Protein AF-0000000080839333 (afdb_homodimer)

pLDDT: mean 91.0, std 10.71, range [46.81, 98.88]

Structure (mmCIF, N/CA/C/O backbone):
data_AF-0000000080839333-model_v1
#
loop_
_entity.id
_entity.type
_entity.pdbx_description
1 polymer 'HD domain-containing protein'
#
loop_
_atom_site.group_PDB
_atom_site.id
_atom_site.type_symbol
_atom_site.label_atom_id
_atom_site.label_alt_id
_atom_site.label_comp_id
_atom_site.label_asym_id
_atom_site.label_entity_id
_atom_site.label_seq_id
_atom_site.pdbx_PDB_ins_code
_atom_site.Cartn_x
_atom_site.Cartn_y
_atom_site.Cartn_z
_atom_site.occupancy
_atom_site.B_iso_or_equiv
_atom_site.auth_seq_id
_atom_site.auth_comp_id
_atom_site.auth_asym_id
_atom_site.auth_atom_id
_atom_site.pdbx_PDB_model_num
ATOM 1 N N . MET A 1 1 ? -28.672 3.51 8.766 1 57.41 1 MET A N 1
ATOM 2 C CA . MET A 1 1 ? -27.578 2.547 8.672 1 57.41 1 MET A CA 1
ATOM 3 C C . MET A 1 1 ? -26.969 2.283 10.039 1 57.41 1 MET A C 1
ATOM 5 O O . MET A 1 1 ? -26.922 3.18 10.883 1 57.41 1 MET A O 1
ATOM 9 N N . GLY A 1 2 ? -26.891 1.139 10.523 1 73.38 2 GLY A N 1
ATOM 10 C CA . GLY A 1 2 ? -26.359 0.818 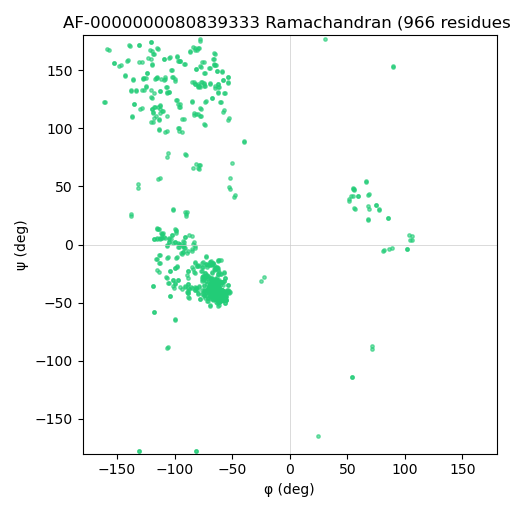11.836 1 73.38 2 GLY A CA 1
ATOM 11 C C . GLY A 1 2 ? -24.875 1.106 11.961 1 73.38 2 GLY A C 1
ATOM 12 O O . GLY A 1 2 ? -24.234 1.58 11.016 1 73.38 2 GLY A O 1
ATOM 13 N N . VAL A 1 3 ? -24.297 1.169 13.102 1 82.62 3 VAL A N 1
ATOM 14 C CA . VAL A 1 3 ? -22.875 1.386 13.406 1 82.62 3 VAL A CA 1
ATOM 15 C C . VAL A 1 3 ? -22.047 0.259 12.797 1 82.62 3 VAL A C 1
ATOM 17 O O . VAL A 1 3 ? -22.391 -0.917 12.922 1 82.62 3 VAL A O 1
ATOM 20 N N . LYS A 1 4 ? -21.125 0.732 11.977 1 87.25 4 LYS A N 1
ATOM 21 C CA . LYS A 1 4 ? -20.188 -0.228 11.422 1 87.25 4 LYS A CA 1
ATOM 22 C C . LYS A 1 4 ? -18.891 -0.257 12.227 1 87.25 4 LYS A C 1
ATOM 24 O O . LYS A 1 4 ? -18.641 0.627 13.055 1 87.25 4 LYS A O 1
ATOM 29 N N . VAL A 1 5 ? -18.188 -1.396 12.078 1 89 5 VAL A N 1
ATOM 30 C CA . VAL A 1 5 ? -16.922 -1.554 12.789 1 89 5 VAL A CA 1
ATOM 31 C C . VAL A 1 5 ? -15.805 -1.883 11.797 1 89 5 VAL A C 1
ATOM 33 O O . VAL A 1 5 ? -16.016 -2.643 10.852 1 89 5 VAL A O 1
ATOM 36 N N . VAL A 1 6 ? -14.711 -1.241 11.992 1 88.25 6 VAL A N 1
ATOM 37 C CA . VAL A 1 6 ? -13.531 -1.504 11.172 1 88.25 6 VAL A CA 1
ATOM 38 C C . VAL A 1 6 ? -12.438 -2.15 12.016 1 88.25 6 VAL A C 1
ATOM 40 O O . VAL A 1 6 ? -12.188 -1.719 13.141 1 88.25 6 VAL A O 1
ATOM 43 N N . LYS A 1 7 ? -11.898 -3.184 11.477 1 88.62 7 LYS A N 1
ATOM 44 C CA . LYS A 1 7 ? -10.75 -3.789 12.141 1 88.62 7 LYS A CA 1
ATOM 45 C C . LYS A 1 7 ? -9.461 -3.07 11.773 1 88.62 7 LYS A C 1
ATOM 47 O O . LYS A 1 7 ? -9 -3.156 10.633 1 88.62 7 LYS A O 1
ATOM 52 N N . ASP A 1 8 ? -8.898 -2.416 12.711 1 91.31 8 ASP A N 1
ATOM 53 C CA . ASP A 1 8 ? -7.672 -1.643 12.539 1 91.31 8 ASP A CA 1
ATOM 54 C C . ASP A 1 8 ? -6.461 -2.396 13.078 1 91.31 8 ASP A C 1
ATOM 56 O O . ASP A 1 8 ? -6.555 -3.062 14.117 1 91.31 8 ASP A O 1
ATOM 60 N N . LEU A 1 9 ? -5.344 -2.281 12.477 1 91.12 9 LEU A N 1
ATOM 61 C CA . LEU A 1 9 ? -4.156 -3.051 12.836 1 91.12 9 LEU A CA 1
ATOM 62 C C . LEU A 1 9 ? -3.592 -2.588 14.172 1 91.12 9 LEU A C 1
ATOM 64 O O . LEU A 1 9 ? -2.959 -3.367 14.891 1 91.12 9 LEU A O 1
ATOM 68 N N . VAL A 1 10 ? -3.838 -1.316 14.445 1 92.56 10 VAL A N 1
ATOM 69 C CA . VAL A 1 10 ? -3.15 -0.762 15.609 1 92.56 10 VAL A CA 1
ATOM 70 C C . VAL A 1 10 ? -4.133 -0.62 16.766 1 92.56 10 VAL A C 1
ATOM 72 O O . VAL A 1 10 ? -3.76 -0.799 17.938 1 92.56 10 VAL A O 1
ATOM 75 N N . TYR A 1 11 ? -5.422 -0.323 16.469 1 93.38 11 TYR A N 1
ATOM 76 C CA . TYR A 1 11 ? -6.375 -0.033 17.547 1 93.38 11 TYR A CA 1
ATOM 77 C C . TYR A 1 11 ? -7.426 -1.131 17.641 1 93.38 11 TYR A C 1
ATOM 79 O O . TYR A 1 11 ? -8.398 -1 18.391 1 93.38 11 TYR A O 1
ATOM 87 N N . SER A 1 12 ? -7.305 -2.225 16.859 1 90 12 SER A N 1
ATOM 88 C CA . SER A 1 12 ? -8.211 -3.367 16.844 1 90 12 SER A CA 1
ATOM 89 C C . SER A 1 12 ? -9.547 -3.004 16.203 1 90 12 SER A C 1
ATOM 91 O O . SER A 1 12 ? -9.664 -2.959 14.984 1 90 12 SER A O 1
ATOM 93 N N . TYR A 1 13 ? -10.531 -2.518 17.047 1 91.06 13 TYR A N 1
ATOM 94 C CA . TYR A 1 13 ? -11.82 -2.176 16.453 1 91.06 13 TYR A CA 1
ATOM 95 C C . TYR A 1 13 ? -12.125 -0.692 16.625 1 91.06 13 TYR A C 1
ATOM 97 O O . TYR A 1 13 ? -11.969 -0.144 17.719 1 91.06 13 TYR A O 1
ATOM 105 N N . ILE A 1 14 ? -12.5 -0.097 15.516 1 94.56 14 ILE A N 1
ATOM 106 C CA . ILE A 1 14 ? -12.93 1.299 15.516 1 94.56 14 ILE A CA 1
ATOM 107 C C . ILE A 1 14 ? -14.375 1.399 15.023 1 94.56 14 ILE A C 1
ATOM 109 O O . ILE A 1 14 ? -14.711 0.885 13.953 1 94.56 14 ILE A O 1
ATOM 113 N N . GLU A 1 15 ? -15.172 2.012 15.781 1 92.94 15 GLU A N 1
ATOM 114 C CA . GLU A 1 15 ? -16.578 2.18 15.414 1 92.94 15 GLU A CA 1
ATOM 115 C C . GLU A 1 15 ? -16.75 3.324 14.414 1 92.94 15 GLU A C 1
ATOM 117 O O . GLU A 1 15 ? -16.141 4.383 14.57 1 92.94 15 GLU A O 1
ATOM 122 N N . ILE A 1 16 ? -17.547 3.084 13.438 1 93.75 16 ILE A N 1
ATOM 123 C CA . ILE A 1 16 ? -17.859 4.062 12.406 1 93.75 16 ILE A CA 1
ATOM 124 C C . ILE A 1 16 ? -19.359 4.332 12.398 1 93.75 16 ILE A C 1
ATOM 126 O O . ILE A 1 16 ? -20.141 3.545 11.844 1 93.75 16 ILE A O 1
ATOM 130 N N . ASP A 1 17 ? -19.797 5.477 12.914 1 94.81 17 ASP A N 1
ATOM 131 C CA . ASP A 1 17 ? -21.234 5.785 12.961 1 94.81 17 ASP A CA 1
ATOM 132 C C . ASP A 1 17 ? -21.719 6.316 11.617 1 94.81 17 ASP A C 1
ATOM 134 O O . ASP A 1 17 ? -20.969 6.371 10.648 1 94.81 17 ASP A O 1
ATOM 138 N N . GLU A 1 18 ? -22.875 6.656 11.523 1 93.56 18 GLU A N 1
ATOM 139 C CA . GLU A 1 18 ? -23.516 6.996 10.258 1 93.56 18 GLU A CA 1
ATOM 140 C C . GLU A 1 18 ? -22.922 8.273 9.664 1 93.56 18 GLU A C 1
ATOM 142 O O . GLU A 1 18 ? -22.75 8.375 8.445 1 93.56 18 GLU A O 1
ATOM 147 N N . ALA A 1 19 ? -22.688 9.242 10.508 1 94.62 19 ALA A N 1
ATOM 148 C CA . ALA A 1 19 ? -22.094 10.492 10.039 1 94.62 19 ALA A CA 1
ATOM 149 C C . ALA A 1 19 ? -20.734 10.242 9.383 1 94.62 19 ALA A C 1
ATOM 151 O O . ALA A 1 19 ? -20.469 10.766 8.297 1 94.62 19 ALA A O 1
ATOM 152 N N . VAL A 1 20 ? -20 9.43 10.039 1 95.88 20 VAL A N 1
ATOM 153 C CA . VAL A 1 20 ? -18.672 9.109 9.539 1 95.88 20 VAL A CA 1
ATOM 154 C C . VAL A 1 20 ? -18.781 8.305 8.25 1 95.88 20 VAL A C 1
ATOM 156 O O . VAL A 1 20 ? -17.984 8.5 7.32 1 95.88 20 VAL A O 1
ATOM 159 N N . GLN A 1 21 ? -19.719 7.43 8.156 1 95.25 21 GLN A N 1
ATOM 160 C CA . GLN A 1 21 ? -19.922 6.633 6.953 1 95.25 21 GLN A CA 1
ATOM 161 C C . GLN A 1 21 ? -20.188 7.52 5.742 1 95.25 21 GLN A C 1
ATOM 163 O O . GLN A 1 21 ? -19.641 7.277 4.66 1 95.25 21 GLN A O 1
ATOM 168 N N . LYS A 1 22 ? -20.953 8.547 5.91 1 96.5 22 LYS A N 1
ATOM 169 C CA . LYS A 1 22 ? -21.297 9.461 4.824 1 96.5 22 LYS A CA 1
ATOM 170 C C . LYS A 1 22 ? -20.047 10.156 4.289 1 96.5 22 LYS A C 1
ATOM 172 O O . LYS A 1 22 ? -19.953 10.438 3.092 1 96.5 22 LYS A O 1
ATOM 177 N N . LEU A 1 23 ? -19.156 10.383 5.188 1 98.12 23 LEU A N 1
ATOM 178 C CA . LEU A 1 23 ? -17.938 11.102 4.809 1 98.12 23 LEU A CA 1
ATOM 179 C C . LEU A 1 23 ? -16.922 10.156 4.172 1 98.12 23 LEU A C 1
ATOM 181 O O . LEU A 1 23 ? -16.297 10.508 3.17 1 98.12 23 LEU A O 1
ATOM 185 N N . ILE A 1 24 ? -16.812 8.938 4.707 1 96.5 24 ILE A N 1
ATOM 186 C CA . ILE A 1 24 ? -15.797 8.008 4.219 1 96.5 24 ILE A CA 1
ATOM 187 C C . ILE A 1 24 ? -16.234 7.43 2.875 1 96.5 24 ILE A C 1
ATOM 189 O O . ILE A 1 24 ? -15.398 6.977 2.088 1 96.5 24 ILE A O 1
ATOM 193 N N . ASP A 1 25 ? -17.547 7.496 2.549 1 95.19 25 ASP A N 1
ATOM 194 C CA . ASP A 1 25 ? -18.062 6.945 1.303 1 95.19 25 ASP A CA 1
ATOM 195 C C . ASP A 1 25 ? -18.031 7.984 0.186 1 95.19 25 ASP A C 1
ATOM 197 O O . ASP A 1 25 ? -18.875 7.957 -0.718 1 95.19 25 ASP A O 1
ATOM 201 N N . THR A 1 26 ? -17.188 8.953 0.257 1 97.56 26 THR A N 1
ATOM 202 C CA . THR A 1 26 ? -16.938 9.922 -0.809 1 97.56 26 THR A CA 1
ATOM 203 C C . THR A 1 26 ? -15.641 9.578 -1.54 1 97.56 26 THR A C 1
ATOM 205 O O . THR A 1 26 ? -14.727 8.984 -0.958 1 97.56 26 THR A O 1
ATOM 208 N N . ALA A 1 27 ? -15.602 9.945 -2.846 1 97.88 27 ALA A N 1
ATOM 209 C CA . ALA A 1 27 ? -14.391 9.703 -3.627 1 97.88 27 ALA A CA 1
ATOM 210 C C . ALA A 1 27 ? -13.195 10.445 -3.037 1 97.88 27 ALA A C 1
ATOM 212 O O . ALA A 1 27 ? -12.07 9.953 -3.07 1 97.88 27 ALA A O 1
ATOM 213 N N . SER A 1 28 ? -13.484 11.641 -2.438 1 98.25 28 SER A N 1
ATOM 214 C CA . SER A 1 28 ? -12.43 12.469 -1.864 1 98.25 28 SER A CA 1
ATOM 215 C C . SER A 1 28 ? -11.773 11.781 -0.668 1 98.25 28 SER A C 1
ATOM 217 O O . SER A 1 28 ? -10.555 11.812 -0.521 1 98.25 28 SER A O 1
ATOM 219 N N . PHE A 1 29 ? -12.602 11.156 0.196 1 98.25 29 PHE A N 1
ATOM 220 C CA . PHE A 1 29 ? -12.016 10.469 1.341 1 98.25 29 PHE A CA 1
ATOM 221 C C . PHE A 1 29 ? -11.383 9.148 0.912 1 98.25 29 PHE A C 1
ATOM 223 O O . PHE A 1 29 ? -10.305 8.789 1.391 1 98.25 29 PHE A O 1
ATOM 230 N N . GLN A 1 30 ? -12.039 8.414 -0.037 1 97.12 30 GLN A N 1
ATOM 231 C CA . GLN A 1 30 ? -11.531 7.133 -0.52 1 97.12 30 GLN A CA 1
ATOM 232 C C . GLN A 1 30 ? -10.18 7.301 -1.209 1 97.12 30 GLN A C 1
ATOM 234 O O . GLN A 1 30 ? -9.352 6.387 -1.195 1 97.12 30 GLN A O 1
ATOM 239 N N . ARG A 1 31 ? -9.906 8.469 -1.736 1 97.62 31 ARG A N 1
ATOM 240 C CA . ARG A 1 31 ? -8.633 8.797 -2.377 1 97.62 31 ARG A CA 1
ATOM 241 C C . ARG A 1 31 ? -7.465 8.555 -1.432 1 97.62 31 ARG A C 1
ATOM 243 O O . ARG A 1 31 ? -6.375 8.18 -1.868 1 97.62 31 ARG A O 1
ATOM 250 N N . LEU A 1 32 ? -7.699 8.68 -0.136 1 97.5 32 LEU A N 1
ATOM 251 C CA . LEU A 1 32 ? -6.645 8.57 0.868 1 97.5 32 LEU A CA 1
ATOM 252 C C . LEU A 1 32 ? -6.086 7.156 0.92 1 97.5 32 LEU A C 1
ATOM 254 O O . LEU A 1 32 ? -4.977 6.938 1.419 1 97.5 32 LEU A O 1
ATOM 258 N N . LYS A 1 33 ? -6.801 6.172 0.338 1 96.12 33 LYS A N 1
ATOM 259 C CA . LYS A 1 33 ? -6.32 4.793 0.283 1 96.12 33 LYS A CA 1
ATOM 260 C C . LYS A 1 33 ? -5.129 4.664 -0.664 1 96.12 33 LYS A C 1
ATOM 262 O O . LYS A 1 33 ? -4.402 3.67 -0.621 1 96.12 33 LYS A O 1
ATOM 267 N N . ARG A 1 34 ? -4.988 5.73 -1.475 1 96.38 34 ARG A N 1
ATOM 268 C CA . ARG A 1 34 ? -3.945 5.684 -2.494 1 96.38 34 ARG A CA 1
ATOM 269 C C . ARG A 1 34 ? -2.861 6.723 -2.219 1 96.38 34 ARG A C 1
ATOM 271 O O . ARG A 1 34 ? -2.064 7.043 -3.102 1 96.38 34 ARG A O 1
ATOM 278 N N . ILE A 1 35 ? -2.891 7.27 -1.001 1 96.94 35 ILE A N 1
ATOM 279 C CA . ILE A 1 35 ? -1.841 8.164 -0.526 1 96.94 35 ILE A CA 1
ATOM 280 C C . ILE A 1 35 ? -1.09 7.508 0.63 1 96.94 35 ILE A C 1
ATOM 282 O O . ILE A 1 35 ? -1.614 7.406 1.742 1 96.94 35 ILE A O 1
ATOM 286 N N . LYS A 1 36 ? 0.11 7.09 0.355 1 95.38 36 LYS A N 1
ATOM 287 C CA . LYS A 1 36 ? 0.902 6.426 1.387 1 95.38 36 LYS A CA 1
ATOM 288 C C . LYS A 1 36 ? 1.317 7.41 2.477 1 95.38 36 LYS A C 1
ATOM 290 O O . LYS A 1 36 ? 1.539 8.594 2.203 1 95.38 36 LYS A O 1
ATOM 295 N N . GLN A 1 37 ? 1.496 6.828 3.664 1 93.94 37 GLN A N 1
ATOM 296 C CA . GLN A 1 37 ? 1.908 7.656 4.793 1 93.94 37 GLN A CA 1
ATOM 297 C C . GLN A 1 37 ? 3.414 7.898 4.777 1 93.94 37 GLN A C 1
ATOM 299 O O . GLN A 1 37 ? 3.877 8.992 5.109 1 93.94 37 GLN A O 1
ATOM 304 N N . LEU A 1 38 ? 4.113 6.848 4.379 1 88.88 38 LEU A N 1
ATOM 305 C CA . LEU A 1 38 ? 5.566 6.922 4.363 1 88.88 38 LEU A CA 1
ATOM 306 C C . LEU A 1 38 ? 6.109 6.598 2.975 1 88.88 38 LEU A C 1
ATOM 308 O O . LEU A 1 38 ? 5.52 5.797 2.244 1 88.88 38 LEU A O 1
ATOM 312 N N . SER A 1 39 ? 7.199 7.215 2.646 1 78.12 39 SER A N 1
ATOM 313 C CA . SER A 1 39 ? 7.883 6.922 1.393 1 78.12 39 SER A CA 1
ATOM 314 C C . SER A 1 39 ? 9.047 5.961 1.611 1 78.12 39 SER A C 1
ATOM 316 O O . SER A 1 39 ? 9.789 5.652 0.675 1 78.12 39 SER A O 1
ATOM 318 N N . SER A 1 40 ? 9.25 5.348 2.725 1 72.5 40 SER A N 1
ATOM 319 C CA . SER A 1 40 ? 10.445 4.609 3.125 1 72.5 40 SER A CA 1
ATOM 320 C C . SER A 1 40 ? 10.352 3.146 2.695 1 72.5 40 SER A C 1
ATOM 322 O O . SER A 1 40 ? 10.961 2.273 3.316 1 72.5 40 SER A O 1
ATOM 324 N N . SER A 1 41 ? 9.68 2.857 1.694 1 79 41 SER A N 1
ATOM 325 C CA . SER A 1 41 ? 9.445 1.466 1.324 1 79 41 SER A CA 1
ATOM 326 C C . SER A 1 41 ? 10.711 0.823 0.759 1 79 41 SER A C 1
ATOM 328 O O . SER A 1 41 ? 10.781 -0.4 0.629 1 79 41 SER A O 1
ATOM 330 N N . TYR A 1 42 ? 11.719 1.595 0.492 1 82.69 42 TYR A N 1
ATOM 331 C CA . TYR A 1 42 ? 12.961 1.039 -0.027 1 82.69 42 TYR A CA 1
ATOM 332 C C . TYR A 1 42 ? 13.766 0.377 1.083 1 82.69 42 TYR A C 1
ATOM 334 O O . TYR A 1 42 ? 14.602 -0.49 0.819 1 82.69 42 TYR A O 1
ATOM 342 N N . ILE A 1 43 ? 13.516 0.785 2.279 1 85.75 43 ILE A N 1
ATOM 343 C CA . ILE A 1 43 ? 14.227 0.204 3.412 1 85.75 43 ILE A CA 1
ATOM 344 C C . ILE A 1 43 ? 13.312 -0.765 4.156 1 85.75 43 ILE A C 1
ATOM 346 O O . ILE A 1 43 ? 13.742 -1.844 4.57 1 85.75 43 ILE A O 1
ATOM 350 N N . PHE A 1 44 ? 12.102 -0.338 4.348 1 88.94 44 PHE A N 1
ATOM 351 C CA . PHE A 1 44 ? 11.094 -1.144 5.031 1 88.94 44 PHE A CA 1
ATOM 352 C C . PHE A 1 44 ? 9.977 -1.542 4.074 1 88.94 44 PHE A C 1
ATOM 354 O O . PHE A 1 44 ? 8.984 -0.826 3.939 1 88.94 44 PHE A O 1
ATOM 361 N N . PRO A 1 45 ? 10.016 -2.701 3.564 1 89.62 45 PRO A N 1
ATOM 362 C CA . PRO A 1 45 ? 9.102 -3.082 2.486 1 89.62 45 PRO A CA 1
ATOM 363 C C . PRO A 1 45 ? 7.637 -3.072 2.924 1 89.62 45 PRO A C 1
ATOM 365 O O . PRO A 1 45 ? 6.742 -2.914 2.09 1 89.62 45 PRO A O 1
ATOM 368 N N . SER A 1 46 ? 7.387 -3.127 4.203 1 91.81 46 SER A N 1
ATOM 369 C CA . SER A 1 46 ? 6.016 -3.285 4.68 1 91.81 46 SER A CA 1
ATOM 370 C C . SER A 1 46 ? 5.367 -1.934 4.953 1 91.81 46 SER A C 1
ATOM 372 O O . SER A 1 46 ? 4.195 -1.866 5.332 1 91.81 46 SER A O 1
ATOM 374 N N . THR A 1 47 ? 6.082 -0.85 4.77 1 93.06 47 THR A N 1
ATOM 375 C CA . THR A 1 47 ? 5.531 0.47 5.055 1 93.06 47 THR A CA 1
ATOM 376 C C . THR A 1 47 ? 4.605 0.926 3.932 1 93.06 47 THR A C 1
ATOM 378 O O . THR A 1 47 ? 4.879 1.92 3.258 1 93.06 47 THR A O 1
ATOM 381 N N . ASN A 1 48 ? 3.461 0.23 3.816 1 93.88 48 ASN A N 1
ATOM 382 C CA . ASN A 1 48 ? 2.496 0.483 2.75 1 93.88 48 ASN A CA 1
ATOM 383 C C . ASN A 1 48 ? 1.209 1.096 3.293 1 93.88 48 ASN A C 1
ATOM 385 O O . ASN A 1 48 ? 0.253 1.305 2.545 1 93.88 48 ASN A O 1
ATOM 389 N N . HIS A 1 49 ? 1.172 1.421 4.574 1 95.5 49 HIS A N 1
ATOM 390 C CA . HIS A 1 49 ? -0.034 1.998 5.156 1 95.5 49 HIS A CA 1
ATOM 391 C C . HIS A 1 49 ? -0.325 3.375 4.574 1 95.5 49 HIS A C 1
ATOM 393 O O . HIS A 1 49 ? 0.584 4.055 4.086 1 95.5 49 HIS A O 1
ATOM 399 N N . THR A 1 50 ? -1.573 3.758 4.617 1 96.5 50 THR A N 1
ATOM 400 C CA . THR A 1 50 ? -2.021 4.934 3.877 1 96.5 50 THR A CA 1
ATOM 401 C C . THR A 1 50 ? -2.619 5.973 4.82 1 96.5 50 THR A C 1
ATOM 403 O O . THR A 1 50 ? -2.812 5.699 6.008 1 96.5 50 THR A O 1
ATOM 406 N N . ARG A 1 51 ? -2.924 7.086 4.23 1 97.31 51 ARG A N 1
ATOM 407 C CA . ARG A 1 51 ? -3.508 8.172 5.016 1 97.31 51 ARG A CA 1
ATOM 408 C C . ARG A 1 51 ? -4.973 7.887 5.332 1 97.31 51 ARG A C 1
ATOM 410 O O . ARG A 1 51 ? -5.555 8.523 6.215 1 97.31 51 ARG A O 1
ATOM 417 N N . TYR A 1 52 ? -5.621 6.941 4.676 1 97.5 52 TYR A N 1
ATOM 418 C CA . TYR A 1 52 ? -6.961 6.496 5.043 1 97.5 52 TYR A CA 1
ATOM 419 C C . TYR A 1 52 ? -6.969 5.887 6.441 1 97.5 52 TYR A C 1
ATOM 421 O O . TYR A 1 52 ? -7.75 6.301 7.301 1 97.5 52 TYR A O 1
ATOM 429 N N . GLU A 1 53 ? -6.047 4.902 6.656 1 96.75 53 GLU A N 1
ATOM 430 C CA . GLU A 1 53 ? -5.918 4.277 7.969 1 96.75 53 GLU A CA 1
ATOM 431 C C . GLU A 1 53 ? -5.559 5.301 9.039 1 96.75 53 GLU A C 1
ATOM 433 O O . GLU A 1 53 ? -6.105 5.277 10.141 1 96.75 53 GLU A O 1
ATOM 438 N N . HIS A 1 54 ? -4.676 6.156 8.648 1 97.88 54 HIS A N 1
ATOM 439 C CA . HIS A 1 54 ? -4.215 7.191 9.562 1 97.88 54 HIS A CA 1
ATOM 440 C C . HIS A 1 54 ? -5.359 8.102 9.992 1 97.88 54 HIS A C 1
ATOM 442 O O . HIS A 1 54 ? -5.523 8.383 11.18 1 97.88 54 HIS A O 1
ATOM 448 N N . SER A 1 55 ? -6.141 8.531 9.047 1 98.38 55 SER A N 1
ATOM 449 C CA . SER A 1 55 ? -7.246 9.445 9.336 1 98.38 55 SER A CA 1
ATOM 450 C C . SER A 1 55 ? -8.281 8.789 10.242 1 98.38 55 SER A C 1
ATOM 452 O O . SER A 1 55 ? -8.789 9.422 11.172 1 98.38 55 SER A O 1
ATOM 454 N N . ILE A 1 56 ? -8.578 7.535 10.016 1 97.81 56 ILE A N 1
ATOM 455 C CA . ILE A 1 56 ? -9.508 6.797 10.859 1 97.81 56 ILE A CA 1
ATOM 456 C C . ILE A 1 56 ? -8.945 6.672 12.273 1 97.81 56 ILE A C 1
ATOM 458 O O . ILE A 1 56 ? -9.672 6.84 13.258 1 97.81 56 ILE A O 1
ATOM 462 N N . GLY A 1 57 ? -7.664 6.387 12.32 1 97.94 57 GLY A N 1
ATOM 463 C CA . GLY A 1 57 ? -7.008 6.285 13.617 1 97.94 57 GLY A CA 1
ATOM 464 C C . GLY A 1 57 ? -6.992 7.594 14.383 1 97.94 57 GLY A C 1
ATOM 465 O O . GLY A 1 57 ? -7.219 7.613 15.594 1 97.94 57 GLY A O 1
ATOM 466 N N . VAL A 1 58 ? -6.746 8.68 13.672 1 98.5 58 VAL A N 1
ATOM 467 C CA . VAL A 1 58 ? -6.711 9.992 14.305 1 98.5 58 VAL A CA 1
ATOM 468 C C . VAL A 1 58 ? -8.094 10.344 14.844 1 98.5 58 VAL A C 1
ATOM 470 O O . VAL A 1 58 ? -8.227 10.859 15.953 1 98.5 58 VAL A O 1
ATOM 473 N N . MET A 1 59 ? -9.102 10.086 14.031 1 98.5 59 MET A N 1
ATOM 474 C CA . MET A 1 59 ? -10.469 10.297 14.5 1 98.5 59 MET A CA 1
ATOM 475 C C . MET A 1 59 ? -10.742 9.508 15.766 1 98.5 59 MET A C 1
ATOM 477 O O . MET A 1 59 ? -11.289 10.039 16.734 1 98.5 59 MET A O 1
ATOM 481 N N . HIS A 1 60 ? -10.32 8.258 15.797 1 98.06 60 HIS A N 1
ATOM 482 C CA . HIS A 1 60 ? -10.523 7.375 16.938 1 98.06 60 HIS A CA 1
ATOM 483 C C . HIS A 1 60 ? -9.836 7.926 18.188 1 98.06 60 HIS A C 1
ATOM 485 O O . HIS A 1 60 ? -10.453 8.008 19.25 1 98.06 60 HIS A O 1
ATOM 491 N N . LEU A 1 61 ? -8.609 8.344 18.047 1 97.88 61 LEU A N 1
ATOM 492 C CA . LEU A 1 61 ? -7.852 8.875 19.172 1 97.88 61 LEU A CA 1
ATOM 493 C C . LEU A 1 61 ? -8.438 10.203 19.656 1 97.88 61 LEU A C 1
ATOM 495 O O . LEU A 1 61 ? -8.492 10.469 20.859 1 97.88 61 LEU A O 1
ATOM 499 N N . ALA A 1 62 ? -8.828 11.031 18.688 1 98.19 62 ALA A N 1
ATOM 500 C CA . ALA A 1 62 ? -9.438 12.305 19.031 1 98.19 62 ALA A CA 1
ATOM 501 C C . ALA A 1 62 ? -10.664 12.109 19.922 1 98.19 62 ALA A C 1
ATOM 503 O O . ALA A 1 62 ? -10.844 12.805 20.922 1 98.19 62 ALA A O 1
ATOM 504 N N . CYS A 1 63 ? -11.477 11.148 19.562 1 97.75 63 CYS A N 1
ATOM 505 C CA . CYS A 1 63 ? -12.672 10.836 20.344 1 97.75 63 CYS A CA 1
ATOM 506 C C . CYS A 1 63 ? -12.297 10.32 21.719 1 97.75 63 CYS A C 1
ATOM 508 O O . CYS A 1 63 ? -12.914 10.703 22.719 1 97.75 63 CYS A O 1
ATOM 510 N N . ASN A 1 64 ? -11.312 9.492 21.812 1 97.12 64 ASN A N 1
ATOM 511 C CA . ASN A 1 64 ? -10.875 8.961 23.094 1 97.12 64 ASN A CA 1
ATOM 512 C C . ASN A 1 64 ? -10.344 10.062 24 1 97.12 64 ASN A C 1
ATOM 514 O O . ASN A 1 64 ? -10.664 10.102 25.203 1 97.12 64 ASN A O 1
ATOM 518 N N . PHE A 1 65 ? -9.531 10.93 23.438 1 96.31 65 PHE A N 1
ATOM 519 C CA . PHE A 1 65 ? -8.984 12.047 24.203 1 96.31 65 PHE A CA 1
ATOM 520 C C . PHE A 1 65 ? -10.094 12.945 24.719 1 96.31 65 PHE A C 1
ATOM 522 O O . PHE A 1 65 ? -10.078 13.352 25.891 1 96.31 65 PHE A O 1
ATOM 529 N N . PHE A 1 66 ? -11.031 13.203 23.875 1 97.69 66 PHE A N 1
ATOM 530 C CA . PHE A 1 66 ? -12.141 14.07 24.266 1 97.69 66 PHE A CA 1
ATOM 531 C C . PHE A 1 66 ? -12.961 13.43 25.375 1 97.69 66 PHE A C 1
ATOM 533 O O . PHE A 1 66 ? -13.359 14.109 26.328 1 97.69 66 PHE A O 1
ATOM 540 N N . GLU A 1 67 ? -13.195 12.148 25.234 1 96.88 67 GLU A N 1
ATOM 541 C CA . GLU A 1 67 ? -14.016 11.422 26.203 1 96.88 67 GLU A CA 1
ATOM 542 C C . GLU A 1 67 ? -13.422 11.523 27.609 1 96.88 67 GLU A C 1
ATOM 544 O O . GLU A 1 67 ? -14.148 11.719 28.578 1 96.88 67 GLU A O 1
ATOM 549 N N . VAL A 1 68 ? -12.18 11.438 27.688 1 95.94 68 VAL A N 1
ATOM 550 C CA . VAL A 1 68 ? -11.492 11.492 28.984 1 95.94 68 VAL A CA 1
ATOM 551 C C . VAL A 1 68 ? -11.625 12.898 29.578 1 95.94 68 VAL A C 1
ATOM 553 O O . VAL A 1 68 ? -11.719 13.055 30.797 1 95.94 68 VAL A O 1
ATOM 556 N N . LEU A 1 69 ? -11.742 13.945 28.75 1 97.19 69 LEU A N 1
ATOM 557 C CA . LEU A 1 69 ? -11.727 15.328 29.203 1 97.19 69 LEU A CA 1
ATOM 558 C C . LEU A 1 69 ? -13.141 15.828 29.469 1 97.19 69 LEU A C 1
ATOM 560 O O . LEU A 1 69 ? -13.328 16.938 29.969 1 97.19 69 LEU A O 1
ATOM 564 N N . GLU A 1 70 ? -14.125 15.031 29.141 1 96.94 70 GLU A N 1
ATOM 565 C CA . GLU A 1 70 ? -15.508 15.469 29.312 1 96.94 70 GLU A CA 1
ATOM 566 C C . GLU A 1 70 ? -15.812 15.852 30.75 1 96.94 70 GLU A C 1
ATOM 568 O O . GLU A 1 70 ? -16.531 16.812 31.016 1 96.94 70 GLU A O 1
ATOM 573 N N . LYS A 1 71 ? -15.297 15.07 31.719 1 95.19 71 LYS A N 1
ATOM 574 C CA . LYS A 1 71 ? -15.5 15.367 33.125 1 95.19 71 LYS A CA 1
ATOM 575 C C . LYS A 1 71 ? -14.961 16.75 33.5 1 95.19 71 LYS A C 1
ATOM 577 O O . LYS A 1 71 ? -15.562 17.469 34.281 1 95.19 71 LYS A O 1
ATOM 582 N N . ASP A 1 72 ? -13.82 17.078 32.906 1 96.5 72 ASP A N 1
ATOM 583 C CA . ASP A 1 72 ? -13.227 18.375 33.156 1 96.5 72 ASP A CA 1
ATOM 584 C C . ASP A 1 72 ? -14.047 19.5 32.531 1 96.5 72 ASP A C 1
ATOM 586 O O . ASP A 1 72 ? -14.227 20.562 33.125 1 96.5 72 ASP A O 1
ATOM 590 N N . PHE A 1 73 ? -14.562 19.297 31.328 1 97.12 73 PHE A N 1
ATOM 591 C CA . PHE A 1 73 ? -15.422 20.281 30.672 1 97.12 73 PHE A CA 1
ATOM 592 C C . PHE A 1 73 ? -16.641 20.578 31.531 1 97.12 73 PHE A C 1
ATOM 594 O O . PHE A 1 73 ? -17.016 21.75 31.703 1 97.12 73 PHE A O 1
ATOM 601 N N . LYS A 1 74 ? -17.188 19.531 32.094 1 96.75 74 LYS A N 1
ATOM 602 C CA . LYS A 1 74 ? -18.344 19.703 32.969 1 96.75 74 LYS A CA 1
ATOM 603 C C . LYS A 1 74 ? -17.969 20.438 34.25 1 96.75 74 LYS A C 1
ATOM 605 O O . LYS A 1 74 ? -18.703 21.328 34.688 1 96.75 74 LYS A O 1
ATOM 610 N N . LYS A 1 75 ? -16.891 20.016 34.75 1 96.25 75 LYS A N 1
ATOM 611 C CA . LYS A 1 75 ? -16.375 20.641 35.969 1 96.25 75 LYS A CA 1
ATOM 612 C C . LYS A 1 75 ? -16.25 22.156 35.781 1 96.25 75 LYS A C 1
ATOM 614 O O . LYS A 1 75 ? -16.5 22.922 36.719 1 96.25 75 LYS A O 1
ATOM 619 N N . TYR A 1 76 ? -15.906 22.578 34.594 1 96 76 TYR A N 1
ATOM 620 C CA . TYR A 1 76 ? -15.664 24 34.375 1 96 76 TYR A CA 1
ATOM 621 C C . TYR A 1 76 ? -16.891 24.672 33.75 1 96 76 TYR A C 1
ATOM 623 O O . TYR A 1 76 ? -16.766 25.75 33.156 1 96 76 TYR A O 1
ATOM 631 N N . GLY A 1 77 ? -18.031 23.984 33.719 1 95 77 GLY A N 1
ATOM 632 C CA . GLY A 1 77 ? -19.312 24.672 33.531 1 95 77 GLY A CA 1
ATOM 633 C C . GLY A 1 77 ? -19.891 24.469 32.156 1 95 77 GLY A C 1
ATOM 634 O O . GLY A 1 77 ? -20.891 25.094 31.797 1 95 77 GLY A O 1
ATOM 635 N N . LEU A 1 78 ? -19.328 23.641 31.344 1 96.69 78 LEU A N 1
ATOM 636 C CA . LEU A 1 78 ? -19.906 23.438 30.016 1 96.69 78 LEU A CA 1
ATOM 637 C C . LEU A 1 78 ? -21.172 22.594 30.109 1 96.69 78 LEU A C 1
ATOM 639 O O . LEU A 1 78 ? -21.234 21.609 30.859 1 96.69 78 LEU A O 1
ATOM 643 N N . ILE A 1 79 ? -22.188 22.969 29.344 1 96.94 79 ILE A N 1
ATOM 644 C CA . ILE A 1 79 ? -23.453 22.234 29.312 1 96.94 79 ILE A CA 1
ATOM 645 C C . ILE A 1 79 ? -23.375 21.109 28.297 1 96.94 79 ILE A C 1
ATOM 647 O O . ILE A 1 79 ? -22.484 21.094 27.438 1 96.94 79 ILE A O 1
ATOM 651 N N . GLU A 1 80 ? -24.281 20.219 28.344 1 96.62 80 GLU A N 1
ATOM 652 C CA . GLU A 1 80 ? -24.25 19.016 27.531 1 96.62 80 GLU A CA 1
ATOM 653 C C . GLU A 1 80 ? -24.312 19.344 26.047 1 96.62 80 GLU A C 1
ATOM 655 O O . GLU A 1 80 ? -23.672 18.672 25.219 1 96.62 80 GLU A O 1
ATOM 660 N N . GLU A 1 81 ? -25.078 20.359 25.734 1 96.81 81 GLU A N 1
ATOM 661 C CA . GLU A 1 81 ? -25.219 20.75 24.328 1 96.81 81 GLU A CA 1
ATOM 662 C C . GLU A 1 81 ? -23.875 21.203 23.75 1 96.81 81 GLU A C 1
ATOM 664 O O . GLU A 1 81 ? -23.531 20.859 22.625 1 96.81 81 GLU A O 1
ATOM 669 N N . ARG A 1 82 ? -23.125 21.969 24.531 1 97.38 82 ARG A N 1
ATOM 670 C CA . ARG A 1 82 ? -21.812 22.453 24.109 1 97.38 82 ARG A CA 1
ATOM 671 C C . ARG A 1 82 ? -20.812 21.312 24.016 1 97.38 82 ARG A C 1
ATOM 673 O O . ARG A 1 82 ? -20 21.266 23.094 1 97.38 82 ARG A O 1
ATOM 680 N N . ILE A 1 83 ? -20.938 20.406 24.938 1 97.94 83 ILE A N 1
ATOM 681 C CA . ILE A 1 83 ? -20.047 19.25 24.969 1 97.94 83 ILE A CA 1
ATOM 682 C C . ILE A 1 83 ? -20.312 18.375 23.734 1 97.94 83 ILE A C 1
ATOM 684 O O . ILE A 1 83 ? -19.359 17.922 23.078 1 97.94 83 ILE A O 1
ATOM 688 N N . SER A 1 84 ? -21.562 18.172 23.438 1 97.5 84 SER A N 1
ATOM 689 C CA . SER A 1 84 ? -21.938 17.391 22.266 1 97.5 84 SER A CA 1
ATOM 690 C C . SER A 1 84 ? -21.453 18.062 20.984 1 97.5 84 SER A C 1
ATOM 692 O O . SER A 1 84 ? -21.016 17.375 20.047 1 97.5 84 SER A O 1
ATOM 694 N N . PHE A 1 85 ? -21.547 19.359 20.969 1 97.88 85 PHE A N 1
ATOM 695 C CA . PHE A 1 85 ? -21.062 20.141 19.844 1 97.88 85 PHE A CA 1
ATOM 696 C C . PHE A 1 85 ? -19.562 19.922 19.641 1 97.88 85 PHE A C 1
ATOM 698 O O . PHE A 1 85 ? -19.109 19.625 18.531 1 97.88 85 PHE A O 1
ATOM 705 N N . LEU A 1 86 ? -18.812 20 20.719 1 98.62 86 LEU A N 1
ATOM 706 C CA . LEU A 1 86 ? -17.359 19.828 20.672 1 98.62 86 LEU A CA 1
ATOM 707 C C . LEU A 1 86 ? -17 18.391 20.266 1 98.62 86 LEU A C 1
ATOM 709 O O . LEU A 1 86 ? -16.094 18.188 19.469 1 98.62 86 LEU A O 1
ATOM 713 N N . ARG A 1 87 ? -17.703 17.453 20.828 1 98.06 87 ARG A N 1
ATOM 714 C CA . ARG A 1 87 ? -17.469 16.047 20.562 1 98.06 87 ARG A CA 1
ATOM 715 C C . ARG A 1 87 ? -17.594 15.734 19.078 1 98.06 87 ARG A C 1
ATOM 717 O O . ARG A 1 87 ? -16.734 15.078 18.484 1 98.06 87 ARG A O 1
ATOM 724 N N . LEU A 1 88 ? -18.625 16.25 18.469 1 98.25 88 LEU A N 1
ATOM 725 C CA . LEU A 1 88 ? -18.859 16.031 17.047 1 98.25 88 LEU A CA 1
ATOM 726 C C . LEU A 1 88 ? -17.781 16.688 16.203 1 98.25 88 LEU A C 1
ATOM 728 O O . LEU A 1 88 ? -17.25 16.078 15.266 1 98.25 88 LEU A O 1
ATOM 732 N N . HIS A 1 89 ? -17.406 17.875 16.531 1 98.69 89 HIS A N 1
ATOM 733 C CA . HIS A 1 89 ? -16.484 18.641 15.719 1 98.69 89 HIS A CA 1
ATOM 734 C C . HIS A 1 89 ? -15.07 18.078 15.789 1 98.69 89 HIS A C 1
ATOM 736 O O . HIS A 1 89 ? -14.352 18.062 14.797 1 98.69 89 HIS A O 1
ATOM 742 N N . ILE A 1 90 ? -14.641 17.594 16.969 1 98.25 90 ILE A N 1
ATOM 743 C CA . ILE A 1 90 ? -13.312 17.016 17.109 1 98.25 90 ILE A CA 1
ATOM 744 C C . ILE A 1 90 ? -13.234 15.711 16.328 1 98.25 90 ILE A C 1
ATOM 746 O O . ILE A 1 90 ? -12.195 15.383 15.742 1 98.25 90 ILE A O 1
ATOM 750 N N . LYS A 1 91 ? -14.336 14.961 16.359 1 98.44 91 LYS A N 1
ATOM 751 C CA . LYS A 1 91 ? -14.445 13.727 15.578 1 98.44 91 LYS A CA 1
ATOM 752 C C . LYS A 1 91 ? -14.289 14.008 14.086 1 98.44 91 LYS A C 1
ATOM 754 O O . LYS A 1 91 ? -13.5 13.344 13.406 1 98.44 91 LYS A O 1
ATOM 759 N N . LEU A 1 92 ? -14.953 15.023 13.625 1 98.81 92 LEU A N 1
ATOM 760 C CA . LEU A 1 92 ? -14.945 15.375 12.211 1 98.81 92 LEU A CA 1
ATOM 761 C C . LEU A 1 92 ? -13.594 15.945 11.805 1 98.81 92 LEU A C 1
ATOM 763 O O . LEU A 1 92 ? -13.07 15.625 10.734 1 98.81 92 LEU A O 1
ATOM 767 N N . ALA A 1 93 ? -12.992 16.766 12.656 1 98.81 93 ALA A N 1
ATOM 768 C CA . ALA A 1 93 ? -11.68 17.344 12.383 1 98.81 93 ALA A CA 1
ATOM 769 C C . ALA A 1 93 ? -10.617 16.25 12.297 1 98.81 93 ALA A C 1
ATOM 771 O O . ALA A 1 93 ? -9.766 16.266 11.406 1 98.81 93 ALA A O 1
ATOM 772 N N . GLY A 1 94 ? -10.672 15.328 13.266 1 98.69 94 GLY A N 1
ATOM 773 C CA . GLY A 1 94 ? -9.742 14.211 13.234 1 98.69 94 GLY A CA 1
ATOM 774 C C . GLY A 1 94 ? -9.859 13.367 11.977 1 98.69 94 GLY A C 1
ATOM 775 O O . GLY A 1 94 ? -8.844 13.008 11.375 1 98.69 94 GLY A O 1
ATOM 776 N N . LEU A 1 95 ? -11.047 13.125 11.523 1 98.81 95 LEU A N 1
ATOM 777 C CA . LEU A 1 95 ? -11.312 12.281 10.359 1 98.81 95 LEU A CA 1
ATOM 778 C C . LEU A 1 95 ? -10.836 12.953 9.078 1 98.81 95 LEU A C 1
ATOM 780 O O . LEU A 1 95 ? -10.258 12.305 8.211 1 98.81 95 LEU A O 1
ATOM 784 N N . LEU A 1 96 ? -11.016 14.281 8.961 1 98.81 96 LEU A N 1
ATOM 785 C CA . LEU A 1 96 ? -10.883 14.953 7.676 1 98.81 96 LEU A CA 1
ATOM 786 C C . LEU A 1 96 ? -9.57 15.719 7.594 1 98.81 96 LEU A C 1
ATOM 788 O O . LEU A 1 96 ? -9.273 16.344 6.574 1 98.81 96 LEU A O 1
ATOM 792 N N . HIS A 1 97 ? -8.734 15.641 8.633 1 98.69 97 HIS A N 1
ATOM 793 C CA . HIS A 1 97 ? -7.582 16.531 8.742 1 98.69 97 HIS A CA 1
ATOM 794 C C . HIS A 1 97 ? -6.613 16.312 7.582 1 98.69 97 HIS A C 1
ATOM 796 O O . HIS A 1 97 ? -5.895 17.25 7.195 1 98.69 97 HIS A O 1
ATOM 802 N N . ASP A 1 98 ? -6.66 15.133 6.941 1 97.75 98 ASP A N 1
ATOM 803 C CA . ASP A 1 98 ? -5.656 14.789 5.941 1 97.75 98 ASP A CA 1
ATOM 804 C C . ASP A 1 98 ? -6.281 14.656 4.555 1 97.75 98 ASP A C 1
ATOM 806 O O . ASP A 1 98 ? -5.633 14.188 3.615 1 97.75 98 ASP A O 1
ATOM 810 N N . VAL A 1 99 ? -7.488 15.078 4.273 1 98.44 99 VAL A N 1
ATOM 811 C CA . VAL A 1 99 ? -8.227 14.766 3.057 1 98.44 99 VAL A CA 1
ATOM 812 C C . VAL A 1 99 ? -7.629 15.523 1.874 1 98.44 99 VAL A C 1
ATOM 814 O O . VAL A 1 99 ? -7.875 15.172 0.717 1 98.44 99 VAL A O 1
ATOM 817 N N . GLY A 1 100 ? -6.852 16.531 2.127 1 97.62 100 GLY A N 1
ATOM 818 C CA . GLY A 1 100 ? -6.27 17.328 1.055 1 97.62 100 GLY A CA 1
ATOM 819 C C . GLY A 1 100 ? -4.812 17 0.799 1 97.62 100 GLY A C 1
ATOM 820 O O . GLY A 1 100 ? -4.148 17.688 0.009 1 97.62 100 GLY A O 1
ATOM 821 N N . HIS A 1 101 ? -4.277 15.992 1.402 1 97.12 101 HIS A N 1
ATOM 822 C CA . HIS A 1 101 ? -2.867 15.656 1.255 1 97.12 101 HIS A CA 1
ATOM 823 C C . HIS A 1 101 ? -2.527 15.328 -0.194 1 97.12 101 HIS A C 1
ATOM 825 O O . HIS A 1 101 ? -3.27 14.602 -0.858 1 97.12 101 HIS A O 1
ATOM 831 N N . PRO A 1 102 ? -1.446 15.836 -0.696 1 96.31 102 PRO A N 1
ATOM 832 C CA . PRO A 1 102 ? -1.052 15.562 -2.08 1 96.31 102 PRO A CA 1
ATOM 833 C C . PRO A 1 102 ? -0.394 14.195 -2.248 1 96.31 102 PRO A C 1
ATOM 835 O O . PRO A 1 102 ? -0.079 13.531 -1.256 1 96.31 102 PRO A O 1
ATOM 838 N N . PRO A 1 103 ? -0.221 13.781 -3.52 1 95.44 103 PRO A N 1
ATOM 839 C CA . PRO A 1 103 ? 0.528 12.547 -3.766 1 95.44 103 PRO A CA 1
ATOM 840 C C . PRO A 1 103 ? 1.948 12.594 -3.207 1 95.44 103 PRO A C 1
ATOM 842 O O . PRO A 1 103 ? 2.604 13.641 -3.27 1 95.44 103 PRO A O 1
ATOM 845 N N . PHE A 1 104 ? 2.43 11.492 -2.664 1 91.12 104 PHE A N 1
ATOM 846 C CA . PHE A 1 104 ? 3.764 11.297 -2.109 1 91.12 104 PHE A CA 1
ATOM 847 C C . PHE A 1 104 ? 3.951 12.125 -0.844 1 91.12 104 PHE A C 1
ATOM 849 O O . PHE A 1 104 ? 5.074 12.5 -0.501 1 91.12 104 PHE A O 1
ATOM 856 N N . SER A 1 105 ? 2.863 12.477 -0.247 1 86.88 105 SER A N 1
ATOM 857 C CA . SER A 1 105 ? 2.785 13.055 1.092 1 86.88 105 SER A CA 1
ATOM 858 C C . SER A 1 105 ? 3.684 14.273 1.221 1 86.88 105 SER A C 1
ATOM 860 O O . SER A 1 105 ? 3.543 15.242 0.464 1 86.88 105 SER A O 1
ATOM 862 N N . HIS A 1 106 ? 4.684 14.195 2.008 1 81.88 106 HIS A N 1
ATOM 863 C CA . HIS A 1 106 ? 5.488 15.375 2.307 1 81.88 106 HIS A CA 1
ATOM 864 C C . HIS A 1 106 ? 6.363 15.758 1.117 1 81.88 106 HIS A C 1
ATOM 866 O O . HIS A 1 106 ? 6.633 16.938 0.893 1 81.88 106 HIS A O 1
ATOM 872 N N . LEU A 1 107 ? 6.684 14.836 0.37 1 85.62 107 LEU A N 1
ATOM 873 C CA . LEU A 1 107 ? 7.426 15.125 -0.852 1 85.62 107 LEU A CA 1
ATOM 874 C C . LEU A 1 107 ? 6.586 15.961 -1.812 1 85.62 107 LEU A C 1
ATOM 876 O O . LEU A 1 107 ? 7.066 16.953 -2.365 1 85.62 107 LEU A O 1
ATOM 880 N N . GLY A 1 108 ? 5.316 15.609 -1.963 1 90.06 108 GLY A N 1
ATOM 881 C CA . GLY A 1 108 ? 4.422 16.328 -2.852 1 90.06 108 GLY A CA 1
ATOM 882 C C . GLY A 1 108 ? 4.047 17.703 -2.332 1 90.06 108 GLY A C 1
ATOM 883 O O . GLY A 1 108 ? 3.75 18.609 -3.113 1 90.06 108 GLY A O 1
ATOM 884 N N . GLU A 1 109 ? 4.078 17.844 -1.042 1 91.19 109 GLU A N 1
ATOM 885 C CA . GLU A 1 109 ? 3.713 19.094 -0.402 1 91.19 109 GLU A CA 1
ATOM 886 C C . GLU A 1 109 ? 4.613 20.234 -0.869 1 91.19 109 GLU A C 1
ATOM 888 O O . GLU A 1 109 ? 4.172 21.391 -0.958 1 91.19 109 GLU A O 1
ATOM 893 N N . LYS A 1 110 ? 5.785 19.953 -1.296 1 89.69 110 LYS A N 1
ATOM 894 C CA . LYS A 1 110 ? 6.758 20.953 -1.729 1 89.69 110 LYS A CA 1
ATOM 895 C C . LYS A 1 110 ? 6.352 21.562 -3.064 1 89.69 110 LYS A C 1
ATOM 897 O O . LYS A 1 110 ? 6.836 22.641 -3.43 1 89.69 110 LYS A O 1
ATOM 902 N N . PHE A 1 111 ? 5.508 20.859 -3.721 1 94.5 111 PHE A N 1
ATOM 903 C CA . PHE A 1 111 ? 5.086 21.344 -5.031 1 94.5 111 PHE A CA 1
ATOM 904 C C . PHE A 1 111 ? 3.775 22.125 -4.926 1 94.5 111 PHE A C 1
ATOM 906 O O . PHE A 1 111 ? 3.25 22.594 -5.934 1 94.5 111 PHE A O 1
ATOM 913 N N . LEU A 1 112 ? 3.295 22.219 -3.682 1 95.31 112 LEU A N 1
ATOM 914 C CA . LEU A 1 112 ? 2.102 23.016 -3.434 1 95.31 112 LEU A CA 1
ATOM 915 C C . LEU A 1 112 ? 2.475 24.453 -3.092 1 95.31 112 LEU A C 1
ATOM 917 O O . LEU A 1 112 ? 3.611 24.734 -2.703 1 95.31 112 LEU A O 1
ATOM 921 N N . ASP A 1 113 ? 1.535 25.328 -3.344 1 94.81 113 ASP A N 1
ATOM 922 C CA . ASP A 1 113 ? 1.71 26.734 -3.023 1 94.81 113 ASP A CA 1
ATOM 923 C C . ASP A 1 113 ? 0.653 27.203 -2.027 1 94.81 113 ASP A C 1
ATOM 925 O O . ASP A 1 113 ? -0.535 27.266 -2.352 1 94.81 113 ASP A O 1
ATOM 929 N N . LYS A 1 114 ? 1.145 27.578 -0.919 1 94.81 114 LYS A N 1
ATOM 930 C CA . LYS A 1 114 ? 0.278 28.016 0.174 1 94.81 114 LYS A CA 1
ATOM 931 C C . LYS A 1 114 ? -0.599 29.188 -0.25 1 94.81 114 LYS A C 1
ATOM 933 O O . LYS A 1 114 ? -1.784 29.234 0.086 1 94.81 114 LYS A O 1
ATOM 938 N N . ASN A 1 115 ? -0.036 30.109 -0.925 1 95.94 115 ASN A N 1
ATOM 939 C CA . ASN A 1 115 ? -0.758 31.297 -1.373 1 95.94 115 ASN A CA 1
ATOM 940 C C . ASN A 1 115 ? -1.808 30.938 -2.426 1 95.94 115 ASN A C 1
ATOM 942 O O . ASN A 1 115 ? -2.883 31.547 -2.457 1 95.94 115 ASN A O 1
ATOM 946 N N . GLU A 1 116 ? -1.428 30 -3.223 1 97.62 116 GLU A N 1
ATOM 947 C CA . GLU A 1 116 ? -2.395 29.531 -4.215 1 97.62 116 GLU A CA 1
ATOM 948 C C . GLU A 1 116 ? -3.621 28.922 -3.543 1 97.62 116 GLU A C 1
ATOM 950 O O . GLU A 1 116 ? -4.754 29.188 -3.943 1 97.62 116 GLU A O 1
ATOM 955 N N . ILE A 1 117 ? -3.439 28.156 -2.521 1 98.31 117 ILE A N 1
ATOM 956 C CA . ILE A 1 117 ? -4.516 27.453 -1.84 1 98.31 117 ILE A CA 1
ATOM 957 C C . ILE A 1 117 ? -5.43 28.453 -1.132 1 98.31 117 ILE A C 1
ATOM 959 O O . ILE A 1 117 ? -6.652 28.391 -1.284 1 98.31 117 ILE A O 1
ATOM 963 N N . ILE A 1 118 ? -4.812 29.422 -0.395 1 98.19 118 ILE A N 1
ATOM 964 C CA . ILE A 1 118 ? -5.613 30.375 0.365 1 98.19 118 ILE A CA 1
ATOM 965 C C . ILE A 1 118 ? -6.363 31.297 -0.594 1 98.19 118 ILE A C 1
ATOM 967 O O . ILE A 1 118 ? -7.488 31.719 -0.308 1 98.19 118 ILE A O 1
ATOM 971 N N . ALA A 1 119 ? -5.734 31.625 -1.717 1 98 119 ALA A N 1
ATOM 972 C CA . ALA A 1 119 ? -6.402 32.438 -2.729 1 98 119 ALA A CA 1
ATOM 973 C C . ALA A 1 119 ? -7.641 31.734 -3.27 1 98 119 ALA A C 1
ATOM 975 O O . ALA A 1 119 ? -8.672 32.375 -3.51 1 98 119 ALA A O 1
ATOM 976 N N . CYS A 1 120 ? -7.527 30.438 -3.451 1 97.81 120 CYS A N 1
ATOM 977 C CA . CYS A 1 120 ? -8.672 29.641 -3.904 1 97.81 120 CYS A CA 1
ATOM 978 C C . CYS A 1 120 ? -9.789 29.672 -2.875 1 97.81 120 CYS A C 1
ATOM 980 O O . CYS A 1 120 ? -10.961 29.859 -3.227 1 97.81 120 CYS A O 1
ATOM 982 N N . ILE A 1 121 ? -9.461 29.5 -1.632 1 98.38 121 ILE A N 1
ATOM 983 C CA . ILE A 1 121 ? -10.453 29.5 -0.565 1 98.38 121 ILE A CA 1
ATOM 984 C C . ILE A 1 121 ? -11.156 30.859 -0.514 1 98.38 121 ILE A C 1
ATOM 986 O O . ILE A 1 121 ? -12.383 30.922 -0.438 1 98.38 121 ILE A O 1
ATOM 990 N N . LYS A 1 122 ? -10.391 31.922 -0.581 1 97.81 122 LYS A N 1
ATOM 991 C CA . LYS A 1 122 ? -10.93 33.281 -0.511 1 97.81 122 LYS A CA 1
ATOM 992 C C . LYS A 1 122 ? -11.859 33.562 -1.686 1 97.81 122 LYS A C 1
ATOM 994 O O . LYS A 1 122 ? -12.945 34.125 -1.505 1 97.81 122 LYS A O 1
ATOM 999 N N . SER A 1 123 ? -11.438 33.188 -2.816 1 97.94 123 SER A N 1
ATOM 1000 C CA . SER A 1 123 ? -12.188 33.469 -4.027 1 97.94 123 SER A CA 1
ATOM 1001 C C . SER A 1 123 ? -13.469 32.656 -4.113 1 97.94 123 SER A C 1
ATOM 1003 O O . SER A 1 123 ? -14.5 33.125 -4.578 1 97.94 123 SER A O 1
ATOM 1005 N N . GLU A 1 124 ? -13.406 31.438 -3.619 1 97.75 124 GLU A N 1
ATOM 1006 C CA . GLU A 1 124 ? -14.508 30.531 -3.906 1 97.75 124 GLU A CA 1
ATOM 1007 C C . GLU A 1 124 ? -15.414 30.359 -2.691 1 97.75 124 GLU A C 1
ATOM 1009 O O . GLU A 1 124 ? -16.594 30.031 -2.834 1 97.75 124 GLU A O 1
ATOM 1014 N N . TYR A 1 125 ? -14.883 30.625 -1.506 1 97.5 125 TYR A N 1
ATOM 1015 C CA . TYR A 1 125 ? -15.672 30.156 -0.371 1 97.5 125 TYR A CA 1
ATOM 1016 C C . TYR A 1 125 ? -15.711 31.203 0.734 1 97.5 125 TYR A C 1
ATOM 1018 O O . TYR A 1 125 ? -15.906 30.875 1.906 1 97.5 125 TYR A O 1
ATOM 1026 N N . SER A 1 126 ? -15.562 32.406 0.444 1 96.75 126 SER A N 1
ATOM 1027 C CA . SER A 1 126 ? -15.648 33.5 1.414 1 96.75 126 SER A CA 1
ATOM 1028 C C . SER A 1 126 ? -17.062 33.625 1.982 1 96.75 126 SER A C 1
ATOM 1030 O O . SER A 1 126 ? -17.25 34.25 3.037 1 96.75 126 SER A O 1
ATOM 1032 N N . ASP A 1 127 ? -18.047 33.094 1.27 1 96.81 127 ASP A N 1
ATOM 1033 C CA . ASP A 1 127 ? -19.438 33.156 1.734 1 96.81 127 ASP A CA 1
ATOM 1034 C C . ASP A 1 127 ? -19.703 32.062 2.785 1 96.81 127 ASP A C 1
ATOM 1036 O O . ASP A 1 127 ? -20.656 32.188 3.557 1 96.81 127 ASP A O 1
ATOM 1040 N N . LEU A 1 128 ? -18.844 31.062 2.812 1 96.38 128 LEU A N 1
ATOM 1041 C CA . LEU A 1 128 ? -19.078 29.938 3.705 1 96.38 128 LEU A CA 1
ATOM 1042 C C . LEU A 1 128 ? -18.281 30.094 5 1 96.38 128 LEU A C 1
ATOM 1044 O O . LEU A 1 128 ? -18.688 29.578 6.043 1 96.38 128 LEU A O 1
ATOM 1048 N N . VAL A 1 129 ? -17.141 30.734 4.914 1 96.88 129 VAL A N 1
ATOM 1049 C CA . VAL A 1 129 ? -16.281 30.906 6.094 1 96.88 129 VAL A CA 1
ATOM 1050 C C . VAL A 1 129 ? -15.617 32.281 6.066 1 96.88 129 VAL A C 1
ATOM 1052 O O . VAL A 1 129 ? -15.289 32.781 4.992 1 96.88 129 VAL A O 1
ATOM 1055 N N . ASP A 1 130 ? -15.438 32.875 7.234 1 97.56 130 ASP A N 1
ATOM 1056 C CA . ASP A 1 130 ? -14.609 34.062 7.34 1 97.56 130 ASP A CA 1
ATOM 1057 C C . ASP A 1 130 ? -13.125 33.719 7.211 1 97.56 130 ASP A C 1
ATOM 1059 O O . ASP A 1 130 ? -12.492 33.312 8.188 1 97.56 130 ASP A O 1
ATOM 1063 N N . VAL A 1 131 ? -12.578 34 6.055 1 97.38 131 VAL A N 1
ATOM 1064 C CA . VAL A 1 131 ? -11.242 33.531 5.699 1 97.38 131 VAL A CA 1
ATOM 1065 C C . VAL A 1 131 ? -10.211 34.156 6.625 1 97.38 131 VAL A C 1
ATOM 1067 O O . VAL A 1 131 ? -9.32 33.5 7.141 1 97.38 131 VAL A O 1
ATOM 1070 N N . ASP A 1 132 ? -10.289 35.438 6.914 1 96.12 132 ASP A N 1
ATOM 1071 C CA . ASP A 1 132 ? -9.305 36.125 7.742 1 96.12 132 ASP A CA 1
ATOM 1072 C C . ASP A 1 132 ? -9.352 35.625 9.18 1 96.12 132 ASP A C 1
ATOM 1074 O O . ASP A 1 132 ? -8.305 35.375 9.789 1 96.12 132 ASP A O 1
ATOM 1078 N N . LYS A 1 133 ? -10.539 35.406 9.664 1 96.31 133 LYS A N 1
ATOM 1079 C CA . LYS A 1 133 ? -10.695 34.969 11.047 1 96.31 133 LYS A CA 1
ATOM 1080 C C . LYS A 1 133 ? -10.312 33.5 11.203 1 96.31 133 LYS A C 1
ATOM 1082 O O . LYS A 1 133 ? -9.812 33.094 12.258 1 96.31 133 LYS A O 1
ATOM 1087 N N . THR A 1 134 ? -10.523 32.781 10.172 1 98.06 134 THR A N 1
ATOM 1088 C CA . THR A 1 134 ? -10.352 31.328 10.281 1 98.06 134 THR A CA 1
ATOM 1089 C C . THR A 1 134 ? -8.906 30.922 10.008 1 98.06 134 THR A C 1
ATOM 1091 O O . THR A 1 134 ? -8.352 30.062 10.703 1 98.06 134 THR A O 1
ATOM 1094 N N . PHE A 1 135 ? -8.25 31.578 9.055 1 98.38 135 PHE A N 1
ATOM 1095 C CA . PHE A 1 135 ? -7 31.016 8.555 1 98.38 135 PHE A CA 1
ATOM 1096 C C . PHE A 1 135 ? -5.816 31.906 8.938 1 98.38 135 PHE A C 1
ATOM 1098 O O . PHE A 1 135 ? -4.664 31.516 8.758 1 98.38 135 PHE A O 1
ATOM 1105 N N . TYR A 1 136 ? -6.09 33.031 9.445 1 97.25 136 TYR A N 1
ATOM 1106 C CA . TYR A 1 136 ? -5.008 33.938 9.836 1 97.25 136 TYR A CA 1
ATOM 1107 C C . TYR A 1 136 ? -5.004 34.156 11.344 1 97.25 136 TYR A C 1
ATOM 1109 O O . TYR A 1 136 ? -6.059 34.125 11.984 1 97.25 136 TYR A O 1
ATOM 1117 N N . ASN A 1 137 ? -3.969 34.281 11.961 1 96.25 137 ASN A N 1
ATOM 1118 C CA . ASN A 1 137 ? -3.732 34.656 13.344 1 96.25 137 ASN A CA 1
ATOM 1119 C C . ASN A 1 137 ? -2.688 35.781 13.445 1 96.25 137 ASN A C 1
ATOM 1121 O O . ASN A 1 137 ? -1.53 35.562 13.07 1 96.25 137 ASN A O 1
ATOM 1125 N N . ASN A 1 138 ? -3.062 36.969 13.953 1 93.94 138 ASN A N 1
ATOM 1126 C CA . ASN A 1 138 ? -2.197 38.125 14.039 1 93.94 138 ASN A CA 1
ATOM 1127 C C . ASN A 1 138 ? -1.535 38.438 12.703 1 93.94 138 ASN A C 1
ATOM 1129 O O . ASN A 1 138 ? -0.316 38.625 12.633 1 93.94 138 ASN A O 1
ATOM 1133 N N . GLY A 1 139 ? -2.289 38.25 11.602 1 92.38 139 GLY A N 1
ATOM 1134 C CA . GLY A 1 139 ? -1.85 38.656 10.266 1 92.38 139 GLY A CA 1
ATOM 1135 C C . GLY A 1 139 ? -1.061 37.562 9.562 1 92.38 139 GLY A C 1
ATOM 1136 O O . GLY A 1 139 ? -0.687 37.719 8.398 1 92.38 139 GLY A O 1
ATOM 1137 N N . LYS A 1 140 ? -0.822 36.5 10.195 1 95.81 140 LYS A N 1
ATOM 1138 C CA . LYS A 1 140 ? -0.033 35.406 9.609 1 95.81 140 LYS A CA 1
ATOM 1139 C C . LYS A 1 140 ? -0.923 34.25 9.188 1 95.81 140 LYS A C 1
ATOM 1141 O O . LYS A 1 140 ? -1.794 33.812 9.945 1 95.81 140 LYS A O 1
ATOM 1146 N N . LEU A 1 141 ? -0.719 33.781 7.961 1 97.06 141 LEU A N 1
ATOM 1147 C CA . LEU A 1 141 ? -1.45 32.625 7.477 1 97.06 141 LEU A CA 1
ATOM 1148 C C . LEU A 1 141 ? -1.026 31.375 8.227 1 97.06 141 LEU A C 1
ATOM 1150 O O . LEU A 1 141 ? 0.158 31.031 8.25 1 97.06 141 LEU A O 1
ATOM 1154 N N . MET A 1 142 ? -1.973 30.672 8.781 1 96.44 142 MET A N 1
ATOM 1155 C CA . MET A 1 142 ? -1.697 29.5 9.609 1 96.44 142 MET A CA 1
ATOM 1156 C C . MET A 1 142 ? -1.809 28.219 8.781 1 96.44 142 MET A C 1
ATOM 1158 O O . MET A 1 142 ? -2.439 28.219 7.727 1 96.44 142 MET A O 1
ATOM 1162 N N . GLY A 1 143 ? -1.131 27.156 9.305 1 94.44 143 GLY A N 1
ATOM 1163 C CA . GLY A 1 143 ? -1.272 25.844 8.711 1 94.44 143 GLY A CA 1
ATOM 1164 C C . GLY A 1 143 ? -0.262 25.562 7.617 1 94.44 143 GLY A C 1
ATOM 1165 O O . GLY A 1 143 ? 0.185 26.484 6.934 1 94.44 143 GLY A O 1
ATOM 1166 N N . LYS A 1 144 ? 0.044 24.328 7.422 1 94.19 144 LYS A N 1
ATOM 1167 C CA . LYS A 1 144 ? 0.891 23.891 6.32 1 94.19 144 LYS A CA 1
ATOM 1168 C C . LYS A 1 144 ? 0.082 23.719 5.039 1 94.19 144 LYS A C 1
ATOM 1170 O O . LYS A 1 144 ? -1.145 23.844 5.051 1 94.19 144 LYS A O 1
ATOM 1175 N N . GLU A 1 145 ? 0.724 23.531 3.953 1 96.19 145 GLU A N 1
ATOM 1176 C CA . GLU A 1 145 ? 0.074 23.422 2.65 1 96.19 145 GLU A CA 1
ATOM 1177 C C . GLU A 1 145 ? -0.986 22.328 2.65 1 96.19 145 GLU A C 1
ATOM 1179 O O . GLU A 1 145 ? -2.119 22.547 2.217 1 96.19 145 GLU A O 1
ATOM 1184 N N . HIS A 1 146 ? -0.629 21.109 3.176 1 96.19 146 HIS A N 1
ATOM 1185 C CA . HIS A 1 146 ? -1.567 20 3.129 1 96.19 146 HIS A CA 1
ATOM 1186 C C . HIS A 1 146 ? -2.76 20.234 4.051 1 96.19 146 HIS A C 1
ATOM 1188 O O . HIS A 1 146 ? -3.867 19.766 3.775 1 96.19 146 HIS A O 1
ATOM 1194 N N . GLU A 1 147 ? -2.559 20.984 5.168 1 97.44 147 GLU A N 1
ATOM 1195 C CA . GLU A 1 147 ? -3.65 21.312 6.078 1 97.44 147 GLU A CA 1
ATOM 1196 C C . GLU A 1 147 ? -4.633 22.297 5.434 1 97.44 147 GLU A C 1
ATOM 1198 O O . GLU A 1 147 ? -5.848 22.078 5.492 1 97.44 147 GLU A O 1
ATOM 1203 N N . LEU A 1 148 ? -4.051 23.312 4.793 1 98.25 148 LEU A N 1
ATOM 1204 C CA . LEU A 1 148 ? -4.883 24.281 4.09 1 98.25 148 LEU A CA 1
ATOM 1205 C C . LEU A 1 148 ? -5.641 23.625 2.945 1 98.25 148 LEU A C 1
ATOM 1207 O O . LEU A 1 148 ? -6.812 23.938 2.707 1 98.25 148 LEU A O 1
ATOM 1211 N N . LEU A 1 149 ? -4.961 22.797 2.268 1 98.38 149 LEU A N 1
ATOM 1212 C CA . LEU A 1 149 ? -5.598 22.078 1.161 1 98.38 149 LEU A CA 1
ATOM 1213 C C . LEU A 1 149 ? -6.711 21.172 1.669 1 98.38 149 LEU A C 1
ATOM 1215 O O . LEU A 1 149 ? -7.723 20.984 0.993 1 98.38 149 LEU A O 1
ATOM 1219 N N . SER A 1 150 ? -6.539 20.547 2.852 1 98.62 150 SER A N 1
ATOM 1220 C CA . SER A 1 150 ? -7.617 19.781 3.475 1 98.62 150 SER A CA 1
ATOM 1221 C C . SER A 1 150 ? -8.828 20.672 3.754 1 98.62 150 SER A C 1
ATOM 1223 O O . SER A 1 150 ? -9.969 20.266 3.512 1 98.62 150 SER A O 1
ATOM 1225 N N . CYS A 1 151 ? -8.578 21.859 4.238 1 98.81 151 CYS A N 1
ATOM 1226 C CA . CYS A 1 151 ? -9.672 22.797 4.473 1 98.81 151 CYS A CA 1
ATOM 1227 C C . CYS A 1 151 ? -10.383 23.141 3.172 1 98.81 151 CYS A C 1
ATOM 1229 O O . CYS A 1 151 ? -11.617 23.203 3.127 1 98.81 151 CYS A O 1
ATOM 1231 N N . TYR A 1 152 ? -9.594 23.406 2.148 1 98.75 152 TYR A N 1
ATOM 1232 C CA . TYR A 1 152 ? -10.18 23.656 0.838 1 98.75 152 TYR A CA 1
ATOM 1233 C C . TYR A 1 152 ? -11.055 22.5 0.396 1 98.75 152 TYR A C 1
ATOM 1235 O O . TYR A 1 152 ? -12.172 22.703 -0.089 1 98.75 152 TYR A O 1
ATOM 1243 N N . CYS A 1 153 ? -10.555 21.312 0.557 1 98.75 153 CYS A N 1
ATOM 1244 C CA . CYS A 1 153 ? -11.289 20.109 0.185 1 98.75 153 CYS A CA 1
ATOM 1245 C C . CYS A 1 153 ? -12.586 20 0.976 1 98.75 153 CYS A C 1
ATOM 1247 O O . CYS A 1 153 ? -13.625 19.625 0.425 1 98.75 153 CYS A O 1
ATOM 1249 N N . ILE A 1 154 ? -12.547 20.281 2.262 1 98.81 154 ILE A N 1
ATOM 1250 C CA . ILE A 1 154 ? -13.719 20.219 3.133 1 98.81 154 ILE A CA 1
ATOM 1251 C C . ILE A 1 154 ? -14.781 21.188 2.643 1 98.81 154 ILE A C 1
ATOM 1253 O O . ILE A 1 154 ? -15.953 20.828 2.506 1 98.81 154 ILE A O 1
ATOM 1257 N N . LEU A 1 155 ? -14.406 22.391 2.336 1 98.62 155 LEU A N 1
ATOM 1258 C CA . LEU A 1 155 ? -15.336 23.422 1.88 1 98.62 155 LEU A CA 1
ATOM 1259 C C . LEU A 1 155 ? -15.938 23.047 0.527 1 98.62 155 LEU A C 1
ATOM 1261 O O . LEU A 1 155 ? -17.125 23.281 0.28 1 98.62 155 LEU A O 1
ATOM 1265 N N . ARG A 1 156 ? -15.148 22.391 -0.259 1 98 156 ARG A N 1
ATOM 1266 C CA . ARG A 1 156 ? -15.539 22.141 -1.642 1 98 156 ARG A CA 1
ATOM 1267 C C . ARG A 1 156 ? -16.328 20.844 -1.759 1 98 156 ARG A C 1
ATOM 1269 O O . ARG A 1 156 ? -17.297 20.766 -2.514 1 98 156 ARG A O 1
ATOM 1276 N N . LYS A 1 157 ? -15.898 19.844 -1.043 1 98.12 157 LYS A N 1
ATOM 1277 C CA . LYS A 1 157 ? -16.406 18.5 -1.323 1 98.12 157 LYS A CA 1
ATOM 1278 C C . LYS A 1 157 ? -17.25 17.984 -0.156 1 98.12 157 LYS A C 1
ATOM 1280 O O . LYS A 1 157 ? -18.109 17.125 -0.341 1 98.12 157 LYS A O 1
ATOM 1285 N N . PHE A 1 158 ? -17.031 18.516 1.068 1 98.56 158 PHE A N 1
ATOM 1286 C CA . PHE A 1 158 ? -17.656 17.891 2.232 1 98.56 158 PHE A CA 1
ATOM 1287 C C . PHE A 1 158 ? -18.656 18.828 2.877 1 98.56 158 PHE A C 1
ATOM 1289 O O . PHE A 1 158 ? -19.469 18.406 3.701 1 98.56 158 PHE A O 1
ATOM 1296 N N . TYR A 1 159 ? -18.688 20.125 2.539 1 98.44 159 TYR A N 1
ATOM 1297 C CA . TYR A 1 159 ? -19.516 21.125 3.203 1 98.44 159 TYR A CA 1
ATOM 1298 C C . TYR A 1 159 ? -20.984 20.734 3.164 1 98.44 159 TYR A C 1
ATOM 1300 O O . TYR A 1 159 ? -21.672 20.766 4.195 1 98.44 159 TYR A O 1
ATOM 1308 N N . LYS A 1 160 ? -21.453 20.344 2.016 1 97.69 160 LYS A N 1
ATOM 1309 C CA . LYS A 1 160 ? -22.859 20 1.853 1 97.69 160 LYS A CA 1
ATOM 1310 C C . LYS A 1 160 ? -23.234 18.781 2.689 1 97.69 160 LYS A C 1
ATOM 1312 O O . LYS A 1 160 ? -24.297 18.75 3.307 1 97.69 160 LYS A O 1
ATOM 1317 N N . ILE A 1 161 ? -22.359 17.828 2.709 1 98.12 161 ILE A N 1
ATOM 1318 C CA . ILE A 1 161 ? -22.609 16.609 3.49 1 98.12 161 ILE A CA 1
ATOM 1319 C C . ILE A 1 161 ? -22.641 16.953 4.977 1 98.12 161 ILE A C 1
ATOM 1321 O O . ILE A 1 161 ? -23.547 16.531 5.699 1 98.12 161 ILE A O 1
ATOM 1325 N N . LEU A 1 162 ? -21.672 17.766 5.383 1 98.56 162 LEU A N 1
ATOM 1326 C CA . LEU A 1 162 ? -21.562 18.141 6.785 1 98.56 162 LEU A CA 1
ATOM 1327 C C . LEU A 1 162 ? -22.797 18.922 7.234 1 98.56 162 LEU A C 1
ATOM 1329 O O . LEU A 1 162 ? -23.422 18.578 8.242 1 98.56 162 LEU A O 1
ATOM 1333 N N . LYS A 1 163 ? -23.281 19.891 6.449 1 98 163 LYS A N 1
ATOM 1334 C CA . LYS A 1 163 ? -24.328 20.844 6.852 1 98 163 LYS A CA 1
ATOM 1335 C C . LYS A 1 163 ? -25.719 20.281 6.547 1 98 163 LYS A C 1
ATOM 1337 O O . LYS A 1 163 ? -26.656 20.469 7.328 1 98 163 LYS A O 1
ATOM 1342 N N . GLU A 1 164 ? -25.844 19.547 5.5 1 97.5 164 GLU A N 1
ATOM 1343 C CA . GLU A 1 164 ? -27.172 19.156 5.035 1 97.5 164 GLU A CA 1
ATOM 1344 C C . GLU A 1 164 ? -27.5 17.719 5.441 1 97.5 164 GLU A C 1
ATOM 1346 O O . GLU A 1 164 ? -28.672 17.391 5.672 1 97.5 164 GLU A O 1
ATOM 1351 N N . GLU A 1 165 ? -26.531 16.922 5.535 1 96.38 165 GLU A N 1
ATOM 1352 C CA . GLU A 1 165 ? -26.828 15.508 5.754 1 96.38 165 GLU A CA 1
ATOM 1353 C C . GLU A 1 165 ? -26.5 15.094 7.188 1 96.38 165 GLU A C 1
ATOM 1355 O O . GLU A 1 165 ? -27.078 14.148 7.715 1 96.38 165 GLU A O 1
ATOM 1360 N N . ILE A 1 166 ? -25.547 15.734 7.812 1 97.06 166 ILE A N 1
ATOM 1361 C CA . ILE A 1 166 ? -25.156 15.328 9.156 1 97.06 166 ILE A CA 1
ATOM 1362 C C . ILE A 1 166 ? -25.812 16.25 10.188 1 97.06 166 ILE A C 1
ATOM 1364 O O . ILE A 1 166 ? -26.656 15.797 10.961 1 97.06 166 ILE A O 1
ATOM 1368 N N . ASP A 1 167 ? -25.453 17.562 10.18 1 97.19 167 ASP A N 1
ATOM 1369 C CA . ASP A 1 167 ? -26.016 18.5 11.148 1 97.19 167 ASP A CA 1
ATOM 1370 C C . ASP A 1 167 ? -25.844 19.953 10.672 1 97.19 167 ASP A C 1
ATOM 1372 O O . ASP A 1 167 ? -24.719 20.422 10.516 1 97.19 167 ASP A O 1
ATOM 1376 N N . LYS A 1 168 ? -26.953 20.672 10.562 1 96.62 168 LYS A N 1
ATOM 1377 C CA . LYS A 1 168 ? -26.953 22.047 10.047 1 96.62 168 LYS A CA 1
ATOM 1378 C C . LYS A 1 168 ? -26.156 22.969 10.953 1 96.62 168 LYS A C 1
ATOM 1380 O O . LYS A 1 168 ? -25.688 24.031 10.516 1 96.62 168 LYS A O 1
ATOM 1385 N N . ASN A 1 169 ? -25.922 22.594 12.188 1 96.88 169 ASN A N 1
ATOM 1386 C CA . ASN A 1 169 ? -25.266 23.453 13.164 1 96.88 169 ASN A CA 1
ATOM 1387 C C . ASN A 1 169 ? -23.75 23.234 13.18 1 96.88 169 ASN A C 1
ATOM 1389 O O . ASN A 1 169 ? -23.031 23.859 13.953 1 96.88 169 ASN A O 1
ATOM 1393 N N . ILE A 1 170 ? -23.25 22.391 12.328 1 98.31 170 ILE A N 1
ATOM 1394 C CA . ILE A 1 170 ? -21.812 22.141 12.273 1 98.31 170 ILE A CA 1
ATOM 1395 C C . ILE A 1 170 ? -21.078 23.422 11.898 1 98.31 170 ILE A C 1
ATOM 1397 O O . ILE A 1 170 ? -21.484 24.141 10.977 1 98.31 170 ILE A O 1
ATOM 1401 N N . ASP A 1 171 ? -20.094 23.734 12.648 1 98.56 171 ASP A N 1
ATOM 1402 C CA . ASP A 1 171 ? -19.219 24.891 12.414 1 98.56 171 ASP A CA 1
ATOM 1403 C C . ASP A 1 171 ? -17.984 24.484 11.617 1 98.56 171 ASP A C 1
ATOM 1405 O O . ASP A 1 171 ? -16.969 24.109 12.203 1 98.56 171 ASP A O 1
ATOM 1409 N N . VAL A 1 172 ? -18.031 24.688 10.305 1 98.69 172 VAL A N 1
ATOM 1410 C CA . VAL A 1 172 ? -16.969 24.25 9.422 1 98.69 172 VAL A CA 1
ATOM 1411 C C . VAL A 1 172 ? -15.695 25.062 9.68 1 98.69 172 VAL A C 1
ATOM 1413 O O . VAL A 1 172 ? -14.586 24.547 9.578 1 98.69 172 VAL A O 1
ATOM 1416 N N . ALA A 1 173 ? -15.836 26.312 10.039 1 98.56 173 ALA A N 1
ATOM 1417 C CA . ALA A 1 173 ? -14.68 27.156 10.367 1 98.56 173 ALA A CA 1
ATOM 1418 C C . ALA A 1 173 ? -13.922 26.578 11.562 1 98.56 173 ALA A C 1
ATOM 1420 O O . ALA A 1 173 ? -12.688 26.578 11.578 1 98.56 173 ALA A O 1
ATOM 1421 N N . PHE A 1 174 ? -14.695 26.141 12.562 1 98.62 174 PHE A N 1
ATOM 1422 C CA . PHE A 1 174 ? -14.086 25.547 13.742 1 98.62 174 PHE A CA 1
ATOM 1423 C C . PHE A 1 174 ? -13.32 24.281 13.375 1 98.62 174 PHE A C 1
ATOM 1425 O O . PHE A 1 174 ? -12.203 24.062 13.852 1 98.62 174 PHE A O 1
ATOM 1432 N N . ILE A 1 175 ? -13.867 23.422 12.469 1 98.88 175 ILE A N 1
ATOM 1433 C CA . ILE A 1 175 ? -13.188 22.219 11.992 1 98.88 175 ILE A CA 1
ATOM 1434 C C . ILE A 1 175 ? -11.875 22.609 11.312 1 98.88 175 ILE A C 1
ATOM 1436 O O . ILE A 1 175 ? -10.828 22.016 11.586 1 98.88 175 ILE A O 1
ATOM 1440 N N . CYS A 1 176 ? -11.914 23.609 10.43 1 98.81 176 CYS A N 1
ATOM 1441 C CA . CYS A 1 176 ? -10.719 24.062 9.734 1 98.81 176 CYS A CA 1
ATOM 1442 C C . CYS A 1 176 ? -9.664 24.547 10.727 1 98.81 176 CYS A C 1
ATOM 1444 O O . CYS A 1 176 ? -8.477 24.25 10.57 1 98.81 176 CYS A O 1
ATOM 1446 N N . ARG A 1 177 ? -10.109 25.281 11.789 1 98.62 177 ARG A N 1
ATOM 1447 C CA . ARG A 1 177 ? -9.188 25.781 12.805 1 98.62 177 ARG A CA 1
ATOM 1448 C C . ARG A 1 177 ? -8.508 24.625 13.539 1 98.62 177 ARG A C 1
ATOM 1450 O O . ARG A 1 177 ? -7.312 24.703 13.844 1 98.62 177 ARG A O 1
ATOM 1457 N N . CYS A 1 178 ? -9.266 23.609 13.828 1 98.62 178 CYS A N 1
ATOM 1458 C CA . CYS A 1 178 ? -8.688 22.422 14.461 1 98.62 178 CYS A CA 1
ATOM 1459 C C . CYS A 1 178 ? -7.59 21.828 13.594 1 98.62 178 CYS A C 1
ATOM 1461 O O . CYS A 1 178 ? -6.547 21.406 14.102 1 98.62 178 CYS A O 1
ATOM 1463 N N . ILE A 1 179 ? -7.773 21.812 12.289 1 98.5 179 ILE A N 1
ATOM 1464 C CA . ILE A 1 179 ? -6.879 21.156 11.352 1 98.5 179 ILE A CA 1
ATOM 1465 C C . ILE A 1 179 ? -5.598 21.969 11.195 1 98.5 179 ILE A C 1
ATOM 1467 O O . ILE A 1 179 ? -4.496 21.422 11.203 1 98.5 179 ILE A O 1
ATOM 1471 N N . ILE A 1 180 ? -5.699 23.297 11.148 1 97.81 180 ILE A N 1
ATOM 1472 C CA . ILE A 1 180 ? -4.535 24.125 10.859 1 97.81 180 ILE A CA 1
ATOM 1473 C C . ILE A 1 180 ? -3.887 24.562 12.172 1 97.81 180 ILE A C 1
ATOM 1475 O O . ILE A 1 180 ? -2.828 25.203 12.156 1 97.81 180 ILE A O 1
ATOM 1479 N N . GLY A 1 181 ? -4.551 24.281 13.312 1 97.38 181 GLY A N 1
ATOM 1480 C CA . GLY A 1 181 ? -3.998 24.625 14.617 1 97.38 181 GLY A CA 1
ATOM 1481 C C . GLY A 1 181 ? -4.086 26.094 14.938 1 97.38 181 GLY A C 1
ATOM 1482 O O . GLY A 1 181 ? -3.162 26.672 15.523 1 97.38 181 GLY A O 1
ATOM 1483 N N . ASN A 1 182 ? -5.164 26.703 14.461 1 97.69 182 ASN A N 1
ATOM 1484 C CA . ASN A 1 182 ? -5.348 28.141 14.711 1 97.69 182 ASN A CA 1
ATOM 1485 C C . ASN A 1 182 ? -6.258 28.391 15.914 1 97.69 182 ASN A C 1
ATOM 1487 O O . ASN A 1 182 ? -7.48 28.422 15.773 1 97.69 182 ASN A O 1
ATOM 1491 N N . THR A 1 183 ? -5.738 28.688 17.078 1 96.69 183 THR A N 1
ATOM 1492 C CA . THR A 1 183 ? -6.5 28.891 18.312 1 96.69 183 THR A CA 1
ATOM 1493 C C . THR A 1 183 ? -7.211 30.25 18.281 1 96.69 183 THR A C 1
ATOM 1495 O O . THR A 1 183 ? -6.816 31.141 17.547 1 96.69 183 THR A O 1
ATOM 1498 N N . TYR A 1 184 ? -8.227 30.312 19.047 1 96.5 184 TYR A N 1
ATOM 1499 C CA . TYR A 1 184 ? -8.961 31.562 19.219 1 96.5 184 TYR A CA 1
ATOM 1500 C C . TYR A 1 184 ? -8.258 32.469 20.234 1 96.5 184 TYR A C 1
ATOM 1502 O O . TYR A 1 184 ? -7.648 31.984 21.188 1 96.5 184 TYR A O 1
ATOM 1510 N N . GLN A 1 185 ? -8.43 33.75 20.047 1 93.5 185 GLN A N 1
ATOM 1511 C CA . GLN A 1 185 ? -7.824 34.719 20.969 1 93.5 185 GLN A CA 1
ATOM 1512 C C . GLN A 1 185 ? -8.758 35 22.141 1 93.5 185 GLN A C 1
ATOM 1514 O O . GLN A 1 185 ? -8.297 35.312 23.25 1 93.5 185 GLN A O 1
ATOM 1519 N N . GLU A 1 186 ? -10.031 34.875 21.891 1 92.38 186 GLU A N 1
ATOM 1520 C CA . GLU A 1 186 ? -11.023 35.188 22.906 1 92.38 186 GLU A CA 1
ATOM 1521 C C . GLU A 1 186 ? -11.055 34.094 24 1 92.38 186 GLU A C 1
ATOM 1523 O O . GLU A 1 186 ? -11.172 32.906 23.703 1 92.38 186 GLU A O 1
ATOM 1528 N N . GLU A 1 187 ? -11.117 34.469 25.203 1 91.19 187 GLU A N 1
ATOM 1529 C CA . GLU A 1 187 ? -11.078 33.562 26.344 1 91.19 187 GLU A CA 1
ATOM 1530 C C . GLU A 1 187 ? -12.336 32.688 26.406 1 91.19 187 GLU A C 1
ATOM 1532 O O . GLU A 1 187 ? -12.305 31.578 26.922 1 91.19 187 GLU A O 1
ATOM 1537 N N . GLU A 1 188 ? -13.383 33.188 25.797 1 93.31 188 GLU A N 1
ATOM 1538 C CA . GLU A 1 188 ? -14.656 32.469 25.844 1 93.31 188 GLU A CA 1
ATOM 1539 C C . GLU A 1 188 ? -14.594 31.188 25.031 1 93.31 188 GLU A C 1
ATOM 1541 O O . GLU A 1 188 ? -15.398 30.281 25.219 1 93.31 188 GLU A O 1
ATOM 1546 N N . ASN A 1 189 ? -13.547 31.125 24.156 1 96.69 189 ASN A N 1
ATOM 1547 C CA . ASN A 1 189 ? -13.422 29.969 23.281 1 96.69 189 ASN A CA 1
ATOM 1548 C C . ASN A 1 189 ? -12.367 28.984 23.812 1 96.69 189 ASN A C 1
ATOM 1550 O O . ASN A 1 189 ? -11.734 28.281 23.016 1 96.69 189 ASN A O 1
ATOM 1554 N N . TRP A 1 190 ? -12.188 28.922 25.172 1 97 190 TRP A N 1
ATOM 1555 C CA . TRP A 1 190 ? -11.156 28.078 25.766 1 97 190 TRP A CA 1
ATOM 1556 C C . TRP A 1 190 ? -11.438 26.609 25.469 1 97 190 TRP A C 1
ATOM 1558 O O . TRP A 1 190 ? -10.508 25.812 25.266 1 97 190 TRP A O 1
ATOM 1568 N N . ASP A 1 191 ? -12.734 26.219 25.484 1 97.81 191 ASP A N 1
ATOM 1569 C CA . ASP A 1 191 ? -13.117 24.828 25.234 1 97.81 191 ASP A CA 1
ATOM 1570 C C . ASP A 1 191 ? -12.797 24.422 23.797 1 97.81 191 ASP A C 1
ATOM 1572 O O . ASP A 1 191 ? -12.289 23.328 23.547 1 97.81 191 ASP A O 1
ATOM 1576 N N . LYS A 1 192 ? -12.953 25.359 22.812 1 98.19 192 LYS A N 1
ATOM 1577 C CA . LYS A 1 192 ? -12.578 25.109 21.422 1 98.19 192 LYS A CA 1
ATOM 1578 C C . LYS A 1 192 ? -11.062 25.016 21.281 1 98.19 192 LYS A C 1
ATOM 1580 O O . LYS A 1 192 ? -10.562 24.188 20.516 1 98.19 192 LYS A O 1
ATOM 1585 N N . ASN A 1 193 ? -10.375 25.844 22 1 97.62 193 ASN A N 1
ATOM 1586 C CA . ASN A 1 193 ? -8.914 25.812 21.938 1 97.62 193 ASN A CA 1
ATOM 1587 C C . ASN A 1 193 ? -8.352 24.5 22.453 1 97.62 193 ASN A C 1
ATOM 1589 O O . ASN A 1 193 ? -7.332 24.016 21.953 1 97.62 193 ASN A O 1
ATOM 1593 N N . ILE A 1 194 ? -9.016 23.906 23.469 1 97.38 194 ILE A N 1
ATOM 1594 C CA . ILE A 1 194 ? -8.617 22.594 23.953 1 97.38 194 ILE A CA 1
ATOM 1595 C C . ILE A 1 194 ? -8.758 21.562 22.828 1 97.38 194 ILE A C 1
ATOM 1597 O O . ILE A 1 194 ? -7.852 20.766 22.609 1 97.38 194 ILE A O 1
ATOM 1601 N N . CYS A 1 195 ? -9.828 21.641 22.094 1 98.12 195 CYS A N 1
ATOM 1602 C CA . CYS A 1 195 ? -10.062 20.734 20.984 1 98.12 195 CYS A CA 1
ATOM 1603 C C . CYS A 1 195 ? -9.016 20.922 19.891 1 98.12 195 CYS A C 1
ATOM 1605 O O . CYS A 1 195 ? -8.516 19.938 19.328 1 98.12 195 CYS A O 1
ATOM 1607 N N . ILE A 1 196 ? -8.703 22.172 19.594 1 98.19 196 ILE A N 1
ATOM 1608 C CA . ILE A 1 196 ? -7.695 22.469 18.594 1 98.19 196 ILE A CA 1
ATOM 1609 C C . ILE A 1 196 ? -6.359 21.844 18.984 1 98.19 196 ILE A C 1
ATOM 1611 O O . ILE A 1 196 ? -5.699 21.219 18.156 1 98.19 196 ILE A O 1
ATOM 1615 N N . ARG A 1 197 ? -6.023 21.875 20.25 1 95.88 197 ARG A N 1
ATOM 1616 C CA . ARG A 1 197 ? -4.742 21.375 20.734 1 95.88 197 ARG A CA 1
ATOM 1617 C C . ARG A 1 197 ? -4.719 19.844 20.734 1 95.88 197 ARG A C 1
ATOM 1619 O O . ARG A 1 197 ? -3.656 19.234 20.625 1 95.88 197 ARG A O 1
ATOM 1626 N N . ILE A 1 198 ? -5.887 19.25 20.875 1 96.56 198 ILE A N 1
ATOM 1627 C CA . ILE A 1 198 ? -5.984 17.797 20.812 1 96.56 198 ILE A CA 1
ATOM 1628 C C . ILE A 1 198 ? -5.605 17.312 19.406 1 96.56 198 ILE A C 1
ATOM 1630 O O . ILE A 1 198 ? -4.902 16.312 19.266 1 96.56 198 ILE A O 1
ATOM 1634 N N . ILE A 1 199 ? -5.969 18.047 18.391 1 97.5 199 ILE A N 1
ATOM 1635 C CA . ILE A 1 199 ? -5.777 17.641 17 1 97.5 199 ILE A CA 1
ATOM 1636 C C . ILE A 1 199 ? -4.402 18.078 16.516 1 97.5 199 ILE A C 1
ATOM 1638 O O . ILE A 1 199 ? -3.691 17.328 15.859 1 97.5 199 ILE A O 1
ATOM 1642 N N . SER A 1 200 ? -4.09 19.297 16.812 1 93.62 200 SER A N 1
ATOM 1643 C CA . SER A 1 200 ? -2.857 19.891 16.312 1 93.62 200 SER A CA 1
ATOM 1644 C C . SER A 1 200 ? -2.146 20.688 17.391 1 93.62 200 SER A C 1
ATOM 1646 O O . SER A 1 200 ? -2.676 21.688 17.875 1 93.62 200 SER A O 1
ATOM 1648 N N . SER A 1 201 ? -1.084 20.203 17.828 1 88.06 201 SER A N 1
ATOM 1649 C CA . SER A 1 201 ? -0.253 20.906 18.797 1 88.06 201 SER A CA 1
ATOM 1650 C C . SER A 1 201 ? 1.228 20.766 18.453 1 88.06 201 SER A C 1
ATOM 1652 O O . SER A 1 201 ? 1.596 20.031 17.531 1 88.06 201 SER A O 1
ATOM 1654 N N . ASP A 1 202 ? 1.979 21.484 19.141 1 77.06 202 ASP A N 1
ATOM 1655 C CA . ASP A 1 202 ? 3.414 21.453 18.875 1 77.06 202 ASP A CA 1
ATOM 1656 C C . ASP A 1 202 ? 4.074 20.281 19.609 1 77.06 202 ASP A C 1
ATOM 1658 O O . ASP A 1 202 ? 5.168 19.844 19.234 1 77.06 202 ASP A O 1
ATOM 1662 N N . SER A 1 203 ? 3.48 19.766 20.625 1 81.25 203 SER A N 1
ATOM 1663 C CA . SER A 1 203 ? 4.105 18.719 21.422 1 81.25 203 SER A CA 1
ATOM 1664 C C . SER A 1 203 ? 3.48 17.359 21.156 1 81.25 203 SER A C 1
ATOM 1666 O O . SER A 1 203 ? 3.877 16.672 20.203 1 81.25 203 SER A O 1
ATOM 1668 N N . ILE A 1 204 ? 2.428 17.031 21.891 1 88.06 204 ILE A N 1
ATOM 1669 C CA . ILE A 1 204 ? 1.766 15.75 21.734 1 88.06 204 ILE A CA 1
ATOM 1670 C C . ILE A 1 204 ? 0.317 15.961 21.297 1 88.06 204 ILE A C 1
ATOM 1672 O O . ILE A 1 204 ? -0.461 16.594 22.016 1 88.06 204 ILE A O 1
ATOM 1676 N N . ASP A 1 205 ? 0.038 15.57 20.156 1 93.94 205 ASP A N 1
ATOM 1677 C CA . ASP A 1 205 ? -1.337 15.594 19.672 1 93.94 205 ASP A CA 1
ATOM 1678 C C . ASP A 1 205 ? -1.722 14.25 19.047 1 93.94 205 ASP A C 1
ATOM 1680 O O . ASP A 1 205 ? -0.883 13.352 18.922 1 93.94 205 ASP A O 1
ATOM 1684 N N . VAL A 1 206 ? -2.947 14.078 18.734 1 97 206 VAL A N 1
ATOM 1685 C CA . VAL A 1 206 ? -3.449 12.773 18.328 1 97 206 VAL A CA 1
ATOM 1686 C C . VAL A 1 206 ? -2.949 12.438 16.922 1 97 206 VAL A C 1
ATOM 1688 O O . VAL A 1 206 ? -2.777 11.266 16.578 1 97 206 VAL A O 1
ATOM 1691 N N . ASP A 1 207 ? -2.764 13.453 16.078 1 97.06 207 ASP A N 1
ATOM 1692 C CA . ASP A 1 207 ? -2.168 13.234 14.758 1 97.06 207 ASP A CA 1
ATOM 1693 C C . ASP A 1 207 ? -0.803 12.562 14.883 1 97.06 207 ASP A C 1
ATOM 1695 O O . ASP A 1 207 ? -0.571 11.508 14.289 1 97.06 207 ASP A O 1
ATOM 1699 N N . LYS A 1 208 ? 0.057 13.086 15.711 1 95.25 208 LYS A N 1
ATOM 1700 C CA . LYS A 1 208 ? 1.403 12.562 15.922 1 95.25 208 LYS A CA 1
ATOM 1701 C C . LYS A 1 208 ? 1.361 11.188 16.578 1 95.25 208 LYS A C 1
ATOM 1703 O O . LYS A 1 208 ? 2.115 10.289 16.203 1 95.25 208 LYS A O 1
ATOM 1708 N N . LEU A 1 209 ? 0.521 11.062 17.562 1 96.56 209 LEU A N 1
ATOM 1709 C CA . LEU A 1 209 ? 0.427 9.789 18.266 1 96.56 209 LEU A CA 1
ATOM 1710 C C . LEU A 1 209 ? 0.051 8.664 17.312 1 96.56 209 LEU A C 1
ATOM 1712 O O . LEU A 1 209 ? 0.622 7.57 17.375 1 96.56 209 LEU A O 1
ATOM 1716 N N . ASP A 1 210 ? -0.86 8.969 16.469 1 97.56 210 ASP A N 1
ATOM 1717 C CA . ASP A 1 210 ? -1.308 7.91 15.562 1 97.56 210 ASP A CA 1
ATOM 1718 C C . ASP A 1 210 ? -0.219 7.555 14.547 1 97.56 210 ASP A C 1
ATOM 1720 O O . ASP A 1 210 ? 0.074 6.375 14.336 1 97.56 210 ASP A O 1
ATOM 1724 N N . TYR A 1 211 ? 0.337 8.578 13.82 1 95.94 211 TYR A N 1
ATOM 1725 C CA . TYR A 1 211 ? 1.276 8.211 12.766 1 95.94 211 TYR A CA 1
ATOM 1726 C C . TYR A 1 211 ? 2.523 7.555 13.352 1 95.94 211 TYR A C 1
ATOM 1728 O O . TYR A 1 211 ? 3.105 6.656 12.742 1 95.94 211 TYR A O 1
ATOM 1736 N N . LEU A 1 212 ? 2.938 7.965 14.555 1 95.69 212 LEU A N 1
ATOM 1737 C CA . LEU A 1 212 ? 4.074 7.316 15.203 1 95.69 212 LEU A CA 1
ATOM 1738 C C . LEU A 1 212 ? 3.764 5.859 15.516 1 95.69 212 LEU A C 1
ATOM 1740 O O . LEU A 1 212 ? 4.609 4.98 15.312 1 95.69 212 LEU A O 1
ATOM 1744 N N . THR A 1 213 ? 2.566 5.633 16.016 1 96.94 213 THR A N 1
ATOM 1745 C CA . THR A 1 213 ? 2.154 4.273 16.359 1 96.94 213 THR A CA 1
ATOM 1746 C C . THR A 1 213 ? 2.109 3.396 15.109 1 96.94 213 THR A C 1
ATOM 1748 O O . THR A 1 213 ? 2.621 2.275 15.109 1 96.94 213 THR A O 1
ATOM 1751 N N . ARG A 1 214 ? 1.562 3.924 14.062 1 96.62 214 ARG A N 1
ATOM 1752 C CA . ARG A 1 214 ? 1.415 3.164 12.828 1 96.62 214 ARG A CA 1
ATOM 1753 C C . ARG A 1 214 ? 2.768 2.951 12.156 1 96.62 214 ARG A C 1
ATOM 1755 O O . ARG A 1 214 ? 3.057 1.856 11.664 1 96.62 214 ARG A O 1
ATOM 1762 N N . ASP A 1 215 ? 3.527 4 12.07 1 95.88 215 ASP A N 1
ATOM 1763 C CA . ASP A 1 215 ? 4.859 3.885 11.477 1 95.88 215 ASP A CA 1
ATOM 1764 C C . ASP A 1 215 ? 5.699 2.85 12.227 1 95.88 215 ASP A C 1
ATOM 1766 O O . ASP A 1 215 ? 6.41 2.057 11.602 1 95.88 215 ASP A O 1
ATOM 1770 N N . ASN A 1 216 ? 5.664 2.932 13.555 1 95.81 216 ASN A N 1
ATOM 1771 C CA . ASN A 1 216 ? 6.41 1.972 14.359 1 95.81 216 ASN A CA 1
ATOM 1772 C C . ASN A 1 216 ? 5.969 0.539 14.078 1 95.81 216 ASN A C 1
ATOM 1774 O O . ASN A 1 216 ? 6.801 -0.352 13.906 1 95.81 216 ASN A O 1
ATOM 1778 N N . HIS A 1 217 ? 4.719 0.367 14 1 94.75 217 HIS A N 1
ATOM 1779 C CA . HIS A 1 217 ? 4.18 -0.96 13.727 1 94.75 217 HIS A CA 1
ATOM 1780 C C . HIS A 1 217 ? 4.633 -1.471 12.367 1 94.75 217 HIS A C 1
ATOM 1782 O O . HIS A 1 217 ? 5.086 -2.611 12.242 1 94.75 217 HIS A O 1
ATOM 1788 N N . MET A 1 218 ? 4.578 -0.68 11.398 1 94.75 218 MET A N 1
ATOM 1789 C CA . MET A 1 218 ? 4.789 -1.101 10.016 1 94.75 218 MET A CA 1
ATOM 1790 C C . MET A 1 218 ? 6.277 -1.241 9.711 1 94.75 218 MET A C 1
ATOM 1792 O O . MET A 1 218 ? 6.66 -1.857 8.711 1 94.75 218 MET A O 1
ATOM 1796 N N . THR A 1 219 ? 7.105 -0.655 10.516 1 93.12 219 THR A N 1
ATOM 1797 C CA . THR A 1 219 ? 8.547 -0.816 10.344 1 93.12 219 THR A CA 1
ATOM 1798 C C . THR A 1 219 ? 9.055 -2.006 11.148 1 93.12 219 THR A C 1
ATOM 1800 O O . THR A 1 219 ? 10.266 -2.23 11.234 1 93.12 219 THR A O 1
ATOM 1803 N N . GLY A 1 220 ? 8.188 -2.766 11.75 1 89.25 220 GLY A N 1
ATOM 1804 C CA . GLY A 1 220 ? 8.562 -3.938 12.523 1 89.25 220 GLY A CA 1
ATOM 1805 C C . GLY A 1 220 ? 8.93 -3.611 13.961 1 89.25 220 GLY A C 1
ATOM 1806 O O . GLY A 1 220 ? 9.797 -4.258 14.547 1 89.25 220 GLY A O 1
ATOM 1807 N N . GLU A 1 221 ? 8.453 -2.488 14.492 1 90.25 221 GLU A N 1
ATOM 1808 C CA . GLU A 1 221 ? 8.625 -2.094 15.891 1 90.25 221 GLU A CA 1
ATOM 1809 C C . GLU A 1 221 ? 10.086 -1.811 16.203 1 90.25 221 GLU A C 1
ATOM 1811 O O . GLU A 1 221 ? 10.641 -2.369 17.156 1 90.25 221 GLU A O 1
ATOM 1816 N N . ILE A 1 222 ? 10.586 -0.987 15.445 1 88.12 222 ILE A N 1
ATOM 1817 C CA . ILE A 1 222 ? 11.984 -0.625 15.633 1 88.12 222 ILE A CA 1
ATOM 1818 C C . ILE A 1 222 ? 12.125 0.262 16.875 1 88.12 222 ILE A C 1
ATOM 1820 O O . ILE A 1 222 ? 13.203 0.354 17.453 1 88.12 222 ILE A O 1
ATOM 1824 N N . ALA A 1 223 ? 11 0.959 17.234 1 91.44 223 ALA A N 1
ATOM 1825 C CA . ALA A 1 223 ? 10.938 1.814 18.406 1 91.44 223 ALA A CA 1
ATOM 1826 C C . ALA A 1 223 ? 10.055 1.199 19.484 1 91.44 223 ALA A C 1
ATOM 1828 O O . ALA A 1 223 ? 9.273 0.282 19.219 1 91.44 223 ALA A O 1
ATOM 1829 N N . PRO A 1 224 ? 10.258 1.659 20.703 1 91.75 224 PRO A N 1
ATOM 1830 C CA . PRO A 1 224 ? 9.367 1.168 21.75 1 91.75 224 PRO A CA 1
ATOM 1831 C C . PRO A 1 224 ? 7.906 1.559 21.531 1 91.75 224 PRO A C 1
ATOM 1833 O O . PRO A 1 224 ? 7.629 2.625 20.969 1 91.75 224 PRO A O 1
ATOM 1836 N N . LYS A 1 225 ? 7.051 0.689 22 1 92.81 225 LYS A N 1
ATOM 1837 C CA . LYS A 1 225 ? 5.621 0.973 21.906 1 92.81 225 LYS A CA 1
ATOM 1838 C C . LYS A 1 225 ? 5.223 2.115 22.844 1 92.81 225 LYS A C 1
ATOM 1840 O O . LYS A 1 225 ? 5.699 2.193 23.969 1 92.81 225 LYS A O 1
ATOM 1845 N N . MET A 1 226 ? 4.387 2.986 22.344 1 93.69 226 MET A N 1
ATOM 1846 C CA . MET A 1 226 ? 3.887 4.094 23.141 1 93.69 226 MET A CA 1
ATOM 1847 C C . MET A 1 226 ? 2.717 3.65 24.016 1 93.69 226 MET A C 1
ATOM 1849 O O . MET A 1 226 ? 1.853 2.896 23.562 1 93.69 226 MET A O 1
ATOM 1853 N N . ASP A 1 227 ? 2.721 4.109 25.219 1 93 227 ASP A N 1
ATOM 1854 C CA . ASP A 1 227 ? 1.632 3.803 26.141 1 93 227 ASP A CA 1
ATOM 1855 C C . ASP A 1 227 ? 0.52 4.844 26.047 1 93 227 ASP A C 1
ATOM 1857 O O . ASP A 1 227 ? 0.318 5.633 26.984 1 93 227 ASP A O 1
ATOM 1861 N N . ILE A 1 228 ? -0.253 4.754 25.062 1 93.12 228 ILE A N 1
ATOM 1862 C CA . ILE A 1 228 ? -1.286 5.738 24.766 1 93.12 228 ILE A CA 1
ATOM 1863 C C . ILE A 1 228 ? -2.383 5.676 25.812 1 93.12 228 ILE A C 1
ATOM 1865 O O . ILE A 1 228 ? -2.941 6.707 26.203 1 93.12 228 ILE A O 1
ATOM 1869 N N . LYS A 1 229 ? -2.682 4.492 26.312 1 91.44 229 LYS A N 1
ATOM 1870 C CA . LYS A 1 229 ? -3.719 4.332 27.328 1 91.44 229 LYS A CA 1
ATOM 1871 C C . LYS A 1 229 ? -3.365 5.098 28.609 1 91.44 229 LYS A C 1
ATOM 1873 O O . LYS A 1 229 ? -4.219 5.77 29.188 1 91.44 229 LYS A O 1
ATOM 1878 N N . ARG A 1 230 ? -2.152 4.965 29 1 91.81 230 ARG A N 1
ATOM 1879 C CA . ARG A 1 230 ? -1.708 5.684 30.188 1 91.81 230 ARG A CA 1
ATOM 1880 C C . ARG A 1 230 ? -1.673 7.188 29.938 1 91.81 230 ARG A C 1
ATOM 1882 O O . ARG A 1 230 ? -1.976 7.977 30.844 1 91.81 230 ARG A O 1
ATOM 1889 N N . LEU A 1 231 ? -1.25 7.574 28.766 1 91.25 231 LEU A N 1
ATOM 1890 C CA . LEU A 1 231 ? -1.254 8.984 28.391 1 91.25 231 LEU A CA 1
ATOM 1891 C C . LEU A 1 231 ? -2.658 9.57 28.5 1 91.25 231 LEU A C 1
ATOM 1893 O O . LEU A 1 231 ? -2.84 10.664 29.062 1 91.25 231 LEU A O 1
ATOM 1897 N N . LEU A 1 232 ? -3.607 8.797 28.047 1 91.88 232 LEU A N 1
ATOM 1898 C CA . LEU A 1 232 ? -5.004 9.219 28.078 1 91.88 232 LEU A CA 1
ATOM 1899 C C . LEU A 1 232 ? -5.508 9.352 29.5 1 91.88 232 LEU A C 1
ATOM 1901 O O . LEU A 1 232 ? -6.199 10.312 29.844 1 91.88 232 LEU A O 1
ATOM 1905 N N . ALA A 1 233 ? -5.098 8.5 30.297 1 90.81 233 ALA A N 1
ATOM 1906 C CA . ALA A 1 233 ? -5.562 8.469 31.688 1 90.81 233 ALA A CA 1
ATOM 1907 C C . ALA A 1 233 ? -5.023 9.656 32.469 1 90.81 233 ALA A C 1
ATOM 1909 O O . ALA A 1 233 ? -5.582 10.023 33.5 1 90.81 233 ALA A O 1
ATOM 1910 N N . CYS A 1 234 ? -4.023 10.273 31.953 1 90.44 234 CYS A N 1
ATOM 1911 C CA . CYS A 1 234 ? -3.346 11.32 32.719 1 90.44 234 CYS A CA 1
ATOM 1912 C C . CYS A 1 234 ? -3.643 12.695 32.125 1 90.44 234 CYS A C 1
ATOM 1914 O O . CYS A 1 234 ? -3.061 13.695 32.562 1 90.44 234 CYS A O 1
ATOM 1916 N N . LEU A 1 235 ? -4.5 12.742 31.188 1 92 235 LEU A N 1
ATOM 1917 C CA . LEU A 1 235 ? -4.875 14 30.562 1 92 235 LEU A CA 1
ATOM 1918 C C . LEU A 1 235 ? -5.871 14.766 31.422 1 92 235 LEU A C 1
ATOM 1920 O O . LEU A 1 235 ? -6.805 14.18 31.969 1 92 235 LEU A O 1
ATOM 1924 N N . THR A 1 236 ? -5.664 16.109 31.531 1 92.81 236 THR A N 1
ATOM 1925 C CA . THR A 1 236 ? -6.586 16.922 32.312 1 92.81 236 THR A CA 1
ATOM 1926 C C . THR A 1 236 ? -6.613 18.359 31.781 1 92.81 236 THR A C 1
ATOM 1928 O O . THR A 1 236 ? -5.742 18.766 31.016 1 92.81 236 THR A O 1
ATOM 1931 N N . ILE A 1 237 ? -7.684 19.047 32.031 1 94.44 237 ILE A N 1
ATOM 1932 C CA . ILE A 1 237 ? -7.777 20.484 31.828 1 94.44 237 ILE A CA 1
ATOM 1933 C C . ILE A 1 237 ? -7.555 21.219 33.156 1 94.44 237 ILE A C 1
ATOM 1935 O O . ILE A 1 237 ? -8.266 20.969 34.125 1 94.44 237 ILE A O 1
ATOM 1939 N N . THR A 1 238 ? -6.629 22.094 33.188 1 92.12 238 THR A N 1
ATOM 1940 C CA . THR A 1 238 ? -6.254 22.797 34.438 1 92.12 238 THR A CA 1
ATOM 1941 C C . THR A 1 238 ? -7.258 23.891 34.75 1 92.12 238 THR A C 1
ATOM 1943 O O . THR A 1 238 ? -8.156 24.172 33.938 1 92.12 238 THR A O 1
ATOM 1946 N N . LYS A 1 239 ? -7.031 24.531 35.906 1 91.69 239 LYS A N 1
ATOM 1947 C CA . LYS A 1 239 ? -7.879 25.641 36.312 1 91.69 239 LYS A CA 1
ATOM 1948 C C . LYS A 1 239 ? -7.766 26.812 35.344 1 91.69 239 LYS A C 1
ATOM 1950 O O . LYS A 1 239 ? -8.734 27.547 35.125 1 91.69 239 LYS A O 1
ATOM 1955 N N . ASN A 1 240 ? -6.633 26.922 34.75 1 91.5 240 ASN A N 1
ATOM 1956 C CA . ASN A 1 240 ? -6.387 27.984 33.781 1 91.5 240 ASN A CA 1
ATOM 1957 C C . ASN A 1 240 ? -6.863 27.609 32.375 1 91.5 240 ASN A C 1
ATOM 1959 O O . ASN A 1 240 ? -6.531 28.281 31.406 1 91.5 240 ASN A O 1
ATOM 1963 N N . LYS A 1 241 ? -7.543 26.484 32.25 1 93.12 241 LYS A N 1
ATOM 1964 C CA . LYS A 1 241 ? -8.172 26.016 31.016 1 93.12 241 LYS A CA 1
ATOM 1965 C C . LYS A 1 241 ? -7.117 25.625 29.984 1 93.12 241 LYS A C 1
ATOM 1967 O O . LYS A 1 241 ? -7.219 26 28.812 1 93.12 241 LYS A O 1
ATOM 1972 N N . GLU A 1 242 ? -6.145 24.938 30.5 1 90.94 242 GLU A N 1
ATOM 1973 C CA . GLU A 1 242 ? -5.09 24.438 29.625 1 90.94 242 GLU A CA 1
ATOM 1974 C C . GLU A 1 242 ? -5.078 22.906 29.609 1 90.94 242 GLU A C 1
ATOM 1976 O O . GLU A 1 242 ? -5.379 22.266 30.625 1 90.94 242 GLU A O 1
ATOM 1981 N N . LEU A 1 243 ? -4.781 22.391 28.422 1 91.69 243 LEU A N 1
ATOM 1982 C CA . LEU A 1 243 ? -4.609 20.938 28.266 1 91.69 243 LEU A CA 1
ATOM 1983 C C . LEU A 1 243 ? -3.25 20.5 28.797 1 91.69 243 LEU A C 1
ATOM 1985 O O . LEU A 1 243 ? -2.213 20.938 28.297 1 91.69 243 LEU A O 1
ATOM 1989 N N . LYS A 1 244 ? -3.232 19.656 29.844 1 88.62 244 LYS A N 1
ATOM 1990 C CA . LYS A 1 244 ? -1.973 19.219 30.453 1 88.62 244 LYS A CA 1
ATOM 1991 C C . LYS A 1 244 ? -2.025 17.75 30.844 1 88.62 244 LYS A C 1
ATOM 1993 O O . LYS A 1 244 ? -3.107 17.172 30.938 1 88.62 244 LYS A O 1
ATOM 1998 N N . TYR A 1 245 ? -0.869 17.203 30.969 1 88.5 245 TYR A N 1
ATOM 1999 C CA . TYR A 1 245 ? -0.709 15.875 31.547 1 88.5 245 TYR A CA 1
ATOM 2000 C C . TYR A 1 245 ? -0.273 15.969 33 1 88.5 245 TYR A C 1
ATOM 2002 O O . TYR A 1 245 ? 0.559 16.812 33.375 1 88.5 245 TYR A O 1
ATOM 2010 N N . ILE A 1 246 ? -0.78 15.133 33.844 1 87.38 246 ILE A N 1
ATOM 2011 C CA . ILE A 1 246 ? -0.356 15.109 35.25 1 87.38 246 ILE A CA 1
ATOM 2012 C C . ILE A 1 246 ? 0.955 14.344 35.375 1 87.38 246 ILE A C 1
ATOM 2014 O O . ILE A 1 246 ? 1.328 13.586 34.469 1 87.38 246 ILE A O 1
ATOM 2018 N N . ALA A 1 247 ? 1.588 14.422 36.469 1 81.94 247 ALA A N 1
ATOM 2019 C CA . ALA A 1 247 ? 2.939 13.914 36.688 1 81.94 247 ALA A CA 1
ATOM 2020 C C . ALA A 1 247 ? 2.988 12.391 36.5 1 81.94 247 ALA A C 1
ATOM 2022 O O . ALA A 1 247 ? 4 11.844 36.062 1 81.94 247 ALA A O 1
ATOM 2023 N N . LYS A 1 248 ? 1.981 11.742 36.844 1 84.12 248 LYS A N 1
ATOM 2024 C CA . LYS A 1 248 ? 1.925 10.289 36.719 1 84.12 248 LYS A CA 1
ATOM 2025 C C . LYS A 1 248 ? 2.109 9.836 35.281 1 84.12 248 LYS A C 1
ATOM 2027 O O . LYS A 1 248 ? 2.396 8.672 35 1 84.12 248 LYS A O 1
ATOM 2032 N N . ALA A 1 249 ? 2.012 10.789 34.375 1 87.5 249 ALA A N 1
ATOM 2033 C CA . ALA A 1 249 ? 2.098 10.492 32.938 1 87.5 249 ALA A CA 1
ATOM 2034 C C . ALA A 1 249 ? 3.551 10.453 32.469 1 87.5 249 ALA A C 1
ATOM 2036 O O . ALA A 1 249 ? 3.834 10.07 31.344 1 87.5 249 ALA A O 1
ATOM 2037 N N . ILE A 1 250 ? 4.434 10.766 33.281 1 84.94 250 ILE A N 1
ATOM 2038 C CA . ILE A 1 250 ? 5.824 10.984 32.906 1 84.94 250 ILE A CA 1
ATOM 2039 C C . ILE A 1 250 ? 6.359 9.742 32.188 1 84.94 250 ILE A C 1
ATOM 2041 O O . ILE A 1 250 ? 6.945 9.852 31.125 1 84.94 250 ILE A O 1
ATOM 2045 N N . PRO A 1 251 ? 6.117 8.531 32.781 1 84.81 251 PRO A N 1
ATOM 2046 C CA . PRO A 1 251 ? 6.617 7.359 32.031 1 84.81 251 PRO A CA 1
ATOM 2047 C C . PRO A 1 251 ? 6.02 7.227 30.641 1 84.81 251 PRO A C 1
ATOM 2049 O O . PRO A 1 251 ? 6.73 6.883 29.703 1 84.81 251 PRO A O 1
ATOM 2052 N N . ALA A 1 252 ? 4.793 7.5 30.516 1 89.56 252 ALA A N 1
ATOM 2053 C CA . ALA A 1 252 ? 4.121 7.402 29.234 1 89.56 252 ALA A CA 1
ATOM 2054 C C . ALA A 1 252 ? 4.637 8.469 28.266 1 89.56 252 ALA A C 1
ATOM 2056 O O . ALA A 1 252 ? 4.848 8.195 27.078 1 89.56 252 ALA A O 1
ATOM 2057 N N . VAL A 1 253 ? 4.797 9.648 28.75 1 87.62 253 VAL A N 1
ATOM 2058 C CA . VAL A 1 253 ? 5.309 10.75 27.938 1 87.62 253 VAL A CA 1
ATOM 2059 C C . VAL A 1 253 ? 6.719 10.414 27.453 1 87.62 253 VAL A C 1
ATOM 2061 O O . VAL A 1 253 ? 7.074 10.703 26.297 1 87.62 253 VAL A O 1
ATOM 2064 N N . GLN A 1 254 ? 7.461 9.805 28.25 1 85.5 254 GLN A N 1
ATOM 2065 C CA . GLN A 1 254 ? 8.82 9.406 27.891 1 85.5 254 GLN A CA 1
ATOM 2066 C C . GLN A 1 254 ? 8.812 8.398 26.75 1 85.5 254 GLN A C 1
ATOM 2068 O O . GLN A 1 254 ? 9.664 8.453 25.859 1 85.5 254 GLN A O 1
ATOM 2073 N N . THR A 1 255 ? 7.859 7.484 26.828 1 89 255 THR A N 1
ATOM 2074 C CA . THR A 1 255 ? 7.773 6.5 25.75 1 89 255 THR A CA 1
ATOM 2075 C C . THR A 1 255 ? 7.457 7.18 24.422 1 89 255 THR A C 1
ATOM 2077 O O . THR A 1 255 ? 7.922 6.742 23.375 1 89 255 THR A O 1
ATOM 2080 N N . VAL A 1 256 ? 6.676 8.234 24.438 1 89.25 256 VAL A N 1
ATOM 2081 C CA . VAL A 1 256 ? 6.336 8.969 23.219 1 89.25 256 VAL A CA 1
ATOM 2082 C C . VAL A 1 256 ? 7.582 9.641 22.672 1 89.25 256 VAL A C 1
ATOM 2084 O O . VAL A 1 256 ? 7.859 9.555 21.469 1 89.25 256 VAL A O 1
ATOM 2087 N N . VAL A 1 257 ? 8.281 10.273 23.5 1 85.25 257 VAL A N 1
ATOM 2088 C CA . VAL A 1 257 ? 9.492 10.984 23.094 1 85.25 257 VAL A CA 1
ATOM 2089 C C . VAL A 1 257 ? 10.523 9.992 22.547 1 85.25 257 VAL A C 1
ATOM 2091 O O . VAL A 1 257 ? 11.125 10.227 21.5 1 85.25 257 VAL A O 1
ATOM 2094 N N . ASP A 1 258 ? 10.68 8.906 23.266 1 86.88 258 ASP A N 1
ATOM 2095 C CA . ASP A 1 258 ? 11.641 7.891 22.859 1 86.88 258 ASP A CA 1
ATOM 2096 C C . ASP A 1 258 ? 11.266 7.297 21.5 1 86.88 258 ASP A C 1
ATOM 2098 O O . ASP A 1 258 ? 12.133 7.105 20.641 1 86.88 258 ASP A O 1
ATOM 2102 N N . SER A 1 259 ? 10.031 6.977 21.359 1 91.31 259 SER A N 1
ATOM 2103 C CA . SER A 1 259 ? 9.562 6.41 20.109 1 91.31 259 SER A CA 1
ATOM 2104 C C . SER A 1 259 ? 9.766 7.387 18.953 1 91.31 259 SER A C 1
ATOM 2106 O O . SER A 1 259 ? 10.242 7 17.875 1 91.31 259 SER A O 1
ATOM 2108 N N . ARG A 1 260 ? 9.352 8.594 19.141 1 89 260 ARG A N 1
ATOM 2109 C CA . ARG A 1 260 ? 9.508 9.633 18.141 1 89 260 ARG A CA 1
ATOM 2110 C C . ARG A 1 260 ? 10.969 9.797 17.734 1 89 260 ARG A C 1
ATOM 2112 O O . ARG A 1 260 ? 11.289 9.852 16.547 1 89 260 ARG A O 1
ATOM 2119 N N . ASP A 1 261 ? 11.812 9.859 18.719 1 84.69 261 ASP A N 1
ATOM 2120 C CA . ASP A 1 261 ? 13.234 10.078 18.453 1 84.69 261 ASP A CA 1
ATOM 2121 C C . ASP A 1 261 ? 13.844 8.922 17.672 1 84.69 261 ASP A C 1
ATOM 2123 O O . ASP A 1 261 ? 14.625 9.133 16.75 1 84.69 261 ASP A O 1
ATOM 2127 N N . LEU A 1 262 ? 13.492 7.766 18.062 1 87.25 262 LEU A N 1
ATOM 2128 C CA . LEU A 1 262 ? 14.039 6.594 17.375 1 87.25 262 LEU A CA 1
ATOM 2129 C C . LEU A 1 262 ? 13.516 6.488 15.953 1 87.25 262 LEU A C 1
ATOM 2131 O O . LEU A 1 262 ? 14.266 6.156 15.031 1 87.25 262 LEU A O 1
ATOM 2135 N N . LEU A 1 263 ? 12.25 6.73 15.758 1 90.25 263 LEU A N 1
ATOM 2136 C CA . LEU A 1 263 ? 11.695 6.715 14.414 1 90.25 263 LEU A CA 1
ATOM 2137 C C . LEU A 1 263 ? 12.32 7.812 13.555 1 90.25 263 LEU A C 1
ATOM 2139 O O . LEU A 1 263 ? 12.586 7.602 12.367 1 90.25 263 LEU A O 1
ATOM 2143 N N . TYR A 1 264 ? 12.484 8.922 14.141 1 85.31 264 TYR A N 1
ATOM 2144 C CA . TYR A 1 264 ? 13.117 10.031 13.422 1 85.31 264 TYR A CA 1
ATOM 2145 C C . TYR A 1 264 ? 14.516 9.648 12.953 1 85.31 264 TYR A C 1
ATOM 2147 O O . TYR A 1 264 ? 14.883 9.898 11.805 1 85.31 264 TYR A O 1
ATOM 2155 N N . LEU A 1 265 ? 15.273 9 13.797 1 81.62 265 LEU A N 1
ATOM 2156 C CA . LEU A 1 265 ? 16.672 8.68 13.523 1 81.62 265 LEU A CA 1
ATOM 2157 C C . LEU A 1 265 ? 16.781 7.523 12.531 1 81.62 265 LEU A C 1
ATOM 2159 O O . LEU A 1 265 ? 17.594 7.57 11.609 1 81.62 265 LEU A O 1
ATOM 2163 N N . TRP A 1 266 ? 15.961 6.566 12.734 1 85.12 266 TRP A N 1
ATOM 2164 C CA . TRP A 1 266 ? 16.25 5.305 12.062 1 85.12 266 TRP A CA 1
ATOM 2165 C C . TRP A 1 266 ? 15.297 5.07 10.906 1 85.12 266 TRP A C 1
ATOM 2167 O O . TRP A 1 266 ? 15.531 4.199 10.062 1 85.12 266 TRP A O 1
ATOM 2177 N N . VAL A 1 267 ? 14.242 5.871 10.828 1 89.75 267 VAL A N 1
ATOM 2178 C CA . VAL A 1 267 ? 13.289 5.68 9.742 1 89.75 267 VAL A CA 1
ATOM 2179 C C . VAL A 1 267 ? 13.242 6.926 8.867 1 89.75 267 VAL A C 1
ATOM 2181 O O . VAL A 1 267 ? 13.664 6.887 7.703 1 89.75 267 VAL A O 1
ATOM 2184 N N . TYR A 1 268 ? 12.914 8.07 9.453 1 87 268 TYR A N 1
ATOM 2185 C CA . TYR A 1 268 ? 12.672 9.273 8.672 1 87 268 TYR A CA 1
ATOM 2186 C C . TYR A 1 268 ? 13.977 9.867 8.164 1 87 268 TYR A C 1
ATOM 2188 O O . TYR A 1 268 ? 14.039 10.375 7.043 1 87 268 TYR A O 1
ATOM 2196 N N . GLN A 1 269 ? 15.039 9.766 8.953 1 83.19 269 GLN A N 1
ATOM 2197 C CA . GLN A 1 269 ? 16.312 10.391 8.602 1 83.19 269 GLN A CA 1
ATOM 2198 C C . GLN A 1 269 ? 17.312 9.352 8.133 1 83.19 269 GLN A C 1
ATOM 2200 O O . GLN A 1 269 ? 18.5 9.656 7.941 1 83.19 269 GLN A O 1
ATOM 2205 N N . HIS A 1 270 ? 16.859 8.125 8.016 1 86.88 270 HIS A N 1
ATOM 2206 C CA . HIS A 1 270 ? 17.734 7.133 7.41 1 86.88 270 HIS A CA 1
ATOM 2207 C C . HIS A 1 270 ? 18.234 7.602 6.047 1 86.88 270 HIS A C 1
ATOM 2209 O O . HIS A 1 270 ? 17.469 8.188 5.273 1 86.88 270 HIS A O 1
ATOM 2215 N N . HIS A 1 271 ? 19.484 7.371 5.738 1 88.06 271 HIS A N 1
ATOM 2216 C CA . HIS A 1 271 ? 20.109 7.938 4.555 1 88.06 271 HIS A CA 1
ATOM 2217 C C . HIS A 1 271 ? 19.406 7.492 3.279 1 88.06 271 HIS A C 1
ATOM 2219 O O . HIS A 1 271 ? 19.328 8.25 2.307 1 88.06 271 HIS A O 1
ATOM 2225 N N . ILE A 1 272 ? 18.844 6.277 3.256 1 91.31 272 ILE A N 1
ATOM 2226 C CA . ILE A 1 272 ? 18.156 5.785 2.068 1 91.31 272 ILE A CA 1
ATOM 2227 C C . ILE A 1 272 ? 16.828 6.512 1.907 1 91.31 272 ILE A C 1
ATOM 2229 O O . ILE A 1 272 ? 16.422 6.848 0.79 1 91.31 272 ILE A O 1
ATOM 2233 N N . SER A 1 273 ? 16.109 6.719 3.051 1 89.38 273 SER A N 1
ATOM 2234 C CA . SER A 1 273 ? 14.852 7.441 3.008 1 89.38 273 SER A CA 1
ATOM 2235 C C . SER A 1 273 ? 15.039 8.859 2.492 1 89.38 273 SER A C 1
ATOM 2237 O O . SER A 1 273 ? 14.312 9.312 1.605 1 89.38 273 SER A O 1
ATOM 2239 N N . ILE A 1 274 ? 16.047 9.547 3.008 1 88.62 274 ILE A N 1
ATOM 2240 C CA . ILE A 1 274 ? 16.328 10.922 2.609 1 88.62 274 ILE A CA 1
ATOM 2241 C C . ILE A 1 274 ? 16.766 10.953 1.145 1 88.62 274 ILE A C 1
ATOM 2243 O O . ILE A 1 274 ? 16.328 11.82 0.381 1 88.62 274 ILE A O 1
ATOM 2247 N N . TYR A 1 275 ? 17.594 9.992 0.788 1 92.62 275 TYR A N 1
ATOM 2248 C CA . TYR A 1 275 ? 18.141 9.906 -0.563 1 92.62 275 TYR A CA 1
ATOM 2249 C C . TYR A 1 275 ? 17.031 9.719 -1.588 1 92.62 275 TYR A C 1
ATOM 2251 O O . TYR A 1 275 ? 16.938 10.469 -2.566 1 92.62 275 TYR A O 1
ATOM 2259 N N . THR A 1 276 ? 16.141 8.766 -1.344 1 93.75 276 THR A N 1
ATOM 2260 C CA . THR A 1 276 ? 15.117 8.438 -2.32 1 93.75 276 THR A CA 1
ATOM 2261 C C . THR A 1 276 ? 14.094 9.562 -2.436 1 93.75 276 THR A C 1
ATOM 2263 O O . THR A 1 276 ? 13.656 9.906 -3.537 1 93.75 276 THR A O 1
ATOM 2266 N N . ASP A 1 277 ? 13.75 10.148 -1.319 1 92.12 277 ASP A N 1
ATOM 2267 C CA . ASP A 1 277 ? 12.828 11.289 -1.345 1 92.12 277 ASP A CA 1
ATOM 2268 C C . ASP A 1 277 ? 13.422 12.453 -2.131 1 92.12 277 ASP A C 1
ATOM 2270 O O . ASP A 1 277 ? 12.734 13.094 -2.926 1 92.12 277 ASP A O 1
ATOM 2274 N N . TYR A 1 278 ? 14.711 12.742 -1.892 1 92.88 278 TYR A N 1
ATOM 2275 C CA . TYR A 1 278 ? 15.391 13.852 -2.555 1 92.88 278 TYR A CA 1
ATOM 2276 C C . TYR A 1 278 ? 15.477 13.617 -4.059 1 92.88 278 TYR A C 1
ATOM 2278 O O . TYR A 1 278 ? 15.164 14.516 -4.848 1 92.88 278 TYR A O 1
ATOM 2286 N N . VAL A 1 279 ? 15.844 12.414 -4.441 1 95.62 279 VAL A N 1
ATOM 2287 C CA . VAL A 1 279 ? 16.047 12.094 -5.852 1 95.62 279 VAL A CA 1
ATOM 2288 C C . VAL A 1 279 ? 14.719 12.133 -6.59 1 95.62 279 VAL A C 1
ATOM 2290 O O . VAL A 1 279 ? 14.617 12.711 -7.676 1 95.62 279 VAL A O 1
ATOM 2293 N N . ILE A 1 280 ? 13.656 11.586 -6.023 1 95.62 280 ILE A N 1
ATOM 2294 C CA . ILE A 1 280 ? 12.336 11.617 -6.645 1 95.62 280 ILE A CA 1
ATOM 2295 C C . ILE A 1 280 ? 11.867 13.07 -6.781 1 95.62 280 ILE A C 1
ATOM 2297 O O . ILE A 1 280 ? 11.352 13.461 -7.828 1 95.62 280 ILE A O 1
ATOM 2301 N N . GLY A 1 281 ? 12.078 13.82 -5.672 1 94.75 281 GLY A N 1
ATOM 2302 C CA . GLY A 1 281 ? 11.734 15.227 -5.738 1 94.75 281 GLY A CA 1
ATOM 2303 C C . GLY A 1 281 ? 12.445 15.961 -6.863 1 94.75 281 GLY A C 1
ATOM 2304 O O . GLY A 1 281 ? 11.844 16.781 -7.559 1 94.75 281 GLY A O 1
ATOM 2305 N N . ARG A 1 282 ? 13.719 15.672 -7.078 1 95 282 ARG A N 1
ATOM 2306 C CA . ARG A 1 282 ? 14.508 16.312 -8.125 1 95 282 ARG A CA 1
ATOM 2307 C C . ARG A 1 282 ? 14.016 15.914 -9.508 1 95 282 ARG A C 1
ATOM 2309 O O . ARG A 1 282 ? 14 16.734 -10.43 1 95 282 ARG A O 1
ATOM 2316 N N . ILE A 1 283 ? 13.641 14.664 -9.664 1 96.56 283 ILE A N 1
ATOM 2317 C CA . ILE A 1 283 ? 13.109 14.188 -10.938 1 96.56 283 ILE A CA 1
ATOM 2318 C C . ILE A 1 283 ? 11.82 14.93 -11.273 1 96.56 283 ILE A C 1
ATOM 2320 O O . ILE A 1 283 ? 11.664 15.453 -12.375 1 96.56 283 ILE A O 1
ATOM 2324 N N . LEU A 1 284 ? 10.914 15.016 -10.312 1 96.44 284 LEU A N 1
ATOM 2325 C CA . LEU A 1 284 ? 9.633 15.688 -10.523 1 96.44 284 LEU A CA 1
ATOM 2326 C C . LEU A 1 284 ? 9.844 17.156 -10.852 1 96.44 284 LEU A C 1
ATOM 2328 O O . LEU A 1 284 ? 9.203 17.703 -11.758 1 96.44 284 LEU A O 1
ATOM 2332 N N . LYS A 1 285 ? 10.75 17.75 -10.094 1 95.62 285 LYS A N 1
ATOM 2333 C CA . LYS A 1 285 ? 11.055 19.156 -10.359 1 95.62 285 LYS A CA 1
ATOM 2334 C C . LYS A 1 285 ? 11.57 19.344 -11.789 1 95.62 285 LYS A C 1
ATOM 2336 O O . LYS A 1 285 ? 11.172 20.281 -12.477 1 95.62 285 LYS A O 1
ATOM 2341 N N . ARG A 1 286 ? 12.477 18.469 -12.195 1 96 286 ARG A N 1
ATOM 2342 C CA . ARG A 1 286 ? 13.016 18.531 -13.547 1 96 286 ARG A CA 1
ATOM 2343 C C . ARG A 1 286 ? 11.906 18.375 -14.578 1 96 286 ARG A C 1
ATOM 2345 O O . ARG A 1 286 ? 11.875 19.078 -15.586 1 96 286 ARG A O 1
ATOM 2352 N N . CYS A 1 287 ? 10.977 17.484 -14.359 1 96.5 287 CYS A N 1
ATOM 2353 C CA . CYS A 1 287 ? 9.859 17.266 -15.266 1 96.5 287 CYS A CA 1
ATOM 2354 C C . CYS A 1 287 ? 8.992 18.516 -15.367 1 96.5 287 CYS A C 1
ATOM 2356 O O . CYS A 1 287 ? 8.523 18.859 -16.453 1 96.5 287 CYS A O 1
ATOM 2358 N N . MET A 1 288 ? 8.766 19.141 -14.305 1 96.5 288 MET A N 1
ATOM 2359 C CA . MET A 1 288 ? 7.934 20.344 -14.281 1 96.5 288 MET A CA 1
ATOM 2360 C C . MET A 1 288 ? 8.648 21.5 -14.969 1 96.5 288 MET A C 1
ATOM 2362 O O . MET A 1 288 ? 8.008 22.312 -15.641 1 96.5 288 MET A O 1
ATOM 2366 N N . THR A 1 289 ? 9.977 21.578 -14.789 1 96 289 THR A N 1
ATOM 2367 C CA . THR A 1 289 ? 10.766 22.594 -15.484 1 96 289 THR A CA 1
ATOM 2368 C C . THR A 1 289 ? 10.695 22.391 -17 1 96 289 THR A C 1
ATOM 2370 O O . THR A 1 289 ? 10.562 23.344 -17.75 1 96 289 THR A O 1
ATOM 2373 N N . LEU A 1 290 ? 10.766 21.156 -17.406 1 95.25 290 LEU A N 1
ATOM 2374 C CA . LEU A 1 290 ? 10.672 20.844 -18.812 1 95.25 290 LEU A CA 1
ATOM 2375 C C . LEU A 1 290 ? 9.32 21.25 -19.375 1 95.25 290 LEU A C 1
ATOM 2377 O O . LEU A 1 290 ? 9.227 21.688 -20.531 1 95.25 290 LEU A O 1
ATOM 2381 N N . TYR A 1 291 ? 8.312 21.125 -18.578 1 95.38 291 TYR A N 1
ATOM 2382 C CA . TYR A 1 291 ? 6.992 21.562 -19.016 1 95.38 291 TYR A CA 1
ATOM 2383 C C . TYR A 1 291 ? 6.969 23.078 -19.219 1 95.38 291 TYR A C 1
ATOM 2385 O O . TYR A 1 291 ? 6.383 23.562 -20.188 1 95.38 291 TYR A O 1
ATOM 2393 N N . ASP A 1 292 ? 7.527 23.781 -18.312 1 94.75 292 ASP A N 1
ATOM 2394 C CA . ASP A 1 292 ? 7.562 25.234 -18.422 1 94.75 292 ASP A CA 1
ATOM 2395 C C . ASP A 1 292 ? 8.328 25.688 -19.656 1 94.75 292 ASP A C 1
ATOM 2397 O O . ASP A 1 292 ? 7.98 26.688 -20.281 1 94.75 292 ASP A O 1
ATOM 2401 N N . GLU A 1 293 ? 9.289 24.891 -20.016 1 94.19 293 GLU A N 1
ATOM 2402 C CA . GLU A 1 293 ? 10.148 25.25 -21.141 1 94.19 293 GLU A CA 1
ATOM 2403 C C . GLU A 1 293 ? 9.531 24.797 -22.469 1 94.19 293 GLU A C 1
ATOM 2405 O O . GLU A 1 293 ? 9.625 25.516 -23.469 1 94.19 293 GLU A O 1
ATOM 2410 N N . HIS A 1 294 ? 8.867 23.609 -22.453 1 93.12 294 HIS A N 1
ATOM 2411 C CA . HIS A 1 294 ? 8.469 23 -23.719 1 93.12 294 HIS A CA 1
ATOM 2412 C C . HIS A 1 294 ? 6.949 23 -23.875 1 93.12 294 HIS A C 1
ATOM 2414 O O . HIS A 1 294 ? 6.434 22.766 -24.969 1 93.12 294 HIS A O 1
ATOM 2420 N N . ARG A 1 295 ? 6.266 23.203 -22.891 1 89.75 295 ARG A N 1
ATOM 2421 C CA . ARG A 1 295 ? 4.82 23.391 -22.859 1 89.75 295 ARG A CA 1
ATOM 2422 C C . ARG A 1 295 ? 4.098 22.219 -23.516 1 89.75 295 ARG A C 1
ATOM 2424 O O . ARG A 1 295 ? 3.279 22.406 -24.422 1 89.75 295 ARG A O 1
ATOM 2431 N N . GLY A 1 296 ? 4.512 21.047 -23.125 1 85.31 296 GLY A N 1
ATOM 2432 C CA . GLY A 1 296 ? 3.77 19.859 -23.562 1 85.31 296 GLY A CA 1
ATOM 2433 C C . GLY A 1 296 ? 4.469 19.078 -24.656 1 85.31 296 GLY A C 1
ATOM 2434 O O . GLY A 1 296 ? 3.992 18.031 -25.078 1 85.31 296 GLY A O 1
ATOM 2435 N N . GLN A 1 297 ? 5.598 19.438 -25.031 1 87.12 297 GLN A N 1
ATOM 2436 C CA . GLN A 1 297 ? 6.266 18.812 -26.156 1 87.12 297 GLN A CA 1
ATOM 2437 C C . GLN A 1 297 ? 7.289 17.781 -25.688 1 87.12 297 GLN A C 1
ATOM 2439 O O . GLN A 1 297 ? 7.668 16.891 -26.453 1 87.12 297 GLN A O 1
ATOM 2444 N N . ALA A 1 298 ? 7.672 17.938 -24.469 1 88.06 298 ALA A N 1
ATOM 2445 C CA . ALA A 1 298 ? 8.641 16.969 -23.953 1 88.06 298 ALA A CA 1
ATOM 2446 C C . ALA A 1 298 ? 7.938 15.711 -23.438 1 88.06 298 ALA A C 1
ATOM 2448 O O . ALA A 1 298 ? 6.871 15.789 -22.828 1 88.06 298 ALA A O 1
ATOM 2449 N N . LEU A 1 299 ? 8.445 14.586 -23.672 1 87.44 299 LEU A N 1
ATOM 2450 C CA . LEU A 1 299 ? 7.836 13.305 -23.328 1 87.44 299 LEU A CA 1
ATOM 2451 C C . LEU A 1 299 ? 7.746 13.125 -21.812 1 87.44 299 LEU A C 1
ATOM 2453 O O . LEU A 1 299 ? 6.77 12.57 -21.312 1 87.44 299 LEU A O 1
ATOM 2457 N N . GLU A 1 300 ? 8.742 13.68 -21.188 1 91 300 GLU A N 1
ATOM 2458 C CA . GLU A 1 300 ? 8.82 13.406 -19.75 1 91 300 GLU A CA 1
ATOM 2459 C C . GLU A 1 300 ? 8.258 14.57 -18.938 1 91 300 GLU A C 1
ATOM 2461 O O . GLU A 1 300 ? 8.312 14.555 -17.703 1 91 300 GLU A O 1
ATOM 2466 N N . GLU A 1 301 ? 7.77 15.586 -19.578 1 93.56 301 GLU A N 1
ATOM 2467 C CA . GLU A 1 301 ? 7.324 16.797 -18.875 1 93.56 301 GLU A CA 1
ATOM 2468 C C . GLU A 1 301 ? 6.133 16.5 -17.969 1 93.56 301 GLU A C 1
ATOM 2470 O O . GLU A 1 301 ? 5.43 15.5 -18.172 1 93.56 301 GLU A O 1
ATOM 2475 N N . MET A 1 302 ? 5.965 17.297 -16.938 1 95.5 302 MET A N 1
ATOM 2476 C CA . MET A 1 302 ? 4.863 17.203 -15.992 1 95.5 302 MET A CA 1
ATOM 2477 C C . MET A 1 302 ? 4.281 18.578 -15.695 1 95.5 302 MET A C 1
ATOM 2479 O O . MET A 1 302 ? 5.008 19.5 -15.297 1 95.5 302 MET A O 1
ATOM 2483 N N . ASN A 1 303 ? 3.037 18.734 -15.969 1 96.44 303 ASN A N 1
ATOM 2484 C CA . ASN A 1 303 ? 2.348 19.969 -15.633 1 96.44 303 ASN A CA 1
ATOM 2485 C C . ASN A 1 303 ? 2.018 20.047 -14.141 1 96.44 303 ASN A C 1
ATOM 2487 O O . ASN A 1 303 ? 1.131 19.328 -13.664 1 96.44 303 ASN A O 1
ATOM 2491 N N . ARG A 1 304 ? 2.648 20.891 -13.438 1 96.5 304 ARG A N 1
ATOM 2492 C CA . ARG A 1 304 ? 2.451 21.031 -12 1 96.5 304 ARG A CA 1
ATOM 2493 C C . ARG A 1 304 ? 0.976 21.219 -11.664 1 96.5 304 ARG A C 1
ATOM 2495 O O . ARG A 1 304 ? 0.475 20.656 -10.695 1 96.5 304 ARG A O 1
ATOM 2502 N N . LYS A 1 305 ? 0.267 22.016 -12.438 1 96.06 305 LYS A N 1
ATOM 2503 C CA . LYS A 1 305 ? -1.13 22.344 -12.172 1 96.06 305 LYS A CA 1
ATOM 2504 C C . LYS A 1 305 ? -2.016 21.109 -12.25 1 96.06 305 LYS A C 1
ATOM 2506 O O . LYS A 1 305 ? -3.016 21 -11.539 1 96.06 305 LYS A O 1
ATOM 2511 N N . GLU A 1 306 ? -1.625 20.188 -13.062 1 96.12 306 GLU A N 1
ATOM 2512 C CA . GLU A 1 306 ? -2.424 18.984 -13.258 1 96.12 306 GLU A CA 1
ATOM 2513 C C . GLU A 1 306 ? -2.168 17.953 -12.156 1 96.12 306 GLU A C 1
ATOM 2515 O O . GLU A 1 306 ? -2.951 17.016 -11.969 1 96.12 306 GLU A O 1
ATOM 2520 N N . TYR A 1 307 ? -1.108 18.156 -11.438 1 97.12 307 TYR A N 1
ATOM 2521 C CA . TYR A 1 307 ? -0.747 17.156 -10.453 1 97.12 307 TYR A CA 1
ATOM 2522 C C . TYR A 1 307 ? -0.746 17.734 -9.047 1 97.12 307 TYR A C 1
ATOM 2524 O O . TYR A 1 307 ? -1.062 17.047 -8.078 1 97.12 307 TYR A O 1
ATOM 2532 N N . PHE A 1 308 ? -0.324 19.031 -8.945 1 97.06 308 PHE A N 1
ATOM 2533 C CA . PHE A 1 308 ? -0.082 19.609 -7.633 1 97.06 308 PHE A CA 1
ATOM 2534 C C . PHE A 1 308 ? -0.747 20.969 -7.516 1 97.06 308 PHE A C 1
ATOM 2536 O O . PHE A 1 308 ? -0.093 21.969 -7.172 1 97.06 308 PHE A O 1
ATOM 2543 N N . SER A 1 309 ? -1.997 21.047 -7.82 1 97.44 309 SER A N 1
ATOM 2544 C CA . SER A 1 309 ? -2.85 22.219 -7.586 1 97.44 309 SER A CA 1
ATOM 2545 C C . SER A 1 309 ? -4.059 21.844 -6.734 1 97.44 309 SER A C 1
ATOM 2547 O O . SER A 1 309 ? -4.375 20.672 -6.566 1 97.44 309 SER A O 1
ATOM 2549 N N . PRO A 1 310 ? -4.691 22.828 -6.113 1 97.69 310 PRO A N 1
ATOM 2550 C CA . PRO A 1 310 ? -5.887 22.516 -5.328 1 97.69 310 PRO A CA 1
ATOM 2551 C C . PRO A 1 310 ? -6.926 21.734 -6.125 1 97.69 310 PRO A C 1
ATOM 2553 O O . PRO A 1 310 ? -7.469 20.734 -5.621 1 97.69 310 PRO A O 1
ATOM 2556 N N . LYS A 1 311 ? -7.129 22.062 -7.348 1 97 311 LYS A N 1
ATOM 2557 C CA . LYS A 1 311 ? -8.117 21.391 -8.18 1 97 311 LYS A CA 1
ATOM 2558 C C . LYS A 1 311 ? -7.66 19.984 -8.555 1 97 311 LYS A C 1
ATOM 2560 O O . LYS A 1 311 ? -8.477 19.062 -8.664 1 97 311 LYS A O 1
ATOM 2565 N N . ALA A 1 312 ? -6.352 19.844 -8.844 1 97.5 312 ALA A N 1
ATOM 2566 C CA . ALA A 1 312 ? -5.816 18.531 -9.148 1 97.5 312 ALA A CA 1
ATOM 2567 C C . ALA A 1 312 ? -6.137 17.531 -8.039 1 97.5 312 ALA A C 1
ATOM 2569 O O . ALA A 1 312 ? -6.504 16.391 -8.312 1 97.5 312 ALA A O 1
ATOM 2570 N N . ILE A 1 313 ? -6.023 18 -6.82 1 97.38 313 ILE A N 1
ATOM 2571 C CA . ILE A 1 313 ? -6.195 17.141 -5.66 1 97.38 313 ILE A CA 1
ATOM 2572 C C . ILE A 1 313 ? -7.684 16.922 -5.387 1 97.38 313 ILE A C 1
ATOM 2574 O O . ILE A 1 313 ? -8.133 15.797 -5.164 1 97.38 313 ILE A O 1
ATOM 2578 N N . THR A 1 314 ? -8.531 17.969 -5.484 1 97.69 314 THR A N 1
ATOM 2579 C CA . THR A 1 314 ? -9.914 17.906 -5.023 1 97.69 314 THR A CA 1
ATOM 2580 C C . THR A 1 314 ? -10.836 17.453 -6.148 1 97.69 314 THR A C 1
ATOM 2582 O O . THR A 1 314 ? -11.797 16.703 -5.906 1 97.69 314 THR A O 1
ATOM 2585 N N . ASP A 1 315 ? -10.562 17.859 -7.379 1 97.44 315 ASP A N 1
ATOM 2586 C CA . ASP A 1 315 ? -11.484 17.578 -8.477 1 97.44 315 ASP A CA 1
ATOM 2587 C C . ASP A 1 315 ? -11 16.406 -9.328 1 97.44 315 ASP A C 1
ATOM 2589 O O . ASP A 1 315 ? -11.812 15.602 -9.797 1 97.44 315 ASP A O 1
ATOM 2593 N N . TYR A 1 316 ? -9.703 16.312 -9.477 1 97.56 316 TYR A N 1
ATOM 2594 C CA . TYR A 1 316 ? -9.18 15.266 -10.344 1 97.56 316 TYR A CA 1
ATOM 2595 C C . TYR A 1 316 ? -8.727 14.062 -9.516 1 97.56 316 TYR A C 1
ATOM 2597 O O . TYR A 1 316 ? -8.398 13.008 -10.07 1 97.56 316 TYR A O 1
ATOM 2605 N N . LEU A 1 317 ? -8.633 14.172 -8.211 1 98.31 317 LEU A N 1
ATOM 2606 C CA . LEU A 1 317 ? -8.359 13.094 -7.262 1 98.31 317 LEU A CA 1
ATOM 2607 C C . LEU A 1 317 ? -7.027 12.43 -7.566 1 98.31 317 LEU A C 1
ATOM 2609 O O . LEU A 1 317 ? -6.918 11.203 -7.535 1 98.31 317 LEU A O 1
ATOM 2613 N N . ILE A 1 318 ? -6.008 13.281 -7.895 1 98.31 318 ILE A N 1
ATOM 2614 C CA . ILE A 1 318 ? -4.672 12.781 -8.203 1 98.31 318 ILE A CA 1
ATOM 2615 C C . ILE A 1 318 ? -4.09 12.078 -6.977 1 98.31 318 ILE A C 1
ATOM 2617 O O . ILE A 1 318 ? -4.227 12.57 -5.852 1 98.31 318 ILE A O 1
ATOM 2621 N N . THR A 1 319 ? -3.428 10.922 -7.18 1 97.75 319 THR A N 1
ATOM 2622 C CA . THR A 1 319 ? -2.885 10.094 -6.105 1 97.75 319 THR A CA 1
ATOM 2623 C C . THR A 1 319 ? -1.433 9.727 -6.391 1 97.75 319 THR A C 1
ATOM 2625 O O . THR A 1 319 ? -0.851 10.18 -7.375 1 97.75 319 THR A O 1
ATOM 2628 N N . ASP A 1 320 ? -0.824 8.914 -5.5 1 97.19 320 ASP A N 1
ATOM 2629 C CA . ASP A 1 320 ? 0.519 8.383 -5.695 1 97.19 320 ASP A CA 1
ATOM 2630 C C . ASP A 1 320 ? 0.61 7.594 -7 1 97.19 320 ASP A C 1
ATOM 2632 O O . ASP A 1 320 ? 1.652 7.594 -7.66 1 97.19 320 ASP A O 1
ATOM 2636 N N . ASP A 1 321 ? -0.517 6.98 -7.375 1 97.31 321 ASP A N 1
ATOM 2637 C CA . ASP A 1 321 ? -0.554 6.102 -8.539 1 97.31 321 ASP A CA 1
ATOM 2638 C C . ASP A 1 321 ? -0.297 6.883 -9.828 1 97.31 321 ASP A C 1
ATOM 2640 O O . ASP A 1 321 ? 0.411 6.41 -10.719 1 97.31 321 ASP A O 1
ATOM 2644 N N . ASP A 1 322 ? -0.814 8.023 -9.867 1 97.88 322 ASP A N 1
ATOM 2645 C CA . ASP A 1 322 ? -0.65 8.859 -11.047 1 97.88 322 ASP A CA 1
ATOM 2646 C C . ASP A 1 322 ? 0.797 9.328 -11.195 1 97.88 322 ASP A C 1
ATOM 2648 O O . ASP A 1 322 ? 1.345 9.328 -12.305 1 97.88 322 ASP A O 1
ATOM 2652 N N . VAL A 1 323 ? 1.367 9.68 -10.086 1 96.94 323 VAL A N 1
ATOM 2653 C CA . VAL A 1 323 ? 2.756 10.133 -10.109 1 96.94 323 VAL A CA 1
ATOM 2654 C C . VAL A 1 323 ? 3.674 8.961 -10.43 1 96.94 323 VAL A C 1
ATOM 2656 O O . VAL A 1 323 ? 4.598 9.086 -11.242 1 96.94 323 VAL A O 1
ATOM 2659 N N . TYR A 1 324 ? 3.428 7.82 -9.844 1 96.62 324 TYR A N 1
ATOM 2660 C CA . TYR A 1 324 ? 4.262 6.652 -10.109 1 96.62 324 TYR A CA 1
ATOM 2661 C C . TYR A 1 324 ? 4.152 6.23 -11.57 1 96.62 324 TYR A C 1
ATOM 2663 O O . TYR A 1 324 ? 5.148 5.84 -12.188 1 96.62 324 TYR A O 1
ATOM 2671 N N . SER A 1 325 ? 2.936 6.223 -12.086 1 97.12 325 SER A N 1
ATOM 2672 C CA . SER A 1 325 ? 2.744 5.879 -13.492 1 97.12 325 SER A CA 1
ATOM 2673 C C . SER A 1 325 ? 3.58 6.773 -14.398 1 97.12 325 SER A C 1
ATOM 2675 O O . SER A 1 325 ? 4.148 6.305 -15.391 1 97.12 325 SER A O 1
ATOM 2677 N N . HIS A 1 326 ? 3.635 8.039 -14.047 1 96.81 326 HIS A N 1
ATOM 2678 C CA . HIS A 1 326 ? 4.453 8.977 -14.812 1 96.81 326 HIS A CA 1
ATOM 2679 C C . HIS A 1 326 ? 5.938 8.633 -14.695 1 96.81 326 HIS A C 1
ATOM 2681 O O . HIS A 1 326 ? 6.656 8.617 -15.695 1 96.81 326 HIS A O 1
ATOM 2687 N N . LEU A 1 327 ? 6.406 8.352 -13.484 1 97 327 LEU A N 1
ATOM 2688 C CA . LEU A 1 327 ? 7.801 7.988 -13.25 1 97 327 LEU A CA 1
ATOM 2689 C C . LEU A 1 327 ? 8.164 6.711 -14 1 97 327 LEU A C 1
ATOM 2691 O O . LEU A 1 327 ? 9.25 6.609 -14.57 1 97 327 LEU A O 1
ATOM 2695 N N . ARG A 1 328 ? 7.27 5.738 -14.008 1 97.25 328 ARG A N 1
ATOM 2696 C CA . ARG A 1 328 ? 7.496 4.484 -14.719 1 97.25 328 ARG A CA 1
ATOM 2697 C C . ARG A 1 328 ? 7.672 4.734 -16.219 1 97.25 328 ARG A C 1
ATOM 2699 O O . ARG A 1 328 ? 8.555 4.145 -16.844 1 97.25 328 ARG A O 1
ATOM 2706 N N . LYS A 1 329 ? 6.855 5.602 -16.766 1 96.12 329 LYS A N 1
ATOM 2707 C CA . LYS A 1 329 ? 6.961 5.945 -18.188 1 96.12 329 LYS A CA 1
ATOM 2708 C C . LYS A 1 329 ? 8.312 6.586 -18.5 1 96.12 329 LYS A C 1
ATOM 2710 O O . LYS A 1 329 ? 8.93 6.281 -19.516 1 96.12 329 LYS A O 1
ATOM 2715 N N . ILE A 1 330 ? 8.742 7.449 -17.594 1 96.5 330 ILE A N 1
ATOM 2716 C CA . ILE A 1 330 ? 10.047 8.086 -17.75 1 96.5 330 ILE A CA 1
ATOM 2717 C C . ILE A 1 330 ? 11.148 7.027 -17.766 1 96.5 330 ILE A C 1
ATOM 2719 O O . ILE A 1 330 ? 12.078 7.098 -18.562 1 96.5 330 ILE A O 1
ATOM 2723 N N . TYR A 1 331 ? 11.062 6.082 -16.906 1 97.44 331 TYR A N 1
ATOM 2724 C CA . TYR A 1 331 ? 12.055 5.012 -16.844 1 97.44 331 TYR A CA 1
ATOM 2725 C C . TYR A 1 331 ? 12.109 4.234 -18.156 1 97.44 331 TYR A C 1
ATOM 2727 O O . TYR A 1 331 ? 13.188 3.994 -18.703 1 97.44 331 TYR A O 1
ATOM 2735 N N . ILE A 1 332 ? 10.93 3.891 -18.672 1 96.69 332 ILE A N 1
ATOM 2736 C CA . ILE A 1 332 ? 10.859 3.123 -19.922 1 96.69 332 ILE A CA 1
ATOM 2737 C C . ILE A 1 332 ? 11.453 3.939 -21.062 1 96.69 332 ILE A C 1
ATOM 2739 O O . ILE A 1 332 ? 12.211 3.414 -21.875 1 96.69 332 ILE A O 1
ATOM 2743 N N . LEU A 1 333 ? 11.133 5.23 -21.062 1 95.19 333 LEU A N 1
ATOM 2744 C CA . LEU A 1 333 ? 11.641 6.113 -22.109 1 95.19 333 LEU A CA 1
ATOM 2745 C C . LEU A 1 333 ? 13.156 6.27 -21.984 1 95.19 333 LEU A C 1
ATOM 2747 O O . LEU A 1 333 ? 13.852 6.383 -23 1 95.19 333 LEU A O 1
ATOM 2751 N N . SER A 1 334 ? 13.602 6.266 -20.766 1 94.81 334 SER A N 1
ATOM 2752 C CA . SER A 1 334 ? 15.039 6.395 -20.547 1 94.81 334 SER A CA 1
ATOM 2753 C C . SER A 1 334 ? 15.789 5.195 -21.094 1 94.81 334 SER A C 1
ATOM 2755 O O . SER A 1 334 ? 16.906 5.336 -21.609 1 94.81 334 SER A O 1
ATOM 2757 N N . LEU A 1 335 ? 15.211 4.012 -21.016 1 93.62 335 LEU A N 1
ATOM 2758 C CA . LEU A 1 335 ? 15.82 2.805 -21.562 1 93.62 335 LEU A CA 1
ATOM 2759 C C . LEU A 1 335 ? 15.93 2.889 -23.078 1 93.62 335 LEU A C 1
ATOM 2761 O O . LEU A 1 335 ? 16.781 2.229 -23.688 1 93.62 335 LEU A O 1
ATOM 2765 N N . GLN A 1 336 ? 15.102 3.773 -23.672 1 91.62 336 GLN A N 1
ATOM 2766 C CA . GLN A 1 336 ? 15.078 3.932 -25.125 1 91.62 336 GLN A CA 1
ATOM 2767 C C . GLN A 1 336 ? 15.945 5.113 -25.562 1 91.62 336 GLN A C 1
ATOM 2769 O O . GLN A 1 336 ? 16 5.441 -26.75 1 91.62 336 GLN A O 1
ATOM 2774 N N . GLY A 1 337 ? 16.531 5.816 -24.641 1 87.75 337 GLY A N 1
ATOM 2775 C CA . GLY A 1 337 ? 17.391 6.941 -24.953 1 87.75 337 GLY A CA 1
ATOM 2776 C C . GLY A 1 337 ? 16.641 8.195 -25.328 1 87.75 337 GLY A C 1
ATOM 2777 O O . GLY A 1 337 ? 17.156 9.062 -26.047 1 87.75 337 GLY A O 1
ATOM 2778 N N . LYS A 1 338 ? 15.469 8.367 -24.797 1 83 338 LYS A N 1
ATOM 2779 C CA . LYS A 1 338 ? 14.594 9.438 -25.25 1 83 338 LYS A CA 1
ATOM 2780 C C . LYS A 1 338 ? 14.438 10.508 -24.172 1 83 338 LYS A C 1
ATOM 2782 O O . LYS A 1 338 ? 13.625 11.43 -24.312 1 83 338 LYS A O 1
ATOM 2787 N N . MET A 1 339 ? 15.211 10.477 -23.078 1 86.69 339 MET A N 1
ATOM 2788 C CA . MET A 1 339 ? 14.992 11.406 -21.969 1 86.69 339 MET A CA 1
ATOM 2789 C C . MET A 1 339 ? 16.219 12.289 -21.75 1 86.69 339 MET A C 1
ATOM 2791 O O . MET A 1 339 ? 17.297 12.016 -22.297 1 86.69 339 MET A O 1
ATOM 2795 N N . ASP A 1 340 ? 15.938 13.336 -21 1 90.19 340 ASP A N 1
ATOM 2796 C CA . ASP A 1 340 ? 17.031 14.195 -20.562 1 90.19 340 ASP A CA 1
ATOM 2797 C C . ASP A 1 340 ? 18.062 13.406 -19.75 1 90.19 340 ASP A C 1
ATOM 2799 O O . ASP A 1 340 ? 17.703 12.422 -19.094 1 90.19 340 ASP A O 1
ATOM 2803 N N . GLU A 1 341 ? 19.234 13.852 -19.875 1 92.81 341 GLU A N 1
ATOM 2804 C CA . GLU A 1 341 ? 20.344 13.117 -19.266 1 92.81 341 GLU A CA 1
ATOM 2805 C C . GLU A 1 341 ? 20.156 12.984 -17.766 1 92.81 341 GLU A C 1
ATOM 2807 O O . GLU A 1 341 ? 20.391 11.906 -17.203 1 92.81 341 GLU A O 1
ATOM 2812 N N . PHE A 1 342 ? 19.766 14.055 -17.125 1 95.38 342 PHE A N 1
ATOM 2813 C CA . PHE A 1 342 ? 19.578 14.055 -15.68 1 95.38 342 PHE A CA 1
ATOM 2814 C C . PHE A 1 342 ? 18.547 13.008 -15.273 1 95.38 342 PHE A C 1
ATOM 2816 O O . PHE A 1 342 ? 18.797 12.203 -14.367 1 95.38 342 PHE A O 1
ATOM 2823 N N . ASN A 1 343 ? 17.375 12.977 -15.969 1 94.94 343 ASN A N 1
ATOM 2824 C CA . ASN A 1 343 ? 16.312 12.039 -15.648 1 94.94 343 ASN A CA 1
ATOM 2825 C C . ASN A 1 343 ? 16.719 10.602 -15.953 1 94.94 343 ASN A C 1
ATOM 2827 O O . ASN A 1 343 ? 16.328 9.672 -15.234 1 94.94 343 ASN A O 1
ATOM 2831 N N . THR A 1 344 ? 17.484 10.469 -17 1 95.44 344 THR A N 1
ATOM 2832 C CA . THR A 1 344 ? 17.953 9.133 -17.359 1 95.44 344 THR A CA 1
ATOM 2833 C C . THR A 1 344 ? 18.812 8.539 -16.25 1 95.44 344 THR A C 1
ATOM 2835 O O . THR A 1 344 ? 18.656 7.371 -15.898 1 95.44 344 THR A O 1
ATOM 2838 N N . ILE A 1 345 ? 19.656 9.367 -15.68 1 96.44 345 ILE A N 1
ATOM 2839 C CA . ILE A 1 345 ? 20.594 8.93 -14.648 1 96.44 345 ILE A CA 1
ATOM 2840 C C . ILE A 1 345 ? 19.828 8.688 -13.344 1 96.44 345 ILE A C 1
ATOM 2842 O O . ILE A 1 345 ? 20 7.641 -12.711 1 96.44 345 ILE A O 1
ATOM 2846 N N . THR A 1 346 ? 18.984 9.57 -12.984 1 97.44 346 THR A N 1
ATOM 2847 C CA . THR A 1 346 ? 18.375 9.555 -11.656 1 97.44 346 THR A CA 1
ATOM 2848 C C . THR A 1 346 ? 17.25 8.523 -11.578 1 97.44 346 THR A C 1
ATOM 2850 O O . THR A 1 346 ? 17.062 7.879 -10.547 1 97.44 346 THR A O 1
ATOM 2853 N N . ILE A 1 347 ? 16.484 8.352 -12.68 1 97.38 347 ILE A N 1
ATOM 2854 C CA . ILE A 1 347 ? 15.352 7.438 -12.664 1 97.38 347 ILE A CA 1
ATOM 2855 C C . ILE A 1 347 ? 15.844 6.004 -12.477 1 97.38 347 ILE A C 1
ATOM 2857 O O . ILE A 1 347 ? 15.156 5.176 -11.875 1 97.38 347 ILE A O 1
ATOM 2861 N N . LYS A 1 348 ? 17.047 5.695 -12.969 1 96.06 348 LYS A N 1
ATOM 2862 C CA . LYS A 1 348 ? 17.656 4.379 -12.797 1 96.06 348 LYS A CA 1
ATOM 2863 C C . LYS A 1 348 ? 18.016 4.125 -11.336 1 96.06 348 LYS A C 1
ATOM 2865 O O . LYS A 1 348 ? 17.922 2.994 -10.859 1 96.06 348 LYS A O 1
ATOM 2870 N N . GLN A 1 349 ? 18.453 5.184 -10.695 1 96.69 349 GLN A N 1
ATOM 2871 C CA . GLN A 1 349 ? 18.766 5.07 -9.273 1 96.69 349 GLN A CA 1
ATOM 2872 C C . GLN A 1 349 ? 17.531 4.629 -8.477 1 96.69 349 GLN A C 1
ATOM 2874 O O . GLN A 1 349 ? 17.656 3.855 -7.523 1 96.69 349 GLN A O 1
ATOM 2879 N N . ILE A 1 350 ? 16.344 5.039 -8.93 1 95.94 350 ILE A N 1
ATOM 2880 C CA . ILE A 1 350 ? 15.125 4.766 -8.18 1 95.94 350 ILE A CA 1
ATOM 2881 C C . ILE A 1 350 ? 14.555 3.412 -8.602 1 95.94 350 ILE A C 1
ATOM 2883 O O . ILE A 1 350 ? 14.219 2.584 -7.75 1 95.94 350 ILE A O 1
ATOM 2887 N N . PHE A 1 351 ? 14.531 3.055 -9.891 1 96.62 351 PHE A N 1
ATOM 2888 C CA . PHE A 1 351 ? 13.82 1.885 -10.391 1 96.62 351 PHE A CA 1
ATOM 2889 C C . PHE A 1 351 ? 14.711 0.647 -10.336 1 96.62 351 PHE A C 1
ATOM 2891 O O . PHE A 1 351 ? 14.211 -0.479 -10.266 1 96.62 351 PHE A O 1
ATOM 2898 N N . GLU A 1 352 ? 16.062 0.847 -10.32 1 95.19 352 GLU A N 1
ATOM 2899 C CA . GLU A 1 352 ? 16.984 -0.28 -10.297 1 95.19 352 GLU A CA 1
ATOM 2900 C C . GLU A 1 352 ? 17.797 -0.304 -9 1 95.19 352 GLU A C 1
ATOM 2902 O O . GLU A 1 352 ? 18.75 -1.073 -8.867 1 95.19 352 GLU A O 1
ATOM 2907 N N . ARG A 1 353 ? 17.453 0.618 -8.094 1 94 353 ARG A N 1
ATOM 2908 C CA . ARG A 1 353 ? 18.141 0.744 -6.812 1 94 353 ARG A CA 1
ATOM 2909 C C . ARG A 1 353 ? 19.641 0.943 -7.012 1 94 353 ARG A C 1
ATOM 2911 O O . ARG A 1 353 ? 20.453 0.399 -6.254 1 94 353 ARG A O 1
ATOM 2918 N N . ASP A 1 354 ? 19.953 1.551 -8.055 1 94.38 354 ASP A N 1
ATOM 2919 C CA . ASP A 1 354 ? 21.344 1.91 -8.273 1 94.38 354 ASP A CA 1
ATOM 2920 C C . ASP A 1 354 ? 21.719 3.16 -7.484 1 94.38 354 ASP A C 1
ATOM 2922 O O . ASP A 1 354 ? 22.078 4.188 -8.062 1 94.38 354 ASP A O 1
ATOM 2926 N N . PHE A 1 355 ? 21.688 3.004 -6.191 1 95.5 355 PHE A N 1
ATOM 2927 C CA . PHE A 1 355 ? 21.812 4.141 -5.289 1 95.5 355 PHE A CA 1
ATOM 2928 C C . PHE A 1 355 ? 23.25 4.605 -5.188 1 95.5 355 PHE A C 1
ATOM 2930 O O . PHE A 1 355 ? 24.172 3.787 -5.164 1 95.5 355 PHE A O 1
ATOM 2937 N N . LEU A 1 356 ? 23.391 5.891 -5.156 1 96.94 356 LEU A N 1
ATOM 2938 C CA . LEU A 1 356 ? 24.656 6.457 -4.734 1 96.94 356 LEU A CA 1
ATOM 2939 C C . LEU A 1 356 ? 24.922 6.164 -3.26 1 96.94 356 LEU A C 1
ATOM 2941 O O . LEU A 1 356 ? 24.016 5.766 -2.529 1 96.94 356 LEU A O 1
ATOM 2945 N N . LYS A 1 357 ? 26.172 6.254 -2.902 1 95.12 357 LYS A N 1
ATOM 2946 C CA . LYS A 1 357 ? 26.547 5.938 -1.527 1 95.12 357 LYS A CA 1
ATOM 2947 C C . LYS A 1 357 ? 26.906 7.199 -0.745 1 95.12 357 LYS A C 1
ATOM 2949 O O . LYS A 1 357 ? 27.547 8.109 -1.276 1 95.12 357 LYS A O 1
ATOM 2954 N N . PRO A 1 358 ? 26.359 7.246 0.502 1 94.06 358 PRO A N 1
ATOM 2955 C CA . PRO A 1 358 ? 26.688 8.414 1.321 1 94.06 358 PRO A CA 1
ATOM 2956 C C . PRO A 1 358 ? 28.109 8.383 1.862 1 94.06 358 PRO A C 1
ATOM 2958 O O . PRO A 1 358 ? 28.641 7.309 2.148 1 94.06 358 PRO A O 1
ATOM 2961 N N . LEU A 1 359 ? 28.672 9.531 2.006 1 93 359 LEU A N 1
ATOM 2962 C CA . LEU A 1 359 ? 30 9.609 2.588 1 93 359 LEU A CA 1
ATOM 2963 C C . LEU A 1 359 ? 29.984 9.172 4.047 1 93 359 LEU A C 1
ATOM 2965 O O . LEU A 1 359 ? 30.984 8.656 4.555 1 93 359 LEU A O 1
ATOM 2969 N N . TRP A 1 360 ? 28.906 9.422 4.738 1 85.56 360 TRP A N 1
ATOM 2970 C CA . TRP A 1 360 ? 28.625 8.93 6.082 1 85.56 360 TRP A CA 1
ATOM 2971 C C . TRP A 1 360 ? 27.172 8.438 6.184 1 85.56 360 TRP A C 1
ATOM 2973 O O . TRP A 1 360 ? 26.281 9.023 5.582 1 85.56 360 TRP A O 1
ATOM 2983 N N . LYS A 1 361 ? 26.922 7.379 6.898 1 79.88 361 LYS A N 1
ATOM 2984 C CA . LYS A 1 361 ? 25.625 6.707 6.887 1 79.88 361 LYS A CA 1
ATOM 2985 C C . LYS A 1 361 ? 24.797 7.102 8.102 1 79.88 361 LYS A C 1
ATOM 2987 O O . LYS A 1 361 ? 23.562 7.164 8.031 1 79.88 361 LYS A O 1
ATOM 2992 N N . THR A 1 362 ? 25.531 7.324 9.148 1 76 362 THR A N 1
ATOM 2993 C CA . THR A 1 362 ? 24.797 7.527 10.398 1 76 362 THR A CA 1
ATOM 2994 C C . THR A 1 362 ? 25.125 8.898 10.992 1 76 362 THR A C 1
ATOM 2996 O O . THR A 1 362 ? 26.094 9.539 10.602 1 76 362 THR A O 1
ATOM 2999 N N . ILE A 1 363 ? 24.328 9.242 11.93 1 72.31 363 ILE A N 1
ATOM 3000 C CA . ILE A 1 363 ? 24.5 10.508 12.625 1 72.31 363 ILE A CA 1
ATOM 3001 C C . ILE A 1 363 ? 25.828 10.508 13.391 1 72.31 363 ILE A C 1
ATOM 3003 O O . ILE A 1 363 ? 26.484 11.539 13.5 1 72.31 363 ILE A O 1
ATOM 3007 N N . TYR A 1 364 ? 26.203 9.359 13.828 1 72.69 364 TYR A N 1
ATOM 3008 C CA . TYR A 1 364 ? 27.438 9.273 14.602 1 72.69 364 TYR A CA 1
ATOM 3009 C C . TYR A 1 364 ? 28.656 9.5 13.711 1 72.69 364 TYR A C 1
ATOM 3011 O O . TYR A 1 364 ? 29.609 10.164 14.117 1 72.69 364 TYR A O 1
ATOM 3019 N N . GLU A 1 365 ? 28.484 8.961 12.523 1 80.31 365 GLU A N 1
ATOM 3020 C CA . GLU A 1 365 ? 29.562 9.18 11.562 1 80.31 365 GLU A CA 1
ATOM 3021 C C . GLU A 1 365 ? 29.641 10.648 11.156 1 80.31 365 GLU A C 1
ATOM 3023 O O . GLU A 1 365 ? 30.734 11.195 11 1 80.31 365 GLU A O 1
ATOM 3028 N N . TYR A 1 366 ? 28.547 11.227 11.07 1 80.19 366 TYR A N 1
ATOM 3029 C CA . TYR A 1 366 ? 28.5 12.633 10.703 1 80.19 366 TYR A CA 1
ATOM 3030 C C . TYR A 1 366 ? 29.078 13.5 11.82 1 80.19 366 TYR A C 1
ATOM 3032 O O . TYR A 1 366 ? 29.844 14.43 11.562 1 80.19 366 TYR A O 1
ATOM 3040 N N . LYS A 1 367 ? 28.719 13.188 13.055 1 76.56 367 LYS A N 1
ATOM 3041 C CA . LYS A 1 367 ? 29.219 13.961 14.188 1 76.56 367 LYS A CA 1
ATOM 3042 C C . LYS A 1 367 ? 30.75 13.836 14.305 1 76.56 367 LYS A C 1
ATOM 3044 O O . LYS A 1 367 ? 31.422 14.797 14.656 1 76.56 367 LYS A O 1
ATOM 3049 N N . ASP A 1 368 ? 31.141 12.688 14.047 1 81.94 368 ASP A N 1
ATOM 3050 C CA . ASP A 1 368 ? 32.594 12.484 14.047 1 81.94 368 ASP A CA 1
ATOM 3051 C C . ASP A 1 368 ? 33.25 13.305 12.953 1 81.94 368 ASP A C 1
ATOM 3053 O O . ASP A 1 368 ? 34.344 13.883 13.164 1 81.94 368 ASP A O 1
ATOM 3057 N N . PHE A 1 369 ? 32.719 13.344 11.875 1 84.56 369 PHE A N 1
ATOM 3058 C CA . PHE A 1 369 ? 33.188 14.133 10.75 1 84.56 369 PHE A CA 1
ATOM 3059 C C . PHE A 1 369 ? 33.219 15.617 11.102 1 84.56 369 PHE A C 1
ATOM 3061 O O . PHE A 1 369 ? 34.219 16.297 10.883 1 84.56 369 PHE A O 1
ATOM 3068 N N . GLU A 1 370 ? 32.125 16.031 11.648 1 84.75 370 GLU A N 1
ATOM 3069 C CA . GLU A 1 370 ? 32 17.438 12.039 1 84.75 370 GLU A CA 1
ATOM 3070 C C . GLU A 1 370 ? 33.062 17.812 13.078 1 84.75 370 GLU A C 1
ATOM 3072 O O . GLU A 1 370 ? 33.656 18.891 13 1 84.75 370 GLU A O 1
ATOM 3077 N N . LYS A 1 371 ? 33.188 16.969 14 1 83.56 371 LYS A N 1
ATOM 3078 C CA . LYS A 1 371 ? 34.156 17.203 15.055 1 83.56 371 LYS A CA 1
ATOM 3079 C C . LYS A 1 371 ? 35.562 17.281 14.477 1 83.56 371 LYS A C 1
ATOM 3081 O O . LYS A 1 371 ? 36.375 18.125 14.883 1 83.56 371 LYS A O 1
ATOM 3086 N N . ASN A 1 372 ? 35.781 16.438 13.586 1 87.75 372 ASN A N 1
ATOM 3087 C CA . ASN A 1 372 ? 37.094 16.406 12.953 1 87.75 372 ASN A CA 1
ATOM 3088 C C . ASN A 1 372 ? 37.375 17.703 12.172 1 87.75 372 ASN A C 1
ATOM 3090 O O . ASN A 1 372 ? 38.531 18.141 12.07 1 87.75 372 ASN A O 1
ATOM 3094 N N . LEU A 1 373 ? 36.375 18.219 11.57 1 90.06 373 LEU A N 1
ATOM 3095 C CA . LEU A 1 373 ? 36.5 19.484 10.844 1 90.06 373 LEU A CA 1
ATOM 3096 C C . LEU A 1 373 ? 36.969 20.609 11.781 1 90.06 373 LEU A C 1
ATOM 3098 O O . LEU A 1 373 ? 37.781 21.438 11.406 1 90.06 373 LEU A O 1
ATOM 3102 N N . ILE A 1 374 ? 36.469 20.578 12.945 1 89.06 374 ILE A N 1
ATOM 3103 C CA . ILE A 1 374 ? 36.781 21.625 13.922 1 89.06 374 ILE A CA 1
ATOM 3104 C C . ILE A 1 374 ? 38.156 21.375 14.516 1 89.06 374 ILE A C 1
ATOM 3106 O O . ILE A 1 374 ? 38.969 22.297 14.633 1 89.06 374 ILE A O 1
ATOM 3110 N N . ASP A 1 375 ? 38.375 20.141 14.898 1 90.38 375 ASP A N 1
ATOM 3111 C CA . ASP A 1 375 ? 39.625 19.781 15.523 1 90.38 375 ASP A CA 1
ATOM 3112 C C . ASP A 1 375 ? 40.812 20.109 14.617 1 90.38 375 ASP A C 1
ATOM 3114 O O . ASP A 1 375 ? 41.875 20.531 15.086 1 90.38 375 ASP A O 1
ATOM 3118 N N . LYS A 1 376 ? 40.562 19.953 13.406 1 93.25 376 LYS A N 1
ATOM 3119 C CA . LYS A 1 376 ? 41.625 20.188 12.43 1 93.25 376 LYS A CA 1
ATOM 3120 C C . LYS A 1 376 ? 41.625 21.641 11.938 1 93.25 376 LYS A C 1
ATOM 3122 O O . LYS A 1 376 ? 42.344 21.984 11.016 1 93.25 376 LYS A O 1
ATOM 3127 N N . LYS A 1 377 ? 40.719 22.406 12.375 1 92.44 377 LYS A N 1
ATOM 3128 C CA . LYS A 1 377 ? 40.594 23.828 12.094 1 92.44 377 LYS A CA 1
ATOM 3129 C C . LYS A 1 377 ? 40.219 24.078 10.633 1 92.44 377 LYS A C 1
ATOM 3131 O O . LYS A 1 377 ? 40.719 25.031 10.023 1 92.44 377 LYS A O 1
ATOM 3136 N N . ILE A 1 378 ? 39.531 23.172 10.133 1 91.44 378 ILE A N 1
ATOM 3137 C CA . ILE A 1 378 ? 39.031 23.328 8.773 1 91.44 378 ILE A CA 1
ATOM 3138 C C . ILE A 1 378 ? 37.906 24.344 8.758 1 91.44 378 ILE A C 1
ATOM 3140 O O . ILE A 1 378 ? 37.781 25.156 7.836 1 91.44 378 ILE A O 1
ATOM 3144 N N . ILE A 1 379 ? 37.031 24.203 9.766 1 91.94 379 ILE A N 1
ATOM 3145 C CA . ILE A 1 379 ? 35.969 25.172 10.023 1 91.94 379 ILE A CA 1
ATOM 3146 C C . ILE A 1 379 ? 36.156 25.766 11.43 1 91.94 379 ILE A C 1
ATOM 3148 O O . ILE A 1 379 ? 36.688 25.109 12.312 1 91.94 379 ILE A O 1
ATOM 3152 N N . LYS A 1 380 ? 35.656 26.906 11.586 1 91.62 380 LYS A N 1
ATOM 3153 C CA . LYS A 1 380 ? 35.875 27.625 12.828 1 91.62 380 LYS A CA 1
ATOM 3154 C C . LYS A 1 380 ? 34.938 27.156 13.93 1 91.62 380 LYS A C 1
ATOM 3156 O O . LYS A 1 380 ? 35.281 27.203 15.117 1 91.62 380 LYS A O 1
ATOM 3161 N N . SER A 1 381 ? 33.719 26.891 13.578 1 90 381 SER A N 1
ATOM 3162 C CA . SER A 1 381 ? 32.719 26.5 14.562 1 90 381 SER A CA 1
ATOM 3163 C C . SER A 1 381 ? 31.578 25.719 13.914 1 90 381 SER A C 1
ATOM 3165 O O . SER A 1 381 ? 31.453 25.688 12.688 1 90 381 SER A O 1
ATOM 3167 N N . TYR A 1 382 ? 30.812 25.141 14.766 1 85.69 382 TYR A N 1
ATOM 3168 C CA . TYR A 1 382 ? 29.625 24.438 14.289 1 85.69 382 TYR A CA 1
ATOM 3169 C C . TYR A 1 382 ? 28.641 25.391 13.625 1 85.69 382 TYR A C 1
ATOM 3171 O O . TYR A 1 382 ? 27.984 25.031 12.648 1 85.69 382 TYR A O 1
ATOM 3179 N N . ASP A 1 383 ? 28.594 26.547 14.125 1 87.75 383 ASP A N 1
ATOM 3180 C CA . ASP A 1 383 ? 27.703 27.562 13.578 1 87.75 383 ASP A CA 1
ATOM 3181 C C . ASP A 1 383 ? 28.109 27.953 12.164 1 87.75 383 ASP A C 1
ATOM 3183 O O . ASP A 1 383 ? 27.266 28.203 11.312 1 87.75 383 ASP A O 1
ATOM 3187 N N . GLU A 1 384 ? 29.359 28.016 12.023 1 91.44 384 GLU A N 1
ATOM 3188 C CA . GLU A 1 384 ? 29.844 28.344 10.688 1 91.44 384 GLU A CA 1
ATOM 3189 C C . GLU A 1 384 ? 29.469 27.266 9.672 1 91.44 384 GLU A C 1
ATOM 3191 O O . GLU A 1 384 ? 29.078 27.578 8.547 1 91.44 384 GLU A O 1
ATOM 3196 N N . LEU A 1 385 ? 29.672 26.094 10.055 1 89.19 385 LEU A N 1
ATOM 3197 C CA . LEU A 1 385 ? 29.266 25 9.172 1 89.19 385 LEU A CA 1
ATOM 3198 C C . LEU A 1 385 ? 27.797 25.094 8.82 1 89.19 385 LEU A C 1
ATOM 3200 O O . LEU A 1 385 ? 27.406 24.891 7.672 1 89.19 385 LEU A O 1
ATOM 3204 N N . GLU A 1 386 ? 26.969 25.375 9.766 1 87.12 386 GLU A N 1
ATOM 3205 C CA . GLU A 1 386 ? 25.531 25.531 9.555 1 87.12 386 GLU A CA 1
ATOM 3206 C C . GLU A 1 386 ? 25.234 26.641 8.547 1 87.12 386 GLU A C 1
ATOM 3208 O O . GLU A 1 386 ? 24.344 26.5 7.711 1 87.12 386 GLU A O 1
ATOM 3213 N N . ASP A 1 387 ? 25.969 27.641 8.688 1 89.81 387 ASP A N 1
ATOM 3214 C CA . ASP A 1 387 ? 25.812 28.766 7.762 1 89.81 387 ASP A CA 1
ATOM 3215 C C . ASP A 1 387 ? 26.188 28.359 6.336 1 89.81 387 ASP A C 1
ATOM 3217 O O . ASP A 1 387 ? 25.531 28.766 5.379 1 89.81 387 ASP A O 1
ATOM 3221 N N . ILE A 1 388 ? 27.25 27.641 6.301 1 90.88 388 ILE A N 1
ATOM 3222 C CA . ILE A 1 388 ? 27.703 27.172 4.996 1 90.88 388 ILE A CA 1
ATOM 3223 C C . ILE A 1 388 ? 26.625 26.281 4.375 1 90.88 388 ILE A C 1
ATOM 3225 O O . ILE A 1 388 ? 26.297 26.422 3.193 1 90.88 388 ILE A O 1
ATOM 3229 N N . LEU A 1 389 ? 26.047 25.422 5.109 1 89.25 389 LEU A N 1
ATOM 3230 C CA . LEU A 1 389 ? 25.078 24.438 4.633 1 89.25 389 LEU A CA 1
ATOM 3231 C C . LEU A 1 389 ? 23.75 25.109 4.289 1 89.25 389 LEU A C 1
ATOM 3233 O O . LEU A 1 389 ? 22.984 24.609 3.459 1 89.25 389 LEU A O 1
ATOM 3237 N N . ARG A 1 390 ? 23.453 26.172 4.891 1 89.69 390 ARG A N 1
ATOM 3238 C CA . ARG A 1 390 ? 22.203 26.906 4.668 1 89.69 390 ARG A CA 1
ATOM 3239 C C . ARG A 1 390 ? 22.25 27.672 3.35 1 89.69 390 ARG A C 1
ATOM 3241 O O . ARG A 1 390 ? 21.219 27.875 2.715 1 89.69 390 ARG A O 1
ATOM 3248 N N . ASN A 1 391 ? 23.469 28 2.969 1 92.44 391 ASN A N 1
ATOM 3249 C CA . ASN A 1 391 ? 23.641 28.781 1.751 1 92.44 391 ASN A CA 1
ATOM 3250 C C . ASN A 1 391 ? 23.578 27.906 0.505 1 92.44 391 ASN A C 1
ATOM 3252 O O . ASN A 1 391 ? 24.5 27.141 0.227 1 92.44 391 ASN A O 1
ATOM 3256 N N . GLU A 1 392 ? 22.609 28.062 -0.249 1 90.88 392 GLU A N 1
ATOM 3257 C CA . GLU A 1 392 ? 22.359 27.25 -1.429 1 90.88 392 GLU A CA 1
ATOM 3258 C C . GLU A 1 392 ? 23.484 27.391 -2.445 1 90.88 392 GLU A C 1
ATOM 3260 O O . GLU A 1 392 ? 23.828 26.422 -3.137 1 90.88 392 GLU A O 1
ATOM 3265 N N . LYS A 1 393 ? 23.969 28.547 -2.576 1 94.12 393 LYS A N 1
ATOM 3266 C CA . LYS A 1 393 ? 25.047 28.781 -3.525 1 94.12 393 LYS A CA 1
ATOM 3267 C C . LYS A 1 393 ? 26.297 27.984 -3.148 1 94.12 393 LYS A C 1
ATOM 3269 O O . LYS A 1 393 ? 26.984 27.453 -4.02 1 94.12 393 LYS A O 1
ATOM 3274 N N . ASN A 1 394 ? 26.594 27.969 -1.848 1 94.56 394 ASN A N 1
ATOM 3275 C CA . ASN A 1 394 ? 27.719 27.156 -1.378 1 94.56 394 ASN A CA 1
ATOM 3276 C C . ASN A 1 394 ? 27.547 25.688 -1.752 1 94.56 394 ASN A C 1
ATOM 3278 O O . ASN A 1 394 ? 28.5 25.062 -2.219 1 94.56 394 ASN A O 1
ATOM 3282 N N . ILE A 1 395 ? 26.359 25.234 -1.557 1 94.12 395 ILE A N 1
ATOM 3283 C CA . ILE A 1 395 ? 26.078 23.828 -1.831 1 94.12 395 ILE A CA 1
ATOM 3284 C C . ILE A 1 395 ? 26.203 23.562 -3.328 1 94.12 395 ILE A C 1
ATOM 3286 O O . ILE A 1 395 ? 26.75 22.531 -3.738 1 94.12 395 ILE A O 1
ATOM 3290 N N . GLU A 1 396 ? 25.719 24.438 -4.125 1 94.81 396 GLU A N 1
ATOM 3291 C CA . GLU A 1 396 ? 25.828 24.328 -5.578 1 94.81 396 GLU A CA 1
ATOM 3292 C C . GLU A 1 396 ? 27.281 24.328 -6.023 1 94.81 396 GLU A C 1
ATOM 3294 O O . GLU A 1 396 ? 27.672 23.547 -6.898 1 94.81 396 GLU A O 1
ATOM 3299 N N . ASP A 1 397 ? 28.016 25.203 -5.418 1 95.94 397 ASP A N 1
ATOM 3300 C CA . ASP A 1 397 ? 29.422 25.312 -5.773 1 95.94 397 ASP A CA 1
ATOM 3301 C C . ASP A 1 397 ? 30.188 24.031 -5.418 1 95.94 397 ASP A C 1
ATOM 3303 O O . ASP A 1 397 ? 31 23.562 -6.207 1 95.94 397 ASP A O 1
ATOM 3307 N N . ILE A 1 398 ? 29.953 23.562 -4.242 1 96.75 398 ILE A N 1
ATOM 3308 C CA . ILE A 1 398 ? 30.609 22.328 -3.822 1 96.75 398 ILE A CA 1
ATOM 3309 C C . ILE A 1 398 ? 30.203 21.188 -4.758 1 96.75 398 ILE A C 1
ATOM 3311 O O . ILE A 1 398 ? 31.047 20.391 -5.164 1 96.75 398 ILE A O 1
ATOM 3315 N N . THR A 1 399 ? 28.938 21.125 -5.113 1 97 399 THR A N 1
ATOM 3316 C CA . THR A 1 399 ? 28.422 20.078 -6.004 1 97 399 THR A CA 1
ATOM 3317 C C . THR A 1 399 ? 29.094 20.156 -7.371 1 97 399 THR A C 1
ATOM 3319 O O . THR A 1 399 ? 29.531 19.141 -7.914 1 97 399 THR A O 1
ATOM 3322 N N . ASN A 1 400 ? 29.203 21.344 -7.875 1 97 400 ASN A N 1
ATOM 3323 C CA . ASN A 1 400 ? 29.844 21.547 -9.18 1 97 400 ASN A CA 1
ATOM 3324 C C . ASN A 1 400 ? 31.312 21.156 -9.156 1 97 400 ASN A C 1
ATOM 3326 O O . ASN A 1 400 ? 31.828 20.594 -10.125 1 97 400 ASN A O 1
ATOM 3330 N N . THR A 1 401 ? 31.953 21.484 -8.094 1 97.94 401 THR A N 1
ATOM 3331 C CA . THR A 1 401 ? 33.344 21.109 -7.957 1 97.94 401 THR A CA 1
ATOM 3332 C C . THR A 1 401 ? 33.5 19.594 -7.965 1 97.94 401 THR A C 1
ATOM 3334 O O . THR A 1 401 ? 34.406 19.062 -8.609 1 97.94 401 THR A O 1
ATOM 3337 N N . LEU A 1 402 ? 32.656 18.938 -7.246 1 97.88 402 LEU A N 1
ATOM 3338 C CA . LEU A 1 402 ? 32.688 17.484 -7.215 1 97.88 402 LEU A CA 1
ATOM 3339 C C . LEU A 1 402 ? 32.469 16.906 -8.609 1 97.88 402 LEU A C 1
ATOM 3341 O O . LEU A 1 402 ? 33.188 16 -9.039 1 97.88 402 LEU A O 1
ATOM 3345 N N . LEU A 1 403 ? 31.5 17.453 -9.344 1 97.75 403 LEU A N 1
ATOM 3346 C CA . LEU A 1 403 ? 31.172 16.984 -10.688 1 97.75 403 LEU A CA 1
ATOM 3347 C C . LEU A 1 403 ? 32.375 17.172 -11.625 1 97.75 403 LEU A C 1
ATOM 3349 O O . LEU A 1 403 ? 32.719 16.25 -12.367 1 97.75 403 LEU A O 1
ATOM 3353 N N . LYS A 1 404 ? 32.969 18.281 -11.508 1 97.56 404 LYS A N 1
ATOM 3354 C CA . LYS A 1 404 ? 34.062 18.625 -12.398 1 97.56 404 LYS A CA 1
ATOM 3355 C C . LYS A 1 404 ? 35.312 17.797 -12.078 1 97.56 404 LYS A C 1
ATOM 3357 O O . LYS A 1 404 ? 35.906 17.172 -12.961 1 97.56 404 LYS A O 1
ATOM 3362 N N . LYS A 1 405 ? 35.688 17.734 -10.812 1 97.81 405 LYS A N 1
ATOM 3363 C CA . LYS A 1 405 ? 36.906 17.078 -10.406 1 97.81 405 LYS A CA 1
ATOM 3364 C C . LYS A 1 405 ? 36.844 15.57 -10.602 1 97.81 405 LYS A C 1
ATOM 3366 O O . LYS A 1 405 ? 37.844 14.914 -10.875 1 97.81 405 LYS A O 1
ATOM 3371 N N . LEU A 1 406 ? 35.656 15.062 -10.445 1 97.75 406 LEU A N 1
ATOM 3372 C CA . LEU A 1 406 ? 35.531 13.617 -10.531 1 97.75 406 LEU A CA 1
ATOM 3373 C C . LEU A 1 406 ? 34.938 13.203 -11.875 1 97.75 406 LEU A C 1
ATOM 3375 O O . LEU A 1 406 ? 34.656 12.023 -12.102 1 97.75 406 LEU A O 1
ATOM 3379 N N . ASN A 1 407 ? 34.719 14.133 -12.766 1 97.38 407 ASN A N 1
ATOM 3380 C CA . ASN A 1 407 ? 34.188 13.898 -14.102 1 97.38 407 ASN A CA 1
ATOM 3381 C C . ASN A 1 407 ? 32.875 13.148 -14.055 1 97.38 407 ASN A C 1
ATOM 3383 O O . ASN A 1 407 ? 32.719 12.109 -14.688 1 97.38 407 ASN A O 1
ATOM 3387 N N . LEU A 1 408 ? 32.031 13.648 -13.211 1 97.38 408 LEU A N 1
ATOM 3388 C CA . LEU A 1 408 ? 30.688 13.07 -13.047 1 97.38 408 LEU A CA 1
ATOM 3389 C C . LEU A 1 408 ? 29.641 13.945 -13.719 1 97.38 408 LEU A C 1
ATOM 3391 O O . LEU A 1 408 ? 29.891 15.109 -14.023 1 97.38 408 LEU A O 1
ATOM 3395 N N . LYS A 1 409 ? 28.531 13.375 -13.977 1 96.62 409 LYS A N 1
ATOM 3396 C CA . LYS A 1 409 ? 27.422 14.086 -14.586 1 96.62 409 LYS A CA 1
ATOM 3397 C C . LYS A 1 409 ? 26.406 14.539 -13.531 1 96.62 409 LYS A C 1
ATOM 3399 O O . LYS A 1 409 ? 26.406 14.031 -12.406 1 96.62 409 LYS A O 1
ATOM 3404 N N . GLU A 1 410 ? 25.562 15.531 -13.961 1 96.38 410 GLU A N 1
ATOM 3405 C CA . GLU A 1 410 ? 24.469 15.922 -13.086 1 96.38 410 GLU A CA 1
ATOM 3406 C C . GLU A 1 410 ? 23.578 14.727 -12.734 1 96.38 410 GLU A C 1
ATOM 3408 O O . GLU A 1 410 ? 23.203 13.953 -13.609 1 96.38 410 GLU A O 1
ATOM 3413 N N . GLY A 1 411 ? 23.297 14.539 -11.516 1 96.81 411 GLY A N 1
ATOM 3414 C CA . GLY A 1 411 ? 22.516 13.406 -11.062 1 96.81 411 GLY A CA 1
ATOM 3415 C C . GLY A 1 411 ? 23.359 12.297 -10.453 1 96.81 411 GLY A C 1
ATOM 3416 O O . GLY A 1 411 ? 22.828 11.336 -9.906 1 96.81 411 GLY A O 1
ATOM 3417 N N . GLU A 1 412 ? 24.641 12.516 -10.516 1 97.88 412 GLU A N 1
ATOM 3418 C CA . GLU A 1 412 ? 25.531 11.5 -9.953 1 97.88 412 GLU A CA 1
ATOM 3419 C C . GLU A 1 412 ? 26.141 11.969 -8.633 1 97.88 412 GLU A C 1
ATOM 3421 O O . GLU A 1 412 ? 26.953 11.266 -8.039 1 97.88 412 GLU A O 1
ATOM 3426 N N . VAL A 1 413 ? 25.812 13.156 -8.219 1 97.38 413 VAL A N 1
ATOM 3427 C CA . VAL A 1 413 ? 26.172 13.711 -6.926 1 97.38 413 VAL A CA 1
ATOM 3428 C C . VAL A 1 413 ? 24.984 14.453 -6.32 1 97.38 413 VAL A C 1
ATOM 3430 O O . VAL A 1 413 ? 24.297 15.211 -7.012 1 97.38 413 VAL A O 1
ATOM 3433 N N . PHE A 1 414 ? 24.734 14.172 -5.09 1 96.19 414 PHE A N 1
ATOM 3434 C CA . PHE A 1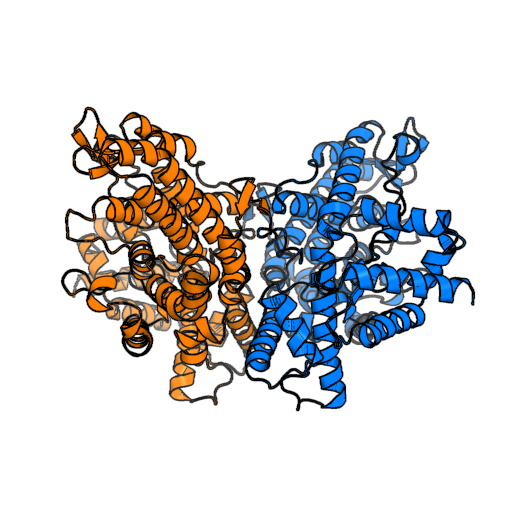 414 ? 23.734 14.938 -4.371 1 96.19 414 PHE A CA 1
ATOM 3435 C C . PHE A 1 414 ? 24.234 15.359 -3.002 1 96.19 414 PHE A C 1
ATOM 3437 O O . PHE A 1 414 ? 24.844 14.562 -2.285 1 96.19 414 PHE A O 1
ATOM 3444 N N . ILE A 1 415 ? 24.078 16.609 -2.643 1 95.31 415 ILE A N 1
ATOM 3445 C CA . ILE A 1 415 ? 24.281 17.125 -1.294 1 95.31 415 ILE A CA 1
ATOM 3446 C C . ILE A 1 415 ? 22.953 17.516 -0.669 1 95.31 415 ILE A C 1
ATOM 3448 O O . ILE A 1 415 ? 22.266 18.422 -1.152 1 95.31 415 ILE A O 1
ATOM 3452 N N . ILE A 1 416 ? 22.641 16.781 0.364 1 91.88 416 ILE A N 1
ATOM 3453 C CA . ILE A 1 416 ? 21.344 16.984 1.008 1 91.88 416 ILE A CA 1
ATOM 3454 C C . ILE A 1 416 ? 21.547 17.562 2.406 1 91.88 416 ILE A C 1
ATOM 3456 O O . ILE A 1 416 ? 22.203 16.953 3.246 1 91.88 416 ILE A O 1
ATOM 3460 N N . THR A 1 417 ? 21 18.75 2.621 1 89.25 417 THR A N 1
ATOM 3461 C CA . THR A 1 417 ? 21.078 19.422 3.914 1 89.25 417 THR A CA 1
ATOM 3462 C C . THR A 1 417 ? 19.688 19.547 4.543 1 89.25 417 THR A C 1
ATOM 3464 O O . THR A 1 417 ? 18.672 19.234 3.9 1 89.25 417 THR A O 1
ATOM 3467 N N . LYS A 1 418 ? 19.672 19.906 5.77 1 81.62 418 LYS A N 1
ATOM 3468 C CA . LYS A 1 418 ? 18.406 20.078 6.457 1 81.62 418 LYS A CA 1
ATOM 3469 C C . LYS A 1 418 ? 17.562 21.188 5.797 1 81.62 418 LYS A C 1
ATOM 3471 O O . LYS A 1 418 ? 16.344 21.219 5.949 1 81.62 418 LYS A O 1
ATOM 3476 N N . TYR A 1 419 ? 18.188 21.953 4.953 1 79.75 419 TYR A N 1
ATOM 3477 C CA . TYR A 1 419 ? 17.531 23.125 4.391 1 79.75 419 TYR A CA 1
ATOM 3478 C C . TYR A 1 419 ? 16.969 22.812 3.004 1 79.75 419 TYR A C 1
ATOM 3480 O O . TYR A 1 419 ? 16.094 23.531 2.512 1 79.75 419 TYR A O 1
ATOM 3488 N N . ASN A 1 420 ? 17.469 21.812 2.453 1 74.81 420 ASN A N 1
ATOM 3489 C CA . ASN A 1 420 ? 17 21.531 1.103 1 74.81 420 ASN A CA 1
ATOM 3490 C C . ASN A 1 420 ? 16.297 20.188 1.02 1 74.81 420 ASN A C 1
ATOM 3492 O O . ASN A 1 420 ? 15.867 19.766 -0.059 1 74.81 420 ASN A O 1
ATOM 3496 N N . LYS A 1 421 ? 16.219 19.672 2.318 1 67.88 421 LYS A N 1
ATOM 3497 C CA . LYS A 1 421 ? 15.523 18.391 2.312 1 67.88 421 LYS A CA 1
ATOM 3498 C C . LYS A 1 421 ? 14.016 18.594 2.207 1 67.88 421 LYS A C 1
ATOM 3500 O O . LYS A 1 421 ? 13.508 19.688 2.498 1 67.88 421 LYS A O 1
ATOM 3505 N N . PHE A 1 422 ? 13.43 17.734 1.736 1 53.72 422 PHE A N 1
ATOM 3506 C CA . PHE A 1 422 ? 12.008 17.875 1.461 1 53.72 422 PHE A CA 1
ATOM 3507 C C . PHE A 1 422 ? 11.195 17.75 2.744 1 53.72 422 PHE A C 1
ATOM 3509 O O . PHE A 1 422 ? 10.086 18.297 2.84 1 53.72 422 PHE A O 1
ATOM 3516 N N . TYR A 1 423 ? 11.555 16.969 3.816 1 53.53 423 TYR A N 1
ATOM 3517 C CA . TYR A 1 423 ? 10.758 16.906 5.035 1 53.53 423 TYR A CA 1
ATOM 3518 C C . TYR A 1 423 ? 11.438 17.656 6.172 1 53.53 423 TYR A C 1
ATOM 3520 O O . TYR A 1 423 ? 12.641 17.484 6.406 1 53.53 423 TYR A O 1
ATOM 3528 N N . ASN A 1 424 ? 10.898 18.859 6.66 1 49.97 424 ASN A N 1
ATOM 3529 C CA . ASN A 1 424 ? 11.555 19.672 7.688 1 49.97 424 ASN A CA 1
ATOM 3530 C C . ASN A 1 424 ? 10.852 19.531 9.039 1 49.97 424 ASN A C 1
ATOM 3532 O O . ASN A 1 424 ? 9.688 19.906 9.172 1 49.97 424 ASN A O 1
ATOM 3536 N N . SER A 1 425 ? 11.023 18.516 9.82 1 50.41 425 SER A N 1
ATOM 3537 C CA . SER A 1 425 ? 10.477 18.672 11.164 1 50.41 425 SER A CA 1
ATOM 3538 C C . SER A 1 425 ? 11.461 19.406 12.07 1 50.41 425 SER A C 1
ATOM 3540 O O . SER A 1 425 ? 12.422 18.812 12.562 1 50.41 425 SER A O 1
ATOM 3542 N N . ASN A 1 426 ? 11.797 20.719 11.844 1 46.84 426 ASN A N 1
ATOM 3543 C CA . ASN A 1 426 ? 12.891 21.359 12.562 1 46.84 426 ASN A CA 1
ATOM 3544 C C . ASN A 1 426 ? 12.453 21.859 13.938 1 46.84 426 ASN A C 1
ATOM 3546 O O . ASN A 1 426 ? 13.227 22.516 14.648 1 46.84 426 ASN A O 1
ATOM 3550 N N . LYS A 1 427 ? 11.25 21.734 14.352 1 50.72 427 LYS A N 1
ATOM 3551 C CA . LYS A 1 427 ? 10.93 22.516 15.531 1 50.72 427 LYS A CA 1
ATOM 3552 C C . LYS A 1 427 ? 11.055 21.688 16.797 1 50.72 427 LYS A C 1
ATOM 3554 O O . LYS A 1 427 ? 10.539 20.562 16.875 1 50.72 427 LYS A O 1
ATOM 3559 N N . GLU A 1 428 ? 11.953 22.156 17.609 1 53.97 428 GLU A N 1
ATOM 3560 C CA . GLU A 1 428 ? 11.953 21.625 18.969 1 53.97 428 GLU A CA 1
ATOM 3561 C C . GLU A 1 428 ? 10.602 21.844 19.641 1 53.97 428 GLU A C 1
ATOM 3563 O O . GLU A 1 428 ? 9.977 22.891 19.484 1 53.97 428 GLU A O 1
ATOM 3568 N N . ALA A 1 429 ? 9.852 20.734 20 1 58.78 429 ALA A N 1
ATOM 3569 C CA . ALA A 1 429 ? 8.586 20.891 20.719 1 58.78 429 ALA A CA 1
ATOM 3570 C C . ALA A 1 429 ? 8.734 20.438 22.172 1 58.78 429 ALA A C 1
ATOM 3572 O O . ALA A 1 429 ? 8.633 19.25 22.484 1 58.78 429 ALA A O 1
ATOM 3573 N N . PRO A 1 430 ? 8.969 21.438 23.031 1 62.59 430 PRO A N 1
ATOM 3574 C CA . PRO A 1 430 ? 9.094 21.031 24.438 1 62.59 430 PRO A CA 1
ATOM 3575 C C . PRO A 1 430 ? 7.805 20.453 25 1 62.59 430 PRO A C 1
ATOM 3577 O O . PRO A 1 430 ? 6.711 20.906 24.656 1 62.59 430 PRO A O 1
ATOM 3580 N N . ILE A 1 431 ? 7.898 19.359 25.703 1 68.94 431 ILE A N 1
ATOM 3581 C CA . ILE A 1 431 ? 6.773 18.734 26.391 1 68.94 431 ILE A CA 1
ATOM 3582 C C . ILE A 1 431 ? 6.734 19.188 27.844 1 68.94 431 ILE A C 1
ATOM 3584 O O . ILE A 1 431 ? 7.734 19.109 28.562 1 68.94 431 ILE A O 1
ATOM 3588 N N . THR A 1 432 ? 5.648 19.797 28.266 1 72.25 432 THR A N 1
ATOM 3589 C CA . THR A 1 432 ? 5.477 20.25 29.641 1 72.25 432 THR A CA 1
ATOM 3590 C C . THR A 1 432 ? 4.457 19.375 30.359 1 72.25 432 THR A C 1
ATOM 3592 O O . THR A 1 432 ? 3.482 18.922 29.766 1 72.25 432 THR A O 1
ATOM 3595 N N . LEU A 1 433 ? 4.711 19.141 31.641 1 70.25 433 LEU A N 1
ATOM 3596 C CA . LEU A 1 433 ? 3.838 18.328 32.5 1 70.25 433 LEU A CA 1
ATOM 3597 C C . LEU A 1 433 ? 3.537 19.047 33.812 1 70.25 433 LEU A C 1
ATOM 3599 O O . LEU A 1 433 ? 4.203 20.031 34.156 1 70.25 433 LEU A O 1
ATOM 3603 N N . LEU A 1 434 ? 2.533 18.719 34.406 1 68.19 434 LEU A N 1
ATOM 3604 C CA . LEU A 1 434 ? 2.178 19.25 35.719 1 68.19 434 LEU A CA 1
ATOM 3605 C C . LEU A 1 434 ? 2.719 18.359 36.844 1 68.19 434 LEU A C 1
ATOM 3607 O O . LEU A 1 434 ? 2.295 17.219 36.969 1 68.19 434 LEU A O 1
ATOM 3611 N N . LEU A 1 435 ? 3.703 18.812 37.531 1 66.31 435 LEU A N 1
ATOM 3612 C CA . LEU A 1 435 ? 4.273 18.125 38.688 1 66.31 435 LEU A CA 1
ATOM 3613 C C . LEU A 1 435 ? 4.047 18.938 39.938 1 66.31 435 LEU A C 1
ATOM 3615 O O . LEU A 1 435 ? 4.547 20.062 40.062 1 66.31 435 LEU A O 1
ATOM 3619 N N . ASN A 1 436 ? 3.332 18.344 40.812 1 68.69 436 ASN A N 1
ATOM 3620 C CA . ASN A 1 436 ? 2.996 19 42.062 1 68.69 436 ASN A CA 1
ATOM 3621 C C . ASN A 1 436 ? 2.355 20.375 41.844 1 68.69 436 ASN A C 1
ATOM 3623 O O . ASN A 1 436 ? 2.736 21.359 42.469 1 68.69 436 ASN A O 1
ATOM 3627 N N . GLY A 1 437 ? 1.475 20.469 40.875 1 67.12 437 GLY A N 1
ATOM 3628 C CA . GLY A 1 437 ? 0.687 21.656 40.594 1 67.12 437 GLY A CA 1
ATOM 3629 C C . GLY A 1 437 ? 1.447 22.688 39.781 1 67.12 437 GLY A C 1
ATOM 3630 O O . GLY A 1 437 ? 0.896 23.734 39.438 1 67.12 437 GLY A O 1
ATOM 3631 N N . LYS A 1 438 ? 2.758 22.438 39.5 1 74.88 438 LYS A N 1
ATOM 3632 C CA . LYS A 1 438 ? 3.58 23.375 38.75 1 74.88 438 LYS A CA 1
ATOM 3633 C C . LYS A 1 438 ? 3.947 22.797 37.375 1 74.88 438 LYS A C 1
ATOM 3635 O O . LYS A 1 438 ? 4.203 21.609 37.25 1 74.88 438 LYS A O 1
ATOM 3640 N N . GLU A 1 439 ? 3.971 23.594 36.406 1 76.69 439 GLU A N 1
ATOM 3641 C CA . GLU A 1 439 ? 4.363 23.188 35.031 1 76.69 439 GLU A CA 1
ATOM 3642 C C . GLU A 1 439 ? 5.867 22.969 34.938 1 76.69 439 GLU A C 1
ATOM 3644 O O . GLU A 1 439 ? 6.652 23.766 35.469 1 76.69 439 GLU A O 1
ATOM 3649 N N . ARG A 1 440 ? 6.277 21.844 34.562 1 72.12 440 ARG A N 1
ATOM 3650 C CA . ARG A 1 440 ? 7.684 21.5 34.344 1 72.12 440 ARG A CA 1
ATOM 3651 C C . ARG A 1 440 ? 7.926 20.953 32.938 1 72.12 440 ARG A C 1
ATOM 3653 O O . ARG A 1 440 ? 7.082 20.25 32.406 1 72.12 440 ARG A O 1
ATOM 3660 N N . LYS A 1 441 ? 9.07 21.328 32.438 1 75.44 441 LYS A N 1
ATOM 3661 C CA . LYS A 1 441 ? 9.477 20.734 31.172 1 75.44 441 LYS A CA 1
ATOM 3662 C C . LYS A 1 441 ? 10.031 19.328 31.375 1 75.44 441 LYS A C 1
ATOM 3664 O O . LYS A 1 441 ? 10.773 19.078 32.312 1 75.44 441 LYS A O 1
ATOM 3669 N N . LEU A 1 442 ? 9.648 18.438 30.547 1 70.5 442 LEU A N 1
ATOM 3670 C CA . LEU A 1 442 ? 10.125 17.078 30.641 1 70.5 442 LEU A CA 1
ATOM 3671 C C . LEU A 1 442 ? 11.656 17.031 30.594 1 70.5 442 LEU A C 1
ATOM 3673 O O . LEU A 1 442 ? 12.273 16.234 31.297 1 70.5 442 LEU A O 1
ATOM 3677 N N . SER A 1 443 ? 12.289 17.812 29.719 1 68.12 443 SER A N 1
ATOM 3678 C CA . SER A 1 443 ? 13.742 17.844 29.531 1 68.12 443 SER A CA 1
ATOM 3679 C C . SER A 1 443 ? 14.461 18.172 30.828 1 68.12 443 SER A C 1
ATOM 3681 O O . SER A 1 443 ? 15.633 17.844 31 1 68.12 443 SER A O 1
ATOM 3683 N N . ASP A 1 444 ? 13.711 18.828 31.672 1 65.88 444 ASP A N 1
ATOM 3684 C CA . ASP A 1 444 ? 14.281 19.203 32.969 1 65.88 444 ASP A CA 1
ATOM 3685 C C . ASP A 1 444 ? 14.195 18.047 33.938 1 65.88 444 ASP A C 1
ATOM 3687 O O . ASP A 1 444 ? 14.914 18.031 34.969 1 65.88 444 ASP A O 1
ATOM 3691 N N . LEU A 1 445 ? 13.344 17.25 33.719 1 60.53 445 LEU A N 1
ATOM 3692 C CA . LEU A 1 445 ? 13.07 16.188 34.688 1 60.53 445 LEU A CA 1
ATOM 3693 C C . LEU A 1 445 ? 13.844 14.922 34.344 1 60.53 445 LEU A C 1
ATOM 3695 O O . LEU A 1 445 ? 14.25 14.18 35.219 1 60.53 445 LEU A O 1
ATOM 3699 N N . LEU A 1 446 ? 14.008 14.523 33.094 1 60.22 446 LEU A N 1
ATOM 3700 C CA . LEU A 1 446 ? 14.664 13.305 32.625 1 60.22 446 LEU A CA 1
ATOM 3701 C C . LEU A 1 446 ? 15.75 13.609 31.609 1 60.22 446 LEU A C 1
ATOM 3703 O O . LEU A 1 446 ? 15.594 14.508 30.781 1 60.22 446 LEU A O 1
ATOM 3707 N N . PRO A 1 447 ? 16.969 12.938 31.844 1 53.81 447 PRO A N 1
ATOM 3708 C CA . PRO A 1 447 ? 17.953 13.062 30.766 1 53.81 447 PRO A CA 1
ATOM 3709 C C . PRO A 1 447 ? 17.391 12.648 29.406 1 53.81 447 PRO A C 1
ATOM 3711 O O . PRO A 1 447 ? 16.734 11.617 29.297 1 53.81 447 PRO A O 1
ATOM 3714 N N . GLN A 1 448 ? 17.203 13.633 28.672 1 57.69 448 GLN A N 1
ATOM 3715 C CA . GLN A 1 448 ? 16.781 13.312 27.312 1 57.69 448 GLN A CA 1
ATOM 3716 C C . GLN A 1 448 ? 17.984 13.008 26.406 1 57.69 448 GLN A C 1
ATOM 3718 O O . GLN A 1 448 ? 19.094 13.5 26.656 1 57.69 448 GLN A O 1
ATOM 3723 N N . LYS A 1 449 ? 17.938 11.812 25.844 1 53.97 449 LYS A N 1
ATOM 3724 C CA . LYS A 1 449 ? 18.969 11.578 24.859 1 53.97 449 LYS A CA 1
ATOM 3725 C C . LYS A 1 449 ? 19.219 12.82 24 1 53.97 449 LYS A C 1
ATOM 3727 O O . LYS A 1 449 ? 18.266 13.445 23.531 1 53.97 449 LYS A O 1
ATOM 3732 N N . GLU A 1 450 ? 20.141 13.656 24.547 1 49.12 450 GLU A N 1
ATOM 3733 C CA . GLU A 1 450 ? 20.469 14.828 23.734 1 49.12 450 GLU A CA 1
ATOM 3734 C C . GLU A 1 450 ? 20.859 14.422 22.312 1 49.12 450 GLU A C 1
ATOM 3736 O O . GLU A 1 450 ? 22.016 14.102 22.047 1 49.12 450 GLU A O 1
ATOM 3741 N N . PHE A 1 451 ? 20.016 13.633 21.797 1 49.09 451 PHE A N 1
ATOM 3742 C CA . PHE A 1 451 ? 20.438 13.422 20.422 1 49.09 451 PHE A CA 1
ATOM 3743 C C . PHE A 1 451 ? 20.75 14.758 19.75 1 49.09 451 PHE A C 1
ATOM 3745 O O . PHE A 1 451 ? 20.969 14.805 18.531 1 49.09 451 PHE A O 1
ATOM 3752 N N . GLY A 1 452 ? 21.406 15.633 20.5 1 47.88 452 GLY A N 1
ATOM 3753 C CA . GLY A 1 452 ? 21.609 16.953 19.922 1 47.88 452 GLY A CA 1
ATOM 3754 C C . GLY A 1 452 ? 20.578 17.312 18.875 1 47.88 452 GLY A C 1
ATOM 3755 O O . GLY A 1 452 ? 19.594 16.578 18.688 1 47.88 452 GLY A O 1
ATOM 3756 N N . LYS A 1 453 ? 20.859 18.438 18 1 46.81 453 LYS A N 1
ATOM 3757 C CA . LYS A 1 453 ? 20.156 19.125 16.922 1 46.81 453 LYS A CA 1
ATOM 3758 C C . LYS A 1 453 ? 19.688 18.125 15.867 1 46.81 453 LYS A C 1
ATOM 3760 O O . LYS A 1 453 ? 20.406 17.828 14.922 1 46.81 453 LYS A O 1
ATOM 3765 N N . PHE A 1 454 ? 18.922 17.156 16.281 1 51.19 454 PHE A N 1
ATOM 3766 C CA . PHE A 1 454 ? 18.344 16.344 15.211 1 51.19 454 PHE A CA 1
ATOM 3767 C C . PHE A 1 454 ? 18.266 17.141 13.914 1 51.19 454 PHE A C 1
ATOM 3769 O O . PHE A 1 454 ? 18.328 16.562 12.828 1 51.19 454 PHE A O 1
ATOM 3776 N N . HIS A 1 455 ? 18.078 18.422 14.203 1 49.72 455 HIS A N 1
ATOM 3777 C CA . HIS A 1 455 ? 17.938 19.328 13.062 1 49.72 455 HIS A CA 1
ATOM 3778 C C . HIS A 1 455 ? 19.219 19.422 12.258 1 49.72 455 HIS A C 1
ATOM 3780 O O . HIS A 1 455 ? 19.219 19.906 11.125 1 49.72 455 HIS A O 1
ATOM 3786 N N . THR A 1 456 ? 20.312 18.984 12.93 1 51.72 456 THR A N 1
ATOM 3787 C CA . THR A 1 456 ? 21.578 19.094 12.227 1 51.72 456 THR A CA 1
ATOM 3788 C C . THR A 1 456 ? 21.891 17.828 11.453 1 51.72 456 THR A C 1
ATOM 3790 O O . THR A 1 456 ? 22.891 17.75 10.75 1 51.72 456 THR A O 1
ATOM 3793 N N . MET A 1 457 ? 21.031 16.875 11.531 1 55.38 457 MET A N 1
ATOM 3794 C CA . MET A 1 457 ? 21.312 15.516 11.102 1 55.38 457 MET A CA 1
ATOM 3795 C C . MET A 1 457 ? 21.141 15.367 9.594 1 55.38 457 MET A C 1
ATOM 3797 O O . MET A 1 457 ? 21.453 14.312 9.031 1 55.38 457 MET A O 1
ATOM 3801 N N . ALA A 1 458 ? 20.75 16.359 9.008 1 63.66 458 ALA A N 1
ATOM 3802 C CA . ALA A 1 458 ? 20.422 16 7.633 1 63.66 458 ALA A CA 1
ATOM 3803 C C . ALA A 1 458 ? 21.375 16.656 6.645 1 63.66 458 ALA A C 1
ATOM 3805 O O . ALA A 1 458 ? 20.984 17.531 5.879 1 63.66 458 ALA A O 1
ATOM 3806 N N . PHE A 1 459 ? 22.719 16.359 6.844 1 84.19 459 PHE A N 1
ATOM 3807 C CA . PHE A 1 459 ? 23.688 16.703 5.812 1 84.19 459 PHE A CA 1
ATOM 3808 C C . PHE A 1 459 ? 24.328 15.438 5.25 1 84.19 459 PHE A C 1
ATOM 3810 O O . PHE A 1 459 ? 25.016 14.711 5.973 1 84.19 459 PHE A O 1
ATOM 3817 N N . PHE A 1 460 ? 24 15.125 4.004 1 91.56 460 PHE A N 1
ATOM 3818 C CA . PHE A 1 460 ? 24.547 13.961 3.33 1 91.56 460 PHE A CA 1
ATOM 3819 C C . PHE A 1 460 ? 25.156 14.344 1.988 1 91.56 460 PHE A C 1
ATOM 3821 O O . PHE A 1 460 ? 24.703 15.289 1.344 1 91.56 460 PHE A O 1
ATOM 3828 N N . VAL A 1 461 ? 26.203 13.695 1.723 1 94.94 461 VAL A N 1
ATOM 3829 C CA . VAL A 1 461 ? 26.781 13.75 0.385 1 94.94 461 VAL A CA 1
ATOM 3830 C C . VAL A 1 461 ? 26.75 12.359 -0.251 1 94.94 461 VAL A C 1
ATOM 3832 O O . VAL A 1 461 ? 27.344 11.414 0.278 1 94.94 461 VAL A O 1
ATOM 3835 N N . PHE A 1 462 ? 26.047 12.266 -1.327 1 96.62 462 PHE A N 1
ATOM 3836 C CA . PHE A 1 462 ? 25.922 10.984 -2.021 1 96.62 462 PHE A CA 1
ATOM 3837 C C . PHE A 1 462 ? 26.734 10.984 -3.307 1 96.62 462 PHE A C 1
ATOM 3839 O O . PHE A 1 462 ? 26.672 11.938 -4.09 1 96.62 462 PHE A O 1
ATOM 3846 N N . ILE A 1 463 ? 27.547 9.953 -3.51 1 97.19 463 ILE A N 1
ATOM 3847 C CA . ILE A 1 463 ? 28.453 9.836 -4.641 1 97.19 463 ILE A CA 1
ATOM 3848 C C . ILE A 1 463 ? 28.594 8.367 -5.039 1 97.19 463 ILE A C 1
ATOM 3850 O O . ILE A 1 463 ? 28.234 7.469 -4.273 1 97.19 463 ILE A O 1
ATOM 3854 N N . PRO A 1 464 ? 28.938 8.133 -6.316 1 96.88 464 PRO A N 1
ATOM 3855 C CA . PRO A 1 464 ? 29.234 6.742 -6.648 1 96.88 464 PRO A CA 1
ATOM 3856 C C . PRO A 1 464 ? 30.297 6.137 -5.727 1 96.88 464 PRO A C 1
ATOM 3858 O O . PRO A 1 464 ? 31.25 6.812 -5.355 1 96.88 464 PRO A O 1
ATOM 3861 N N . ARG A 1 465 ? 30.141 4.898 -5.434 1 94.38 465 ARG A N 1
ATOM 3862 C CA . ARG A 1 465 ? 30.938 4.191 -4.441 1 94.38 465 ARG A CA 1
ATOM 3863 C C . ARG A 1 465 ? 32.438 4.332 -4.734 1 94.38 465 ARG A C 1
ATOM 3865 O O . ARG A 1 465 ? 33.219 4.531 -3.818 1 94.38 465 ARG A O 1
ATOM 3872 N N . LYS A 1 466 ? 32.812 4.285 -5.977 1 95.56 466 LYS A N 1
ATOM 3873 C CA . LYS A 1 466 ? 34.219 4.27 -6.367 1 95.56 466 LYS A CA 1
ATOM 3874 C C . LYS A 1 466 ? 34.906 5.602 -6.047 1 95.56 466 LYS A C 1
ATOM 3876 O O . LYS A 1 466 ? 36.125 5.668 -5.918 1 95.56 466 LYS A O 1
ATOM 3881 N N . TYR A 1 467 ? 34.125 6.648 -5.809 1 96.81 467 TYR A N 1
ATOM 3882 C CA . TYR A 1 467 ? 34.719 7.973 -5.641 1 96.81 467 TYR A CA 1
ATOM 3883 C C . TYR A 1 467 ? 34.594 8.453 -4.203 1 96.81 467 TYR A C 1
ATOM 3885 O O . TYR A 1 467 ? 34.844 9.625 -3.904 1 96.81 467 TYR A O 1
ATOM 3893 N N . LYS A 1 468 ? 34.188 7.652 -3.287 1 95.25 468 LYS A N 1
ATOM 3894 C CA . LYS A 1 468 ? 33.844 8.062 -1.931 1 95.25 468 LYS A CA 1
ATOM 3895 C C . LYS A 1 468 ? 35.031 8.742 -1.242 1 95.25 468 LYS A C 1
ATOM 3897 O O . LYS A 1 468 ? 34.875 9.812 -0.651 1 95.25 468 LYS A O 1
ATOM 3902 N N . LYS A 1 469 ? 36.188 8.148 -1.32 1 94.62 469 LYS A N 1
ATOM 3903 C CA . LYS A 1 469 ? 37.375 8.688 -0.649 1 94.62 469 LYS A CA 1
ATOM 3904 C C . LYS A 1 469 ? 37.75 10.039 -1.233 1 94.62 469 LYS A C 1
ATOM 3906 O O . LYS A 1 469 ? 37.969 11 -0.494 1 94.62 469 LYS A O 1
ATOM 3911 N N . GLU A 1 470 ? 37.812 10.07 -2.516 1 97.19 470 GLU A N 1
ATOM 3912 C CA . GLU A 1 470 ? 38.188 11.305 -3.195 1 97.19 470 GLU A CA 1
ATOM 3913 C C . GLU A 1 470 ? 37.156 12.406 -2.934 1 97.19 470 GLU A C 1
ATOM 3915 O O . GLU A 1 470 ? 37.531 13.562 -2.715 1 97.19 470 GLU A O 1
ATOM 3920 N N . ALA A 1 471 ? 35.938 12.039 -2.967 1 97.44 471 ALA A N 1
ATOM 3921 C CA . ALA A 1 471 ? 34.844 13 -2.752 1 97.44 471 ALA A CA 1
ATOM 3922 C C . ALA A 1 471 ? 34.938 13.609 -1.353 1 97.44 471 ALA A C 1
ATOM 3924 O O . ALA A 1 471 ? 34.688 14.797 -1.169 1 97.44 471 ALA A O 1
ATOM 3925 N N . LYS A 1 472 ? 35.25 12.797 -0.375 1 94.94 472 LYS A N 1
ATOM 3926 C CA . LYS A 1 472 ? 35.344 13.281 0.998 1 94.94 472 LYS A CA 1
ATOM 3927 C C . LYS A 1 472 ? 36.469 14.328 1.115 1 94.94 472 LYS A C 1
ATOM 3929 O O . LYS A 1 472 ? 36.281 15.359 1.775 1 94.94 472 LYS A O 1
ATOM 3934 N N . GLU A 1 473 ? 37.531 14.07 0.462 1 96.12 473 GLU A N 1
ATOM 3935 C CA . GLU A 1 473 ? 38.656 15.016 0.469 1 96.12 473 GLU A CA 1
ATOM 3936 C C . GLU A 1 473 ? 38.25 16.328 -0.205 1 96.12 473 GLU A C 1
ATOM 3938 O O . GLU A 1 473 ? 38.594 17.406 0.291 1 96.12 473 GLU A O 1
ATOM 3943 N N . ILE A 1 474 ? 37.562 16.203 -1.276 1 97.44 474 ILE A N 1
ATOM 3944 C CA . ILE A 1 474 ? 37.156 17.391 -2.025 1 97.44 474 ILE A CA 1
ATOM 3945 C C . ILE A 1 474 ? 36.188 18.219 -1.179 1 97.44 474 ILE A C 1
ATOM 3947 O O . ILE A 1 474 ? 36.281 19.453 -1.143 1 97.44 474 ILE A O 1
ATOM 3951 N N . VAL A 1 475 ? 35.25 17.562 -0.522 1 95.75 475 VAL A N 1
ATOM 3952 C CA . VAL A 1 475 ? 34.281 18.25 0.311 1 95.75 475 VAL A CA 1
ATOM 3953 C C . VAL A 1 475 ? 35 19.016 1.426 1 95.75 475 VAL A C 1
ATOM 3955 O O . VAL A 1 475 ? 34.688 20.172 1.707 1 95.75 475 VAL A O 1
ATOM 3958 N N . ILE A 1 476 ? 35.969 18.375 2.031 1 94.94 476 ILE A N 1
ATOM 3959 C CA . ILE A 1 476 ? 36.75 18.984 3.119 1 94.94 476 ILE A CA 1
ATOM 3960 C C . ILE A 1 476 ? 37.5 20.203 2.6 1 94.94 476 ILE A C 1
ATOM 3962 O O . ILE A 1 476 ? 37.531 21.25 3.238 1 94.94 476 ILE A O 1
ATOM 3966 N N . GLU A 1 477 ? 38.062 20.031 1.466 1 96.38 477 GLU A N 1
ATOM 3967 C CA . GLU A 1 477 ? 38.812 21.125 0.852 1 96.38 477 GLU A CA 1
ATOM 3968 C C . GLU A 1 477 ? 37.906 22.312 0.55 1 96.38 477 GLU A C 1
ATOM 3970 O O . GLU A 1 477 ? 38.281 23.469 0.77 1 96.38 477 GLU A O 1
ATOM 3975 N N . GLU A 1 478 ? 36.812 22.047 0.008 1 96.25 478 GLU A N 1
ATOM 3976 C CA . GLU A 1 478 ? 35.875 23.109 -0.343 1 96.25 478 GLU A CA 1
ATOM 3977 C C . GLU A 1 478 ? 35.344 23.812 0.903 1 96.25 478 GLU A C 1
ATOM 3979 O O . GLU A 1 478 ? 35.156 25.031 0.899 1 96.25 478 GLU A O 1
ATOM 3984 N N . LEU A 1 479 ? 35.062 23.062 1.946 1 94.5 479 LEU A N 1
ATOM 3985 C CA . LEU A 1 479 ? 34.625 23.656 3.203 1 94.5 479 LEU A CA 1
ATOM 3986 C C . LEU A 1 479 ? 35.688 24.578 3.783 1 94.5 479 LEU A C 1
ATOM 3988 O O . LEU A 1 479 ? 35.375 25.656 4.305 1 94.5 479 LEU A O 1
ATOM 3992 N N . GLN A 1 480 ? 36.875 24.141 3.654 1 95.12 480 GLN A N 1
ATOM 3993 C CA . GLN A 1 480 ? 38 24.938 4.137 1 95.12 480 GLN A CA 1
ATOM 3994 C C . GLN A 1 480 ? 38.094 26.25 3.363 1 95.12 480 GLN A C 1
ATOM 3996 O O . GLN A 1 480 ? 38.344 27.312 3.953 1 95.12 480 GLN A O 1
ATOM 4001 N N . LYS A 1 481 ? 37.938 26.156 2.082 1 95.38 481 LYS A N 1
ATOM 4002 C CA . LYS A 1 481 ? 38 27.328 1.223 1 95.38 481 LYS A CA 1
ATOM 4003 C C . LYS A 1 481 ? 36.938 28.344 1.587 1 95.38 481 LYS A C 1
ATOM 4005 O O . LYS A 1 481 ? 37.188 29.547 1.617 1 95.38 481 LYS A O 1
ATOM 4010 N N . ILE A 1 482 ? 35.75 27.844 1.808 1 94.44 482 ILE A N 1
ATOM 4011 C CA . ILE A 1 482 ? 34.625 28.703 2.123 1 94.44 482 ILE A CA 1
ATOM 4012 C C . ILE A 1 482 ? 34.812 29.359 3.486 1 94.44 482 ILE A C 1
ATOM 4014 O O . ILE A 1 482 ? 34.5 30.531 3.678 1 94.44 482 ILE A O 1
ATOM 4018 N N . SER A 1 483 ? 35.312 28.578 4.418 1 92.25 483 SER A N 1
ATOM 4019 C CA . SER A 1 483 ? 35.562 29.078 5.77 1 92.25 483 SER A CA 1
ATOM 4020 C C . SER A 1 483 ? 36.625 30.156 5.777 1 92.25 483 SER A C 1
ATOM 4022 O O . SER A 1 483 ? 36.594 31.078 6.59 1 92.25 483 SER A O 1
ATOM 4024 N N . GLN A 1 484 ? 37.562 30.062 4.906 1 89.31 484 GLN A N 1
ATOM 4025 C CA . GLN A 1 484 ? 38.719 30.984 4.883 1 89.31 484 GLN A CA 1
ATOM 4026 C C . GLN A 1 484 ? 38.406 32.219 4.012 1 89.31 484 GLN A C 1
ATOM 4028 O O . GLN A 1 484 ? 39.125 33.188 4.035 1 89.31 484 GLN A O 1
ATOM 4033 N N . ALA A 1 485 ? 37.312 32.188 3.361 1 81.19 485 ALA A N 1
ATOM 4034 C CA . ALA A 1 485 ? 36.906 33.344 2.531 1 81.19 485 ALA A CA 1
ATOM 4035 C C . ALA A 1 485 ? 36.156 34.375 3.35 1 81.19 485 ALA A C 1
ATOM 4037 O O . ALA A 1 485 ? 35.531 34.062 4.355 1 81.19 485 ALA A O 1
ATOM 4038 N N . MET B 1 1 ? 29.516 -7.332 -1.447 1 57.53 1 MET B N 1
ATOM 4039 C CA . MET B 1 1 ? 28.5 -6.715 -0.608 1 57.53 1 MET B CA 1
ATOM 4040 C C . MET B 1 1 ? 28.094 -7.641 0.537 1 57.53 1 MET B C 1
ATOM 4042 O O . MET B 1 1 ? 28.109 -8.859 0.382 1 57.53 1 MET B O 1
ATOM 4046 N N . GLY B 1 2 ? 28.188 -7.293 1.737 1 73.5 2 GLY B N 1
ATOM 4047 C CA . GLY B 1 2 ? 27.875 -8.133 2.879 1 73.5 2 GLY B CA 1
ATOM 4048 C C . GLY B 1 2 ? 26.406 -8.516 2.951 1 73.5 2 GLY B C 1
ATOM 4049 O O . GLY B 1 2 ? 25.609 -8.125 2.09 1 73.5 2 GLY B O 1
ATOM 4050 N N . VAL B 1 3 ? 26 -9.477 3.695 1 82.88 3 VAL B N 1
ATOM 4051 C CA . VAL B 1 3 ? 24.625 -9.938 3.926 1 82.88 3 VAL B CA 1
ATOM 4052 C C . VAL B 1 3 ? 23.797 -8.805 4.52 1 82.88 3 VAL B C 1
ATOM 4054 O O . VAL B 1 3 ? 24.234 -8.117 5.441 1 82.88 3 VAL B O 1
ATOM 4057 N N . LYS B 1 4 ? 22.75 -8.539 3.781 1 87.31 4 LYS B N 1
ATOM 4058 C CA . LYS B 1 4 ? 21.797 -7.555 4.297 1 87.31 4 LYS B CA 1
ATOM 4059 C C . LYS B 1 4 ? 20.641 -8.234 5.02 1 87.31 4 LYS B C 1
ATOM 4061 O O . LYS B 1 4 ? 20.453 -9.445 4.898 1 87.31 4 LYS B O 1
ATOM 4066 N N . VAL B 1 5 ? 20 -7.438 5.898 1 89.06 5 VAL B N 1
ATOM 4067 C CA . VAL B 1 5 ? 18.875 -7.961 6.652 1 89.06 5 VAL B CA 1
ATOM 4068 C C . VAL B 1 5 ? 17.641 -7.066 6.441 1 89.06 5 VAL B C 1
ATOM 4070 O O . VAL B 1 5 ? 17.766 -5.84 6.387 1 89.06 5 VAL B O 1
ATOM 4073 N N . VAL B 1 6 ? 16.547 -7.703 6.234 1 88.38 6 VAL B N 1
ATOM 4074 C CA . VAL B 1 6 ? 15.281 -6.984 6.082 1 88.38 6 VAL B CA 1
ATOM 4075 C C . VAL B 1 6 ? 14.367 -7.289 7.266 1 88.38 6 VAL B C 1
ATOM 4077 O O . VAL B 1 6 ? 14.242 -8.445 7.684 1 88.38 6 VAL B O 1
ATOM 4080 N N . LYS B 1 7 ? 13.828 -6.25 7.801 1 88.69 7 LYS B N 1
ATOM 4081 C CA . LYS B 1 7 ? 12.828 -6.449 8.852 1 88.69 7 LYS B CA 1
ATOM 4082 C C . LYS B 1 7 ? 11.453 -6.719 8.25 1 88.69 7 LYS B C 1
ATOM 4084 O O . LYS B 1 7 ? 10.859 -5.832 7.633 1 88.69 7 LYS B O 1
ATOM 4089 N N . ASP B 1 8 ? 10.984 -7.895 8.438 1 91.44 8 ASP B N 1
ATOM 4090 C CA . ASP B 1 8 ? 9.695 -8.344 7.906 1 91.44 8 ASP B CA 1
ATOM 4091 C C . ASP B 1 8 ? 8.625 -8.352 9 1 91.44 8 ASP B C 1
ATOM 4093 O O . ASP B 1 8 ? 8.906 -8.703 10.148 1 91.44 8 ASP B O 1
ATOM 4097 N N . LEU B 1 9 ? 7.426 -8.031 8.695 1 91.12 9 LEU B N 1
ATOM 4098 C CA . LEU B 1 9 ? 6.355 -7.891 9.672 1 91.12 9 LEU B CA 1
ATOM 4099 C C . LEU B 1 9 ? 5.953 -9.242 10.242 1 91.12 9 LEU B C 1
ATOM 4101 O O . LEU B 1 9 ? 5.477 -9.328 11.375 1 91.12 9 LEU B O 1
ATOM 4105 N N . VAL B 1 10 ? 6.16 -10.25 9.414 1 92.5 10 VAL B N 1
ATOM 4106 C CA . VAL B 1 10 ? 5.609 -11.539 9.82 1 92.5 10 VAL B CA 1
ATOM 4107 C C . VAL B 1 10 ? 6.734 -12.453 10.305 1 92.5 10 VAL B C 1
ATOM 4109 O O . VAL B 1 10 ? 6.543 -13.242 11.227 1 92.5 10 VAL B O 1
ATOM 4112 N N . TYR B 1 11 ? 7.957 -12.336 9.719 1 93.38 11 TYR B N 1
ATOM 4113 C CA . TYR B 1 11 ? 9.031 -13.266 10.031 1 93.38 11 TYR B CA 1
ATOM 4114 C C . TYR B 1 11 ? 10.156 -12.562 10.789 1 93.38 11 TYR B C 1
ATOM 4116 O O . TYR B 1 11 ? 11.219 -13.148 11.008 1 93.38 11 TYR B O 1
ATOM 4124 N N . SER B 1 12 ? 10 -11.266 11.148 1 89.88 12 SER B N 1
ATOM 4125 C CA . SER B 1 12 ? 10.961 -10.453 11.883 1 89.88 12 SER B CA 1
ATOM 4126 C C . SER B 1 12 ? 12.164 -10.102 11.016 1 89.88 12 SER B C 1
ATOM 4128 O O . SER B 1 12 ? 12.117 -9.148 10.242 1 89.88 12 SER B O 1
ATOM 4130 N N . TYR B 1 13 ? 13.203 -11.016 10.992 1 91.06 13 TYR B N 1
ATOM 4131 C CA . TYR B 1 13 ? 14.359 -10.695 10.164 1 91.06 13 TYR B CA 1
ATOM 4132 C C . TYR B 1 13 ? 14.586 -11.766 9.102 1 91.06 13 TYR B C 1
ATOM 4134 O O . TYR B 1 13 ? 14.547 -12.961 9.398 1 91.06 13 TYR B O 1
ATOM 4142 N N . ILE B 1 14 ? 14.789 -11.266 7.898 1 94.56 14 ILE B N 1
ATOM 4143 C CA . ILE B 1 14 ? 15.117 -12.133 6.777 1 94.56 14 ILE B CA 1
ATOM 4144 C C . ILE B 1 14 ? 16.469 -11.734 6.184 1 94.56 14 ILE B C 1
ATOM 4146 O O . ILE B 1 14 ? 16.672 -10.562 5.859 1 94.56 14 ILE B O 1
ATOM 4150 N N . GLU B 1 15 ? 17.312 -12.656 6.082 1 93 15 GLU B N 1
ATOM 4151 C CA . GLU B 1 15 ? 18.641 -12.391 5.516 1 93 15 GLU B CA 1
ATOM 4152 C C . GLU B 1 15 ? 18.594 -12.359 3.992 1 93 15 GLU B C 1
ATOM 4154 O O . GLU B 1 15 ? 17.938 -13.203 3.369 1 93 15 GLU B O 1
ATOM 4159 N N . ILE B 1 16 ? 19.234 -11.414 3.439 1 93.88 16 ILE B N 1
ATOM 4160 C CA . ILE B 1 16 ? 19.344 -11.234 1.995 1 93.88 16 ILE B CA 1
ATOM 4161 C C . ILE B 1 16 ? 20.812 -11.305 1.569 1 93.88 16 ILE B C 1
ATOM 4163 O O . ILE B 1 16 ? 21.547 -10.328 1.714 1 93.88 16 ILE B O 1
ATOM 4167 N N . ASP B 1 17 ? 21.25 -12.398 0.959 1 94.75 17 ASP B N 1
ATOM 4168 C CA . ASP B 1 17 ? 22.641 -12.547 0.551 1 94.75 17 ASP B CA 1
ATOM 4169 C C . ASP B 1 17 ? 22.906 -11.828 -0.772 1 94.75 17 ASP B C 1
ATOM 4171 O O . ASP B 1 17 ? 22.016 -11.172 -1.317 1 94.75 17 ASP B O 1
ATOM 4175 N N . GLU B 1 18 ? 24 -11.891 -1.268 1 93.56 18 GLU B N 1
ATOM 4176 C CA . GLU B 1 18 ? 24.422 -11.109 -2.422 1 93.56 18 GLU B CA 1
ATOM 4177 C C . GLU B 1 18 ? 23.672 -11.516 -3.68 1 93.56 18 GLU B C 1
ATOM 4179 O O . GLU B 1 18 ? 23.312 -10.672 -4.504 1 93.56 18 GLU B O 1
ATOM 4184 N N . ALA B 1 19 ? 23.5 -12.812 -3.844 1 94.62 19 ALA B N 1
ATOM 4185 C CA . ALA B 1 19 ? 22.766 -13.297 -5.004 1 94.62 19 ALA B CA 1
ATOM 4186 C C . ALA B 1 19 ? 21.344 -12.727 -5.039 1 94.62 19 ALA B C 1
ATOM 4188 O O . ALA B 1 19 ? 20.891 -12.258 -6.082 1 94.62 19 ALA B O 1
ATOM 4189 N N . VAL B 1 20 ? 20.766 -12.758 -3.893 1 95.88 20 VAL B N 1
ATOM 4190 C CA . VAL B 1 20 ? 19.391 -12.258 -3.775 1 95.88 20 VAL B CA 1
ATOM 4191 C C . VAL B 1 20 ? 19.375 -10.75 -3.994 1 95.88 20 VAL B C 1
ATOM 4193 O O . VAL B 1 20 ? 18.453 -10.219 -4.617 1 95.88 20 VAL B O 1
ATOM 4196 N N . GLN B 1 21 ? 20.344 -10.047 -3.531 1 95.25 21 GLN B N 1
ATOM 4197 C CA . GLN B 1 21 ? 20.422 -8.602 -3.711 1 95.25 21 GLN B CA 1
ATOM 4198 C C . GLN B 1 21 ? 20.453 -8.234 -5.191 1 95.25 21 GLN B C 1
ATOM 4200 O O . GLN B 1 21 ? 19.781 -7.297 -5.617 1 95.25 21 GLN B O 1
ATOM 4205 N N . LYS B 1 22 ? 21.172 -8.969 -5.973 1 96.5 22 LYS B N 1
ATOM 4206 C CA . LYS B 1 22 ? 21.297 -8.711 -7.406 1 96.5 22 LYS B CA 1
ATOM 4207 C C . LYS B 1 22 ? 19.938 -8.836 -8.094 1 96.5 22 LYS B C 1
ATOM 4209 O O . LYS B 1 22 ? 19.656 -8.117 -9.055 1 96.5 22 LYS B O 1
ATOM 4214 N N . LEU B 1 23 ? 19.156 -9.734 -7.57 1 98.12 23 LEU B N 1
ATOM 4215 C CA . LEU B 1 23 ? 17.859 -9.992 -8.18 1 98.12 23 LEU B CA 1
ATOM 4216 C C . LEU B 1 23 ? 16.828 -8.969 -7.723 1 98.12 23 LEU B C 1
ATOM 4218 O O . LEU B 1 23 ? 16.047 -8.469 -8.531 1 98.12 23 LEU B O 1
ATOM 4222 N N . ILE B 1 24 ? 16.891 -8.594 -6.434 1 96.5 24 ILE B N 1
ATOM 4223 C CA . ILE B 1 24 ? 15.875 -7.688 -5.895 1 96.5 24 ILE B CA 1
ATOM 4224 C C . ILE B 1 24 ? 16.156 -6.262 -6.367 1 96.5 24 ILE B C 1
ATOM 4226 O O . ILE B 1 24 ? 15.242 -5.426 -6.402 1 96.5 24 ILE B O 1
ATOM 4230 N N . ASP B 1 25 ? 17.391 -5.969 -6.805 1 95.19 25 ASP B N 1
ATOM 4231 C CA . ASP B 1 25 ? 17.766 -4.633 -7.254 1 95.19 25 ASP B CA 1
ATOM 4232 C C . ASP B 1 25 ? 17.516 -4.461 -8.75 1 95.19 25 ASP B C 1
ATOM 4234 O O . ASP B 1 25 ? 18.25 -3.736 -9.43 1 95.19 25 ASP B O 1
ATOM 4238 N N . THR B 1 26 ? 16.625 -5.172 -9.32 1 97.56 26 THR B N 1
ATOM 4239 C CA . THR B 1 26 ? 16.141 -5 -10.688 1 97.56 26 THR B CA 1
ATOM 4240 C C . THR B 1 26 ? 14.781 -4.312 -10.703 1 97.56 26 THR B C 1
ATOM 4242 O O . THR B 1 26 ? 14.008 -4.426 -9.75 1 97.56 26 THR B O 1
ATOM 4245 N N . ALA B 1 27 ? 14.531 -3.566 -11.805 1 97.88 27 ALA B N 1
ATOM 4246 C CA . ALA B 1 27 ? 13.242 -2.896 -11.938 1 97.88 27 ALA B CA 1
ATOM 4247 C C . ALA B 1 27 ? 12.102 -3.906 -11.961 1 97.88 27 ALA B C 1
ATOM 4249 O O . ALA B 1 27 ? 11.016 -3.637 -11.445 1 97.88 27 ALA B O 1
ATOM 4250 N N . SER B 1 28 ? 12.391 -5.113 -12.539 1 98.25 28 SER B N 1
ATOM 4251 C CA . SER B 1 28 ? 11.367 -6.152 -12.656 1 98.25 28 SER B CA 1
ATOM 4252 C C . SER B 1 28 ? 10.945 -6.664 -11.281 1 98.25 28 SER B C 1
ATOM 4254 O O . SER B 1 28 ? 9.758 -6.883 -11.039 1 98.25 28 SER B O 1
ATOM 4256 N N . PHE B 1 29 ? 11.93 -6.875 -10.383 1 98.19 29 PHE B N 1
ATOM 4257 C CA . PHE B 1 29 ? 11.562 -7.34 -9.047 1 98.19 29 PHE B CA 1
ATOM 4258 C C . PHE B 1 29 ? 10.961 -6.207 -8.227 1 98.19 29 PHE B C 1
ATOM 4260 O O . PHE B 1 29 ? 9.992 -6.414 -7.492 1 98.19 29 PHE B O 1
ATOM 4267 N N . GLN B 1 30 ? 11.523 -4.957 -8.359 1 97.12 30 GLN B N 1
ATOM 4268 C CA . GLN B 1 30 ? 11.039 -3.799 -7.613 1 97.12 30 GLN B CA 1
ATOM 4269 C C . GLN B 1 30 ? 9.594 -3.475 -7.984 1 97.12 30 GLN B C 1
ATOM 4271 O O . GLN B 1 30 ? 8.844 -2.951 -7.16 1 97.12 30 GLN B O 1
ATOM 4276 N N . ARG B 1 31 ? 9.164 -3.84 -9.156 1 97.62 31 ARG B N 1
ATOM 4277 C CA . ARG B 1 31 ? 7.801 -3.648 -9.633 1 97.62 31 ARG B CA 1
ATOM 4278 C C . ARG B 1 31 ? 6.797 -4.293 -8.68 1 97.62 31 ARG B C 1
ATOM 4280 O O . ARG B 1 31 ? 5.684 -3.789 -8.508 1 97.62 31 ARG B O 1
ATOM 4287 N N . LEU B 1 32 ? 7.207 -5.336 -7.992 1 97.5 32 LEU B N 1
ATOM 4288 C CA . LEU B 1 32 ? 6.32 -6.105 -7.129 1 97.5 32 LEU B CA 1
ATOM 4289 C C . LEU B 1 32 ? 5.871 -5.27 -5.934 1 97.5 32 LEU B C 1
ATOM 4291 O O . LEU B 1 32 ? 4.867 -5.586 -5.289 1 97.5 32 LEU B O 1
ATOM 4295 N N . LYS B 1 33 ? 6.57 -4.145 -5.652 1 96.06 33 LYS B N 1
ATOM 4296 C CA . LYS B 1 33 ? 6.18 -3.248 -4.57 1 96.06 33 LYS B CA 1
ATOM 4297 C C . LYS B 1 33 ? 4.879 -2.523 -4.898 1 96.06 33 LYS B C 1
ATOM 4299 O O . LYS B 1 33 ? 4.23 -1.968 -4.008 1 96.06 33 LYS B O 1
ATOM 4304 N N . ARG B 1 34 ? 4.547 -2.605 -6.199 1 96.38 34 ARG B N 1
ATOM 4305 C CA . ARG B 1 34 ? 3.375 -1.866 -6.66 1 96.38 34 ARG B CA 1
ATOM 4306 C C . ARG B 1 34 ? 2.271 -2.814 -7.113 1 96.38 34 ARG B C 1
ATOM 4308 O O . ARG B 1 34 ? 1.33 -2.4 -7.793 1 96.38 34 ARG B O 1
ATOM 4315 N N . ILE B 1 35 ? 2.434 -4.094 -6.77 1 96.94 35 ILE B N 1
ATOM 4316 C CA . ILE B 1 35 ? 1.402 -5.098 -6.996 1 96.94 35 ILE B CA 1
ATOM 4317 C C . ILE B 1 35 ? 0.872 -5.602 -5.656 1 96.94 35 ILE B C 1
ATOM 4319 O O . ILE B 1 35 ? 1.558 -6.348 -4.949 1 96.94 35 ILE B O 1
ATOM 4323 N N . LYS B 1 36 ? -0.326 -5.207 -5.344 1 95.38 36 LYS B N 1
ATOM 4324 C CA . LYS B 1 36 ? -0.915 -5.617 -4.07 1 95.38 36 LYS B CA 1
ATOM 4325 C C . LYS B 1 36 ? -1.242 -7.105 -4.074 1 95.38 36 LYS B C 1
ATOM 4327 O O . LYS B 1 36 ? -1.587 -7.672 -5.113 1 95.38 36 LYS B O 1
ATOM 4332 N N . GLN B 1 37 ? -1.197 -7.648 -2.854 1 94 37 GLN B N 1
ATOM 4333 C CA . GLN B 1 37 ? -1.498 -9.07 -2.711 1 94 37 GLN B CA 1
ATOM 4334 C C . GLN B 1 37 ? -3.004 -9.312 -2.688 1 94 37 GLN B C 1
ATOM 4336 O O . GLN B 1 37 ? -3.486 -10.305 -3.244 1 94 37 GLN B O 1
ATOM 4341 N N . LEU B 1 38 ? -3.686 -8.375 -2.035 1 89.06 38 LEU B N 1
ATOM 4342 C CA . LEU B 1 38 ? -5.133 -8.508 -1.891 1 89.06 38 LEU B CA 1
ATOM 4343 C C . LEU B 1 38 ? -5.852 -7.281 -2.439 1 89.06 38 LEU B C 1
ATOM 4345 O O . LEU B 1 38 ? -5.324 -6.168 -2.375 1 89.06 38 LEU B O 1
ATOM 4349 N N . SER B 1 39 ? -7.016 -7.508 -2.963 1 78.5 39 SER B N 1
ATOM 4350 C CA . SER B 1 39 ? -7.855 -6.41 -3.43 1 78.5 39 SER B CA 1
ATOM 4351 C C . SER B 1 39 ? -8.914 -6.047 -2.396 1 78.5 39 SER B C 1
ATOM 4353 O O . SER B 1 39 ? -9.789 -5.219 -2.66 1 78.5 39 SER B O 1
ATOM 4355 N N . SER B 1 40 ? -8.891 -6.484 -1.191 1 73 40 SER B N 1
ATOM 4356 C CA . SER B 1 40 ? -9.961 -6.398 -0.204 1 73 40 SER B CA 1
ATOM 4357 C C . SER B 1 40 ? -9.844 -5.125 0.627 1 73 40 SER B C 1
ATOM 4359 O O . SER B 1 40 ? -10.312 -5.082 1.77 1 73 40 SER B O 1
ATOM 4361 N N . SER B 1 41 ? -9.305 -4.141 0.11 1 79.12 41 SER B N 1
ATOM 4362 C CA . SER B 1 41 ? -9.039 -2.945 0.906 1 79.12 41 SER B CA 1
ATOM 4363 C C . SER B 1 41 ? -10.32 -2.188 1.216 1 79.12 41 SER B C 1
ATOM 4365 O O . SER B 1 41 ? -10.336 -1.31 2.08 1 79.12 41 SER B O 1
ATOM 4367 N N . TYR B 1 42 ? -11.406 -2.539 0.601 1 82.88 42 TYR B N 1
ATOM 4368 C CA . TYR B 1 42 ? -12.672 -1.875 0.874 1 82.88 42 TYR B CA 1
ATOM 4369 C C . TYR B 1 42 ? -13.266 -2.35 2.195 1 82.88 42 TYR B C 1
ATOM 4371 O O . TYR B 1 42 ? -14.07 -1.646 2.812 1 82.88 42 TYR B O 1
ATOM 4379 N N . ILE B 1 43 ? -12.867 -3.51 2.6 1 85.75 43 ILE B N 1
ATOM 4380 C CA . ILE B 1 43 ? -13.367 -4.051 3.857 1 85.75 43 ILE B CA 1
ATOM 4381 C C . ILE B 1 43 ? -12.289 -3.926 4.934 1 85.75 43 ILE B C 1
ATOM 4383 O O . ILE B 1 43 ? -12.586 -3.57 6.078 1 85.75 43 ILE B O 1
ATOM 4387 N N . PHE B 1 44 ? -11.086 -4.27 4.559 1 89 44 PHE B N 1
ATOM 4388 C CA . PHE B 1 44 ? -9.945 -4.199 5.461 1 89 44 PHE B CA 1
ATOM 4389 C C . PHE B 1 44 ? -8.953 -3.139 5 1 89 44 PHE B C 1
ATOM 4391 O O . PHE B 1 44 ? -8.039 -3.428 4.223 1 89 44 PHE B O 1
ATOM 4398 N N . PRO B 1 45 ? -8.992 -2.008 5.57 1 89.75 45 PRO B N 1
ATOM 4399 C CA . PRO B 1 45 ? -8.219 -0.878 5.051 1 89.75 45 PRO B CA 1
ATOM 4400 C C . PRO B 1 45 ? -6.715 -1.12 5.105 1 89.75 45 PRO B C 1
ATOM 4402 O O . PRO B 1 45 ? -5.961 -0.534 4.32 1 89.75 45 PRO B O 1
ATOM 4405 N N . SER B 1 46 ? -6.27 -2.039 5.926 1 91.81 46 SER B N 1
ATOM 4406 C CA . SER B 1 46 ? -4.84 -2.207 6.148 1 91.81 46 SER B CA 1
ATOM 4407 C C . SER B 1 46 ? -4.25 -3.244 5.199 1 91.81 46 SER B C 1
ATOM 4409 O O . SER B 1 46 ? -3.043 -3.494 5.215 1 91.81 46 SER B O 1
ATOM 4411 N N . THR B 1 47 ? -5.059 -3.848 4.359 1 93.12 47 THR B N 1
ATOM 4412 C CA . THR B 1 47 ? -4.559 -4.883 3.459 1 93.12 47 THR B CA 1
ATOM 4413 C C . THR B 1 47 ? -3.838 -4.258 2.268 1 93.12 47 THR B C 1
ATOM 4415 O O . THR B 1 47 ? -4.277 -4.402 1.125 1 93.12 47 THR B O 1
ATOM 4418 N N . ASN B 1 48 ? -2.68 -3.654 2.553 1 93.94 48 ASN B N 1
ATOM 4419 C CA . ASN B 1 48 ? -1.899 -2.941 1.545 1 93.94 48 ASN B CA 1
ATOM 4420 C C . ASN B 1 48 ? -0.589 -3.66 1.239 1 93.94 48 ASN B C 1
ATOM 4422 O O . ASN B 1 48 ? 0.236 -3.156 0.474 1 93.94 48 ASN B O 1
ATOM 4426 N N . HIS B 1 49 ? -0.388 -4.844 1.81 1 95.5 49 HIS B N 1
ATOM 4427 C CA . HIS B 1 49 ? 0.847 -5.578 1.567 1 95.5 49 HIS B CA 1
ATOM 4428 C C . HIS B 1 49 ? 0.959 -6.004 0.107 1 95.5 49 HIS B C 1
ATOM 4430 O O . HIS B 1 49 ? -0.053 -6.125 -0.587 1 95.5 49 HIS B O 1
ATOM 4436 N N . THR B 1 50 ? 2.17 -6.195 -0.342 1 96.5 50 THR B N 1
ATOM 4437 C CA . THR B 1 50 ? 2.428 -6.355 -1.77 1 96.5 50 THR B CA 1
ATOM 4438 C C . THR B 1 50 ? 3.078 -7.707 -2.051 1 96.5 50 THR B C 1
ATOM 4440 O O . THR B 1 50 ? 3.463 -8.422 -1.124 1 96.5 50 THR B O 1
ATOM 4443 N N . ARG B 1 51 ? 3.221 -7.961 -3.299 1 97.38 51 ARG B N 1
ATOM 4444 C CA . ARG B 1 51 ? 3.836 -9.219 -3.717 1 97.38 51 ARG B CA 1
ATOM 4445 C C . ARG B 1 51 ? 5.348 -9.18 -3.52 1 97.38 51 ARG B C 1
ATOM 4447 O O . ARG B 1 51 ? 6.004 -10.219 -3.516 1 97.38 51 ARG B O 1
ATOM 4454 N N . TYR B 1 52 ? 5.945 -8 -3.334 1 97.69 52 TYR B N 1
ATOM 4455 C CA . TYR B 1 52 ? 7.352 -7.902 -2.963 1 97.69 52 TYR B CA 1
ATOM 4456 C C . TYR B 1 52 ? 7.609 -8.578 -1.619 1 97.69 52 TYR B C 1
ATOM 4458 O O . TYR B 1 52 ? 8.477 -9.445 -1.509 1 97.69 52 TYR B O 1
ATOM 4466 N N . GLU B 1 53 ? 6.801 -8.188 -0.579 1 96.88 53 GLU B N 1
ATOM 4467 C CA . GLU B 1 53 ? 6.91 -8.789 0.747 1 96.88 53 GLU B CA 1
ATOM 4468 C C . GLU B 1 53 ? 6.637 -10.289 0.696 1 96.88 53 GLU B C 1
ATOM 4470 O O . GLU B 1 53 ? 7.34 -11.078 1.332 1 96.88 53 GLU B O 1
ATOM 4475 N N . HIS B 1 54 ? 5.656 -10.602 -0.063 1 97.88 54 HIS B N 1
ATOM 4476 C CA . HIS B 1 54 ? 5.262 -12 -0.204 1 97.88 54 HIS B CA 1
ATOM 4477 C C . HIS B 1 54 ? 6.391 -12.836 -0.789 1 97.88 54 HIS B C 1
ATOM 4479 O O . HIS B 1 54 ? 6.707 -13.914 -0.271 1 97.88 54 HIS B O 1
ATOM 4485 N N . SER B 1 55 ? 6.996 -12.344 -1.84 1 98.38 55 SER B N 1
ATOM 4486 C CA . SER B 1 55 ? 8.062 -13.078 -2.51 1 98.38 55 SER B CA 1
ATOM 4487 C C . SER B 1 55 ? 9.258 -13.281 -1.584 1 98.38 55 SER B C 1
ATOM 4489 O O . SER B 1 55 ? 9.852 -14.367 -1.549 1 98.38 55 SER B O 1
ATOM 4491 N N . ILE B 1 56 ? 9.609 -12.281 -0.819 1 97.81 56 ILE B N 1
ATOM 4492 C CA . ILE B 1 56 ? 10.703 -12.383 0.142 1 97.81 56 ILE B CA 1
ATOM 4493 C C . ILE B 1 56 ? 10.359 -13.414 1.213 1 97.81 56 ILE B C 1
ATOM 4495 O O . ILE B 1 56 ? 11.203 -14.227 1.601 1 97.81 56 ILE B O 1
ATOM 4499 N N . GLY B 1 57 ? 9.117 -13.352 1.647 1 97.94 57 GLY B N 1
ATOM 4500 C CA . GLY B 1 57 ? 8.664 -14.312 2.639 1 97.94 57 GLY B CA 1
ATOM 4501 C C . GLY B 1 57 ? 8.672 -15.742 2.129 1 97.94 57 GLY B C 1
ATOM 4502 O O . GLY B 1 57 ? 9.07 -16.656 2.848 1 97.94 57 GLY B O 1
ATOM 4503 N N . VAL B 1 58 ? 8.242 -15.914 0.888 1 98.5 58 VAL B N 1
ATOM 4504 C CA . VAL B 1 58 ? 8.211 -17.25 0.298 1 98.5 58 VAL B CA 1
ATOM 4505 C C . VAL B 1 58 ? 9.633 -17.781 0.171 1 98.5 58 VAL B C 1
ATOM 4507 O O . VAL B 1 58 ? 9.883 -18.953 0.469 1 98.5 58 VAL B O 1
ATOM 4510 N N . MET B 1 59 ? 10.531 -16.953 -0.3 1 98.5 59 MET B N 1
ATOM 4511 C CA . MET B 1 59 ? 11.938 -17.344 -0.364 1 98.5 59 MET B CA 1
ATOM 4512 C C . MET B 1 59 ? 12.438 -17.781 1.007 1 98.5 59 MET B C 1
ATOM 4514 O O . MET B 1 59 ? 13.078 -18.828 1.132 1 98.5 59 MET B O 1
ATOM 4518 N N . HIS B 1 60 ? 12.117 -17.031 2.035 1 98.06 60 HIS B N 1
ATOM 4519 C CA . HIS B 1 60 ? 12.539 -17.312 3.4 1 98.06 60 HIS B CA 1
ATOM 4520 C C . HIS B 1 60 ? 12.008 -18.672 3.871 1 98.06 60 HIS B C 1
ATOM 4522 O O . HIS B 1 60 ? 12.758 -19.484 4.391 1 98.06 60 HIS B O 1
ATOM 4528 N N . LEU B 1 61 ? 10.75 -18.906 3.641 1 97.88 61 LEU B N 1
ATOM 4529 C CA . LEU B 1 61 ? 10.125 -20.156 4.059 1 97.88 61 LEU B CA 1
ATOM 4530 C C . LEU B 1 61 ? 10.688 -21.344 3.27 1 97.88 61 LEU B C 1
ATOM 4532 O O . LEU B 1 61 ? 10.891 -22.422 3.822 1 97.88 61 LEU B O 1
ATOM 4536 N N . ALA B 1 62 ? 10.859 -21.109 1.967 1 98.19 62 ALA B N 1
ATOM 4537 C CA . ALA B 1 62 ? 11.422 -22.172 1.133 1 98.19 62 ALA B CA 1
ATOM 4538 C C . ALA B 1 62 ? 12.781 -22.625 1.664 1 98.19 62 ALA B C 1
ATOM 4540 O O . ALA B 1 62 ? 13.055 -23.812 1.747 1 98.19 62 ALA B O 1
ATOM 4541 N N . CYS B 1 63 ? 13.602 -21.672 2.043 1 97.75 63 CYS B N 1
ATOM 4542 C CA . CYS B 1 63 ? 14.914 -21.984 2.604 1 97.75 63 CYS B CA 1
ATOM 4543 C C . CYS B 1 63 ? 14.781 -22.734 3.926 1 97.75 63 CYS B C 1
ATOM 4545 O O . CYS B 1 63 ? 15.508 -23.688 4.172 1 97.75 63 CYS B O 1
ATOM 4547 N N . ASN B 1 64 ? 13.867 -22.328 4.758 1 97.12 64 ASN B N 1
ATOM 4548 C CA . ASN B 1 64 ? 13.656 -22.984 6.039 1 97.12 64 ASN B CA 1
ATOM 4549 C C . ASN B 1 64 ? 13.188 -24.438 5.852 1 97.12 64 ASN B C 1
ATOM 4551 O O . ASN B 1 64 ? 13.672 -25.344 6.531 1 97.12 64 ASN B O 1
ATOM 4555 N N . PHE B 1 65 ? 12.25 -24.609 4.949 1 96.38 65 PHE B N 1
ATOM 4556 C CA . PHE B 1 65 ? 11.742 -25.953 4.672 1 96.38 65 PHE B CA 1
ATOM 4557 C C . PHE B 1 65 ? 12.852 -26.859 4.156 1 96.38 65 PHE B C 1
ATOM 4559 O O . PHE B 1 65 ? 12.977 -28 4.59 1 96.38 65 PHE B O 1
ATOM 4566 N N . PHE B 1 66 ? 13.633 -26.312 3.281 1 97.69 66 PHE B N 1
ATOM 4567 C CA . PHE B 1 66 ? 14.727 -27.094 2.709 1 97.69 66 PHE B CA 1
ATOM 4568 C C . PHE B 1 66 ? 15.742 -27.469 3.781 1 97.69 66 PHE B C 1
ATOM 4570 O O . PHE B 1 66 ? 16.234 -28.609 3.809 1 97.69 66 PHE B O 1
ATOM 4577 N N . GLU B 1 67 ? 16.047 -26.516 4.625 1 96.88 67 GLU B N 1
ATOM 4578 C CA . GLU B 1 67 ? 17.031 -26.734 5.676 1 96.88 67 GLU B CA 1
ATOM 4579 C C . GLU B 1 67 ? 16.656 -27.906 6.57 1 96.88 67 GLU B C 1
ATOM 4581 O O . GLU B 1 67 ? 17.5 -28.734 6.926 1 96.88 67 GLU B O 1
ATOM 4586 N N . VAL B 1 68 ? 15.438 -28 6.879 1 95.88 68 VAL B N 1
ATOM 4587 C CA . VAL B 1 68 ? 14.945 -29.062 7.75 1 95.88 68 VAL B CA 1
ATOM 4588 C C . VAL B 1 68 ? 15.07 -30.406 7.039 1 95.88 68 VAL B C 1
ATOM 4590 O O . VAL B 1 68 ? 15.328 -31.422 7.676 1 95.88 68 VAL B O 1
ATOM 4593 N N . LEU B 1 69 ? 15 -30.453 5.707 1 97.19 69 LEU B N 1
ATOM 4594 C CA . LEU B 1 69 ? 14.953 -31.688 4.938 1 97.19 69 LEU B CA 1
ATOM 4595 C C . LEU B 1 69 ? 16.359 -32.125 4.523 1 97.19 69 LEU B C 1
ATOM 4597 O O . LEU B 1 69 ? 16.531 -33.219 3.973 1 97.19 69 LEU B O 1
ATOM 4601 N N . GLU B 1 70 ? 17.328 -31.297 4.781 1 96.94 70 GLU B N 1
ATOM 4602 C CA . GLU B 1 70 ? 18.688 -31.594 4.355 1 96.94 70 GLU B CA 1
ATOM 4603 C C . GLU B 1 70 ? 19.172 -32.938 4.938 1 96.94 70 GLU B C 1
ATOM 4605 O O . GLU B 1 70 ? 19.859 -33.688 4.266 1 96.94 70 GLU B O 1
ATOM 4610 N N . LYS B 1 71 ? 18.859 -33.188 6.207 1 95.12 71 LYS B N 1
ATOM 4611 C CA . LYS B 1 71 ? 19.234 -34.438 6.852 1 95.12 71 LYS B CA 1
ATOM 4612 C C . LYS B 1 71 ? 18.672 -35.625 6.102 1 95.12 71 LYS B C 1
ATOM 4614 O O . LYS B 1 71 ? 19.328 -36.656 5.969 1 95.12 71 LYS B O 1
ATOM 4619 N N . ASP B 1 72 ? 17.438 -35.5 5.656 1 96.44 72 ASP B N 1
ATOM 4620 C CA . ASP B 1 72 ? 16.797 -36.562 4.91 1 96.44 72 ASP B CA 1
ATOM 4621 C C . ASP B 1 72 ? 17.453 -36.75 3.543 1 96.44 72 ASP B C 1
ATOM 4623 O O . ASP B 1 72 ? 17.641 -37.875 3.09 1 96.44 72 ASP B O 1
ATOM 4627 N N . PHE B 1 73 ? 17.797 -35.656 2.855 1 97.12 73 PHE B N 1
ATOM 4628 C CA . PHE B 1 73 ? 18.484 -35.75 1.575 1 97.12 73 PHE B CA 1
ATOM 4629 C C . PHE B 1 73 ? 19.797 -36.531 1.714 1 97.12 73 PHE B C 1
ATOM 4631 O O . PHE B 1 73 ? 20.109 -37.375 0.878 1 97.12 73 PHE B O 1
ATOM 4638 N N . LYS B 1 74 ? 20.5 -36.219 2.785 1 96.69 74 LYS B N 1
ATOM 4639 C CA . LYS B 1 74 ? 21.75 -36.906 3.041 1 96.69 74 LYS B CA 1
ATOM 4640 C C . LYS B 1 74 ? 21.516 -38.375 3.342 1 96.69 74 LYS B C 1
ATOM 4642 O O . LYS B 1 74 ? 22.25 -39.25 2.857 1 96.69 74 LYS B O 1
ATOM 4647 N N . LYS B 1 75 ? 20.531 -38.594 4.156 1 96.19 75 LYS B N 1
ATOM 4648 C CA . LYS B 1 75 ? 20.156 -39.938 4.512 1 96.19 75 LYS B CA 1
ATOM 4649 C C . LYS B 1 75 ? 19.906 -40.781 3.268 1 96.19 75 LYS B C 1
ATOM 4651 O O . LYS B 1 75 ? 20.234 -41.969 3.242 1 96.19 75 LYS B O 1
ATOM 4656 N N . TYR B 1 76 ? 19.375 -40.188 2.248 1 96 76 TYR B N 1
ATOM 4657 C CA . TYR B 1 76 ? 19.016 -40.969 1.057 1 96 76 TYR B CA 1
ATOM 4658 C C . TYR B 1 76 ? 20.078 -40.844 -0.021 1 96 76 TYR B C 1
ATOM 4660 O O . TYR B 1 76 ? 19.812 -41.062 -1.201 1 96 76 TYR B O 1
ATOM 4668 N N . GLY B 1 77 ? 21.281 -40.312 0.317 1 94.94 77 GLY B N 1
ATOM 4669 C CA . GLY B 1 77 ? 22.469 -40.5 -0.497 1 94.94 77 GLY B CA 1
ATOM 4670 C C . GLY B 1 77 ? 22.844 -39.281 -1.312 1 94.94 77 GLY B C 1
ATOM 4671 O O . GLY B 1 77 ? 23.75 -39.344 -2.154 1 94.94 77 GLY B O 1
ATOM 4672 N N . LEU B 1 78 ? 22.234 -38.188 -1.117 1 96.69 78 LEU B N 1
ATOM 4673 C CA . LEU B 1 78 ? 22.625 -37 -1.876 1 96.69 78 LEU B CA 1
ATOM 4674 C C . LEU B 1 78 ? 23.953 -36.438 -1.359 1 96.69 78 LEU B C 1
ATOM 4676 O O . LEU B 1 78 ? 24.172 -36.375 -0.148 1 96.69 78 LEU B O 1
ATOM 4680 N N . ILE B 1 79 ? 24.828 -36.031 -2.279 1 96.94 79 ILE B N 1
ATOM 4681 C CA . ILE B 1 79 ? 26.109 -35.438 -1.916 1 96.94 79 ILE B CA 1
ATOM 4682 C C . ILE B 1 79 ? 25.953 -33.938 -1.691 1 96.94 79 ILE B C 1
ATOM 4684 O O . ILE B 1 79 ? 24.953 -33.344 -2.1 1 96.94 79 ILE B O 1
ATOM 4688 N N . GLU B 1 80 ? 26.906 -33.344 -1.122 1 96.62 80 GLU B N 1
ATOM 4689 C CA . GLU B 1 80 ? 26.828 -31.938 -0.712 1 96.62 80 GLU B CA 1
ATOM 4690 C C . GLU B 1 80 ? 26.641 -31.016 -1.917 1 96.62 80 GLU B C 1
ATOM 4692 O O . GLU B 1 80 ? 25.938 -30.016 -1.839 1 96.62 80 GLU B O 1
ATOM 4697 N N . GLU B 1 81 ? 27.297 -31.391 -2.996 1 96.81 81 GLU B N 1
ATOM 4698 C CA . GLU B 1 81 ? 27.203 -30.578 -4.199 1 96.81 81 GLU B CA 1
ATOM 4699 C C . GLU B 1 81 ? 25.766 -30.516 -4.715 1 96.81 81 GLU B C 1
ATOM 4701 O O . GLU B 1 81 ? 25.281 -29.453 -5.113 1 96.81 81 GLU B O 1
ATOM 4706 N N . ARG B 1 82 ? 25.094 -31.656 -4.699 1 97.38 82 ARG B N 1
ATOM 4707 C CA . ARG B 1 82 ? 23.703 -31.734 -5.145 1 97.38 82 ARG B CA 1
ATOM 4708 C C . ARG B 1 82 ? 22.781 -31 -4.191 1 97.38 82 ARG B C 1
ATOM 4710 O O . ARG B 1 82 ? 21.844 -30.312 -4.629 1 97.38 82 ARG B O 1
ATOM 4717 N N . ILE B 1 83 ? 23.094 -31.094 -2.938 1 97.94 83 ILE B N 1
ATOM 4718 C CA . ILE B 1 83 ? 22.297 -30.422 -1.921 1 97.94 83 ILE B CA 1
ATOM 4719 C C . ILE B 1 83 ? 22.438 -28.922 -2.072 1 97.94 83 ILE B C 1
ATOM 4721 O O . ILE B 1 83 ? 21.438 -28.188 -2.018 1 97.94 83 ILE B O 1
ATOM 4725 N N . SER B 1 84 ? 23.641 -28.484 -2.287 1 97.44 84 SER B N 1
ATOM 4726 C CA . SER B 1 84 ? 23.891 -27.062 -2.492 1 97.44 84 SER B CA 1
ATOM 4727 C C . SER B 1 84 ? 23.188 -26.547 -3.742 1 97.44 84 SER B C 1
ATOM 4729 O O . SER B 1 84 ? 22.656 -25.422 -3.754 1 97.44 84 SER B O 1
ATOM 4731 N N . PHE B 1 85 ? 23.188 -27.375 -4.746 1 97.88 85 PHE B N 1
ATOM 4732 C CA . PHE B 1 85 ? 22.5 -27.062 -5.984 1 97.88 85 PHE B CA 1
ATOM 4733 C C . PHE B 1 85 ? 21 -26.859 -5.738 1 97.88 85 PHE B C 1
ATOM 4735 O O . PHE B 1 85 ? 20.422 -25.859 -6.156 1 97.88 85 PHE B O 1
ATOM 4742 N N . LEU B 1 86 ? 20.422 -27.781 -4.992 1 98.62 86 LEU B N 1
ATOM 4743 C CA . LEU B 1 86 ? 18.984 -27.734 -4.691 1 98.62 86 LEU B CA 1
ATOM 4744 C C . LEU B 1 86 ? 18.672 -26.531 -3.809 1 98.62 86 LEU B C 1
ATOM 4746 O O . LEU B 1 86 ? 17.672 -25.844 -4.027 1 98.62 86 LEU B O 1
ATOM 4750 N N . ARG B 1 87 ? 19.5 -26.297 -2.836 1 98 87 ARG B N 1
ATOM 4751 C CA . ARG B 1 87 ? 19.328 -25.188 -1.901 1 98 87 ARG B CA 1
ATOM 4752 C C . ARG B 1 87 ? 19.25 -23.859 -2.635 1 98 87 ARG B C 1
ATOM 4754 O O . ARG B 1 87 ? 18.375 -23.047 -2.379 1 98 87 ARG B O 1
ATOM 4761 N N . LEU B 1 88 ? 20.141 -23.656 -3.547 1 98.25 88 LEU B N 1
ATOM 4762 C CA . LEU B 1 88 ? 20.203 -22.406 -4.309 1 98.25 88 LEU B CA 1
ATOM 4763 C C . LEU B 1 88 ? 18.953 -22.266 -5.195 1 98.25 88 LEU B C 1
ATOM 4765 O O . LEU B 1 88 ? 18.344 -21.203 -5.242 1 98.25 88 LEU B O 1
ATOM 4769 N N . HIS B 1 89 ? 18.578 -23.312 -5.832 1 98.69 89 HIS B N 1
ATOM 4770 C CA . HIS B 1 89 ? 17.484 -23.25 -6.809 1 98.69 89 HIS B CA 1
ATOM 4771 C C . HIS B 1 89 ? 16.141 -23.031 -6.121 1 98.69 89 HIS B C 1
ATOM 4773 O O . HIS B 1 89 ? 15.289 -22.312 -6.641 1 98.69 89 HIS B O 1
ATOM 4779 N N . ILE B 1 90 ? 15.922 -23.656 -4.953 1 98.25 90 ILE B N 1
ATOM 4780 C CA . ILE B 1 90 ? 14.664 -23.469 -4.238 1 98.25 90 ILE B CA 1
ATOM 4781 C C . ILE B 1 90 ? 14.562 -22.031 -3.727 1 98.25 90 ILE B C 1
ATOM 4783 O O . ILE B 1 90 ? 13.477 -21.453 -3.693 1 98.25 90 ILE B O 1
ATOM 4787 N N . LYS B 1 91 ? 15.711 -21.5 -3.289 1 98.44 91 LYS B N 1
ATOM 4788 C CA . LYS B 1 91 ? 15.781 -20.109 -2.861 1 98.44 91 LYS B CA 1
ATOM 4789 C C . LYS B 1 91 ? 15.398 -19.156 -3.994 1 98.44 91 LYS B C 1
ATOM 4791 O O . LYS B 1 91 ? 14.562 -18.266 -3.809 1 98.44 91 LYS B O 1
ATOM 4796 N N . LEU B 1 92 ? 15.922 -19.422 -5.152 1 98.81 92 LEU B N 1
ATOM 4797 C CA . LEU B 1 92 ? 15.68 -18.578 -6.312 1 98.81 92 LEU B CA 1
ATOM 4798 C C . LEU B 1 92 ? 14.25 -18.719 -6.812 1 98.81 92 LEU B C 1
ATOM 4800 O O . LEU B 1 92 ? 13.602 -17.734 -7.172 1 98.81 92 LEU B O 1
ATOM 4804 N N . ALA B 1 93 ? 13.727 -19.938 -6.82 1 98.81 93 ALA B N 1
ATOM 4805 C CA . ALA B 1 93 ? 12.352 -20.188 -7.234 1 98.81 93 ALA B CA 1
ATOM 4806 C C . ALA B 1 93 ? 11.359 -19.484 -6.301 1 98.81 93 ALA B C 1
ATOM 4808 O O . ALA B 1 93 ? 10.398 -18.875 -6.758 1 98.81 93 ALA B O 1
ATOM 4809 N N . GLY B 1 94 ? 11.625 -19.625 -5.008 1 98.69 94 GLY B N 1
ATOM 4810 C CA . GLY B 1 94 ? 10.773 -18.953 -4.043 1 98.69 94 GLY B CA 1
ATOM 4811 C C . GLY B 1 94 ? 10.766 -17.438 -4.211 1 98.69 94 GLY B C 1
ATOM 4812 O O . GLY B 1 94 ? 9.703 -16.812 -4.172 1 98.69 94 GLY B O 1
ATOM 4813 N N . LEU B 1 95 ? 11.891 -16.859 -4.484 1 98.75 95 LEU B N 1
ATOM 4814 C CA . LEU B 1 95 ? 12.047 -15.414 -4.617 1 98.75 95 LEU B CA 1
ATOM 4815 C C . LEU B 1 95 ? 11.336 -14.906 -5.871 1 98.75 95 LEU B C 1
ATOM 4817 O O . LEU B 1 95 ? 10.688 -13.859 -5.84 1 98.75 95 LEU B O 1
ATOM 4821 N N . LEU B 1 96 ? 11.406 -15.664 -6.973 1 98.81 96 LEU B N 1
ATOM 4822 C CA . LEU B 1 96 ? 11.047 -15.125 -8.281 1 98.81 96 LEU B CA 1
ATOM 4823 C C . LEU B 1 96 ? 9.688 -15.648 -8.727 1 98.81 96 LEU B C 1
ATOM 4825 O O . LEU B 1 96 ? 9.211 -15.297 -9.805 1 98.81 96 LEU B O 1
ATOM 4829 N N . HIS B 1 97 ? 9.023 -16.438 -7.887 1 98.69 97 HIS B N 1
ATOM 4830 C CA . HIS B 1 97 ? 7.84 -17.172 -8.32 1 98.69 97 HIS B CA 1
ATOM 4831 C C . HIS B 1 97 ? 6.73 -16.219 -8.766 1 98.69 97 HIS B C 1
ATOM 4833 O O . HIS B 1 97 ? 5.906 -16.578 -9.609 1 98.69 97 HIS B O 1
ATOM 4839 N N . ASP B 1 98 ? 6.762 -14.961 -8.273 1 97.75 98 ASP B N 1
ATOM 4840 C CA . ASP B 1 98 ? 5.648 -14.047 -8.5 1 97.75 98 ASP B CA 1
ATOM 4841 C C . ASP B 1 98 ? 6.078 -12.859 -9.367 1 97.75 98 ASP B C 1
ATOM 4843 O O . ASP B 1 98 ? 5.336 -11.891 -9.508 1 97.75 98 ASP B O 1
ATOM 4847 N N . VAL B 1 99 ? 7.199 -12.844 -10.039 1 98.44 99 VAL B N 1
ATOM 4848 C CA . VAL B 1 99 ? 7.773 -11.664 -10.672 1 98.44 99 VAL B CA 1
ATOM 4849 C C . VAL B 1 99 ? 6.961 -11.297 -11.914 1 98.44 99 VAL B C 1
ATOM 4851 O O . VAL B 1 99 ? 7.059 -10.18 -12.414 1 98.44 99 VAL B O 1
ATOM 4854 N N . GLY B 1 100 ? 6.168 -12.195 -12.414 1 97.62 100 GLY B N 1
ATOM 4855 C CA . GLY B 1 100 ? 5.387 -11.93 -13.609 1 97.62 100 GLY B CA 1
ATOM 4856 C C . GLY B 1 100 ? 3.93 -11.625 -13.312 1 97.62 100 GLY B C 1
ATOM 4857 O O . GLY B 1 100 ? 3.115 -11.508 -14.234 1 97.62 100 GLY B O 1
ATOM 4858 N N . HIS B 1 101 ? 3.561 -11.461 -12.086 1 97.06 101 HIS B N 1
ATOM 4859 C CA . HIS B 1 101 ? 2.168 -11.227 -11.727 1 97.06 101 HIS B CA 1
ATOM 4860 C C . HIS B 1 101 ? 1.647 -9.938 -12.344 1 97.06 101 HIS B C 1
ATOM 4862 O O . HIS B 1 101 ? 2.334 -8.914 -12.32 1 97.06 101 HIS B O 1
ATOM 4868 N N . PRO B 1 102 ? 0.473 -9.945 -12.891 1 96.38 102 PRO B N 1
ATOM 4869 C CA . PRO B 1 102 ? -0.097 -8.742 -13.5 1 96.38 102 PRO B CA 1
ATOM 4870 C C . PRO B 1 102 ? -0.68 -7.777 -12.469 1 96.38 102 PRO B C 1
ATOM 4872 O O . PRO B 1 102 ? -0.808 -8.125 -11.297 1 96.38 102 PRO B O 1
ATOM 4875 N N . PRO B 1 103 ? -1.005 -6.559 -12.938 1 95.5 103 PRO B N 1
ATOM 4876 C CA . PRO B 1 103 ? -1.699 -5.625 -12.055 1 95.5 103 PRO B CA 1
ATOM 4877 C C . PRO B 1 103 ? -3.021 -6.18 -11.531 1 95.5 103 PRO B C 1
ATOM 4879 O O . PRO B 1 103 ? -3.748 -6.855 -12.266 1 95.5 103 PRO B O 1
ATOM 4882 N N . PHE B 1 104 ? -3.344 -5.902 -10.266 1 91.12 104 PHE B N 1
ATOM 4883 C CA . PHE B 1 104 ? -4.566 -6.289 -9.57 1 91.12 104 PHE B CA 1
ATOM 4884 C C . PHE B 1 104 ? -4.617 -7.801 -9.367 1 91.12 104 PHE B C 1
ATOM 4886 O O . PHE B 1 104 ? -5.699 -8.383 -9.266 1 91.12 104 PHE B O 1
ATOM 4893 N N . SER B 1 105 ? -3.479 -8.406 -9.43 1 86.94 105 SER B N 1
ATOM 4894 C CA . SER B 1 105 ? -3.24 -9.789 -9.031 1 86.94 105 SER B CA 1
ATOM 4895 C C . SER B 1 105 ? -4.195 -10.742 -9.742 1 86.94 105 SER B C 1
ATOM 4897 O O . SER B 1 105 ? -4.234 -10.781 -10.977 1 86.94 105 SER B O 1
ATOM 4899 N N . HIS B 1 106 ? -5.051 -11.359 -9.039 1 81.88 106 HIS B N 1
ATOM 4900 C CA . HIS B 1 106 ? -5.883 -12.406 -9.625 1 81.88 106 HIS B CA 1
ATOM 4901 C C . HIS B 1 106 ? -6.957 -11.812 -10.531 1 81.88 106 HIS B C 1
ATOM 4903 O O . HIS B 1 106 ? -7.336 -12.43 -11.531 1 81.88 106 HIS B O 1
ATOM 4909 N N . LEU B 1 107 ? -7.324 -10.672 -10.258 1 85.31 107 LEU B N 1
ATOM 4910 C CA . LEU B 1 107 ? -8.258 -9.984 -11.141 1 85.31 107 LEU B CA 1
ATOM 4911 C C . LEU B 1 107 ? -7.629 -9.742 -12.508 1 85.31 107 LEU B C 1
ATOM 4913 O O . LEU B 1 107 ? -8.25 -10 -13.539 1 85.31 107 LEU B O 1
ATOM 4917 N N . GLY B 1 108 ? -6.375 -9.312 -12.531 1 89.88 108 GLY B N 1
ATOM 4918 C CA . GLY B 1 108 ? -5.676 -9.039 -13.773 1 89.88 108 GLY B CA 1
ATOM 4919 C C . GLY B 1 108 ? -5.32 -10.297 -14.547 1 89.88 108 GLY B C 1
ATOM 4920 O O . GLY B 1 108 ? -5.191 -10.266 -15.773 1 89.88 108 GLY B O 1
ATOM 4921 N N . GLU B 1 109 ? -5.18 -11.367 -13.82 1 91.06 109 GLU B N 1
ATOM 4922 C CA . GLU B 1 109 ? -4.805 -12.641 -14.43 1 91.06 109 GLU B CA 1
ATOM 4923 C C . GLU B 1 109 ? -5.836 -13.078 -15.461 1 91.06 109 GLU B C 1
ATOM 4925 O O . GLU B 1 109 ? -5.492 -13.719 -16.453 1 91.06 109 GLU B O 1
ATOM 4930 N N . LYS B 1 110 ? -7.043 -12.641 -15.344 1 89.62 110 LYS B N 1
ATOM 4931 C CA . LYS B 1 110 ? -8.125 -13.023 -16.25 1 89.62 110 LYS B CA 1
ATOM 4932 C C . LYS B 1 110 ? -7.953 -12.375 -17.609 1 89.62 110 LYS B C 1
ATOM 4934 O O . LYS B 1 110 ? -8.555 -12.82 -18.594 1 89.62 110 LYS B O 1
ATOM 4939 N N . PHE B 1 111 ? -7.156 -11.367 -17.625 1 94.44 111 PHE B N 1
ATOM 4940 C CA . PHE B 1 111 ? -6.957 -10.656 -18.875 1 94.44 111 PHE B CA 1
ATOM 4941 C C . PHE B 1 111 ? -5.699 -11.141 -19.578 1 94.44 111 PHE B C 1
ATOM 4943 O O . PHE B 1 111 ? -5.355 -10.648 -20.656 1 94.44 111 PHE B O 1
ATOM 4950 N N . LEU B 1 112 ? -5.055 -12.133 -18.938 1 95.25 112 LEU B N 1
ATOM 4951 C CA . LEU B 1 112 ? -3.896 -12.758 -19.562 1 95.25 112 LEU B CA 1
ATOM 4952 C C . LEU B 1 112 ? -4.312 -13.969 -20.391 1 95.25 112 LEU B C 1
ATOM 4954 O O . LEU B 1 112 ? -5.391 -14.523 -20.188 1 95.25 112 LEU B O 1
ATOM 4958 N N . ASP B 1 113 ? -3.482 -14.266 -21.344 1 94.75 113 ASP B N 1
ATOM 4959 C CA . ASP B 1 113 ? -3.703 -15.438 -22.188 1 94.75 113 ASP B CA 1
ATOM 4960 C C . ASP B 1 113 ? -2.547 -16.422 -22.078 1 94.75 113 ASP B C 1
ATOM 4962 O O . ASP B 1 113 ? -1.425 -16.141 -22.484 1 94.75 113 ASP B O 1
ATOM 4966 N N . LYS B 1 114 ? -2.898 -17.547 -21.578 1 94.75 114 LYS B N 1
ATOM 4967 C CA . LYS B 1 114 ? -1.912 -18.594 -21.344 1 94.75 114 LYS B CA 1
ATOM 4968 C C . LYS B 1 114 ? -1.188 -18.984 -22.625 1 94.75 114 LYS B C 1
ATOM 4970 O O . LYS B 1 114 ? 0.028 -19.188 -22.625 1 94.75 114 LYS B O 1
ATOM 4975 N N . ASN B 1 115 ? -1.899 -19.094 -23.672 1 95.94 115 ASN B N 1
ATOM 4976 C CA . ASN B 1 115 ? -1.331 -19.469 -24.969 1 95.94 115 ASN B CA 1
ATOM 4977 C C . ASN B 1 115 ? -0.422 -18.375 -25.516 1 95.94 115 ASN B C 1
ATOM 4979 O O . ASN B 1 115 ? 0.594 -18.672 -26.156 1 95.94 115 ASN B O 1
ATOM 4983 N N . GLU B 1 116 ? -0.849 -17.172 -25.25 1 97.62 116 GLU B N 1
ATOM 4984 C CA . GLU B 1 116 ? -0.007 -16.062 -25.656 1 97.62 116 GLU B CA 1
ATOM 4985 C C . GLU B 1 116 ? 1.342 -16.094 -24.953 1 97.62 116 GLU B C 1
ATOM 4987 O O . GLU B 1 116 ? 2.385 -15.891 -25.578 1 97.62 116 GLU B O 1
ATOM 4992 N N . ILE B 1 117 ? 1.361 -16.406 -23.703 1 98.31 117 ILE B N 1
ATOM 4993 C CA . ILE B 1 117 ? 2.568 -16.391 -22.891 1 98.31 117 ILE B CA 1
ATOM 4994 C C . ILE B 1 117 ? 3.506 -17.516 -23.328 1 98.31 117 ILE B C 1
ATOM 4996 O O . ILE B 1 117 ? 4.691 -17.281 -23.562 1 98.31 117 ILE B O 1
ATOM 5000 N N . ILE B 1 118 ? 2.934 -18.734 -23.516 1 98.25 118 ILE B N 1
ATOM 5001 C CA . ILE B 1 118 ? 3.771 -19.875 -23.875 1 98.25 118 ILE B CA 1
ATOM 5002 C C . ILE B 1 118 ? 4.309 -19.703 -25.297 1 98.25 118 ILE B C 1
ATOM 5004 O O . ILE B 1 118 ? 5.43 -20.109 -25.594 1 98.25 118 ILE B O 1
ATOM 5008 N N . ALA B 1 119 ? 3.506 -19.094 -26.156 1 98 119 ALA B N 1
ATOM 5009 C CA . ALA B 1 119 ? 3.965 -18.797 -27.516 1 98 119 ALA B CA 1
ATOM 5010 C C . ALA B 1 119 ? 5.16 -17.859 -27.5 1 98 119 ALA B C 1
ATOM 5012 O O . ALA B 1 119 ? 6.098 -18.016 -28.281 1 98 119 ALA B O 1
ATOM 5013 N N . CYS B 1 120 ? 5.105 -16.875 -26.625 1 97.88 120 CYS B N 1
ATOM 5014 C CA . CYS B 1 120 ? 6.223 -15.953 -26.469 1 97.88 120 CYS B CA 1
ATOM 5015 C C . CYS B 1 120 ? 7.477 -16.672 -26 1 97.88 120 CYS B C 1
ATOM 5017 O O . CYS B 1 120 ? 8.562 -16.453 -26.531 1 97.88 120 CYS B O 1
ATOM 5019 N N . ILE B 1 121 ? 7.336 -17.531 -25.031 1 98.38 121 ILE B N 1
ATOM 5020 C CA . ILE B 1 121 ? 8.469 -18.281 -24.516 1 98.38 121 ILE B CA 1
ATOM 5021 C C . ILE B 1 121 ? 9.078 -19.156 -25.609 1 98.38 121 ILE B C 1
ATOM 5023 O O . ILE B 1 121 ? 10.297 -19.172 -25.797 1 98.38 121 ILE B O 1
ATOM 5027 N N . LYS B 1 122 ? 8.242 -19.844 -26.344 1 97.81 122 LYS B N 1
ATOM 5028 C CA . LYS B 1 122 ? 8.688 -20.734 -27.406 1 97.81 122 LYS B CA 1
ATOM 5029 C C . LYS B 1 122 ? 9.422 -19.969 -28.5 1 97.81 122 LYS B C 1
ATOM 5031 O O . LYS B 1 122 ? 10.477 -20.391 -28.969 1 97.81 122 LYS B O 1
ATOM 5036 N N . SER B 1 123 ? 8.867 -18.891 -28.859 1 97.94 123 SER B N 1
ATOM 5037 C CA . SER B 1 123 ? 9.414 -18.109 -29.969 1 97.94 123 SER B CA 1
ATOM 5038 C C . SER B 1 123 ? 10.719 -17.422 -29.578 1 97.94 123 SER B C 1
ATOM 5040 O O . SER B 1 123 ? 11.641 -17.312 -30.391 1 97.94 123 SER B O 1
ATOM 5042 N N . GLU B 1 124 ? 10.82 -17.016 -28.344 1 97.69 124 GLU B N 1
ATOM 5043 C CA . GLU B 1 124 ? 11.93 -16.141 -27.984 1 97.69 124 GLU B CA 1
ATOM 5044 C C . GLU B 1 124 ? 13.008 -16.891 -27.219 1 97.69 124 GLU B C 1
ATOM 5046 O O . GLU B 1 124 ? 14.18 -16.484 -27.234 1 97.69 124 GLU B O 1
ATOM 5051 N N . TYR B 1 125 ? 12.641 -18 -26.594 1 97.5 125 TYR B N 1
ATOM 5052 C CA . TYR B 1 125 ? 13.609 -18.5 -25.625 1 97.5 125 TYR B CA 1
ATOM 5053 C C . TYR B 1 125 ? 13.742 -20.016 -25.734 1 97.5 125 TYR B C 1
ATOM 5055 O O . TYR B 1 125 ? 14.133 -20.688 -24.766 1 97.5 125 TYR B O 1
ATOM 5063 N N . SER B 1 126 ? 13.461 -20.594 -26.812 1 96.75 126 SER B N 1
ATOM 5064 C CA . SER B 1 126 ? 13.609 -22.031 -27.031 1 96.75 126 SER B CA 1
ATOM 5065 C C . SER B 1 126 ? 15.078 -22.453 -26.969 1 96.75 126 SER B C 1
ATOM 5067 O O . SER B 1 126 ? 15.383 -23.625 -26.781 1 96.75 126 SER B O 1
ATOM 5069 N N . ASP B 1 127 ? 15.984 -21.5 -27.156 1 96.75 127 ASP B N 1
ATOM 5070 C CA . ASP B 1 127 ? 17.406 -21.797 -27.109 1 96.75 127 ASP B CA 1
ATOM 5071 C C . ASP B 1 127 ? 17.906 -21.875 -25.672 1 96.75 127 ASP B C 1
ATOM 5073 O O . ASP B 1 127 ? 18.953 -22.469 -25.391 1 96.75 127 ASP B O 1
ATOM 5077 N N . LEU B 1 128 ? 17.125 -21.297 -24.75 1 96.44 128 LEU B N 1
ATOM 5078 C CA . LEU B 1 128 ? 17.562 -21.234 -23.359 1 96.44 128 LEU B CA 1
ATOM 5079 C C . LEU B 1 128 ? 16.953 -22.375 -22.547 1 96.44 128 LEU B C 1
ATOM 5081 O O . LEU B 1 128 ? 17.531 -22.812 -21.547 1 96.44 128 LEU B O 1
ATOM 5085 N N . VAL B 1 129 ? 15.758 -22.812 -22.922 1 96.88 129 VAL B N 1
ATOM 5086 C CA . VAL B 1 129 ? 15.086 -23.875 -22.188 1 96.88 129 VAL B CA 1
ATOM 5087 C C . VAL B 1 129 ? 14.328 -24.781 -23.141 1 96.88 129 VAL B C 1
ATOM 5089 O O . VAL B 1 129 ? 13.805 -24.312 -24.172 1 96.88 129 VAL B O 1
ATOM 5092 N N . ASP B 1 130 ? 14.273 -26.062 -22.828 1 97.5 130 ASP B N 1
ATOM 5093 C CA . ASP B 1 130 ? 13.398 -26.969 -23.562 1 97.5 130 ASP B CA 1
ATOM 5094 C C . ASP B 1 130 ? 11.938 -26.75 -23.172 1 97.5 130 ASP B C 1
ATOM 5096 O O . ASP B 1 130 ? 11.469 -27.281 -22.156 1 97.5 130 ASP B O 1
ATOM 5100 N N . VAL B 1 131 ? 11.211 -26.094 -24.031 1 97.38 131 VAL B N 1
ATOM 5101 C CA . VAL B 1 131 ? 9.875 -25.609 -23.719 1 97.38 131 VAL B CA 1
ATOM 5102 C C . VAL B 1 131 ? 8.945 -26.797 -23.469 1 97.38 131 VAL B C 1
ATOM 5104 O O . VAL B 1 131 ? 8.188 -26.812 -22.484 1 97.38 131 VAL B O 1
ATOM 5107 N N . ASP B 1 132 ? 8.984 -27.812 -24.266 1 96.12 132 ASP B N 1
ATOM 5108 C CA . ASP B 1 132 ? 8.094 -28.969 -24.125 1 96.12 132 ASP B CA 1
ATOM 5109 C C . ASP B 1 132 ? 8.375 -29.734 -22.844 1 96.12 132 ASP B C 1
ATOM 5111 O O . ASP B 1 132 ? 7.449 -30.125 -22.125 1 96.12 132 ASP B O 1
ATOM 5115 N N . LYS B 1 133 ? 9.633 -29.875 -22.531 1 96.25 133 LYS B N 1
ATOM 5116 C CA . LYS B 1 133 ? 10.016 -30.641 -21.344 1 96.25 133 LYS B CA 1
ATOM 5117 C C . LYS B 1 133 ? 9.758 -29.828 -20.062 1 96.25 133 LYS B C 1
ATOM 5119 O O . LYS B 1 133 ? 9.445 -30.406 -19.016 1 96.25 133 LYS B O 1
ATOM 5124 N N . THR B 1 134 ? 9.859 -28.578 -20.219 1 98.06 134 THR B N 1
ATOM 5125 C CA . THR B 1 134 ? 9.812 -27.734 -19.016 1 98.06 134 THR B CA 1
ATOM 5126 C C . THR B 1 134 ? 8.367 -27.359 -18.688 1 98.06 134 THR B C 1
ATOM 5128 O O . THR B 1 134 ? 7.977 -27.375 -17.516 1 98.06 134 THR B O 1
ATOM 5131 N N . PHE B 1 135 ? 7.547 -27.109 -19.672 1 98.38 135 PHE B N 1
ATOM 5132 C CA . PHE B 1 135 ? 6.281 -26.438 -19.391 1 98.38 135 PHE B CA 1
ATOM 5133 C C . PHE B 1 135 ? 5.105 -27.375 -19.656 1 98.38 135 PHE B C 1
ATOM 5135 O O . PHE B 1 135 ? 3.967 -27.062 -19.297 1 98.38 135 PHE B O 1
ATOM 5142 N N . TYR B 1 136 ? 5.371 -28.469 -20.219 1 97.25 136 TYR B N 1
ATOM 5143 C CA . TYR B 1 136 ? 4.297 -29.422 -20.5 1 97.25 136 TYR B CA 1
ATOM 5144 C C . TYR B 1 136 ? 4.496 -30.719 -19.734 1 97.25 136 TYR B C 1
ATOM 5146 O O . TYR B 1 136 ? 5.633 -31.109 -19.453 1 97.25 136 TYR B O 1
ATOM 5154 N N . ASN B 1 137 ? 3.561 -31.328 -19.266 1 96.19 137 ASN B N 1
ATOM 5155 C CA . ASN B 1 137 ? 3.502 -32.656 -18.656 1 96.19 137 ASN B CA 1
ATOM 5156 C C . ASN B 1 137 ? 2.41 -33.5 -19.281 1 96.19 137 ASN B C 1
ATOM 5158 O O . ASN B 1 137 ? 1.227 -33.188 -19.203 1 96.19 137 ASN B O 1
ATOM 5162 N N . ASN B 1 138 ? 2.777 -34.625 -19.922 1 93.88 138 ASN B N 1
ATOM 5163 C CA . ASN B 1 138 ? 1.854 -35.531 -20.625 1 93.88 138 ASN B CA 1
ATOM 5164 C C . ASN B 1 138 ? 0.985 -34.75 -21.609 1 93.88 138 ASN B C 1
ATOM 5166 O O . ASN B 1 138 ? -0.24 -34.875 -21.609 1 93.88 138 ASN B O 1
ATOM 5170 N N . GLY B 1 139 ? 1.581 -33.75 -22.297 1 92.31 139 GLY B N 1
ATOM 5171 C CA . GLY B 1 139 ? 0.928 -33 -23.359 1 92.31 139 GLY B CA 1
ATOM 5172 C C . GLY B 1 139 ? 0.121 -31.812 -22.875 1 92.31 139 GLY B C 1
ATOM 5173 O O . GLY B 1 139 ? -0.427 -31.062 -23.672 1 92.31 139 GLY B O 1
ATOM 5174 N N . LYS B 1 140 ? 0.033 -31.625 -21.625 1 95.69 140 LYS B N 1
ATOM 5175 C CA . LYS B 1 140 ? -0.758 -30.531 -21.062 1 95.69 140 LYS B CA 1
ATOM 5176 C C . LYS B 1 140 ? 0.14 -29.406 -20.562 1 95.69 140 LYS B C 1
ATOM 5178 O O . LYS B 1 140 ? 1.138 -29.656 -19.891 1 95.69 140 LYS B O 1
ATOM 5183 N N . LEU B 1 141 ? -0.208 -28.203 -20.969 1 97 141 LEU B N 1
ATOM 5184 C CA . LEU B 1 141 ? 0.525 -27.031 -20.5 1 97 141 LEU B CA 1
ATOM 5185 C C . LEU B 1 141 ? 0.301 -26.812 -19 1 97 141 LEU B C 1
ATOM 5187 O O . LEU B 1 141 ? -0.841 -26.688 -18.547 1 97 141 LEU B O 1
ATOM 5191 N N . MET B 1 142 ? 1.361 -26.719 -18.25 1 96.38 142 MET B N 1
ATOM 5192 C CA . MET B 1 142 ? 1.289 -26.594 -16.797 1 96.38 142 MET B CA 1
ATOM 5193 C C . MET B 1 142 ? 1.367 -25.141 -16.359 1 96.38 142 MET B C 1
ATOM 5195 O O . MET B 1 142 ? 1.832 -24.281 -17.125 1 96.38 142 MET B O 1
ATOM 5199 N N . GLY B 1 143 ? 0.85 -24.891 -15.125 1 94.38 143 GLY B N 1
ATOM 5200 C CA . GLY B 1 143 ? 0.994 -23.594 -14.508 1 94.38 143 GLY B CA 1
ATOM 5201 C C . GLY B 1 143 ? -0.143 -22.641 -14.852 1 94.38 143 GLY B C 1
ATOM 5202 O O . GLY B 1 143 ? -0.75 -22.75 -15.922 1 94.38 143 GLY B O 1
ATOM 5203 N N . LYS B 1 144 ? -0.394 -21.719 -13.984 1 94.12 144 LYS B N 1
ATOM 5204 C CA . LYS B 1 144 ? -1.357 -20.641 -14.219 1 94.12 144 LYS B CA 1
ATOM 5205 C C . LYS B 1 144 ? -0.732 -19.516 -15.023 1 94.12 144 LYS B C 1
ATOM 5207 O O . LYS B 1 144 ? 0.473 -19.516 -15.281 1 94.12 144 LYS B O 1
ATOM 5212 N N . GLU B 1 145 ? -1.509 -18.609 -15.477 1 96.19 145 GLU B N 1
ATOM 5213 C CA . GLU B 1 145 ? -1.049 -17.5 -16.312 1 96.19 145 GLU B CA 1
ATOM 5214 C C . GLU B 1 145 ? 0.072 -16.719 -15.641 1 96.19 145 GLU B C 1
ATOM 5216 O O . GLU B 1 145 ? 1.111 -16.453 -16.25 1 96.19 145 GLU B O 1
ATOM 5221 N N . HIS B 1 146 ? -0.126 -16.359 -14.328 1 96.12 146 HIS B N 1
ATOM 5222 C CA . HIS B 1 146 ? 0.87 -15.539 -13.648 1 96.12 146 HIS B CA 1
ATOM 5223 C C . HIS B 1 146 ? 2.162 -16.312 -13.422 1 96.12 146 HIS B C 1
ATOM 5225 O O . HIS B 1 146 ? 3.248 -15.734 -13.406 1 96.12 146 HIS B O 1
ATOM 5231 N N . GLU B 1 147 ? 2.076 -17.672 -13.258 1 97.44 147 GLU B N 1
ATOM 5232 C CA . GLU B 1 147 ? 3.262 -18.5 -13.086 1 97.44 147 GLU B CA 1
ATOM 5233 C C . GLU B 1 147 ? 4.074 -18.578 -14.375 1 97.44 147 GLU B C 1
ATOM 5235 O O . GLU B 1 147 ? 5.293 -18.406 -14.359 1 97.44 147 GLU B O 1
ATOM 5240 N N . LEU B 1 148 ? 3.346 -18.781 -15.469 1 98.25 148 LEU B N 1
ATOM 5241 C CA . LEU B 1 148 ? 4 -18.828 -16.781 1 98.25 148 LEU B CA 1
ATOM 5242 C C . LEU B 1 148 ? 4.629 -17.469 -17.109 1 98.25 148 LEU B C 1
ATOM 5244 O O . LEU B 1 148 ? 5.727 -17.422 -17.672 1 98.25 148 LEU B O 1
ATOM 5248 N N . LEU B 1 149 ? 3.904 -16.469 -16.797 1 98.44 149 LEU B N 1
ATOM 5249 C CA . LEU B 1 149 ? 4.422 -15.125 -17.062 1 98.44 149 LEU B CA 1
ATOM 5250 C C . LEU B 1 149 ? 5.656 -14.852 -16.203 1 98.44 149 LEU B C 1
ATOM 5252 O O . LEU B 1 149 ? 6.57 -14.148 -16.641 1 98.44 149 LEU B O 1
ATOM 5256 N N . SER B 1 150 ? 5.695 -15.359 -14.961 1 98.62 150 SER B N 1
ATOM 5257 C CA . SER B 1 150 ? 6.902 -15.273 -14.141 1 98.62 150 SER B CA 1
ATOM 5258 C C . SER B 1 150 ? 8.078 -15.977 -14.812 1 98.62 150 SER B C 1
ATOM 5260 O O . SER B 1 150 ? 9.195 -15.453 -14.836 1 98.62 150 SER B O 1
ATOM 5262 N N . CYS B 1 151 ? 7.828 -17.109 -15.375 1 98.81 151 CYS B N 1
ATOM 5263 C CA . CYS B 1 151 ? 8.875 -17.828 -16.109 1 98.81 151 CYS B CA 1
ATOM 5264 C C . CYS B 1 151 ? 9.367 -17.016 -17.297 1 98.81 151 CYS B C 1
ATOM 5266 O O . CYS B 1 151 ? 10.57 -16.938 -17.547 1 98.81 151 CYS B O 1
ATOM 5268 N N . TYR B 1 152 ? 8.414 -16.453 -18.016 1 98.75 152 TYR B N 1
ATOM 5269 C CA . TYR B 1 152 ? 8.781 -15.586 -19.125 1 98.75 152 TYR B CA 1
ATOM 5270 C C . TYR B 1 152 ? 9.664 -14.438 -18.656 1 98.75 152 TYR B C 1
ATOM 5272 O O . TYR B 1 152 ? 10.68 -14.125 -19.281 1 98.75 152 TYR B O 1
ATOM 5280 N N . CYS B 1 153 ? 9.273 -13.836 -17.578 1 98.75 153 CYS B N 1
ATOM 5281 C CA . CYS B 1 153 ? 10.031 -12.734 -17 1 98.75 153 CYS B CA 1
ATOM 5282 C C . CYS B 1 153 ? 11.438 -13.172 -16.609 1 98.75 153 CYS B C 1
ATOM 5284 O O . CYS B 1 153 ? 12.406 -12.445 -16.828 1 98.75 153 CYS B O 1
ATOM 5286 N N . ILE B 1 154 ? 11.555 -14.336 -16 1 98.81 154 ILE B N 1
ATOM 5287 C CA . ILE B 1 154 ? 12.844 -14.875 -15.57 1 98.81 154 ILE B CA 1
ATOM 5288 C C . ILE B 1 154 ? 13.758 -15.07 -16.781 1 98.81 154 ILE B C 1
ATOM 5290 O O . ILE B 1 154 ? 14.914 -14.656 -16.75 1 98.81 154 ILE B O 1
ATOM 5294 N N . LEU B 1 155 ? 13.266 -15.625 -17.828 1 98.62 155 LEU B N 1
ATOM 5295 C CA . LEU B 1 155 ? 14.047 -15.875 -19.031 1 98.62 155 LEU B CA 1
ATOM 5296 C C . LEU B 1 155 ? 14.469 -14.57 -19.688 1 98.62 155 LEU B C 1
ATOM 5298 O O . LEU B 1 155 ? 15.586 -14.453 -20.203 1 98.62 155 LEU B O 1
ATOM 5302 N N . ARG B 1 156 ? 13.617 -13.609 -19.578 1 98.06 156 ARG B N 1
ATOM 5303 C CA . ARG B 1 156 ? 13.82 -12.367 -20.312 1 98.06 156 ARG B CA 1
ATOM 5304 C C . ARG B 1 156 ? 14.664 -11.383 -19.516 1 98.06 156 ARG B C 1
ATOM 5306 O O . ARG B 1 156 ? 15.516 -10.688 -20.062 1 98.06 156 ARG B O 1
ATOM 5313 N N . LYS B 1 157 ? 14.43 -11.32 -18.25 1 98.12 157 LYS B N 1
ATOM 5314 C CA . LYS B 1 157 ? 14.984 -10.211 -17.484 1 98.12 157 LYS B CA 1
ATOM 5315 C C . LYS B 1 157 ? 16 -10.695 -16.453 1 98.12 157 LYS B C 1
ATOM 5317 O O . LYS B 1 157 ? 16.891 -9.945 -16.047 1 98.12 157 LYS B O 1
ATOM 5322 N N . PHE B 1 158 ? 15.93 -11.992 -16.062 1 98.56 158 PHE B N 1
ATOM 5323 C CA . PHE B 1 158 ? 16.75 -12.43 -14.938 1 98.56 158 PHE B CA 1
ATOM 5324 C C . PHE B 1 158 ? 17.781 -13.469 -15.391 1 98.56 158 PHE B C 1
ATOM 5326 O O . PHE B 1 158 ? 18.734 -13.766 -14.672 1 98.56 158 PHE B O 1
ATOM 5333 N N . TYR B 1 159 ? 17.672 -14.031 -16.594 1 98.44 159 TYR B N 1
ATOM 5334 C CA . TYR B 1 159 ? 18.5 -15.133 -17.047 1 98.44 159 TYR B CA 1
ATOM 5335 C C . TYR B 1 159 ? 19.984 -14.758 -17 1 98.44 159 TYR B C 1
ATOM 5337 O O . TYR B 1 159 ? 20.797 -15.508 -16.453 1 98.44 159 TYR B O 1
ATOM 5345 N N . LYS B 1 160 ? 20.312 -13.609 -17.5 1 97.69 160 LYS B N 1
ATOM 5346 C CA . LYS B 1 160 ? 21.703 -13.164 -17.547 1 97.69 160 LYS B CA 1
ATOM 5347 C C . LYS B 1 160 ? 22.266 -12.984 -16.141 1 97.69 160 LYS B C 1
ATOM 5349 O O . LYS B 1 160 ? 23.422 -13.359 -15.875 1 97.69 160 LYS B O 1
ATOM 5354 N N . ILE B 1 161 ? 21.484 -12.438 -15.273 1 98.12 161 ILE B N 1
ATOM 5355 C CA . ILE B 1 161 ? 21.922 -12.234 -13.898 1 98.12 161 ILE B CA 1
ATOM 5356 C C . ILE B 1 161 ? 22.141 -13.586 -13.227 1 98.12 161 ILE B C 1
ATOM 5358 O O . ILE B 1 161 ? 23.172 -13.797 -12.578 1 98.12 161 ILE B O 1
ATOM 5362 N N . LEU B 1 162 ? 21.188 -14.477 -13.438 1 98.56 162 LEU B N 1
ATOM 5363 C CA . LEU B 1 162 ? 21.266 -15.797 -12.82 1 98.56 162 LEU B CA 1
ATOM 5364 C C . LEU B 1 162 ? 22.5 -16.562 -13.297 1 98.56 162 LEU B C 1
ATOM 5366 O O . LEU B 1 162 ? 23.281 -17.062 -12.484 1 98.56 162 LEU B O 1
ATOM 5370 N N . LYS B 1 163 ? 22.797 -16.562 -14.602 1 98 163 LYS B N 1
ATOM 5371 C CA . LYS B 1 163 ? 23.812 -17.406 -15.211 1 98 163 LYS B CA 1
ATOM 5372 C C . LYS B 1 163 ? 25.172 -16.719 -15.18 1 98 163 LYS B C 1
ATOM 5374 O O . LYS B 1 163 ? 26.203 -17.375 -14.961 1 98 163 LYS B O 1
ATOM 5379 N N . GLU B 1 164 ? 25.203 -15.438 -15.312 1 97.5 164 GLU B N 1
ATOM 5380 C CA . GLU B 1 164 ? 26.469 -14.75 -15.5 1 97.5 164 GLU B CA 1
ATOM 5381 C C . GLU B 1 164 ? 26.953 -14.109 -14.203 1 97.5 164 GLU B C 1
ATOM 5383 O O . GLU B 1 164 ? 28.156 -13.992 -13.969 1 97.5 164 GLU B O 1
ATOM 5388 N N . GLU B 1 165 ? 26.062 -13.734 -13.398 1 96.38 165 GLU B N 1
ATOM 5389 C CA . GLU B 1 165 ? 26.484 -12.961 -12.227 1 96.38 165 GLU B CA 1
ATOM 5390 C C . GLU B 1 165 ? 26.391 -13.805 -10.953 1 96.38 165 GLU B C 1
ATOM 5392 O O . GLU B 1 165 ? 27.109 -13.555 -9.984 1 96.38 165 GLU B O 1
ATOM 5397 N N . ILE B 1 166 ? 25.516 -14.758 -10.906 1 97 166 ILE B N 1
ATOM 5398 C CA . ILE B 1 166 ? 25.344 -15.547 -9.695 1 97 166 ILE B CA 1
ATOM 5399 C C . ILE B 1 166 ? 26.078 -16.875 -9.828 1 97 166 ILE B C 1
ATOM 5401 O O . ILE B 1 166 ? 27.062 -17.125 -9.125 1 97 166 ILE B O 1
ATOM 5405 N N . ASP B 1 167 ? 25.625 -17.734 -10.773 1 97.19 167 ASP B N 1
ATOM 5406 C CA . ASP B 1 167 ? 26.25 -19.047 -10.961 1 97.19 167 ASP B CA 1
ATOM 5407 C C . ASP B 1 167 ? 25.922 -19.625 -12.328 1 97.19 167 ASP B C 1
ATOM 5409 O O . ASP B 1 167 ? 24.75 -19.891 -12.633 1 97.19 167 ASP B O 1
ATOM 5413 N N . LYS B 1 168 ? 26.953 -19.938 -13.117 1 96.69 168 LYS B N 1
ATOM 5414 C CA . LYS B 1 168 ? 26.797 -20.438 -14.477 1 96.69 168 LYS B CA 1
ATOM 5415 C C . LYS B 1 168 ? 26.062 -21.781 -14.5 1 96.69 168 LYS B C 1
ATOM 5417 O O . LYS B 1 168 ? 25.453 -22.156 -15.508 1 96.69 168 LYS B O 1
ATOM 5422 N N . ASN B 1 169 ? 26.031 -22.484 -13.391 1 96.81 169 ASN B N 1
ATOM 5423 C CA . ASN B 1 169 ? 25.469 -23.828 -13.328 1 96.81 169 ASN B CA 1
ATOM 5424 C C . ASN B 1 169 ? 24 -23.797 -12.93 1 96.81 169 ASN B C 1
ATOM 5426 O O . ASN B 1 169 ? 23.359 -24.844 -12.82 1 96.81 169 ASN B O 1
ATOM 5430 N N . ILE B 1 170 ? 23.438 -22.641 -12.766 1 98.31 170 ILE B N 1
ATOM 5431 C CA . ILE B 1 170 ? 22.031 -22.531 -12.406 1 98.31 170 ILE B CA 1
ATOM 5432 C C . ILE B 1 170 ? 21.172 -23.125 -13.508 1 98.31 170 ILE B C 1
ATOM 5434 O O . ILE B 1 170 ? 21.391 -22.859 -14.695 1 98.31 170 ILE B O 1
ATOM 5438 N N . ASP B 1 171 ? 20.266 -23.953 -13.125 1 98.56 171 ASP B N 1
ATOM 5439 C CA . ASP B 1 171 ? 19.312 -24.578 -14.031 1 98.56 171 ASP B CA 1
ATOM 5440 C C . ASP B 1 171 ? 18 -23.797 -14.047 1 98.56 171 ASP B C 1
ATOM 5442 O O . ASP B 1 171 ? 17.094 -24.078 -13.25 1 98.56 171 ASP B O 1
ATOM 5446 N N . VAL B 1 172 ? 17.844 -22.938 -15.055 1 98.69 172 VAL B N 1
ATOM 5447 C CA . VAL B 1 172 ? 16.688 -22.047 -15.117 1 98.69 172 VAL B CA 1
ATOM 5448 C C . VAL B 1 172 ? 15.422 -22.859 -15.398 1 98.69 172 VAL B C 1
ATOM 5450 O O . VAL B 1 172 ? 14.344 -22.531 -14.906 1 98.69 172 VAL B O 1
ATOM 5453 N N . ALA B 1 173 ? 15.523 -23.922 -16.141 1 98.56 173 ALA B N 1
ATOM 5454 C CA . ALA B 1 173 ? 14.375 -24.797 -16.391 1 98.56 173 ALA B CA 1
ATOM 5455 C C . ALA B 1 173 ? 13.836 -25.391 -15.094 1 98.56 173 ALA B C 1
ATOM 5457 O O . ALA B 1 173 ? 12.617 -25.484 -14.906 1 98.56 173 ALA B O 1
ATOM 5458 N N . PHE B 1 174 ? 14.773 -25.812 -14.242 1 98.62 174 PHE B N 1
ATOM 5459 C CA . PHE B 1 174 ? 14.383 -26.375 -12.953 1 98.62 174 PHE B CA 1
ATOM 5460 C C . PHE B 1 174 ? 13.656 -25.328 -12.109 1 98.62 174 PHE B C 1
ATOM 5462 O O . PHE B 1 174 ? 12.641 -25.625 -11.484 1 98.62 174 PHE B O 1
ATOM 5469 N N . ILE B 1 175 ? 14.125 -24.047 -12.117 1 98.88 175 ILE B N 1
ATOM 5470 C CA . ILE B 1 175 ? 13.461 -22.953 -11.414 1 98.88 175 ILE B CA 1
ATOM 5471 C C . ILE B 1 175 ? 12.047 -22.781 -11.945 1 98.88 175 ILE B C 1
ATOM 5473 O O . ILE B 1 175 ? 11.086 -22.672 -11.172 1 98.88 175 ILE B O 1
ATOM 5477 N N . CYS B 1 176 ? 11.883 -22.75 -13.258 1 98.81 176 CYS B N 1
ATOM 5478 C CA . CYS B 1 176 ? 10.57 -22.594 -13.883 1 98.81 176 CYS B CA 1
ATOM 5479 C C . CYS B 1 176 ? 9.648 -23.734 -13.469 1 98.81 176 CYS B C 1
ATOM 5481 O O . CYS B 1 176 ? 8.477 -23.5 -13.172 1 98.81 176 CYS B O 1
ATOM 5483 N N . ARG B 1 177 ? 10.18 -24.984 -13.422 1 98.56 177 ARG B N 1
ATOM 5484 C CA . ARG B 1 177 ? 9.383 -26.141 -13.016 1 98.56 177 ARG B CA 1
ATOM 5485 C C . ARG B 1 177 ? 8.898 -25.984 -11.578 1 98.56 177 ARG B C 1
ATOM 5487 O O . ARG B 1 177 ? 7.762 -26.344 -11.266 1 98.56 177 ARG B O 1
ATOM 5494 N N . CYS B 1 178 ? 9.766 -25.516 -10.734 1 98.62 178 CYS B N 1
ATOM 5495 C CA . CYS B 1 178 ? 9.367 -25.266 -9.352 1 98.62 178 CYS B CA 1
ATOM 5496 C C . CYS B 1 178 ? 8.195 -24.297 -9.289 1 98.62 178 CYS B C 1
ATOM 5498 O O . CYS B 1 178 ? 7.266 -24.484 -8.5 1 98.62 178 CYS B O 1
ATOM 5500 N N . ILE B 1 179 ? 8.188 -23.281 -10.117 1 98.5 179 ILE B N 1
ATOM 5501 C CA . ILE B 1 179 ? 7.215 -22.188 -10.086 1 98.5 179 ILE B CA 1
ATOM 5502 C C . ILE B 1 179 ? 5.875 -22.688 -10.625 1 98.5 179 ILE B C 1
ATOM 5504 O O . ILE B 1 179 ? 4.824 -22.422 -10.031 1 98.5 179 ILE B O 1
ATOM 5508 N N . ILE B 1 180 ? 5.883 -23.5 -11.664 1 97.81 180 ILE B N 1
ATOM 5509 C CA . ILE B 1 180 ? 4.637 -23.891 -12.312 1 97.81 180 ILE B CA 1
ATOM 5510 C C . ILE B 1 180 ? 4.156 -25.234 -11.734 1 97.81 180 ILE B C 1
ATOM 5512 O O . ILE B 1 180 ? 3.07 -25.703 -12.07 1 97.81 180 ILE B O 1
ATOM 5516 N N . GLY B 1 181 ? 5.004 -25.875 -10.883 1 97.38 181 GLY B N 1
ATOM 5517 C CA . GLY B 1 181 ? 4.625 -27.109 -10.234 1 97.38 181 GLY B CA 1
ATOM 5518 C C . GLY B 1 181 ? 4.656 -28.312 -11.18 1 97.38 181 GLY B C 1
ATOM 5519 O O . GLY B 1 181 ? 3.793 -29.188 -11.102 1 97.38 181 GLY B O 1
ATOM 5520 N N . ASN B 1 182 ? 5.602 -28.266 -12.102 1 97.69 182 ASN B N 1
ATOM 5521 C CA . ASN B 1 182 ? 5.723 -29.359 -13.055 1 97.69 182 ASN B CA 1
ATOM 5522 C C . ASN B 1 182 ? 6.777 -30.375 -12.617 1 97.69 182 ASN B C 1
ATOM 5524 O O . ASN B 1 182 ? 7.965 -30.219 -12.914 1 97.69 182 ASN B O 1
ATOM 5528 N N . THR B 1 183 ? 6.414 -31.5 -12.039 1 96.69 183 THR B N 1
ATOM 5529 C CA . THR B 1 183 ? 7.328 -32.5 -11.523 1 96.69 183 THR B CA 1
ATOM 5530 C C . THR B 1 183 ? 7.938 -33.312 -12.664 1 96.69 183 THR B C 1
ATOM 5532 O O . THR B 1 183 ? 7.383 -33.375 -13.766 1 96.69 183 THR B O 1
ATOM 5535 N N . TYR B 1 184 ? 9.047 -33.875 -12.391 1 96.5 184 TYR B N 1
ATOM 5536 C CA . TYR B 1 184 ? 9.711 -34.75 -13.328 1 96.5 184 TYR B CA 1
ATOM 5537 C C . TYR B 1 184 ? 9.102 -36.156 -13.266 1 96.5 184 TYR B C 1
ATOM 5539 O O . TYR B 1 184 ? 8.672 -36.625 -12.203 1 96.5 184 TYR B O 1
ATOM 5547 N N . GLN B 1 185 ? 9.156 -36.844 -14.391 1 93.38 185 GLN B N 1
ATOM 5548 C CA . GLN B 1 185 ? 8.625 -38.188 -14.445 1 93.38 185 GLN B CA 1
ATOM 5549 C C . GLN B 1 185 ? 9.695 -39.219 -14.07 1 93.38 185 GLN B C 1
ATOM 5551 O O . GLN B 1 185 ? 9.383 -40.281 -13.539 1 93.38 185 GLN B O 1
ATOM 5556 N N . GLU B 1 186 ? 10.922 -38.844 -14.297 1 92.44 186 GLU B N 1
ATOM 5557 C CA . GLU B 1 186 ? 12.039 -39.75 -14.031 1 92.44 186 GLU B CA 1
ATOM 5558 C C . GLU B 1 186 ? 12.297 -39.875 -12.531 1 92.44 186 GLU B C 1
ATOM 5560 O O . GLU B 1 186 ? 12.438 -38.875 -11.836 1 92.44 186 GLU B O 1
ATOM 5565 N N . GLU B 1 187 ? 12.508 -41.031 -12.07 1 91.12 187 GLU B N 1
ATOM 5566 C CA . GLU B 1 187 ? 12.703 -41.312 -10.648 1 91.12 187 GLU B CA 1
ATOM 5567 C C . GLU B 1 187 ? 14.008 -40.719 -10.133 1 91.12 187 GLU B C 1
ATOM 5569 O O . GLU B 1 187 ? 14.125 -40.406 -8.945 1 91.12 187 GLU B O 1
ATOM 5574 N N . GLU B 1 188 ? 14.914 -40.531 -11.039 1 93.19 188 GLU B N 1
ATOM 5575 C CA . GLU B 1 188 ? 16.219 -40 -10.648 1 93.19 188 GLU B CA 1
ATOM 5576 C C . GLU B 1 188 ? 16.125 -38.562 -10.18 1 93.19 188 GLU B C 1
ATOM 5578 O O . GLU B 1 188 ? 17.016 -38.062 -9.492 1 93.19 188 GLU B O 1
ATOM 5583 N N . ASN B 1 189 ? 14.977 -37.938 -10.531 1 96.69 189 ASN B N 1
ATOM 5584 C CA . ASN B 1 189 ? 14.805 -36.531 -10.18 1 96.69 189 ASN B CA 1
ATOM 5585 C C . ASN B 1 189 ? 13.906 -36.344 -8.961 1 96.69 189 ASN B C 1
ATOM 5587 O O . ASN B 1 189 ? 13.203 -35.344 -8.828 1 96.69 189 ASN B O 1
ATOM 5591 N N . TRP B 1 190 ? 13.922 -37.375 -8.023 1 96.94 190 TRP B N 1
ATOM 5592 C CA . TRP B 1 190 ? 13.055 -37.344 -6.855 1 96.94 190 TRP B CA 1
ATOM 5593 C C . TRP B 1 190 ? 13.383 -36.156 -5.957 1 96.94 190 TRP B C 1
ATOM 5595 O O . TRP B 1 190 ? 12.484 -35.562 -5.355 1 96.94 190 TRP B O 1
ATOM 5605 N N . ASP B 1 191 ? 14.688 -35.844 -5.828 1 97.75 191 ASP B N 1
ATOM 5606 C CA . ASP B 1 191 ? 15.125 -34.719 -4.996 1 97.75 191 ASP B CA 1
ATOM 5607 C C . ASP B 1 191 ? 14.625 -33.375 -5.555 1 97.75 191 ASP B C 1
ATOM 5609 O O . ASP B 1 191 ? 14.164 -32.531 -4.801 1 97.75 191 ASP B O 1
ATOM 5613 N N . LYS B 1 192 ? 14.586 -33.25 -6.906 1 98.25 192 LYS B N 1
ATOM 5614 C CA . LYS B 1 192 ? 14.031 -32.062 -7.547 1 98.25 192 LYS B CA 1
ATOM 5615 C C . LYS B 1 192 ? 12.516 -31.969 -7.348 1 98.25 192 LYS B C 1
ATOM 5617 O O . LYS B 1 192 ? 11.969 -30.891 -7.133 1 98.25 192 LYS B O 1
ATOM 5622 N N . ASN B 1 193 ? 11.883 -33.094 -7.418 1 97.62 193 ASN B N 1
ATOM 5623 C CA . ASN B 1 193 ? 10.438 -33.125 -7.23 1 97.62 193 ASN B CA 1
ATOM 5624 C C . ASN B 1 193 ? 10.047 -32.719 -5.816 1 97.62 193 ASN B C 1
ATOM 5626 O O . ASN B 1 193 ? 8.992 -32.094 -5.617 1 97.62 193 ASN B O 1
ATOM 5630 N N . ILE B 1 194 ? 10.875 -33.062 -4.82 1 97.38 194 ILE B N 1
ATOM 5631 C CA . ILE B 1 194 ? 10.641 -32.594 -3.457 1 97.38 194 ILE B CA 1
ATOM 5632 C C . ILE B 1 194 ? 10.688 -31.078 -3.408 1 97.38 194 ILE B C 1
ATOM 5634 O O . ILE B 1 194 ? 9.82 -30.453 -2.805 1 97.38 194 ILE B O 1
ATOM 5638 N N . CYS B 1 195 ? 11.641 -30.484 -4.086 1 98.12 195 CYS B N 1
ATOM 5639 C CA . CYS B 1 195 ? 11.773 -29.047 -4.129 1 98.12 195 CYS B CA 1
ATOM 5640 C C . CYS B 1 195 ? 10.57 -28.391 -4.812 1 98.12 195 CYS B C 1
ATOM 5642 O O . CYS B 1 195 ? 10.055 -27.375 -4.344 1 98.12 195 CYS B O 1
ATOM 5644 N N . ILE B 1 196 ? 10.133 -29.016 -5.902 1 98.19 196 ILE B N 1
ATOM 5645 C CA . ILE B 1 196 ? 8.977 -28.516 -6.629 1 98.19 196 ILE B CA 1
ATOM 5646 C C . ILE B 1 196 ? 7.758 -28.484 -5.707 1 98.19 196 ILE B C 1
ATOM 5648 O O . ILE B 1 196 ? 7.027 -27.5 -5.656 1 98.19 196 ILE B O 1
ATOM 5652 N N . ARG B 1 197 ? 7.598 -29.484 -4.887 1 95.81 197 ARG B N 1
ATOM 5653 C CA . ARG B 1 197 ? 6.441 -29.625 -4.012 1 95.81 197 ARG B CA 1
ATOM 5654 C C . ARG B 1 197 ? 6.52 -28.641 -2.846 1 95.81 197 ARG B C 1
ATOM 5656 O O . ARG B 1 197 ? 5.492 -28.234 -2.297 1 95.81 197 ARG B O 1
ATOM 5663 N N . ILE B 1 198 ? 7.727 -28.281 -2.475 1 96.56 198 ILE B N 1
ATOM 5664 C CA . ILE B 1 198 ? 7.91 -27.281 -1.423 1 96.56 198 ILE B CA 1
ATOM 5665 C C . ILE B 1 198 ? 7.367 -25.938 -1.886 1 96.56 198 ILE B C 1
ATOM 5667 O O . ILE B 1 198 ? 6.719 -25.219 -1.116 1 96.56 198 ILE B O 1
ATOM 5671 N N . ILE B 1 199 ? 7.527 -25.609 -3.156 1 97.5 199 ILE B N 1
ATOM 5672 C CA . ILE B 1 199 ? 7.164 -24.312 -3.688 1 97.5 199 ILE B CA 1
ATOM 5673 C C . ILE B 1 199 ? 5.707 -24.312 -4.141 1 97.5 199 ILE B C 1
ATOM 5675 O O . ILE B 1 199 ? 4.961 -23.375 -3.877 1 97.5 199 ILE B O 1
ATOM 5679 N N . SER B 1 200 ? 5.367 -25.344 -4.82 1 93.62 200 SER B N 1
ATOM 5680 C CA . SER B 1 200 ? 4.039 -25.438 -5.414 1 93.62 200 SER B CA 1
ATOM 5681 C C . SER B 1 200 ? 3.441 -26.828 -5.23 1 93.62 200 SER B C 1
ATOM 5683 O O . SER B 1 200 ? 3.971 -27.812 -5.754 1 93.62 200 SER B O 1
ATOM 5685 N N . SER B 1 201 ? 2.477 -26.891 -4.438 1 88.06 201 SER B N 1
ATOM 5686 C CA . SER B 1 201 ? 1.751 -28.141 -4.238 1 88.06 201 SER B CA 1
ATOM 5687 C C . SER B 1 201 ? 0.249 -27.906 -4.141 1 88.06 201 SER B C 1
ATOM 5689 O O . SER B 1 201 ? -0.201 -26.75 -4.125 1 88.06 201 SER B O 1
ATOM 5691 N N . ASP B 1 202 ? -0.44 -28.938 -4.141 1 77 202 ASP B N 1
ATOM 5692 C CA . ASP B 1 202 ? -1.893 -28.812 -4.07 1 77 202 ASP B CA 1
ATOM 5693 C C . ASP B 1 202 ? -2.363 -28.672 -2.627 1 77 202 ASP B C 1
ATOM 5695 O O . ASP B 1 202 ? -3.473 -28.203 -2.375 1 77 202 ASP B O 1
ATOM 5699 N N . SER B 1 203 ? -1.585 -29.047 -1.683 1 81.19 203 SER B N 1
ATOM 5700 C CA . SER B 1 203 ? -2.018 -29.031 -0.289 1 81.19 203 SER B CA 1
ATOM 5701 C C . SER B 1 203 ? -1.352 -27.891 0.485 1 81.19 203 SER B C 1
ATOM 5703 O O . SER B 1 203 ? -1.839 -26.766 0.482 1 81.19 203 SER B O 1
ATOM 5705 N N . ILE B 1 204 ? -0.183 -28.172 1.049 1 88.06 204 ILE B N 1
ATOM 5706 C CA . ILE B 1 204 ? 0.532 -27.172 1.827 1 88.06 204 ILE B CA 1
ATOM 5707 C C . ILE B 1 204 ? 1.887 -26.891 1.183 1 88.06 204 ILE B C 1
ATOM 5709 O O . ILE B 1 204 ? 2.717 -27.797 1.042 1 88.06 204 ILE B O 1
ATOM 5713 N N . ASP B 1 205 ? 2.031 -25.75 0.724 1 93.88 205 ASP B N 1
ATOM 5714 C CA . ASP B 1 205 ? 3.316 -25.297 0.197 1 93.88 205 ASP B CA 1
ATOM 5715 C C . ASP B 1 205 ? 3.695 -23.938 0.769 1 93.88 205 ASP B C 1
ATOM 5717 O O . ASP B 1 205 ? 2.908 -23.312 1.488 1 93.88 205 ASP B O 1
ATOM 5721 N N . VAL B 1 206 ? 4.867 -23.5 0.525 1 97 206 VAL B N 1
ATOM 5722 C CA . VAL B 1 206 ? 5.391 -22.312 1.193 1 97 206 VAL B CA 1
ATOM 5723 C C . VAL B 1 206 ? 4.715 -21.062 0.633 1 97 206 VAL B C 1
ATOM 5725 O O . VAL B 1 206 ? 4.566 -20.062 1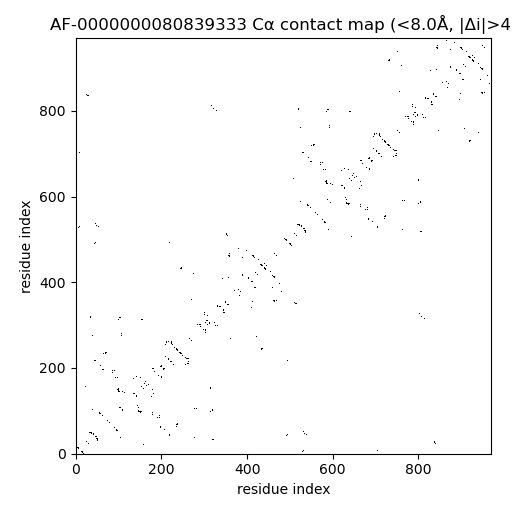.336 1 97 206 VAL B O 1
ATOM 5728 N N . ASP B 1 207 ? 4.344 -21.094 -0.657 1 97.06 207 ASP B N 1
ATOM 5729 C CA . ASP B 1 207 ? 3.578 -20 -1.234 1 97.06 207 ASP B CA 1
ATOM 5730 C C . ASP B 1 207 ? 2.293 -19.75 -0.448 1 97.06 207 ASP B C 1
ATOM 5732 O O . ASP B 1 207 ? 2.049 -18.641 0.017 1 97.06 207 ASP B O 1
ATOM 5736 N N . LYS B 1 208 ? 1.532 -20.766 -0.189 1 95.25 208 LYS B N 1
ATOM 5737 C CA . LYS B 1 208 ? 0.269 -20.688 0.54 1 95.25 208 LYS B CA 1
ATOM 5738 C C . LYS B 1 208 ? 0.498 -20.297 1.998 1 95.25 208 LYS B C 1
ATOM 5740 O O . LYS B 1 208 ? -0.243 -19.484 2.553 1 95.25 208 LYS B O 1
ATOM 5745 N N . LEU B 1 209 ? 1.476 -20.906 2.586 1 96.62 209 LEU B N 1
ATOM 5746 C CA . LEU B 1 209 ? 1.755 -20.609 3.986 1 96.62 209 LEU B CA 1
ATOM 5747 C C . LEU B 1 209 ? 2.062 -19.125 4.184 1 96.62 209 LEU B C 1
ATOM 5749 O O . LEU B 1 209 ? 1.58 -18.5 5.133 1 96.62 209 LEU B O 1
ATOM 5753 N N . ASP B 1 210 ? 2.82 -18.625 3.279 1 97.56 210 ASP B N 1
ATOM 5754 C CA . ASP B 1 210 ? 3.201 -17.219 3.447 1 97.56 210 ASP B CA 1
ATOM 5755 C C . ASP B 1 210 ? 2.006 -16.297 3.234 1 97.56 210 ASP B C 1
ATOM 5757 O O . ASP B 1 210 ? 1.765 -15.398 4.039 1 97.56 210 ASP B O 1
ATOM 5761 N N . TYR B 1 211 ? 1.278 -16.438 2.074 1 95.94 211 TYR B N 1
ATOM 5762 C CA . TYR B 1 211 ? 0.225 -15.461 1.823 1 95.94 211 TYR B CA 1
ATOM 5763 C C . TYR B 1 211 ? -0.879 -15.57 2.869 1 95.94 211 TYR B C 1
ATOM 5765 O O . TYR B 1 211 ? -1.48 -14.562 3.25 1 95.94 211 TYR B O 1
ATOM 5773 N N . LEU B 1 212 ? -1.132 -16.781 3.381 1 95.69 212 LEU B N 1
ATOM 5774 C CA . LEU B 1 212 ? -2.117 -16.922 4.445 1 95.69 212 LEU B CA 1
ATOM 5775 C C . LEU B 1 212 ? -1.668 -16.203 5.711 1 95.69 212 LEU B C 1
ATOM 5777 O O . LEU B 1 212 ? -2.473 -15.539 6.367 1 95.69 212 LEU B O 1
ATOM 5781 N N . THR B 1 213 ? -0.398 -16.359 6.027 1 96.94 213 THR B N 1
ATOM 5782 C CA . THR B 1 213 ? 0.15 -15.711 7.215 1 96.94 213 THR B CA 1
ATOM 5783 C C . THR B 1 213 ? 0.073 -14.188 7.086 1 96.94 213 THR B C 1
ATOM 5785 O O . THR B 1 213 ? -0.356 -13.5 8.016 1 96.94 213 THR B O 1
ATOM 5788 N N . ARG B 1 214 ? 0.423 -13.711 5.941 1 96.62 214 ARG B N 1
ATOM 5789 C CA . ARG B 1 214 ? 0.439 -12.266 5.715 1 96.62 214 ARG B CA 1
ATOM 5790 C C . ARG B 1 214 ? -0.978 -11.703 5.648 1 96.62 214 ARG B C 1
ATOM 5792 O O . ARG B 1 214 ? -1.262 -10.648 6.215 1 96.62 214 ARG B O 1
ATOM 5799 N N . ASP B 1 215 ? -1.812 -12.367 4.918 1 95.88 215 ASP B N 1
ATOM 5800 C CA . ASP B 1 215 ? -3.201 -11.93 4.824 1 95.88 215 ASP B CA 1
ATOM 5801 C C . ASP B 1 215 ? -3.857 -11.891 6.203 1 95.88 215 ASP B C 1
ATOM 5803 O O . ASP B 1 215 ? -4.598 -10.953 6.516 1 95.88 215 ASP B O 1
ATOM 5807 N N . ASN B 1 216 ? -3.629 -12.945 6.973 1 95.81 216 ASN B N 1
ATOM 5808 C CA . ASN B 1 216 ? -4.188 -12.992 8.32 1 95.81 216 ASN B CA 1
ATOM 5809 C C . ASN B 1 216 ? -3.691 -11.82 9.172 1 95.81 216 ASN B C 1
ATOM 5811 O O . ASN B 1 216 ? -4.48 -11.18 9.867 1 95.81 216 ASN B O 1
ATOM 5815 N N . HIS B 1 217 ? -2.449 -11.578 9.062 1 94.75 217 HIS B N 1
ATOM 5816 C CA . HIS B 1 217 ? -1.867 -10.477 9.828 1 94.75 217 HIS B CA 1
ATOM 5817 C C . HIS B 1 217 ? -2.479 -9.141 9.422 1 94.75 217 HIS B C 1
ATOM 5819 O O . HIS B 1 217 ? -2.871 -8.344 10.281 1 94.75 217 HIS B O 1
ATOM 5825 N N . MET B 1 218 ? -2.617 -8.906 8.195 1 94.75 218 MET B N 1
ATOM 5826 C CA . MET B 1 218 ? -3.002 -7.602 7.672 1 94.75 218 MET B CA 1
ATOM 5827 C C . MET B 1 218 ? -4.504 -7.379 7.805 1 94.75 218 MET B C 1
ATOM 5829 O O . MET B 1 218 ? -4.984 -6.25 7.703 1 94.75 218 MET B O 1
ATOM 5833 N N . THR B 1 219 ? -5.246 -8.422 7.988 1 93.12 219 THR B N 1
ATOM 5834 C CA . THR B 1 219 ? -6.68 -8.281 8.211 1 93.12 219 THR B CA 1
ATOM 5835 C C . THR B 1 219 ? -6.992 -8.172 9.695 1 93.12 219 THR B C 1
ATOM 5837 O O . THR B 1 219 ? -8.156 -8.172 10.094 1 93.12 219 THR B O 1
ATOM 5840 N N . GLY B 1 220 ? -5.996 -8.078 10.531 1 89.12 220 GLY B N 1
ATOM 5841 C CA . GLY B 1 220 ? -6.18 -7.934 11.969 1 89.12 220 GLY B CA 1
ATOM 5842 C C . GLY B 1 220 ? -6.355 -9.258 12.68 1 89.12 220 GLY B C 1
ATOM 5843 O O . GLY B 1 220 ? -7.086 -9.344 13.672 1 89.12 220 GLY B O 1
ATOM 5844 N N . GLU B 1 221 ? -5.883 -10.352 12.102 1 90.12 221 GLU B N 1
ATOM 5845 C CA . GLU B 1 221 ? -5.879 -11.68 12.711 1 90.12 221 GLU B CA 1
ATOM 5846 C C . GLU B 1 221 ? -7.297 -12.203 12.906 1 90.12 221 GLU B C 1
ATOM 5848 O O . GLU B 1 221 ? -7.672 -12.602 14.008 1 90.12 221 GLU B O 1
ATOM 5853 N N . ILE B 1 222 ? -7.953 -12.18 11.859 1 87.88 222 ILE B N 1
ATOM 5854 C CA . ILE B 1 222 ? -9.336 -12.648 11.906 1 87.88 222 ILE B CA 1
ATOM 5855 C C . ILE B 1 222 ? -9.359 -14.172 12.031 1 87.88 222 ILE B C 1
ATOM 5857 O O . ILE B 1 222 ? -10.344 -14.75 12.492 1 87.88 222 ILE B O 1
ATOM 5861 N N . ALA B 1 223 ? -8.242 -14.828 11.555 1 91.19 223 ALA B N 1
ATOM 5862 C CA . ALA B 1 223 ? -8.078 -16.281 11.641 1 91.19 223 ALA B CA 1
ATOM 5863 C C . ALA B 1 223 ? -7.008 -16.641 12.664 1 91.19 223 ALA B C 1
ATOM 5865 O O . ALA B 1 223 ? -6.215 -15.789 13.078 1 91.19 223 ALA B O 1
ATOM 5866 N N . PRO B 1 224 ? -7.07 -17.875 13.117 1 91.5 224 PRO B N 1
ATOM 5867 C CA . PRO B 1 224 ? -6.008 -18.297 14.031 1 91.5 224 PRO B CA 1
ATOM 5868 C C . PRO B 1 224 ? -4.625 -18.281 13.383 1 91.5 224 PRO B C 1
ATOM 5870 O O . PRO B 1 224 ? -4.5 -18.531 12.18 1 91.5 224 PRO B O 1
ATOM 5873 N N . LYS B 1 225 ? -3.674 -18.016 14.234 1 92.81 225 LYS B N 1
ATOM 5874 C CA . LYS B 1 225 ? -2.295 -18.031 13.75 1 92.81 225 LYS B CA 1
ATOM 5875 C C . LYS B 1 225 ? -1.841 -19.453 13.414 1 92.81 225 LYS B C 1
ATOM 5877 O O . LYS B 1 225 ? -2.158 -20.391 14.141 1 92.81 225 LYS B O 1
ATOM 5882 N N . MET B 1 226 ? -1.131 -19.578 12.312 1 93.69 226 MET B N 1
ATOM 5883 C CA . MET B 1 226 ? -0.595 -20.859 11.906 1 93.69 226 MET B CA 1
ATOM 5884 C C . MET B 1 226 ? 0.714 -21.172 12.633 1 93.69 226 MET B C 1
ATOM 5886 O O . MET B 1 226 ? 1.551 -20.281 12.797 1 93.69 226 MET B O 1
ATOM 5890 N N . ASP B 1 227 ? 0.852 -22.391 13.039 1 92.94 227 ASP B N 1
ATOM 5891 C CA . ASP B 1 227 ? 2.08 -22.812 13.695 1 92.94 227 ASP B CA 1
ATOM 5892 C C . ASP B 1 227 ? 3.092 -23.344 12.68 1 92.94 227 ASP B C 1
ATOM 5894 O O . ASP B 1 227 ? 3.365 -24.547 12.641 1 92.94 227 ASP B O 1
ATOM 5898 N N . ILE B 1 228 ? 3.725 -22.484 12.016 1 93.19 228 ILE B N 1
ATOM 5899 C CA . ILE B 1 228 ? 4.633 -22.828 10.93 1 93.19 228 ILE B CA 1
ATOM 5900 C C . ILE B 1 228 ? 5.871 -23.516 11.492 1 93.19 228 ILE B C 1
ATOM 5902 O O . ILE B 1 228 ? 6.41 -24.438 10.875 1 93.19 228 ILE B O 1
ATOM 5906 N N . LYS B 1 229 ? 6.324 -23.109 12.664 1 91.38 229 LYS B N 1
ATOM 5907 C CA . LYS B 1 229 ? 7.5 -23.719 13.281 1 91.38 229 LYS B CA 1
ATOM 5908 C C . LYS B 1 229 ? 7.281 -25.203 13.555 1 91.38 229 LYS B C 1
ATOM 5910 O O . LYS B 1 229 ? 8.164 -26.016 13.289 1 91.38 229 LYS B O 1
ATOM 5915 N N . ARG B 1 230 ? 6.148 -25.484 14.078 1 91.88 230 ARG B N 1
ATOM 5916 C CA . ARG B 1 230 ? 5.832 -26.891 14.352 1 91.88 230 ARG B C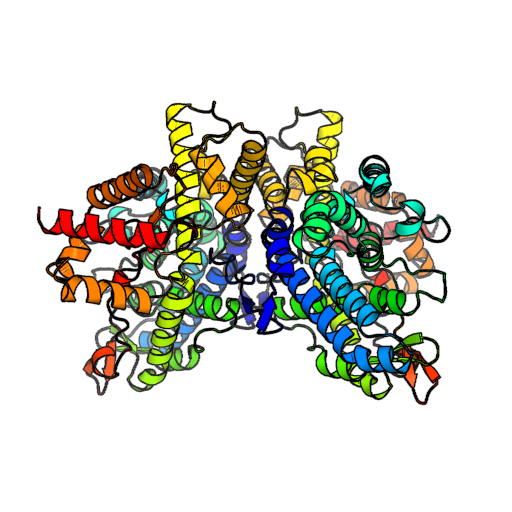A 1
ATOM 5917 C C . ARG B 1 230 ? 5.664 -27.672 13.055 1 91.88 230 ARG B C 1
ATOM 5919 O O . ARG B 1 230 ? 6.039 -28.844 12.977 1 91.88 230 ARG B O 1
ATOM 5926 N N . LEU B 1 231 ? 5.051 -27.062 12.062 1 91.25 231 LEU B N 1
ATOM 5927 C CA . LEU B 1 231 ? 4.906 -27.688 10.758 1 91.25 231 LEU B CA 1
ATOM 5928 C C . LEU B 1 231 ? 6.27 -28.062 10.18 1 91.25 231 LEU B C 1
ATOM 5930 O O . LEU B 1 231 ? 6.457 -29.172 9.68 1 91.25 231 LEU B O 1
ATOM 5934 N N . LEU B 1 232 ? 7.191 -27.141 10.352 1 91.81 232 LEU B N 1
ATOM 5935 C CA . LEU B 1 232 ? 8.547 -27.328 9.844 1 91.81 232 LEU B CA 1
ATOM 5936 C C . LEU B 1 232 ? 9.242 -28.484 10.578 1 91.81 232 LEU B C 1
ATOM 5938 O O . LEU B 1 232 ? 9.906 -29.297 9.961 1 91.81 232 LEU B O 1
ATOM 5942 N N . ALA B 1 233 ? 9.008 -28.562 11.781 1 90.75 233 ALA B N 1
ATOM 5943 C CA . ALA B 1 233 ? 9.664 -29.562 12.617 1 90.75 233 ALA B CA 1
ATOM 5944 C C . ALA B 1 233 ? 9.172 -30.969 12.289 1 90.75 233 ALA B C 1
ATOM 5946 O O . ALA B 1 233 ? 9.852 -31.953 12.586 1 90.75 233 ALA B O 1
ATOM 5947 N N . CYS B 1 234 ? 8.07 -31.047 11.633 1 90.38 234 CYS B N 1
ATOM 5948 C CA . CYS B 1 234 ? 7.445 -32.344 11.422 1 90.38 234 CYS B CA 1
ATOM 5949 C C . CYS B 1 234 ? 7.562 -32.781 9.961 1 90.38 234 CYS B C 1
ATOM 5951 O O . CYS B 1 234 ? 6.977 -33.781 9.555 1 90.38 234 CYS B O 1
ATOM 5953 N N . LEU B 1 235 ? 8.258 -32.031 9.211 1 91.88 235 LEU B N 1
ATOM 5954 C CA . LEU B 1 235 ? 8.453 -32.312 7.797 1 91.88 235 LEU B CA 1
ATOM 5955 C C . LEU B 1 235 ? 9.508 -33.406 7.609 1 91.88 235 LEU B C 1
ATOM 5957 O O . LEU B 1 235 ? 10.555 -33.375 8.273 1 91.88 235 LEU B O 1
ATOM 5961 N N . THR B 1 236 ? 9.234 -34.375 6.688 1 92.69 236 THR B N 1
ATOM 5962 C CA . THR B 1 236 ? 10.203 -35.438 6.43 1 92.69 236 THR B CA 1
ATOM 5963 C C . THR B 1 236 ? 10.062 -35.969 5.004 1 92.69 236 THR B C 1
ATOM 5965 O O . THR B 1 236 ? 9.062 -35.688 4.336 1 92.69 236 THR B O 1
ATOM 5968 N N . ILE B 1 237 ? 11.109 -36.531 4.5 1 94.38 237 ILE B N 1
ATOM 5969 C CA . ILE B 1 237 ? 11.07 -37.281 3.26 1 94.38 237 ILE B CA 1
ATOM 5970 C C . ILE B 1 237 ? 10.992 -38.781 3.574 1 94.38 237 ILE B C 1
ATOM 5972 O O . ILE B 1 237 ? 11.852 -39.312 4.281 1 94.38 237 ILE B O 1
ATOM 5976 N N . THR B 1 238 ? 10.031 -39.438 3.072 1 92 238 THR B N 1
ATOM 5977 C CA . THR B 1 238 ? 9.789 -40.844 3.365 1 92 238 THR B CA 1
ATOM 5978 C C . THR B 1 238 ? 10.75 -41.75 2.58 1 92 238 THR B C 1
ATOM 5980 O O . THR B 1 238 ? 11.508 -41.25 1.739 1 92 238 THR B O 1
ATOM 5983 N N . LYS B 1 239 ? 10.656 -43.031 2.861 1 91.69 239 LYS B N 1
ATOM 5984 C CA . LYS B 1 239 ? 11.484 -44.031 2.16 1 91.69 239 LYS B CA 1
ATOM 5985 C C . LYS B 1 239 ? 11.148 -44.062 0.67 1 91.69 239 LYS B C 1
ATOM 5987 O O . LYS B 1 239 ? 12.023 -44.281 -0.162 1 91.69 239 LYS B O 1
ATOM 5992 N N . ASN B 1 240 ? 9.938 -43.719 0.368 1 91.38 240 ASN B N 1
ATOM 5993 C CA . ASN B 1 240 ? 9.484 -43.688 -1.019 1 91.38 240 ASN B CA 1
ATOM 5994 C C . ASN B 1 240 ? 9.781 -42.344 -1.682 1 91.38 240 ASN B C 1
ATOM 5996 O O . ASN B 1 240 ? 9.273 -42.062 -2.766 1 91.38 240 ASN B O 1
ATOM 6000 N N . LYS B 1 241 ? 10.523 -41.5 -1.007 1 93 241 LYS B N 1
ATOM 6001 C CA . LYS B 1 241 ? 10.992 -40.219 -1.529 1 93 241 LYS B CA 1
ATOM 6002 C C . LYS B 1 241 ? 9.828 -39.25 -1.736 1 93 241 LYS B C 1
ATOM 6004 O O . LYS B 1 241 ? 9.734 -38.594 -2.779 1 93 241 LYS B O 1
ATOM 6009 N N . GLU B 1 242 ? 8.977 -39.281 -0.745 1 90.81 242 GLU B N 1
ATOM 6010 C CA . GLU B 1 242 ? 7.844 -38.344 -0.759 1 90.81 242 GLU B CA 1
ATOM 6011 C C . GLU B 1 242 ? 7.926 -37.344 0.393 1 90.81 242 GLU B C 1
ATOM 6013 O O . GLU B 1 242 ? 8.406 -37.688 1.478 1 90.81 242 GLU B O 1
ATOM 6018 N N . LEU B 1 243 ? 7.504 -36.125 0.07 1 91.44 243 LEU B N 1
ATOM 6019 C CA . LEU B 1 243 ? 7.41 -35.094 1.098 1 91.44 243 LEU B CA 1
ATOM 6020 C C . LEU B 1 243 ? 6.168 -35.281 1.962 1 91.44 243 LEU B C 1
ATOM 6022 O O . LEU B 1 243 ? 5.043 -35.281 1.457 1 91.44 243 LEU B O 1
ATOM 6026 N N . LYS B 1 244 ? 6.363 -35.531 3.279 1 88.44 244 LYS B N 1
ATOM 6027 C CA . LYS B 1 244 ? 5.234 -35.812 4.164 1 88.44 244 LYS B CA 1
ATOM 6028 C C . LYS B 1 244 ? 5.445 -35.156 5.531 1 88.44 244 LYS B C 1
ATOM 6030 O O . LYS B 1 244 ? 6.566 -34.781 5.879 1 88.44 244 LYS B O 1
ATOM 6035 N N . TYR B 1 245 ? 4.355 -34.969 6.195 1 88.31 245 TYR B N 1
ATOM 6036 C CA . TYR B 1 245 ? 4.375 -34.562 7.598 1 88.31 245 TYR B CA 1
ATOM 6037 C C . TYR B 1 245 ? 4.145 -35.781 8.508 1 88.31 245 TYR B C 1
ATOM 6039 O O . TYR B 1 245 ? 3.316 -36.625 8.211 1 88.31 245 TYR B O 1
ATOM 6047 N N . ILE B 1 246 ? 4.82 -35.812 9.609 1 87.19 246 ILE B N 1
ATOM 6048 C CA . ILE B 1 246 ? 4.602 -36.906 10.57 1 87.19 246 ILE B CA 1
ATOM 6049 C C . ILE B 1 246 ? 3.371 -36.594 11.422 1 87.19 246 ILE B C 1
ATOM 6051 O O . ILE B 1 246 ? 2.934 -35.438 11.492 1 87.19 246 ILE B O 1
ATOM 6055 N N . ALA B 1 247 ? 2.889 -37.531 12.133 1 81.81 247 ALA B N 1
ATOM 6056 C CA . ALA B 1 247 ? 1.613 -37.438 12.836 1 81.81 247 ALA B CA 1
ATOM 6057 C C . ALA B 1 247 ? 1.638 -36.344 13.898 1 81.81 247 ALA B C 1
ATOM 6059 O O . ALA B 1 247 ? 0.608 -35.75 14.188 1 81.81 247 ALA B O 1
ATOM 6060 N N . LYS B 1 248 ? 2.734 -36.094 14.461 1 83.88 248 LYS B N 1
ATOM 6061 C CA . LYS B 1 248 ? 2.865 -35.094 15.492 1 83.88 248 LYS B CA 1
ATOM 6062 C C . LYS B 1 248 ? 2.51 -33.719 14.945 1 83.88 248 LYS B C 1
ATOM 6064 O O . LYS B 1 248 ? 2.262 -32.781 15.711 1 83.88 248 LYS B O 1
ATOM 6069 N N . ALA B 1 249 ? 2.42 -33.625 13.633 1 87.25 249 ALA B N 1
ATOM 6070 C CA . ALA B 1 249 ? 2.152 -32.344 12.977 1 87.25 249 ALA B CA 1
ATOM 6071 C C . ALA B 1 249 ? 0.654 -32.062 12.914 1 87.25 249 ALA B C 1
ATOM 6073 O O . ALA B 1 249 ? 0.238 -30.969 12.523 1 87.25 249 ALA B O 1
ATOM 6074 N N . ILE B 1 250 ? -0.121 -32.938 13.328 1 84.62 250 ILE B N 1
ATOM 6075 C CA . ILE B 1 250 ? -1.562 -32.875 13.117 1 84.62 250 ILE B CA 1
ATOM 6076 C C . ILE B 1 250 ? -2.113 -31.578 13.68 1 84.62 250 ILE B C 1
ATOM 6078 O O . ILE B 1 250 ? -2.848 -30.859 13 1 84.62 250 ILE B O 1
ATOM 6082 N N . PRO B 1 251 ? -1.719 -31.203 14.938 1 84.56 251 PRO B N 1
ATOM 6083 C CA . PRO B 1 251 ? -2.24 -29.938 15.438 1 84.56 251 PRO B CA 1
ATOM 6084 C C . PRO B 1 251 ? -1.839 -28.75 14.57 1 84.56 251 PRO B C 1
ATOM 6086 O O . PRO B 1 251 ? -2.65 -27.844 14.328 1 84.56 251 PRO B O 1
ATOM 6089 N N . ALA B 1 252 ? -0.662 -28.75 14.109 1 89.5 252 ALA B N 1
ATOM 6090 C CA . ALA B 1 252 ? -0.175 -27.656 13.266 1 89.5 252 ALA B CA 1
ATOM 6091 C C . ALA B 1 252 ? -0.889 -27.641 11.922 1 89.5 252 ALA B C 1
ATOM 6093 O O . ALA B 1 252 ? -1.248 -26.578 11.406 1 89.5 252 ALA B O 1
ATOM 6094 N N . VAL B 1 253 ? -1.052 -28.781 11.344 1 87.44 253 VAL B N 1
ATOM 6095 C CA . VAL B 1 253 ? -1.746 -28.906 10.07 1 87.44 253 VAL B CA 1
ATOM 6096 C C . VAL B 1 253 ? -3.186 -28.422 10.219 1 87.44 253 VAL B C 1
ATOM 6098 O O . VAL B 1 253 ? -3.717 -27.75 9.32 1 87.44 253 VAL B O 1
ATOM 6101 N N . GLN B 1 254 ? -3.758 -28.688 11.297 1 85.31 254 GLN B N 1
ATOM 6102 C CA . GLN B 1 254 ? -5.125 -28.25 11.562 1 85.31 254 GLN B CA 1
ATOM 6103 C C . GLN B 1 254 ? -5.215 -26.734 11.602 1 85.31 254 GLN B C 1
ATOM 6105 O O . GLN B 1 254 ? -6.188 -26.141 11.117 1 85.31 254 GLN B O 1
ATOM 6110 N N . THR B 1 255 ? -4.211 -26.125 12.219 1 88.75 255 THR B N 1
ATOM 6111 C CA . THR B 1 255 ? -4.215 -24.672 12.266 1 88.75 255 THR B CA 1
ATOM 6112 C C . THR B 1 255 ? -4.141 -24.078 10.867 1 88.75 255 THR B C 1
ATOM 6114 O O . THR B 1 255 ? -4.719 -23.016 10.602 1 88.75 255 THR B O 1
ATOM 6117 N N . VAL B 1 256 ? -3.439 -24.719 9.969 1 89.12 256 VAL B N 1
ATOM 6118 C CA . VAL B 1 256 ? -3.324 -24.25 8.594 1 89.12 256 VAL B CA 1
ATOM 6119 C C . VAL B 1 256 ? -4.68 -24.344 7.898 1 89.12 256 VAL B C 1
ATOM 6121 O O . VAL B 1 256 ? -5.117 -23.391 7.242 1 89.12 256 VAL B O 1
ATOM 6124 N N . VAL B 1 257 ? -5.289 -25.422 8.055 1 85 257 VAL B N 1
ATOM 6125 C CA . VAL B 1 257 ? -6.586 -25.656 7.422 1 85 257 VAL B CA 1
ATOM 6126 C C . VAL B 1 257 ? -7.613 -24.688 7.984 1 85 257 VAL B C 1
ATOM 6128 O O . VAL B 1 257 ? -8.383 -24.078 7.23 1 85 257 VAL B O 1
ATOM 6131 N N . ASP B 1 258 ? -7.594 -24.531 9.281 1 86.56 258 ASP B N 1
ATOM 6132 C CA . ASP B 1 258 ? -8.539 -23.625 9.93 1 86.56 258 ASP B CA 1
ATOM 6133 C C . ASP B 1 258 ? -8.328 -22.188 9.469 1 86.56 258 ASP B C 1
ATOM 6135 O O . ASP B 1 258 ? -9.289 -21.469 9.195 1 86.56 258 ASP B O 1
ATOM 6139 N N . SER B 1 259 ? -7.109 -21.797 9.453 1 91.19 259 SER B N 1
ATOM 6140 C CA . SER B 1 259 ? -6.789 -20.438 9.023 1 91.19 259 SER B CA 1
ATOM 6141 C C . SER B 1 259 ? -7.215 -20.203 7.578 1 91.19 259 SER B C 1
ATOM 6143 O O . SER B 1 259 ? -7.809 -19.172 7.258 1 91.19 259 SER B O 1
ATOM 6145 N N . ARG B 1 260 ? -6.863 -21.109 6.73 1 88.88 260 ARG B N 1
ATOM 6146 C CA . ARG B 1 260 ? -7.227 -21.016 5.32 1 88.88 260 ARG B CA 1
ATOM 6147 C C . ARG B 1 260 ? -8.734 -20.922 5.148 1 88.88 260 ARG B C 1
ATOM 6149 O O . ARG B 1 260 ? -9.227 -20.078 4.398 1 88.88 260 ARG B O 1
ATOM 6156 N N . ASP B 1 261 ? -9.43 -21.75 5.832 1 84.56 261 ASP B N 1
ATOM 6157 C CA . ASP B 1 261 ? -10.883 -21.797 5.703 1 84.56 261 ASP B CA 1
ATOM 6158 C C . ASP B 1 261 ? -11.516 -20.5 6.176 1 84.56 261 ASP B C 1
ATOM 6160 O O . ASP B 1 261 ? -12.438 -19.984 5.539 1 84.56 261 ASP B O 1
ATOM 6164 N N . LEU B 1 262 ? -11.055 -20.016 7.25 1 86.94 262 LEU B N 1
ATOM 6165 C CA . LEU B 1 262 ? -11.617 -18.781 7.797 1 86.94 262 LEU B CA 1
ATOM 6166 C C . LEU B 1 262 ? -11.289 -17.594 6.898 1 86.94 262 LEU B C 1
ATOM 6168 O O . LEU B 1 262 ? -12.141 -16.719 6.676 1 86.94 262 LEU B O 1
ATOM 6172 N N . LEU B 1 263 ? -10.086 -17.531 6.414 1 90.12 263 LEU B N 1
ATOM 6173 C CA . LEU B 1 263 ? -9.727 -16.453 5.492 1 90.12 263 LEU B CA 1
ATOM 6174 C C . LEU B 1 263 ? -10.539 -16.547 4.203 1 90.12 263 LEU B C 1
ATOM 6176 O O . LEU B 1 263 ? -10.961 -15.523 3.654 1 90.12 263 LEU B O 1
ATOM 6180 N N . TYR B 1 264 ? -10.688 -17.719 3.758 1 85.19 264 TYR B N 1
ATOM 6181 C CA . TYR B 1 264 ? -11.484 -17.922 2.553 1 85.19 264 TYR B CA 1
ATOM 6182 C C . TYR B 1 264 ? -12.914 -17.406 2.75 1 85.19 264 TYR B C 1
ATOM 6184 O O . TYR B 1 264 ? -13.461 -16.734 1.882 1 85.19 264 TYR B O 1
ATOM 6192 N N . LEU B 1 265 ? -13.484 -17.672 3.877 1 81.69 265 LEU B N 1
ATOM 6193 C CA . LEU B 1 265 ? -14.883 -17.359 4.152 1 81.69 265 LEU B CA 1
ATOM 6194 C C . LEU B 1 265 ? -15.062 -15.875 4.422 1 81.69 265 LEU B C 1
ATOM 6196 O O . LEU B 1 265 ? -15.992 -15.25 3.912 1 81.69 265 LEU B O 1
ATOM 6200 N N . TRP B 1 266 ? -14.164 -15.352 5.172 1 85 266 TRP B N 1
ATOM 6201 C CA . TRP B 1 266 ? -14.469 -14.039 5.746 1 85 266 TRP B CA 1
ATOM 6202 C C . TRP B 1 266 ? -13.672 -12.945 5.047 1 85 266 TRP B C 1
ATOM 6204 O O . TRP B 1 266 ? -13.961 -11.758 5.211 1 85 266 TRP B O 1
ATOM 6214 N N . VAL B 1 267 ? -12.695 -13.344 4.23 1 89.75 267 VAL B N 1
ATOM 6215 C CA . VAL B 1 267 ? -11.898 -12.328 3.553 1 89.75 267 VAL B CA 1
ATOM 6216 C C . VAL B 1 267 ? -12.062 -12.461 2.041 1 89.75 267 VAL B C 1
ATOM 6218 O O . VAL B 1 267 ? -12.648 -11.586 1.396 1 89.75 267 VAL B O 1
ATOM 6221 N N . TYR B 1 268 ? -11.734 -13.625 1.503 1 86.88 268 TYR B N 1
ATOM 6222 C CA . TYR B 1 268 ? -11.68 -13.797 0.055 1 86.88 268 TYR B CA 1
ATOM 6223 C C . TYR B 1 268 ? -13.086 -13.875 -0.534 1 86.88 268 TYR B C 1
ATOM 6225 O O . TYR B 1 268 ? -13.336 -13.359 -1.623 1 86.88 268 TYR B O 1
ATOM 6233 N N . GLN B 1 269 ? -14 -14.484 0.194 1 83.06 269 GLN B N 1
ATOM 6234 C CA . GLN B 1 269 ? -15.352 -14.711 -0.321 1 83.06 269 GLN B CA 1
ATOM 6235 C C . GLN B 1 269 ? -16.344 -13.75 0.316 1 83.06 269 GLN B C 1
ATOM 6237 O O . GLN B 1 269 ? -17.562 -13.891 0.133 1 83.06 269 GLN B O 1
ATOM 6242 N N . HIS B 1 270 ? -15.828 -12.844 1.116 1 86.81 270 HIS B N 1
ATOM 6243 C CA . HIS B 1 270 ? -16.719 -11.805 1.61 1 86.81 270 HIS B CA 1
ATOM 6244 C C . HIS B 1 270 ? -17.438 -11.102 0.463 1 86.81 270 HIS B C 1
ATOM 6246 O O . HIS B 1 270 ? -16.844 -10.836 -0.582 1 86.81 270 HIS B O 1
ATOM 6252 N N . HIS B 1 271 ? -18.703 -10.805 0.625 1 88 271 HIS B N 1
ATOM 6253 C CA . HIS B 1 271 ? -19.547 -10.312 -0.464 1 88 271 HIS B CA 1
ATOM 6254 C C . HIS B 1 271 ? -19 -9.008 -1.034 1 88 271 HIS B C 1
ATOM 6256 O O . HIS B 1 271 ? -19.109 -8.75 -2.234 1 88 271 HIS B O 1
ATOM 6262 N N . ILE B 1 272 ? -18.359 -8.164 -0.202 1 91.31 272 ILE B N 1
ATOM 6263 C CA . ILE B 1 272 ? -17.812 -6.898 -0.679 1 91.31 272 ILE B CA 1
ATOM 6264 C C . ILE B 1 272 ? -16.578 -7.156 -1.527 1 91.31 272 ILE B C 1
ATOM 6266 O O . ILE B 1 272 ? -16.359 -6.496 -2.547 1 91.31 272 ILE B O 1
ATOM 6270 N N . SER B 1 273 ? -15.727 -8.109 -1.066 1 89.38 273 SER B N 1
ATOM 6271 C CA . SER B 1 273 ? -14.523 -8.453 -1.824 1 89.38 273 SER B CA 1
ATOM 6272 C C . SER B 1 273 ? -14.883 -8.992 -3.205 1 89.38 273 SER B C 1
ATOM 6274 O O . SER B 1 273 ? -14.32 -8.562 -4.211 1 89.38 273 SER B O 1
ATOM 6276 N N . ILE B 1 274 ? -15.836 -9.898 -3.262 1 88.5 274 ILE B N 1
ATOM 6277 C CA . ILE B 1 274 ? -16.266 -10.5 -4.52 1 88.5 274 ILE B CA 1
ATOM 6278 C C . ILE B 1 274 ? -16.906 -9.438 -5.406 1 88.5 274 ILE B C 1
ATOM 6280 O O . ILE B 1 274 ? -16.641 -9.383 -6.609 1 88.5 274 ILE B O 1
ATOM 6284 N N . TYR B 1 275 ? -17.719 -8.602 -4.781 1 92.62 275 TYR B N 1
ATOM 6285 C CA . TYR B 1 275 ? -18.438 -7.559 -5.496 1 92.62 275 TYR B CA 1
ATOM 6286 C C . TYR B 1 275 ? -17.484 -6.582 -6.156 1 92.62 275 TYR B C 1
ATOM 6288 O O . TYR B 1 275 ? -17.578 -6.312 -7.355 1 92.62 275 TYR B O 1
ATOM 6296 N N . THR B 1 276 ? -16.516 -6.09 -5.402 1 93.75 276 THR B N 1
ATOM 6297 C CA . THR B 1 276 ? -15.609 -5.062 -5.914 1 93.75 276 THR B CA 1
ATOM 6298 C C . THR B 1 276 ? -14.695 -5.633 -6.992 1 93.75 276 THR B C 1
ATOM 6300 O O . THR B 1 276 ? -14.445 -4.984 -8.008 1 93.75 276 THR B O 1
ATOM 6303 N N . ASP B 1 277 ? -14.25 -6.844 -6.781 1 92.19 277 ASP B N 1
ATOM 6304 C CA . ASP B 1 277 ? -13.422 -7.492 -7.793 1 92.19 277 ASP B CA 1
ATOM 6305 C C . ASP B 1 277 ? -14.195 -7.684 -9.094 1 92.19 277 ASP B C 1
ATOM 6307 O O . ASP B 1 277 ? -13.672 -7.438 -10.18 1 92.19 277 ASP B O 1
ATOM 6311 N N . TYR B 1 278 ? -15.438 -8.141 -8.969 1 93 278 TYR B N 1
ATOM 6312 C CA . TYR B 1 278 ? -16.281 -8.391 -10.133 1 93 278 TYR B CA 1
ATOM 6313 C C . TYR B 1 278 ? -16.562 -7.105 -10.898 1 93 278 TYR B C 1
ATOM 6315 O O . TYR B 1 278 ? -16.438 -7.059 -12.125 1 93 278 TYR B O 1
ATOM 6323 N N . VAL B 1 279 ? -16.906 -6.062 -10.18 1 95.56 279 VAL B N 1
ATOM 6324 C CA . VAL B 1 279 ? -17.281 -4.793 -10.789 1 95.56 279 VAL B CA 1
ATOM 6325 C C . VAL B 1 279 ? -16.078 -4.168 -11.484 1 95.56 279 VAL B C 1
ATOM 6327 O O . VAL B 1 279 ? -16.172 -3.709 -12.625 1 95.56 279 VAL B O 1
ATOM 6330 N N . ILE B 1 280 ? -14.914 -4.168 -10.852 1 95.69 280 ILE B N 1
ATOM 6331 C CA . ILE B 1 280 ? -13.703 -3.629 -11.461 1 95.69 280 ILE B CA 1
ATOM 6332 C C . ILE B 1 280 ? -13.359 -4.422 -12.719 1 95.69 280 ILE B C 1
ATOM 6334 O O . ILE B 1 280 ? -13.023 -3.844 -13.75 1 95.69 280 ILE B O 1
ATOM 6338 N N . GLY B 1 281 ? -13.453 -5.766 -12.555 1 94.81 281 GLY B N 1
ATOM 6339 C CA . GLY B 1 281 ? -13.219 -6.602 -13.719 1 94.81 281 GLY B CA 1
ATOM 6340 C C . GLY B 1 281 ? -14.133 -6.266 -14.883 1 94.81 281 GLY B C 1
ATOM 6341 O O . GLY B 1 281 ? -13.688 -6.215 -16.031 1 94.81 281 GLY B O 1
ATOM 6342 N N . ARG B 1 282 ? -15.398 -6.004 -14.617 1 95 282 ARG B N 1
ATOM 6343 C CA . ARG B 1 282 ? -16.375 -5.68 -15.656 1 95 282 ARG B CA 1
ATOM 6344 C C . ARG B 1 282 ? -16.062 -4.328 -16.297 1 95 282 ARG B C 1
ATOM 6346 O O . ARG B 1 282 ? -16.234 -4.152 -17.5 1 95 282 ARG B O 1
ATOM 6353 N N . ILE B 1 283 ? -15.617 -3.379 -15.492 1 96.56 283 ILE B N 1
ATOM 6354 C CA . ILE B 1 283 ? -15.25 -2.066 -16.016 1 96.56 283 ILE B CA 1
ATOM 6355 C C . ILE B 1 283 ? -14.07 -2.205 -16.984 1 96.56 283 ILE B C 1
ATOM 6357 O O . ILE B 1 283 ? -14.117 -1.688 -18.094 1 96.56 283 ILE B O 1
ATOM 6361 N N . LEU B 1 284 ? -13.047 -2.936 -16.578 1 96.44 284 LEU B N 1
ATOM 6362 C CA . LEU B 1 284 ? -11.859 -3.119 -17.406 1 96.44 284 LEU B CA 1
ATOM 6363 C C . LEU B 1 284 ? -12.211 -3.836 -18.703 1 96.44 284 LEU B C 1
ATOM 6365 O O . LEU B 1 284 ? -11.75 -3.449 -19.781 1 96.44 284 LEU B O 1
ATOM 6369 N N . LYS B 1 285 ? -13.039 -4.855 -18.531 1 95.62 285 LYS B N 1
ATOM 6370 C CA . LYS B 1 285 ? -13.469 -5.574 -19.734 1 95.62 285 LYS B CA 1
ATOM 6371 C C . LYS B 1 285 ? -14.195 -4.645 -20.703 1 95.62 285 LYS B C 1
ATOM 6373 O O . LYS B 1 285 ? -13.969 -4.703 -21.906 1 95.62 285 LYS B O 1
ATOM 6378 N N . ARG B 1 286 ? -15.094 -3.836 -20.172 1 96.06 286 ARG B N 1
ATOM 6379 C CA . ARG B 1 286 ? -15.82 -2.877 -21 1 96.06 286 ARG B CA 1
ATOM 6380 C C . ARG B 1 286 ? -14.859 -1.914 -21.688 1 96.06 286 ARG B C 1
ATOM 6382 O O . ARG B 1 286 ? -15.023 -1.604 -22.859 1 96.06 286 ARG B O 1
ATOM 6389 N N . CYS B 1 287 ? -13.852 -1.447 -21 1 96.5 287 CYS B N 1
ATOM 6390 C CA . CYS B 1 287 ? -12.859 -0.544 -21.562 1 96.5 287 CYS B CA 1
ATOM 6391 C C . CYS B 1 287 ? -12.102 -1.216 -22.703 1 96.5 287 CYS B C 1
ATOM 6393 O O . CYS B 1 287 ? -11.82 -0.586 -23.734 1 96.5 287 CYS B O 1
ATOM 6395 N N . MET B 1 288 ? -11.773 -2.418 -22.547 1 96.44 288 MET B N 1
ATOM 6396 C CA . MET B 1 288 ? -11.031 -3.154 -23.562 1 96.44 288 MET B CA 1
ATOM 6397 C C . MET B 1 288 ? -11.906 -3.43 -24.781 1 96.44 288 MET B C 1
ATOM 6399 O O . MET B 1 288 ? -11.438 -3.393 -25.922 1 96.44 288 MET B O 1
ATOM 6403 N N . THR B 1 289 ? -13.203 -3.699 -24.547 1 96 289 THR B N 1
ATOM 6404 C CA . THR B 1 289 ? -14.148 -3.871 -25.641 1 96 289 THR B CA 1
ATOM 6405 C C . THR B 1 289 ? -14.281 -2.586 -26.453 1 96 289 THR B C 1
ATOM 6407 O O . THR B 1 289 ? -14.328 -2.623 -27.688 1 96 289 THR B O 1
ATOM 6410 N N . LEU B 1 290 ? -14.328 -1.496 -25.766 1 95.31 290 LEU B N 1
ATOM 6411 C CA . LEU B 1 290 ? -14.414 -0.2 -26.422 1 95.31 290 LEU B CA 1
ATOM 6412 C C . LEU B 1 290 ? -13.18 0.047 -27.297 1 95.31 290 LEU B C 1
ATOM 6414 O O . LEU B 1 290 ? -13.281 0.644 -28.359 1 95.31 290 LEU B O 1
ATOM 6418 N N . TYR B 1 291 ? -12.07 -0.406 -26.812 1 95.44 291 TYR B N 1
ATOM 6419 C CA . TYR B 1 291 ? -10.859 -0.267 -27.625 1 95.44 291 TYR B CA 1
ATOM 6420 C C . TYR B 1 291 ? -10.961 -1.083 -28.906 1 95.44 291 TYR B C 1
ATOM 6422 O O . TYR B 1 291 ? -10.555 -0.624 -29.969 1 95.44 291 TYR B O 1
ATOM 6430 N N . ASP B 1 292 ? -11.438 -2.27 -28.797 1 94.75 292 ASP B N 1
ATOM 6431 C CA . ASP B 1 292 ? -11.586 -3.135 -29.953 1 94.75 292 ASP B CA 1
ATOM 6432 C C . ASP B 1 292 ? -12.555 -2.525 -30.969 1 94.75 292 ASP B C 1
ATOM 6434 O O . ASP B 1 292 ? -12.367 -2.68 -32.188 1 94.75 292 ASP B O 1
ATOM 6438 N N . GLU B 1 293 ? -13.5 -1.804 -30.469 1 94.25 293 GLU B N 1
ATOM 6439 C CA . GLU B 1 293 ? -14.531 -1.228 -31.312 1 94.25 293 GLU B CA 1
ATOM 6440 C C . GLU B 1 293 ? -14.086 0.107 -31.906 1 94.25 293 GLU B C 1
ATOM 6442 O O . GLU B 1 293 ? -14.367 0.409 -33.062 1 94.25 293 GLU B O 1
ATOM 6447 N N . HIS B 1 294 ? -13.328 0.91 -31.094 1 93.19 294 HIS B N 1
ATOM 6448 C CA . HIS B 1 294 ? -13.07 2.291 -31.469 1 93.19 294 HIS B CA 1
ATOM 6449 C C . HIS B 1 294 ? -11.594 2.512 -31.781 1 93.19 294 HIS B C 1
ATOM 6451 O O . HIS B 1 294 ? -11.227 3.533 -32.375 1 93.19 294 HIS B O 1
ATOM 6457 N N . ARG B 1 295 ? -10.805 1.684 -31.422 1 89.75 295 ARG B N 1
ATOM 6458 C CA . ARG B 1 295 ? -9.383 1.633 -31.766 1 89.75 295 ARG B CA 1
ATOM 6459 C C . ARG B 1 295 ? -8.68 2.934 -31.391 1 89.75 295 ARG B C 1
ATOM 6461 O O . ARG B 1 295 ? -8.016 3.551 -32.219 1 89.75 295 ARG B O 1
ATOM 6468 N N . GLY B 1 296 ? -8.961 3.375 -30.188 1 85.25 296 GLY B N 1
ATOM 6469 C CA . GLY B 1 296 ? -8.211 4.508 -29.672 1 85.25 296 GLY B CA 1
ATOM 6470 C C . GLY B 1 296 ? -9.008 5.801 -29.656 1 85.25 296 GLY B C 1
ATOM 6471 O O . GLY B 1 296 ? -8.523 6.828 -29.188 1 85.25 296 GLY B O 1
ATOM 6472 N N . GLN B 1 297 ? -10.195 5.781 -30 1 87.12 297 GLN B N 1
ATOM 6473 C CA . GLN B 1 297 ? -10.969 7.008 -30.141 1 87.12 297 GLN B CA 1
ATOM 6474 C C . GLN B 1 297 ? -11.844 7.25 -28.922 1 87.12 297 GLN B C 1
ATOM 6476 O O . GLN B 1 297 ? -12.266 8.383 -28.656 1 87.12 297 GLN B O 1
ATOM 6481 N N . ALA B 1 298 ? -12.062 6.191 -28.219 1 88.19 298 ALA B N 1
ATOM 6482 C CA . ALA B 1 298 ? -12.867 6.348 -27.016 1 88.19 298 ALA B CA 1
ATOM 6483 C C . ALA B 1 298 ? -12.016 6.824 -25.828 1 88.19 298 ALA B C 1
ATOM 6485 O O . ALA B 1 298 ? -10.883 6.367 -25.656 1 88.19 298 ALA B O 1
ATOM 6486 N N . LEU B 1 299 ? -12.484 7.684 -25.047 1 87.62 299 LEU B N 1
ATOM 6487 C CA . LEU B 1 299 ? -11.734 8.289 -23.953 1 87.62 299 LEU B CA 1
ATOM 6488 C C . LEU B 1 299 ? -11.43 7.262 -22.875 1 87.62 299 LEU B C 1
ATOM 6490 O O . LEU B 1 299 ? -10.359 7.301 -22.266 1 87.62 299 LEU B O 1
ATOM 6494 N N . GLU B 1 300 ? -12.359 6.359 -22.75 1 91.19 300 GLU B N 1
ATOM 6495 C CA . GLU B 1 300 ? -12.219 5.438 -21.625 1 91.19 300 GLU B CA 1
ATOM 6496 C C . GLU B 1 300 ? -11.633 4.105 -22.078 1 91.19 300 GLU B C 1
ATOM 6498 O O . GLU B 1 300 ? -11.508 3.176 -21.266 1 91.19 300 GLU B O 1
ATOM 6503 N N . GLU B 1 301 ? -11.312 3.967 -23.312 1 93.81 301 GLU B N 1
ATOM 6504 C CA . GLU B 1 301 ? -10.859 2.688 -23.859 1 93.81 301 GLU B CA 1
ATOM 6505 C C . GLU B 1 301 ? -9.531 2.27 -23.219 1 93.81 301 GLU B C 1
ATOM 6507 O O . GLU B 1 301 ? -8.797 3.105 -22.688 1 93.81 301 GLU B O 1
ATOM 6512 N N . MET B 1 302 ? -9.266 0.976 -23.203 1 95.56 302 MET B N 1
ATOM 6513 C CA . MET B 1 302 ? -8.039 0.384 -22.688 1 95.56 302 MET B CA 1
ATOM 6514 C C . MET B 1 302 ? -7.512 -0.691 -23.641 1 95.56 302 MET B C 1
ATOM 6516 O O . MET B 1 302 ? -8.234 -1.627 -23.984 1 95.56 302 MET B O 1
ATOM 6520 N N . ASN B 1 303 ? -6.332 -0.498 -24.094 1 96.5 303 ASN B N 1
ATOM 6521 C CA . ASN B 1 303 ? -5.688 -1.508 -24.938 1 96.5 303 ASN B CA 1
ATOM 6522 C C . ASN B 1 303 ? -5.152 -2.666 -24.094 1 96.5 303 ASN B C 1
ATOM 6524 O O . ASN B 1 303 ? -4.164 -2.514 -23.375 1 96.5 303 ASN B O 1
ATOM 6528 N N . ARG B 1 304 ? -5.73 -3.791 -24.203 1 96.5 304 ARG B N 1
ATOM 6529 C CA . ARG B 1 304 ? -5.336 -4.961 -23.422 1 96.5 304 ARG B CA 1
ATOM 6530 C C . ARG B 1 304 ? -3.844 -5.242 -23.578 1 96.5 304 ARG B C 1
ATOM 6532 O O . ARG B 1 304 ? -3.168 -5.582 -22.609 1 96.5 304 ARG B O 1
ATOM 6539 N N . LYS B 1 305 ? -3.314 -5.121 -24.766 1 96.06 305 LYS B N 1
ATOM 6540 C CA . LYS B 1 305 ? -1.921 -5.441 -25.062 1 96.06 305 LYS B CA 1
ATOM 6541 C C . LYS B 1 305 ? -0.973 -4.523 -24.297 1 96.06 305 LYS B C 1
ATOM 6543 O O . LYS B 1 305 ? 0.121 -4.938 -23.906 1 96.06 305 LYS B O 1
ATOM 6548 N N . GLU B 1 306 ? -1.399 -3.344 -24.047 1 96.19 306 GLU B N 1
ATOM 6549 C CA . GLU B 1 306 ? -0.557 -2.361 -23.375 1 96.19 306 GLU B CA 1
ATOM 6550 C C . GLU B 1 306 ? -0.584 -2.557 -21.859 1 96.19 306 GLU B C 1
ATOM 6552 O O . GLU B 1 306 ? 0.277 -2.037 -21.141 1 96.19 306 GLU B O 1
ATOM 6557 N N . TYR B 1 307 ? -1.547 -3.303 -21.406 1 97.12 307 TYR B N 1
ATOM 6558 C CA . TYR B 1 307 ? -1.695 -3.424 -19.969 1 97.12 307 TYR B CA 1
ATOM 6559 C C . TYR B 1 307 ? -1.532 -4.871 -19.516 1 97.12 307 TYR B C 1
ATOM 6561 O O . TYR B 1 307 ? -1.037 -5.141 -18.422 1 97.12 307 TYR B O 1
ATOM 6569 N N . PHE B 1 308 ? -2.016 -5.812 -20.375 1 97.06 308 PHE B N 1
ATOM 6570 C CA . PHE B 1 308 ? -2.105 -7.203 -19.953 1 97.06 308 PHE B CA 1
ATOM 6571 C C . PHE B 1 308 ? -1.521 -8.141 -21 1 97.06 308 PHE B C 1
ATOM 6573 O O . PHE B 1 308 ? -2.172 -9.102 -21.422 1 97.06 308 PHE B O 1
ATOM 6580 N N . SER B 1 309 ? -0.354 -7.852 -21.469 1 97.5 309 SER B N 1
ATOM 6581 C CA . SER B 1 309 ? 0.444 -8.727 -22.312 1 97.5 309 SER B CA 1
ATOM 6582 C C . SER B 1 309 ? 1.783 -9.055 -21.672 1 97.5 309 SER B C 1
ATOM 6584 O O . SER B 1 309 ? 2.199 -8.391 -20.719 1 97.5 309 SER B O 1
ATOM 6586 N N . PRO B 1 310 ? 2.432 -10.133 -22.109 1 97.69 310 PRO B N 1
ATOM 6587 C CA . PRO B 1 310 ? 3.746 -10.445 -21.547 1 97.69 310 PRO B CA 1
ATOM 6588 C C . PRO B 1 310 ? 4.711 -9.266 -21.594 1 97.69 310 PRO B C 1
ATOM 6590 O O . PRO B 1 310 ? 5.383 -8.969 -20.609 1 97.69 310 PRO B O 1
ATOM 6593 N N . LYS B 1 311 ? 4.711 -8.531 -22.656 1 96.94 311 LYS B N 1
ATOM 6594 C CA . LYS B 1 311 ? 5.617 -7.398 -22.812 1 96.94 311 LYS B CA 1
ATOM 6595 C C . LYS B 1 311 ? 5.207 -6.234 -21.922 1 96.94 311 LYS B C 1
ATOM 6597 O O . LYS B 1 311 ? 6.059 -5.508 -21.406 1 96.94 311 LYS B O 1
ATOM 6602 N N . ALA B 1 312 ? 3.879 -6.02 -21.812 1 97.5 312 ALA B N 1
ATOM 6603 C CA . ALA B 1 312 ? 3.395 -4.965 -20.922 1 97.5 312 ALA B CA 1
ATOM 6604 C C . ALA B 1 312 ? 3.938 -5.145 -19.5 1 97.5 312 ALA B C 1
ATOM 6606 O O . ALA B 1 312 ? 4.348 -4.176 -18.859 1 97.5 312 ALA B O 1
ATOM 6607 N N . ILE B 1 313 ? 3.963 -6.379 -19.078 1 97.38 313 ILE B N 1
ATOM 6608 C CA . ILE B 1 313 ? 4.359 -6.691 -17.719 1 97.38 313 ILE B CA 1
ATOM 6609 C C . ILE B 1 313 ? 5.883 -6.668 -17.594 1 97.38 313 ILE B C 1
ATOM 6611 O O . ILE B 1 313 ? 6.43 -6.074 -16.672 1 97.38 313 ILE B O 1
ATOM 6615 N N . THR B 1 314 ? 6.637 -7.211 -18.562 1 97.75 314 THR B N 1
ATOM 6616 C CA . THR B 1 314 ? 8.07 -7.43 -18.422 1 97.75 314 THR B CA 1
ATOM 6617 C C . THR B 1 314 ? 8.852 -6.219 -18.922 1 97.75 314 THR B C 1
ATOM 6619 O O . THR B 1 314 ? 9.883 -5.863 -18.344 1 97.75 314 THR B O 1
ATOM 6622 N N . ASP B 1 315 ? 8.383 -5.566 -19.969 1 97.5 315 ASP B N 1
ATOM 6623 C CA . ASP B 1 315 ? 9.148 -4.496 -20.594 1 97.5 315 ASP B CA 1
ATOM 6624 C C . ASP B 1 315 ? 8.641 -3.123 -20.156 1 97.5 315 ASP B C 1
ATOM 6626 O O . ASP B 1 315 ? 9.422 -2.193 -19.953 1 97.5 315 ASP B O 1
ATOM 6630 N N . TYR B 1 316 ? 7.332 -3.023 -20 1 97.56 316 TYR B N 1
ATOM 6631 C CA . TYR B 1 316 ? 6.766 -1.722 -19.672 1 97.56 316 TYR B CA 1
ATOM 6632 C C . TYR B 1 316 ? 6.516 -1.602 -18.172 1 97.56 316 TYR B C 1
ATOM 6634 O O . TYR B 1 316 ? 6.184 -0.523 -17.672 1 97.56 316 TYR B O 1
ATOM 6642 N N . LEU B 1 317 ? 6.605 -2.688 -17.406 1 98.38 317 LEU B N 1
ATOM 6643 C CA . LEU B 1 317 ? 6.547 -2.73 -15.953 1 98.38 317 LEU B CA 1
ATOM 6644 C C . LEU B 1 317 ? 5.227 -2.16 -15.445 1 98.38 317 LEU B C 1
ATOM 6646 O O . LEU B 1 317 ? 5.207 -1.404 -14.469 1 98.38 317 LEU B O 1
ATOM 6650 N N . ILE B 1 318 ? 4.113 -2.525 -16.156 1 98.31 318 ILE B N 1
ATOM 6651 C CA . ILE B 1 318 ? 2.785 -2.059 -15.781 1 98.31 318 ILE B CA 1
ATOM 6652 C C . ILE B 1 318 ? 2.434 -2.582 -14.391 1 98.31 318 ILE B C 1
ATOM 6654 O O . ILE B 1 318 ? 2.695 -3.744 -14.07 1 98.31 318 ILE B O 1
ATOM 6658 N N . THR B 1 319 ? 1.824 -1.721 -13.539 1 97.75 319 THR B N 1
ATOM 6659 C CA . THR B 1 319 ? 1.499 -2.045 -12.148 1 97.75 319 THR B CA 1
ATOM 6660 C C . THR B 1 319 ? 0.05 -1.684 -11.836 1 97.75 319 THR B C 1
ATOM 6662 O O . THR B 1 319 ? -0.697 -1.266 -12.727 1 97.75 319 THR B O 1
ATOM 6665 N N . ASP B 1 320 ? -0.366 -1.876 -10.578 1 97.25 320 ASP B N 1
ATOM 6666 C CA . ASP B 1 320 ? -1.683 -1.468 -10.094 1 97.25 320 ASP B CA 1
ATOM 6667 C C . ASP B 1 320 ? -1.907 0.026 -10.312 1 97.25 320 ASP B C 1
ATOM 6669 O O . ASP B 1 320 ? -3.031 0.459 -10.578 1 97.25 320 ASP B O 1
ATOM 6673 N N . ASP B 1 321 ? -0.807 0.774 -10.25 1 97.38 321 ASP B N 1
ATOM 6674 C CA . ASP B 1 321 ? -0.876 2.23 -10.32 1 97.38 321 ASP B CA 1
ATOM 6675 C C . ASP B 1 321 ? -1.371 2.688 -11.695 1 97.38 321 ASP B C 1
ATOM 6677 O O . ASP B 1 321 ? -2.168 3.623 -11.789 1 97.38 321 ASP B O 1
ATOM 6681 N N . ASP B 1 322 ? -0.938 2.02 -12.664 1 97.88 322 ASP B N 1
ATOM 6682 C CA . ASP B 1 322 ? -1.328 2.369 -14.023 1 97.88 322 ASP B CA 1
ATOM 6683 C C . ASP B 1 322 ? -2.811 2.086 -14.266 1 97.88 322 ASP B C 1
ATOM 6685 O O . ASP B 1 322 ? -3.51 2.891 -14.883 1 97.88 322 ASP B O 1
ATOM 6689 N N . VAL B 1 323 ? -3.236 0.978 -13.742 1 96.94 323 VAL B N 1
ATOM 6690 C CA . VAL B 1 323 ? -4.641 0.609 -13.891 1 96.94 323 VAL B CA 1
ATOM 6691 C C . VAL B 1 323 ? -5.516 1.553 -13.07 1 96.94 323 VAL B C 1
ATOM 6693 O O . VAL B 1 323 ? -6.551 2.021 -13.547 1 96.94 323 VAL B O 1
ATOM 6696 N N . TYR B 1 324 ? -5.113 1.859 -11.867 1 96.62 324 TYR B N 1
ATOM 6697 C CA . TYR B 1 324 ? -5.895 2.762 -11.031 1 96.62 324 TYR B CA 1
ATOM 6698 C C . TYR B 1 324 ? -5.969 4.152 -11.648 1 96.62 324 TYR B C 1
ATOM 6700 O O . TYR B 1 324 ? -7.016 4.805 -11.594 1 96.62 324 TYR B O 1
ATOM 6708 N N . SER B 1 325 ? -4.844 4.629 -12.148 1 97.12 325 SER B N 1
ATOM 6709 C CA . SER B 1 325 ? -4.832 5.934 -12.805 1 97.12 325 SER B CA 1
ATOM 6710 C C . SER B 1 325 ? -5.848 5.988 -13.938 1 97.12 325 SER B C 1
ATOM 6712 O O . SER B 1 325 ? -6.527 7.004 -14.117 1 97.12 325 SER B O 1
ATOM 6714 N N . HIS B 1 326 ? -5.926 4.898 -14.672 1 96.81 326 HIS B N 1
ATOM 6715 C CA . HIS B 1 326 ? -6.906 4.824 -15.742 1 96.81 326 HIS B CA 1
ATOM 6716 C C . HIS B 1 326 ? -8.328 4.855 -15.195 1 96.81 326 HIS B C 1
ATOM 6718 O O . HIS B 1 326 ? -9.18 5.578 -15.711 1 96.81 326 HIS B O 1
ATOM 6724 N N . LEU B 1 327 ? -8.609 4.082 -14.148 1 97 327 LEU B N 1
ATOM 6725 C CA . LEU B 1 327 ? -9.93 4.043 -13.523 1 97 327 LEU B CA 1
ATOM 6726 C C . LEU B 1 327 ? -10.312 5.414 -12.969 1 97 327 LEU B C 1
ATOM 6728 O O . LEU B 1 327 ? -11.461 5.84 -13.102 1 97 327 LEU B O 1
ATOM 6732 N N . ARG B 1 328 ? -9.359 6.109 -12.375 1 97.19 328 ARG B N 1
ATOM 6733 C CA . ARG B 1 328 ? -9.602 7.449 -11.844 1 97.19 328 ARG B CA 1
ATOM 6734 C C . ARG B 1 328 ? -10.016 8.414 -12.953 1 97.19 328 ARG B C 1
ATOM 6736 O O . ARG B 1 328 ? -10.93 9.211 -12.781 1 97.19 328 ARG B O 1
ATOM 6743 N N . LYS B 1 329 ? -9.344 8.32 -14.078 1 96.06 329 LYS B N 1
ATOM 6744 C CA . LYS B 1 329 ? -9.68 9.172 -15.219 1 96.06 329 LYS B CA 1
ATOM 6745 C C . LYS B 1 329 ? -11.094 8.906 -15.711 1 96.06 329 LYS B C 1
ATOM 6747 O O . LYS B 1 329 ? -11.828 9.836 -16.047 1 96.06 329 LYS B O 1
ATOM 6752 N N . ILE B 1 330 ? -11.445 7.637 -15.727 1 96.5 330 ILE B N 1
ATOM 6753 C CA . ILE B 1 330 ? -12.797 7.25 -16.125 1 96.5 330 ILE B CA 1
ATOM 6754 C C . ILE B 1 330 ? -13.812 7.867 -15.164 1 96.5 330 ILE B C 1
ATOM 6756 O O . ILE B 1 330 ? -14.852 8.367 -15.594 1 96.5 330 ILE B O 1
ATOM 6760 N N . TYR B 1 331 ? -13.547 7.844 -13.914 1 97.38 331 TYR B N 1
ATOM 6761 C CA . TYR B 1 331 ? -14.445 8.414 -12.922 1 97.38 331 TYR B CA 1
ATOM 6762 C C . TYR B 1 331 ? -14.633 9.906 -13.148 1 97.38 331 TYR B C 1
ATOM 6764 O O . TYR B 1 331 ? -15.758 10.406 -13.156 1 97.38 331 TYR B O 1
ATOM 6772 N N . ILE B 1 332 ? -13.531 10.609 -13.398 1 96.69 332 ILE B N 1
ATOM 6773 C CA . ILE B 1 332 ? -13.586 12.047 -13.602 1 96.69 332 ILE B CA 1
ATOM 6774 C C . ILE B 1 332 ? -14.391 12.352 -14.867 1 96.69 332 ILE B C 1
ATOM 6776 O O . ILE B 1 332 ? -15.227 13.266 -14.875 1 96.69 332 ILE B O 1
ATOM 6780 N N . LEU B 1 333 ? -14.156 11.555 -15.891 1 95.19 333 LEU B N 1
ATOM 6781 C CA . LEU B 1 333 ? -14.875 11.734 -17.156 1 95.19 333 LEU B CA 1
ATOM 6782 C C . LEU B 1 333 ? -16.359 11.445 -16.969 1 95.19 333 LEU B C 1
ATOM 6784 O O . LEU B 1 333 ? -17.203 12.094 -17.594 1 95.19 333 LEU B O 1
ATOM 6788 N N . SER B 1 334 ? -16.625 10.477 -16.141 1 94.75 334 SER B N 1
ATOM 6789 C CA . SER B 1 334 ? -18.016 10.133 -15.883 1 94.75 334 SER B CA 1
ATOM 6790 C C . SER B 1 334 ? -18.766 11.281 -15.211 1 94.75 334 SER B C 1
ATOM 6792 O O . SER B 1 334 ? -19.938 11.492 -15.477 1 94.75 334 SER B O 1
ATOM 6794 N N . LEU B 1 335 ? -18.109 12.023 -14.344 1 93.56 335 LEU B N 1
ATOM 6795 C CA . LEU B 1 335 ? -18.703 13.172 -13.68 1 93.56 335 LEU B CA 1
ATOM 6796 C C . LEU B 1 335 ? -19.047 14.266 -14.688 1 93.56 335 LEU B C 1
ATOM 6798 O O . LEU B 1 335 ? -19.922 15.094 -14.445 1 93.56 335 LEU B O 1
ATOM 6802 N N . GLN B 1 336 ? -18.359 14.203 -15.867 1 91.69 336 GLN B N 1
ATOM 6803 C CA . GLN B 1 336 ? -18.562 15.203 -16.906 1 91.69 336 GLN B CA 1
ATOM 6804 C C . GLN B 1 336 ? -19.562 14.719 -17.953 1 91.69 336 GLN B C 1
ATOM 6806 O O . GLN B 1 336 ? -19.844 15.414 -18.938 1 91.69 336 GLN B O 1
ATOM 6811 N N . GLY B 1 337 ? -20.047 13.531 -17.828 1 87.81 337 GLY B N 1
ATOM 6812 C CA . GLY B 1 337 ? -21.031 12.977 -18.75 1 87.81 337 GLY B CA 1
ATOM 6813 C C . GLY B 1 337 ? -20.422 12.516 -20.062 1 87.81 337 GLY B C 1
ATOM 6814 O O . GLY B 1 337 ? -21.094 12.469 -21.094 1 87.81 337 GLY B O 1
ATOM 6815 N N . LYS B 1 338 ? -19.203 12.078 -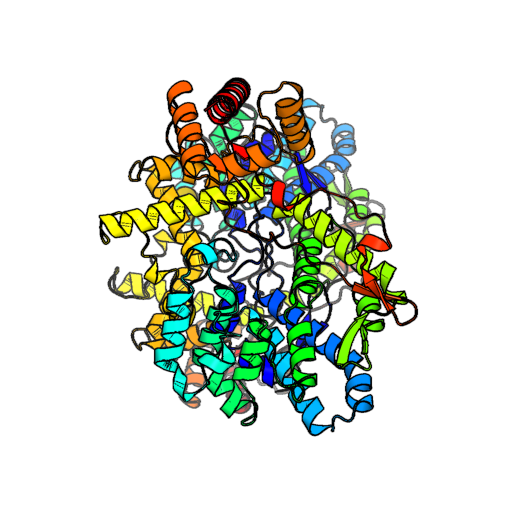20.047 1 83.25 338 LYS B N 1
ATOM 6816 C CA . LYS B 1 338 ? -18.484 11.789 -21.281 1 83.25 338 LYS B CA 1
ATOM 6817 C C . LYS B 1 338 ? -18.234 10.289 -21.438 1 83.25 338 LYS B C 1
ATOM 6819 O O . LYS B 1 338 ? -17.516 9.867 -22.344 1 83.25 338 LYS B O 1
ATOM 6824 N N . MET B 1 339 ? -18.828 9.43 -20.609 1 86.94 339 MET B N 1
ATOM 6825 C CA . MET B 1 339 ? -18.516 8 -20.641 1 86.94 339 MET B CA 1
ATOM 6826 C C . MET B 1 339 ? -19.734 7.18 -21 1 86.94 339 MET B C 1
ATOM 6828 O O . MET B 1 339 ? -20.859 7.691 -20.984 1 86.94 339 MET B O 1
ATOM 6832 N N . ASP B 1 340 ? -19.422 5.957 -21.359 1 90.19 340 ASP B N 1
ATOM 6833 C CA . ASP B 1 340 ? -20.5 4.988 -21.562 1 90.19 340 ASP B CA 1
ATOM 6834 C C . ASP B 1 340 ? -21.328 4.805 -20.297 1 90.19 340 ASP B C 1
ATOM 6836 O O . ASP B 1 340 ? -20.828 4.957 -19.188 1 90.19 340 ASP B O 1
ATOM 6840 N N . GLU B 1 341 ? -22.562 4.531 -20.547 1 92.69 341 GLU B N 1
ATOM 6841 C CA . GLU B 1 341 ? -23.516 4.473 -19.453 1 92.69 341 GLU B CA 1
ATOM 6842 C C . GLU B 1 341 ? -23.109 3.424 -18.422 1 92.69 341 GLU B C 1
ATOM 6844 O O . GLU B 1 341 ? -23.188 3.67 -17.219 1 92.69 341 GLU B O 1
ATOM 6849 N N . PHE B 1 342 ? -22.703 2.273 -18.891 1 95.44 342 PHE B N 1
ATOM 6850 C CA . PHE B 1 342 ? -22.312 1.187 -18 1 95.44 342 PHE B CA 1
ATOM 6851 C C . PHE B 1 342 ? -21.172 1.618 -17.094 1 95.44 342 PHE B C 1
ATOM 6853 O O . PHE B 1 342 ? -21.234 1.434 -15.875 1 95.44 342 PHE B O 1
ATOM 6860 N N . ASN B 1 343 ? -20.109 2.25 -17.688 1 95 343 ASN B N 1
ATOM 6861 C CA . ASN B 1 343 ? -18.938 2.678 -16.922 1 95 343 ASN B CA 1
ATOM 6862 C C . ASN B 1 343 ? -19.297 3.812 -15.953 1 95 343 ASN B C 1
ATOM 6864 O O . ASN B 1 343 ? -18.75 3.887 -14.852 1 95 343 ASN B O 1
ATOM 6868 N N . THR B 1 344 ? -20.188 4.645 -16.391 1 95.44 344 THR B N 1
ATOM 6869 C CA . THR B 1 344 ? -20.609 5.754 -15.547 1 95.44 344 THR B CA 1
ATOM 6870 C C . THR B 1 344 ? -21.281 5.234 -14.273 1 95.44 344 THR B C 1
ATOM 6872 O O . THR B 1 344 ? -21 5.723 -13.18 1 95.44 344 THR B O 1
ATOM 6875 N N . ILE B 1 345 ? -22.078 4.203 -14.43 1 96.38 345 ILE B N 1
ATOM 6876 C CA . ILE B 1 345 ? -22.812 3.643 -13.305 1 96.38 345 ILE B CA 1
ATOM 6877 C C . ILE B 1 345 ? -21.875 2.855 -12.398 1 96.38 345 ILE B C 1
ATOM 6879 O O . ILE B 1 345 ? -21.875 3.033 -11.18 1 96.38 345 ILE B O 1
ATOM 6883 N N . THR B 1 346 ? -21.047 2.076 -12.969 1 97.44 346 THR B N 1
ATOM 6884 C CA . THR B 1 346 ? -20.25 1.114 -12.203 1 97.44 346 THR B CA 1
ATOM 6885 C C . THR B 1 346 ? -19.062 1.798 -11.531 1 97.44 346 THR B C 1
ATOM 6887 O O . THR B 1 346 ? -18.688 1.443 -10.414 1 97.44 346 THR B O 1
ATOM 6890 N N . ILE B 1 347 ? -18.453 2.799 -12.203 1 97.38 347 ILE B N 1
ATOM 6891 C CA . ILE B 1 347 ? -17.266 3.445 -11.656 1 97.38 347 ILE B CA 1
ATOM 6892 C C . ILE B 1 347 ? -17.625 4.199 -10.383 1 97.38 347 ILE B C 1
ATOM 6894 O O . ILE B 1 347 ? -16.812 4.32 -9.469 1 97.38 347 ILE B O 1
ATOM 6898 N N . LYS B 1 348 ? -18.859 4.691 -10.281 1 96 348 LYS B N 1
ATOM 6899 C CA . LYS B 1 348 ? -19.344 5.367 -9.078 1 96 348 LYS B CA 1
ATOM 6900 C C . LYS B 1 348 ? -19.484 4.395 -7.91 1 96 348 LYS B C 1
ATOM 6902 O O . LYS B 1 348 ? -19.25 4.766 -6.758 1 96 348 LYS B O 1
ATOM 6907 N N . GLN B 1 349 ? -19.891 3.189 -8.242 1 96.75 349 GLN B N 1
ATOM 6908 C CA . GLN B 1 349 ? -19.984 2.16 -7.215 1 96.75 349 GLN B CA 1
ATOM 6909 C C . GLN B 1 349 ? -18.625 1.92 -6.551 1 96.75 349 GLN B C 1
ATOM 6911 O O . GLN B 1 349 ? -18.562 1.683 -5.344 1 96.75 349 GLN B O 1
ATOM 6916 N N . ILE B 1 350 ? -17.547 2.08 -7.324 1 96 350 ILE B N 1
ATOM 6917 C CA . ILE B 1 350 ? -16.219 1.77 -6.824 1 96 350 ILE B CA 1
ATOM 6918 C C . ILE B 1 350 ? -15.617 2.998 -6.141 1 96 350 ILE B C 1
ATOM 6920 O O . ILE B 1 350 ? -15.117 2.908 -5.02 1 96 350 ILE B O 1
ATOM 6924 N N . PHE B 1 351 ? -15.766 4.215 -6.684 1 96.69 351 PHE B N 1
ATOM 6925 C CA . PHE B 1 351 ? -15.055 5.395 -6.207 1 96.69 351 PHE B CA 1
ATOM 6926 C C . PHE B 1 351 ? -15.836 6.094 -5.102 1 96.69 351 PHE B C 1
ATOM 6928 O O . PHE B 1 351 ? -15.258 6.797 -4.273 1 96.69 351 PHE B O 1
ATOM 6935 N N . GLU B 1 352 ? -17.188 5.863 -5.051 1 95.19 352 GLU B N 1
ATOM 6936 C CA . GLU B 1 352 ? -18.016 6.508 -4.043 1 95.19 352 GLU B CA 1
ATOM 6937 C C . GLU B 1 352 ? -18.625 5.48 -3.088 1 95.19 352 GLU B C 1
ATOM 6939 O O . GLU B 1 352 ? -19.484 5.812 -2.275 1 95.19 352 GLU B O 1
ATOM 6944 N N . ARG B 1 353 ? -18.234 4.211 -3.271 1 94.06 353 ARG B N 1
ATOM 6945 C CA . ARG B 1 353 ? -18.734 3.107 -2.461 1 94.06 353 ARG B CA 1
ATOM 6946 C C . ARG B 1 353 ? -20.25 3.027 -2.521 1 94.06 353 ARG B C 1
ATOM 6948 O O . ARG B 1 353 ? -20.906 2.744 -1.515 1 94.06 353 ARG B O 1
ATOM 6955 N N . ASP B 1 354 ? -20.75 3.422 -3.6 1 94.38 354 ASP B N 1
ATOM 6956 C CA . ASP B 1 354 ? -22.172 3.266 -3.807 1 94.38 354 ASP B CA 1
ATOM 6957 C C . ASP B 1 354 ? -22.516 1.831 -4.203 1 94.38 354 ASP B C 1
ATOM 6959 O O . ASP B 1 354 ? -23.031 1.59 -5.301 1 94.38 354 ASP B O 1
ATOM 6963 N N . PHE B 1 355 ? -22.281 0.941 -3.281 1 95.56 355 PHE B N 1
ATOM 6964 C CA . PHE B 1 355 ? -22.359 -0.488 -3.561 1 95.56 355 PHE B CA 1
ATOM 6965 C C . PHE B 1 355 ? -23.797 -0.958 -3.643 1 95.56 355 PHE B C 1
ATOM 6967 O O . PHE B 1 355 ? -24.656 -0.51 -2.869 1 95.56 355 PHE B O 1
ATOM 6974 N N . LEU B 1 356 ? -24.016 -1.812 -4.59 1 97 356 LEU B N 1
ATOM 6975 C CA . LEU B 1 356 ? -25.25 -2.584 -4.57 1 97 356 LEU B CA 1
ATOM 6976 C C . LEU B 1 356 ? -25.281 -3.537 -3.377 1 97 356 LEU B C 1
ATOM 6978 O O . LEU B 1 356 ? -24.234 -3.781 -2.75 1 97 356 LEU B O 1
ATOM 6982 N N . LYS B 1 357 ? -26.469 -3.957 -3.031 1 95.19 357 LYS B N 1
ATOM 6983 C CA . LYS B 1 357 ? -26.625 -4.82 -1.865 1 95.19 357 LYS B CA 1
ATOM 6984 C C . LYS B 1 357 ? -26.938 -6.258 -2.281 1 95.19 357 LYS B C 1
ATOM 6986 O O . LYS B 1 357 ? -27.703 -6.484 -3.221 1 95.19 357 LYS B O 1
ATOM 6991 N N . PRO B 1 358 ? -26.234 -7.195 -1.606 1 94.06 358 PRO B N 1
ATOM 6992 C CA . PRO B 1 358 ? -26.5 -8.594 -1.931 1 94.06 358 PRO B CA 1
ATOM 6993 C C . PRO B 1 358 ? -27.844 -9.078 -1.36 1 94.06 358 PRO B C 1
ATOM 6995 O O . PRO B 1 358 ? -28.25 -8.641 -0.282 1 94.06 358 PRO B O 1
ATOM 6998 N N . LEU B 1 359 ? -28.438 -9.961 -2.061 1 93.06 359 LEU B N 1
ATOM 6999 C CA . LEU B 1 359 ? -29.688 -10.547 -1.559 1 93.06 359 LEU B CA 1
ATOM 7000 C C . LEU B 1 359 ? -29.422 -11.367 -0.301 1 93.06 359 LEU B C 1
ATOM 7002 O O . LEU B 1 359 ? -30.297 -11.484 0.558 1 93.06 359 LEU B O 1
ATOM 7006 N N . TRP B 1 360 ? -28.266 -11.977 -0.203 1 85.44 360 TRP B N 1
ATOM 7007 C CA . TRP B 1 360 ? -27.766 -12.664 0.981 1 85.44 360 TRP B CA 1
ATOM 7008 C C . TRP B 1 360 ? -26.297 -12.32 1.217 1 85.44 360 TRP B C 1
ATOM 7010 O O . TRP B 1 360 ? -25.516 -12.18 0.265 1 85.44 360 TRP B O 1
ATOM 7020 N N . LYS B 1 361 ? -25.891 -12.156 2.43 1 79.88 361 LYS B N 1
ATOM 7021 C CA . LYS B 1 361 ? -24.562 -11.633 2.758 1 79.88 361 LYS B CA 1
ATOM 7022 C C . LYS B 1 361 ? -23.594 -12.758 3.115 1 79.88 361 LYS B C 1
ATOM 7024 O O . LYS B 1 361 ? -22.406 -12.656 2.844 1 79.88 361 LYS B O 1
ATOM 7029 N N . THR B 1 362 ? -24.188 -13.742 3.721 1 75.56 362 THR B N 1
ATOM 7030 C CA . THR B 1 362 ? -23.312 -14.773 4.258 1 75.56 362 THR B CA 1
ATOM 7031 C C . THR B 1 362 ? -23.625 -16.125 3.633 1 75.56 362 THR B C 1
ATOM 7033 O O . THR B 1 362 ? -24.688 -16.312 3.031 1 75.56 362 THR B O 1
ATOM 7036 N N . ILE B 1 363 ? -22.734 -17.016 3.844 1 71.62 363 ILE B N 1
ATOM 7037 C CA . ILE B 1 363 ? -22.875 -18.375 3.332 1 71.62 363 ILE B CA 1
ATOM 7038 C C . ILE B 1 363 ? -24.078 -19.047 3.996 1 71.62 363 ILE B C 1
ATOM 7040 O O . ILE B 1 363 ? -24.781 -19.844 3.365 1 71.62 363 ILE B O 1
ATOM 7044 N N . TYR B 1 364 ? -24.297 -18.672 5.195 1 72.31 364 TYR B N 1
ATOM 7045 C CA . TYR B 1 364 ? -25.406 -19.297 5.918 1 72.31 364 TYR B CA 1
ATOM 7046 C C . TYR B 1 364 ? -26.75 -18.844 5.352 1 72.31 364 TYR B C 1
ATOM 7048 O O . TYR B 1 364 ? -27.688 -19.656 5.234 1 72.31 364 TYR B O 1
ATOM 7056 N N . GLU B 1 365 ? -26.703 -17.578 4.996 1 80.31 365 GLU B N 1
ATOM 7057 C CA . GLU B 1 365 ? -27.922 -17.062 4.379 1 80.31 365 GLU B CA 1
ATOM 7058 C C . GLU B 1 365 ? -28.156 -17.703 3.012 1 80.31 365 GLU B C 1
ATOM 7060 O O . GLU B 1 365 ? -29.297 -18.016 2.652 1 80.31 365 GLU B O 1
ATOM 7065 N N . TYR B 1 366 ? -27.141 -17.938 2.365 1 79.88 366 TYR B N 1
ATOM 7066 C CA . TYR B 1 366 ? -27.234 -18.578 1.057 1 79.88 366 TYR B CA 1
ATOM 7067 C C . TYR B 1 366 ? -27.703 -20.016 1.188 1 79.88 366 TYR B C 1
ATOM 7069 O O . TYR B 1 366 ? -28.562 -20.469 0.425 1 79.88 366 TYR B O 1
ATOM 7077 N N . LYS B 1 367 ? -27.141 -20.719 2.16 1 76.38 367 LYS B N 1
ATOM 7078 C CA . LYS B 1 367 ? -27.531 -22.109 2.361 1 76.38 367 LYS B CA 1
ATOM 7079 C C . LYS B 1 367 ? -29 -22.219 2.754 1 76.38 367 LYS B C 1
ATOM 7081 O O . LYS B 1 367 ? -29.688 -23.156 2.34 1 76.38 367 LYS B O 1
ATOM 7086 N N . ASP B 1 368 ? -29.359 -21.312 3.521 1 82.06 368 ASP B N 1
ATOM 7087 C CA . ASP B 1 368 ? -30.766 -21.281 3.891 1 82.06 368 ASP B CA 1
ATOM 7088 C C . ASP B 1 368 ? -31.656 -21.016 2.67 1 82.06 368 ASP B C 1
ATOM 7090 O O . ASP B 1 368 ? -32.719 -21.625 2.521 1 82.06 368 ASP B O 1
ATOM 7094 N N . PHE B 1 369 ? -31.25 -20.203 1.868 1 84.5 369 PHE B N 1
ATOM 7095 C CA . PHE B 1 369 ? -31.953 -19.891 0.629 1 84.5 369 PHE B CA 1
ATOM 7096 C C . PHE B 1 369 ? -32.031 -21.109 -0.275 1 84.5 369 PHE B C 1
ATOM 7098 O O . PHE B 1 369 ? -33.094 -21.453 -0.787 1 84.5 369 PHE B O 1
ATOM 7105 N N . GLU B 1 370 ? -30.906 -21.719 -0.395 1 84.44 370 GLU B N 1
ATOM 7106 C CA . GLU B 1 370 ? -30.812 -22.906 -1.23 1 84.44 370 GLU B CA 1
ATOM 7107 C C . GLU B 1 370 ? -31.734 -24.016 -0.707 1 84.44 370 GLU B C 1
ATOM 7109 O O . GLU B 1 370 ? -32.406 -24.688 -1.485 1 84.44 370 GLU B O 1
ATOM 7114 N N . LYS B 1 371 ? -31.656 -24.188 0.545 1 83.19 371 LYS B N 1
ATOM 7115 C CA . LYS B 1 371 ? -32.5 -25.203 1.17 1 83.19 371 LYS B CA 1
ATOM 7116 C C . LYS B 1 371 ? -33.969 -24.906 0.951 1 83.19 371 LYS B C 1
ATOM 7118 O O . LYS B 1 371 ? -34.781 -25.812 0.69 1 83.19 371 LYS B O 1
ATOM 7123 N N . ASN B 1 372 ? -34.281 -23.703 1.065 1 87.75 372 ASN B N 1
ATOM 7124 C CA . ASN B 1 372 ? -35.656 -23.297 0.868 1 87.75 372 ASN B CA 1
ATOM 7125 C C . ASN B 1 372 ? -36.125 -23.547 -0.562 1 87.75 372 ASN B C 1
ATOM 7127 O O . ASN B 1 372 ? -37.281 -23.844 -0.795 1 87.75 372 ASN B O 1
ATOM 7131 N N . LEU B 1 373 ? -35.25 -23.375 -1.495 1 90.12 373 LEU B N 1
ATOM 7132 C CA . LEU B 1 373 ? -35.594 -23.641 -2.889 1 90.12 373 LEU B CA 1
ATOM 7133 C C . LEU B 1 373 ? -35.969 -25.109 -3.082 1 90.12 373 LEU B C 1
ATOM 7135 O O . LEU B 1 373 ? -36.906 -25.422 -3.836 1 90.12 373 LEU B O 1
ATOM 7139 N N . ILE B 1 374 ? -35.312 -25.953 -2.4 1 88.88 374 ILE B N 1
ATOM 7140 C CA . ILE B 1 374 ? -35.531 -27.391 -2.523 1 88.88 374 ILE B CA 1
ATOM 7141 C C . ILE B 1 374 ? -36.781 -27.781 -1.758 1 88.88 374 ILE B C 1
ATOM 7143 O O . ILE B 1 374 ? -37.625 -28.531 -2.27 1 88.88 374 ILE B O 1
ATOM 7147 N N . ASP B 1 375 ? -36.875 -27.281 -0.556 1 90.38 375 ASP B N 1
ATOM 7148 C CA . ASP B 1 375 ? -38 -27.625 0.297 1 90.38 375 ASP B CA 1
ATOM 7149 C C . ASP B 1 375 ? -39.312 -27.219 -0.359 1 90.38 375 ASP B C 1
ATOM 7151 O O . ASP B 1 375 ? -40.312 -27.922 -0.234 1 90.38 375 ASP B O 1
ATOM 7155 N N . LYS B 1 376 ? -39.25 -26.188 -1.051 1 93.25 376 LYS B N 1
ATOM 7156 C CA . LYS B 1 376 ? -40.469 -25.672 -1.697 1 93.25 376 LYS B CA 1
ATOM 7157 C C . LYS B 1 376 ? -40.625 -26.234 -3.111 1 93.25 376 LYS B C 1
ATOM 7159 O O . LYS B 1 376 ? -41.5 -25.812 -3.861 1 93.25 376 LYS B O 1
ATOM 7164 N N . LYS B 1 377 ? -39.688 -27 -3.547 1 92.44 377 LYS B N 1
ATOM 7165 C CA . LYS B 1 377 ? -39.688 -27.703 -4.828 1 92.44 377 LYS B CA 1
ATOM 7166 C C . LYS B 1 377 ? -39.594 -26.734 -5.992 1 92.44 377 LYS B C 1
ATOM 7168 O O . LYS B 1 377 ? -40.219 -26.922 -7.031 1 92.44 377 LYS B O 1
ATOM 7173 N N . ILE B 1 378 ? -38.906 -25.719 -5.707 1 91.38 378 ILE B N 1
ATOM 7174 C CA . ILE B 1 378 ? -38.625 -24.75 -6.766 1 91.38 378 ILE B CA 1
ATOM 7175 C C . ILE B 1 378 ? -37.562 -25.312 -7.707 1 91.38 378 ILE B C 1
ATOM 7177 O O . ILE B 1 378 ? -37.656 -25.125 -8.922 1 91.38 378 ILE B O 1
ATOM 7181 N N . ILE B 1 379 ? -36.562 -25.906 -7.09 1 92 379 ILE B N 1
ATOM 7182 C CA . ILE B 1 379 ? -35.531 -26.656 -7.812 1 92 379 ILE B CA 1
ATOM 7183 C C . ILE B 1 379 ? -35.531 -28.109 -7.34 1 92 379 ILE B C 1
ATOM 7185 O O . ILE B 1 379 ? -35.906 -28.406 -6.195 1 92 379 ILE B O 1
ATOM 7189 N N . LYS B 1 380 ? -35.094 -28.953 -8.172 1 91.75 380 LYS B N 1
ATOM 7190 C CA . LYS B 1 380 ? -35.219 -30.375 -7.895 1 91.75 380 LYS B CA 1
ATOM 7191 C C . LYS B 1 380 ? -34.094 -30.859 -6.977 1 91.75 380 LYS B C 1
ATOM 7193 O O . LYS B 1 380 ? -34.25 -31.797 -6.211 1 91.75 380 LYS B O 1
ATOM 7198 N N . SER B 1 381 ? -32.906 -30.297 -7.164 1 90.12 381 SER B N 1
ATOM 7199 C CA . SER B 1 381 ? -31.75 -30.734 -6.398 1 90.12 381 SER B CA 1
ATOM 7200 C C . SER B 1 381 ? -30.672 -29.656 -6.371 1 90.12 381 SER B C 1
ATOM 7202 O O . SER B 1 381 ? -30.719 -28.703 -7.152 1 90.12 381 SER B O 1
ATOM 7204 N N . TYR B 1 382 ? -29.75 -29.891 -5.523 1 85.75 382 TYR B N 1
ATOM 7205 C CA . TYR B 1 382 ? -28.609 -29 -5.453 1 85.75 382 TYR B CA 1
ATOM 7206 C C . TYR B 1 382 ? -27.797 -29.047 -6.742 1 85.75 382 TYR B C 1
ATOM 7208 O O . TYR B 1 382 ? -27.266 -28.016 -7.188 1 85.75 382 TYR B O 1
ATOM 7216 N N . ASP B 1 383 ? -27.734 -30.156 -7.305 1 87.94 383 ASP B N 1
ATOM 7217 C CA . ASP B 1 383 ? -27 -30.344 -8.555 1 87.94 383 ASP B CA 1
ATOM 7218 C C . ASP B 1 383 ? -27.656 -29.547 -9.688 1 87.94 383 ASP B C 1
ATOM 7220 O O . ASP B 1 383 ? -26.953 -29 -10.547 1 87.94 383 ASP B O 1
ATOM 7224 N N . GLU B 1 384 ? -28.891 -29.578 -9.648 1 91.62 384 GLU B N 1
ATOM 7225 C CA . GLU B 1 384 ? -29.609 -28.812 -10.672 1 91.62 384 GLU B CA 1
ATOM 7226 C C . GLU B 1 384 ? -29.297 -27.312 -10.547 1 91.62 384 GLU B C 1
ATOM 7228 O O . GLU B 1 384 ? -29.094 -26.641 -11.562 1 91.62 384 GLU B O 1
ATOM 7233 N N . LEU B 1 385 ? -29.375 -26.844 -9.383 1 89.25 385 LEU B N 1
ATOM 7234 C CA . LEU B 1 385 ? -29.031 -25.453 -9.164 1 89.25 385 LEU B CA 1
ATOM 7235 C C . LEU B 1 385 ? -27.625 -25.141 -9.68 1 89.25 385 LEU B C 1
ATOM 7237 O O . LEU B 1 385 ? -27.391 -24.109 -10.305 1 89.25 385 LEU B O 1
ATOM 7241 N N . GLU B 1 386 ? -26.688 -25.984 -9.414 1 87.25 386 GLU B N 1
ATOM 7242 C CA . GLU B 1 386 ? -25.312 -25.828 -9.867 1 87.25 386 GLU B CA 1
ATOM 7243 C C . GLU B 1 386 ? -25.234 -25.766 -11.391 1 87.25 386 GLU B C 1
ATOM 7245 O O . GLU B 1 386 ? -24.469 -24.984 -11.953 1 87.25 386 GLU B O 1
ATOM 7250 N N . ASP B 1 387 ? -26.031 -26.562 -11.977 1 89.94 387 ASP B N 1
ATOM 7251 C CA . ASP B 1 387 ? -26.078 -26.578 -13.43 1 89.94 387 ASP B CA 1
ATOM 7252 C C . ASP B 1 387 ? -26.625 -25.266 -13.977 1 89.94 387 ASP B C 1
ATOM 7254 O O . ASP B 1 387 ? -26.141 -24.75 -14.992 1 89.94 387 ASP B O 1
ATOM 7258 N N . ILE B 1 388 ? -27.625 -24.844 -13.297 1 91 388 ILE B N 1
ATOM 7259 C CA . ILE B 1 388 ? -28.234 -23.578 -13.695 1 91 388 ILE B CA 1
ATOM 7260 C C . ILE B 1 388 ? -27.203 -22.453 -13.57 1 91 388 ILE B C 1
ATOM 7262 O O . ILE B 1 388 ? -27.047 -21.625 -14.477 1 91 388 ILE B O 1
ATOM 7266 N N . LEU B 1 389 ? -26.469 -22.422 -12.539 1 89.31 389 LEU B N 1
ATOM 7267 C CA . LEU B 1 389 ? -25.516 -21.359 -12.242 1 89.31 389 LEU B CA 1
ATOM 7268 C C . LEU B 1 389 ? -24.297 -21.438 -13.156 1 89.31 389 LEU B C 1
ATOM 7270 O O . LEU B 1 389 ? -23.641 -20.422 -13.406 1 89.31 389 LEU B O 1
ATOM 7274 N N . ARG B 1 390 ? -23.984 -22.562 -13.633 1 89.75 390 ARG B N 1
ATOM 7275 C CA . ARG B 1 390 ? -22.844 -22.781 -14.508 1 89.75 390 ARG B CA 1
ATOM 7276 C C . ARG B 1 390 ? -23.125 -22.281 -15.922 1 89.75 390 ARG B C 1
ATOM 7278 O O . ARG B 1 390 ? -22.219 -21.859 -16.625 1 89.75 390 ARG B O 1
ATOM 7285 N N . ASN B 1 391 ? -24.391 -22.281 -16.25 1 92.44 391 ASN B N 1
ATOM 7286 C CA . ASN B 1 391 ? -24.812 -21.875 -17.578 1 92.44 391 ASN B CA 1
ATOM 7287 C C . ASN B 1 391 ? -24.859 -20.359 -17.719 1 92.44 391 ASN B C 1
ATOM 7289 O O . ASN B 1 391 ? -25.75 -19.703 -17.172 1 92.44 391 ASN B O 1
ATOM 7293 N N . GLU B 1 392 ? -24.031 -19.828 -18.469 1 90.81 392 GLU B N 1
ATOM 7294 C CA . GLU B 1 392 ? -23.906 -18.391 -18.625 1 90.81 392 GLU B CA 1
ATOM 7295 C C . GLU B 1 392 ? -25.172 -17.781 -19.203 1 90.81 392 GLU B C 1
ATOM 7297 O O . GLU B 1 392 ? -25.547 -16.656 -18.875 1 90.81 392 GLU B O 1
ATOM 7302 N N . LYS B 1 393 ? -25.734 -18.453 -20.094 1 94.12 393 LYS B N 1
ATOM 7303 C CA . LYS B 1 393 ? -26.969 -17.953 -20.719 1 94.12 393 LYS B CA 1
ATOM 7304 C C . LYS B 1 393 ? -28.078 -17.812 -19.703 1 94.12 393 LYS B C 1
ATOM 7306 O O . LYS B 1 393 ? -28.859 -16.859 -19.75 1 94.12 393 LYS B O 1
ATOM 7311 N N . ASN B 1 394 ? -28.188 -18.812 -18.812 1 94.62 394 ASN B N 1
ATOM 7312 C CA . ASN B 1 394 ? -29.172 -18.734 -17.734 1 94.62 394 ASN B CA 1
ATOM 7313 C C . ASN B 1 394 ? -28.969 -17.484 -16.891 1 94.62 394 ASN B C 1
ATOM 7315 O O . ASN B 1 394 ? -29.922 -16.781 -16.562 1 94.62 394 ASN B O 1
ATOM 7319 N N . ILE B 1 395 ? -27.719 -17.25 -16.594 1 94.19 395 ILE B N 1
ATOM 7320 C CA . ILE B 1 395 ? -27.391 -16.109 -15.734 1 94.19 395 ILE B CA 1
ATOM 7321 C C . ILE B 1 395 ? -27.703 -14.812 -16.469 1 94.19 395 ILE B C 1
ATOM 7323 O O . ILE B 1 395 ? -28.25 -13.875 -15.867 1 94.19 395 ILE B O 1
ATOM 7327 N N . GLU B 1 396 ? -27.422 -14.734 -17.703 1 94.81 396 GLU B N 1
ATOM 7328 C CA . GLU B 1 396 ? -27.734 -13.562 -18.516 1 94.81 396 GLU B CA 1
ATOM 7329 C C . GLU B 1 396 ? -29.234 -13.32 -18.594 1 94.81 396 GLU B C 1
ATOM 7331 O O . GLU B 1 396 ? -29.688 -12.18 -18.5 1 94.81 396 GLU B O 1
ATOM 7336 N N . ASP B 1 397 ? -29.922 -14.406 -18.766 1 95.94 397 ASP B N 1
ATOM 7337 C CA . ASP B 1 397 ? -31.375 -14.305 -18.875 1 95.94 397 ASP B CA 1
ATOM 7338 C C . ASP B 1 397 ? -31.984 -13.797 -17.578 1 95.94 397 ASP B C 1
ATOM 7340 O O . ASP B 1 397 ? -32.875 -12.938 -17.594 1 95.94 397 ASP B O 1
ATOM 7344 N N . ILE B 1 398 ? -31.547 -14.367 -16.5 1 96.81 398 ILE B N 1
ATOM 7345 C CA . ILE B 1 398 ? -32.062 -13.93 -15.203 1 96.81 398 ILE B CA 1
ATOM 7346 C C . ILE B 1 398 ? -31.703 -12.461 -14.992 1 96.81 398 ILE B C 1
ATOM 7348 O O . ILE B 1 398 ? -32.531 -11.688 -14.516 1 96.81 398 ILE B O 1
ATOM 7352 N N . THR B 1 399 ? -30.5 -12.055 -15.352 1 97 399 THR B N 1
ATOM 7353 C CA . THR B 1 399 ? -30.062 -10.672 -15.203 1 97 399 THR B CA 1
ATOM 7354 C C . THR B 1 399 ? -30.922 -9.734 -16.031 1 97 399 THR B C 1
ATOM 7356 O O . THR B 1 399 ? -31.375 -8.695 -15.539 1 97 399 THR B O 1
ATOM 7359 N N . ASN B 1 400 ? -31.188 -10.133 -17.219 1 96.94 400 ASN B N 1
ATOM 7360 C CA . ASN B 1 400 ? -32 -9.32 -18.109 1 96.94 400 ASN B CA 1
ATOM 7361 C C . ASN B 1 400 ? -33.438 -9.18 -17.578 1 96.94 400 ASN B C 1
ATOM 7363 O O . ASN B 1 400 ? -34.031 -8.109 -17.703 1 96.94 400 ASN B O 1
ATOM 7367 N N . THR B 1 401 ? -33.938 -10.227 -17.078 1 97.94 401 THR B N 1
ATOM 7368 C CA . THR B 1 401 ? -35.281 -10.188 -16.5 1 97.94 401 THR B CA 1
ATOM 7369 C C . THR B 1 401 ? -35.312 -9.211 -15.336 1 97.94 401 THR B C 1
ATOM 7371 O O . THR B 1 401 ? -36.281 -8.438 -15.203 1 97.94 401 THR B O 1
ATOM 7374 N N . LEU B 1 402 ? -34.344 -9.289 -14.492 1 97.88 402 LEU B N 1
ATOM 7375 C CA . LEU B 1 402 ? -34.25 -8.367 -13.367 1 97.88 402 LEU B CA 1
ATOM 7376 C C . LEU B 1 402 ? -34.188 -6.922 -13.844 1 97.88 402 LEU B C 1
ATOM 7378 O O . LEU B 1 402 ? -34.906 -6.059 -13.32 1 97.88 402 LEU B O 1
ATOM 7382 N N . LEU B 1 403 ? -33.406 -6.648 -14.859 1 97.75 403 LEU B N 1
ATOM 7383 C CA . LEU B 1 403 ? -33.25 -5.305 -15.398 1 97.75 403 LEU B CA 1
ATOM 7384 C C . LEU B 1 403 ? -34.562 -4.789 -15.961 1 97.75 403 LEU B C 1
ATOM 7386 O O . LEU B 1 403 ? -34.969 -3.654 -15.68 1 97.75 403 LEU B O 1
ATOM 7390 N N . LYS B 1 404 ? -35.219 -5.633 -16.656 1 97.56 404 LYS B N 1
ATOM 7391 C CA . LYS B 1 404 ? -36.469 -5.25 -17.312 1 97.56 404 LYS B CA 1
ATOM 7392 C C . LYS B 1 404 ? -37.594 -5.047 -16.297 1 97.56 404 LYS B C 1
ATOM 7394 O O . LYS B 1 404 ? -38.25 -4.008 -16.297 1 97.56 404 LYS B O 1
ATOM 7399 N N . LYS B 1 405 ? -37.75 -5.996 -15.406 1 97.81 405 LYS B N 1
ATOM 7400 C CA . LYS B 1 405 ? -38.875 -5.969 -14.469 1 97.81 405 LYS B CA 1
ATOM 7401 C C . LYS B 1 405 ? -38.719 -4.84 -13.453 1 97.81 405 LYS B C 1
ATOM 7403 O O . LYS B 1 405 ? -39.719 -4.273 -12.984 1 97.81 405 LYS B O 1
ATOM 7408 N N . LEU B 1 406 ? -37.531 -4.539 -13.133 1 97.75 406 LEU B N 1
ATOM 7409 C CA . LEU B 1 406 ? -37.281 -3.527 -12.109 1 97.75 406 LEU B CA 1
ATOM 7410 C C . LEU B 1 406 ? -36.906 -2.197 -12.734 1 97.75 406 LEU B C 1
ATOM 7412 O O . LEU B 1 406 ? -36.562 -1.244 -12.023 1 97.75 406 LEU B O 1
ATOM 7416 N N . ASN B 1 407 ? -36.875 -2.109 -14.047 1 97.38 407 ASN B N 1
ATOM 7417 C CA . ASN B 1 407 ? -36.531 -0.906 -14.789 1 97.38 407 ASN B CA 1
ATOM 7418 C C . ASN B 1 407 ? -35.156 -0.367 -14.383 1 97.38 407 ASN B C 1
ATOM 7420 O O . ASN B 1 407 ? -35.031 0.804 -14.016 1 97.38 407 ASN B O 1
ATOM 7424 N N . LEU B 1 408 ? -34.219 -1.271 -14.336 1 97.31 408 LEU B N 1
ATOM 7425 C CA . LEU B 1 408 ? -32.844 -0.931 -13.992 1 97.31 408 LEU B CA 1
ATOM 7426 C C . LEU B 1 408 ? -31.969 -0.913 -15.227 1 97.31 408 LEU B C 1
ATOM 7428 O O . LEU B 1 408 ? -32.344 -1.451 -16.281 1 97.31 408 LEU B O 1
ATOM 7432 N N . LYS B 1 409 ? -30.875 -0.278 -15.109 1 96.56 409 LYS B N 1
ATOM 7433 C CA . LYS B 1 409 ? -29.906 -0.197 -16.203 1 96.56 409 LYS B CA 1
ATOM 7434 C C . LYS B 1 409 ? -28.781 -1.224 -16.031 1 96.56 409 LYS B C 1
ATOM 7436 O O . LYS B 1 409 ? -28.594 -1.748 -14.93 1 96.56 409 LYS B O 1
ATOM 7441 N N . GLU B 1 410 ? -28.078 -1.474 -17.172 1 96.38 410 GLU B N 1
ATOM 7442 C CA . GLU B 1 410 ? -26.891 -2.324 -17.078 1 96.38 410 GLU B CA 1
ATOM 7443 C C . GLU B 1 410 ? -25.891 -1.762 -16.062 1 96.38 410 GLU B C 1
ATOM 7445 O O . GLU B 1 410 ? -25.594 -0.567 -16.094 1 96.38 410 GLU B O 1
ATOM 7450 N N . GLY B 1 411 ? -25.422 -2.551 -15.188 1 96.81 411 GLY B N 1
ATOM 7451 C CA . GLY B 1 411 ? -24.516 -2.111 -14.156 1 96.81 411 GLY B CA 1
ATOM 7452 C C . GLY B 1 411 ? -25.172 -1.918 -12.805 1 96.81 411 GLY B C 1
ATOM 7453 O O . GLY B 1 411 ? -24.5 -1.682 -11.797 1 96.81 411 GLY B O 1
ATOM 7454 N N . GLU B 1 412 ? -26.469 -2.102 -12.82 1 97.81 412 GLU B N 1
ATOM 7455 C CA . GLU B 1 412 ? -27.203 -1.936 -11.57 1 97.81 412 GLU B CA 1
ATOM 7456 C C . GLU B 1 412 ? -27.641 -3.283 -11.008 1 97.81 412 GLU B C 1
ATOM 7458 O O . GLU B 1 412 ? -28.312 -3.338 -9.977 1 97.81 412 GLU B O 1
ATOM 7463 N N . VAL B 1 413 ? -27.328 -4.34 -11.703 1 97.38 413 VAL B N 1
ATOM 7464 C CA . VAL B 1 413 ? -27.547 -5.711 -11.25 1 97.38 413 VAL B CA 1
ATOM 7465 C C . VAL B 1 413 ? -26.328 -6.566 -11.602 1 97.38 413 VAL B C 1
ATOM 7467 O O . VAL B 1 413 ? -25.812 -6.48 -12.711 1 97.38 413 VAL B O 1
ATOM 7470 N N . PHE B 1 414 ? -25.891 -7.305 -10.648 1 96.19 414 PHE B N 1
ATOM 7471 C CA . PHE B 1 414 ? -24.844 -8.281 -10.922 1 96.19 414 PHE B CA 1
ATOM 7472 C C . PHE B 1 414 ? -25.188 -9.633 -10.305 1 96.19 414 PHE B C 1
ATOM 7474 O O . PHE B 1 414 ? -25.625 -9.703 -9.156 1 96.19 414 PHE B O 1
ATOM 7481 N N . ILE B 1 415 ? -25.047 -10.695 -11.047 1 95.25 415 ILE B N 1
ATOM 7482 C CA . ILE B 1 415 ? -25.094 -12.07 -10.555 1 95.25 415 ILE B CA 1
ATOM 7483 C C . ILE B 1 415 ? -23.719 -12.703 -10.648 1 95.25 415 ILE B C 1
ATOM 7485 O O . ILE B 1 415 ? -23.172 -12.875 -11.742 1 95.25 415 ILE B O 1
ATOM 7489 N N . ILE B 1 416 ? -23.203 -13 -9.5 1 91.81 416 ILE B N 1
ATOM 7490 C CA . ILE B 1 416 ? -21.844 -13.531 -9.438 1 91.81 416 ILE B CA 1
ATOM 7491 C C . ILE B 1 416 ? -21.891 -14.984 -8.969 1 91.81 416 ILE B C 1
ATOM 7493 O O . ILE B 1 416 ? -22.391 -15.281 -7.879 1 91.81 416 ILE B O 1
ATOM 7497 N N . THR B 1 417 ? -21.391 -15.859 -9.797 1 89.25 417 THR B N 1
ATOM 7498 C CA . THR B 1 417 ? -21.312 -17.281 -9.477 1 89.25 417 THR B CA 1
ATOM 7499 C C . THR B 1 417 ? -19.859 -17.75 -9.383 1 89.25 417 THR B C 1
ATOM 7501 O O . THR B 1 417 ? -18.953 -16.984 -9.711 1 89.25 417 THR B O 1
ATOM 7504 N N . LYS B 1 418 ? -19.688 -18.922 -8.891 1 81.81 418 LYS B N 1
ATOM 7505 C CA . LYS B 1 418 ? -18.344 -19.469 -8.781 1 81.81 418 LYS B CA 1
ATOM 7506 C C . LYS B 1 418 ? -17.703 -19.609 -10.156 1 81.81 418 LYS B C 1
ATOM 7508 O O . LYS B 1 418 ? -16.469 -19.672 -10.266 1 81.81 418 LYS B O 1
ATOM 7513 N N . TYR B 1 419 ? -18.484 -19.516 -11.188 1 80.12 419 TYR B N 1
ATOM 7514 C CA . TYR B 1 419 ? -18 -19.797 -12.539 1 80.12 419 TYR B CA 1
ATOM 7515 C C . TYR B 1 419 ? -17.641 -18.516 -13.273 1 80.12 419 TYR B C 1
ATOM 7517 O O . TYR B 1 419 ? -16.906 -18.547 -14.258 1 80.12 419 TYR B O 1
ATOM 7525 N N . ASN B 1 420 ? -18.141 -17.469 -12.781 1 75.12 420 ASN B N 1
ATOM 7526 C CA . ASN B 1 420 ? -17.859 -16.234 -13.5 1 75.12 420 ASN B CA 1
ATOM 7527 C C . ASN B 1 420 ? -17.078 -15.242 -12.641 1 75.12 420 ASN B C 1
ATOM 7529 O O . ASN B 1 420 ? -16.812 -14.125 -13.07 1 75.12 420 ASN B O 1
ATOM 7533 N N . LYS B 1 421 ? -16.781 -15.875 -11.438 1 68.75 421 LYS B N 1
ATOM 7534 C CA . LYS B 1 421 ? -16 -14.992 -10.578 1 68.75 421 LYS B CA 1
ATOM 7535 C C . LYS B 1 421 ? -14.547 -14.93 -11.031 1 68.75 421 LYS B C 1
ATOM 7537 O O . LYS B 1 421 ? -14.078 -15.812 -11.75 1 68.75 421 LYS B O 1
ATOM 7542 N N . PHE B 1 422 ? -13.953 -13.969 -10.797 1 54.22 422 PHE B N 1
ATOM 7543 C CA . PHE B 1 422 ? -12.609 -13.742 -11.305 1 54.22 422 PHE B CA 1
ATOM 7544 C C . PHE B 1 422 ? -11.594 -14.57 -10.523 1 54.22 422 PHE B C 1
ATOM 7546 O O . PHE B 1 422 ? -10.508 -14.859 -11.031 1 54.22 422 PHE B O 1
ATOM 7553 N N . TYR B 1 423 ? -11.773 -14.961 -9.195 1 54.69 423 TYR B N 1
ATOM 7554 C CA . TYR B 1 423 ? -10.789 -15.805 -8.523 1 54.69 423 TYR B CA 1
ATOM 7555 C C . TYR B 1 423 ? -11.367 -17.172 -8.211 1 54.69 423 TYR B C 1
ATOM 7557 O O . TYR B 1 423 ? -12.5 -17.297 -7.73 1 54.69 423 TYR B O 1
ATOM 7565 N N . ASN B 1 424 ? -10.852 -18.328 -8.875 1 50.66 424 ASN B N 1
ATOM 7566 C CA . ASN B 1 424 ? -11.422 -19.656 -8.711 1 50.66 424 ASN B CA 1
ATOM 7567 C C . ASN B 1 424 ? -10.531 -20.547 -7.852 1 50.66 424 ASN B C 1
ATOM 7569 O O . ASN B 1 424 ? -9.406 -20.875 -8.242 1 50.66 424 ASN B O 1
ATOM 7573 N N . SER B 1 425 ? -10.445 -20.422 -6.566 1 50.41 425 SER B N 1
ATOM 7574 C CA . SER B 1 425 ? -9.727 -21.531 -5.938 1 50.41 425 SER B CA 1
ATOM 7575 C C . SER B 1 425 ? -10.641 -22.75 -5.746 1 50.41 425 SER B C 1
ATOM 7577 O O . SER B 1 425 ? -11.5 -22.75 -4.867 1 50.41 425 SER B O 1
ATOM 7579 N N . ASN B 1 426 ? -11.094 -23.484 -6.824 1 46.81 426 ASN B N 1
ATOM 7580 C CA . ASN B 1 426 ? -12.117 -24.516 -6.676 1 46.81 426 ASN B CA 1
ATOM 7581 C C . ASN B 1 426 ? -11.523 -25.859 -6.25 1 46.81 426 ASN B C 1
ATOM 7583 O O . ASN B 1 426 ? -12.227 -26.859 -6.184 1 46.81 426 ASN B O 1
ATOM 7587 N N . LYS B 1 427 ? -10.258 -25.984 -6.059 1 50.66 427 LYS B N 1
ATOM 7588 C CA . LYS B 1 427 ? -9.812 -27.375 -5.965 1 50.66 427 LYS B CA 1
ATOM 7589 C C . LYS B 1 427 ? -9.719 -27.828 -4.512 1 50.66 427 LYS B C 1
ATOM 7591 O O . LYS B 1 427 ? -9.141 -27.125 -3.676 1 50.66 427 LYS B O 1
ATOM 7596 N N . GLU B 1 428 ? -10.516 -28.812 -4.25 1 53.97 428 GLU B N 1
ATOM 7597 C CA . GLU B 1 428 ? -10.305 -29.516 -2.986 1 53.97 428 GLU B CA 1
ATOM 7598 C C . GLU B 1 428 ? -8.891 -30.094 -2.898 1 53.97 428 GLU B C 1
ATOM 7600 O O . GLU B 1 428 ? -8.359 -30.594 -3.887 1 53.97 428 GLU B O 1
ATOM 7605 N N . ALA B 1 429 ? -8 -29.609 -1.956 1 58.78 429 ALA B N 1
ATOM 7606 C CA . ALA B 1 429 ? -6.672 -30.188 -1.781 1 58.78 429 ALA B CA 1
ATOM 7607 C C . ALA B 1 429 ? -6.59 -31 -0.498 1 58.78 429 ALA B C 1
ATOM 7609 O O . ALA B 1 429 ? -6.379 -30.453 0.586 1 58.78 429 ALA B O 1
ATOM 7610 N N . PRO B 1 430 ? -6.758 -32.312 -0.683 1 62.22 430 PRO B N 1
ATOM 7611 C CA . PRO B 1 430 ? -6.664 -33.125 0.533 1 62.22 430 PRO B CA 1
ATOM 7612 C C . PRO B 1 430 ? -5.273 -33.094 1.16 1 62.22 430 PRO B C 1
ATOM 7614 O O . PRO B 1 430 ? -4.27 -33.062 0.444 1 62.22 430 PRO B O 1
ATOM 7617 N N . ILE B 1 431 ? -5.191 -32.969 2.453 1 68.75 431 ILE B N 1
ATOM 7618 C CA . ILE B 1 431 ? -3.9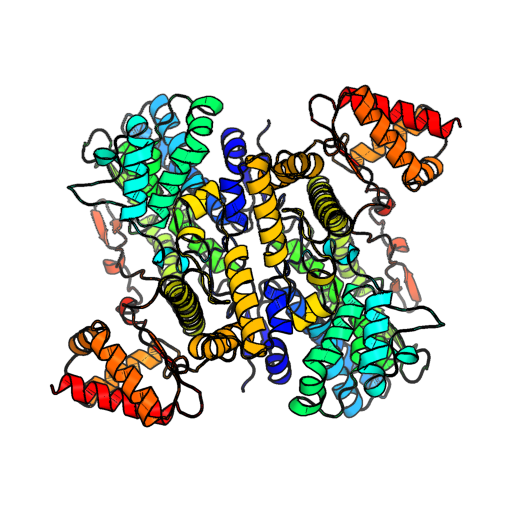47 -33 3.211 1 68.75 431 ILE B CA 1
ATOM 7619 C C . ILE B 1 431 ? -3.73 -34.406 3.773 1 68.75 431 ILE B C 1
ATOM 7621 O O . ILE B 1 431 ? -4.613 -34.969 4.43 1 68.75 431 ILE B O 1
ATOM 7625 N N . THR B 1 432 ? -2.629 -35.031 3.42 1 72 432 THR B N 1
ATOM 7626 C CA . THR B 1 432 ? -2.295 -36.375 3.932 1 72 432 THR B CA 1
ATOM 7627 C C . THR B 1 432 ? -1.131 -36.281 4.914 1 72 432 THR B C 1
ATOM 7629 O O . THR B 1 432 ? -0.218 -35.469 4.742 1 72 432 THR B O 1
ATOM 7632 N N . LEU B 1 433 ? -1.204 -37.094 5.945 1 70.62 433 LEU B N 1
ATOM 7633 C CA . LEU B 1 433 ? -0.175 -37.188 6.977 1 70.62 433 LEU B CA 1
ATOM 7634 C C . LEU B 1 433 ? 0.262 -38.625 7.207 1 70.62 433 LEU B C 1
ATOM 7636 O O . LEU B 1 433 ? -0.411 -39.562 6.766 1 70.62 433 LEU B O 1
ATOM 7640 N N . LEU B 1 434 ? 1.37 -38.812 7.707 1 68.12 434 LEU B N 1
ATOM 7641 C CA . LEU B 1 434 ? 1.871 -40.156 8.078 1 68.12 434 LEU B CA 1
ATOM 7642 C C . LEU B 1 434 ? 1.557 -40.438 9.539 1 68.12 434 LEU B C 1
ATOM 7644 O O . LEU B 1 434 ? 2.074 -39.781 10.438 1 68.12 434 LEU B O 1
ATOM 7648 N N . LEU B 1 435 ? 0.63 -41.312 9.766 1 66.12 435 LEU B N 1
ATOM 7649 C CA . LEU B 1 435 ? 0.279 -41.812 11.094 1 66.12 435 LEU B CA 1
ATOM 7650 C C . LEU B 1 435 ? 0.636 -43.281 11.25 1 66.12 435 LEU B C 1
ATOM 7652 O O . LEU B 1 435 ? 0.084 -44.125 10.547 1 66.12 435 LEU B O 1
ATOM 7656 N N . ASN B 1 436 ? 1.522 -43.5 12.156 1 68.38 436 ASN B N 1
ATOM 7657 C CA . ASN B 1 436 ? 1.996 -44.875 12.391 1 68.38 436 ASN B CA 1
ATOM 7658 C C . ASN B 1 436 ? 2.504 -45.5 11.109 1 68.38 436 ASN B C 1
ATOM 7660 O O . ASN B 1 436 ? 2.154 -46.656 10.805 1 68.38 436 ASN B O 1
ATOM 7664 N N . GLY B 1 437 ? 3.213 -44.781 10.312 1 67.25 437 GLY B N 1
ATOM 7665 C CA . GLY B 1 437 ? 3.869 -45.25 9.109 1 67.25 437 GLY B CA 1
ATOM 7666 C C . GLY B 1 437 ? 2.932 -45.344 7.918 1 67.25 437 GLY B C 1
ATOM 7667 O O . GLY B 1 437 ? 3.355 -45.719 6.82 1 67.25 437 GLY B O 1
ATOM 7668 N N . LYS B 1 438 ? 1.608 -45.094 8.133 1 73.81 438 LYS B N 1
ATOM 7669 C CA . LYS B 1 438 ? 0.626 -45.156 7.055 1 73.81 438 LYS B CA 1
ATOM 7670 C C . LYS B 1 438 ? 0.103 -43.781 6.676 1 73.81 438 LYS B C 1
ATOM 7672 O O . LYS B 1 438 ? -0.107 -42.938 7.543 1 73.81 438 LYS B O 1
ATOM 7677 N N . GLU B 1 439 ? -0.105 -43.562 5.449 1 76.12 439 GLU B N 1
ATOM 7678 C CA . GLU B 1 439 ? -0.651 -42.312 4.949 1 76.12 439 GLU B CA 1
ATOM 7679 C C . GLU B 1 439 ? -2.137 -42.188 5.273 1 76.12 439 GLU B C 1
ATOM 7681 O O . GLU B 1 439 ? -2.898 -43.125 5.094 1 76.12 439 GLU B O 1
ATOM 7686 N N . ARG B 1 440 ? -2.521 -41.156 5.938 1 71.69 440 ARG B N 1
ATOM 7687 C CA . ARG B 1 440 ? -3.914 -40.875 6.27 1 71.69 440 ARG B CA 1
ATOM 7688 C C . ARG B 1 440 ? -4.312 -39.469 5.836 1 71.69 440 ARG B C 1
ATOM 7690 O O . ARG B 1 440 ? -3.51 -38.531 5.914 1 71.69 440 ARG B O 1
ATOM 7697 N N . LYS B 1 441 ? -5.539 -39.406 5.391 1 74.81 441 LYS B N 1
ATOM 7698 C CA . LYS B 1 441 ? -6.082 -38.094 5.09 1 74.81 441 LYS B CA 1
ATOM 7699 C C . LYS B 1 441 ? -6.504 -37.344 6.363 1 74.81 441 LYS B C 1
ATOM 7701 O O . LYS B 1 441 ? -7.082 -37.969 7.266 1 74.81 441 LYS B O 1
ATOM 7706 N N . LEU B 1 442 ? -6.176 -36.125 6.469 1 70 442 LEU B N 1
ATOM 7707 C CA . LEU B 1 442 ? -6.547 -35.344 7.637 1 70 442 LEU B CA 1
ATOM 7708 C C . LEU B 1 442 ? -8.055 -35.375 7.859 1 70 442 LEU B C 1
ATOM 7710 O O . LEU B 1 442 ? -8.516 -35.438 9 1 70 442 LEU B O 1
ATOM 7714 N N . SER B 1 443 ? -8.867 -35.25 6.789 1 67.19 443 SER B N 1
ATOM 7715 C CA . SER B 1 443 ? -10.328 -35.219 6.859 1 67.19 443 SER B CA 1
ATOM 7716 C C . SER B 1 443 ? -10.875 -36.469 7.531 1 67.19 443 SER B C 1
ATOM 7718 O O . SER B 1 443 ? -11.992 -36.469 8.062 1 67.19 443 SER B O 1
ATOM 7720 N N . ASP B 1 444 ? -10.055 -37.5 7.457 1 65.56 444 ASP B N 1
ATOM 7721 C CA . ASP B 1 444 ? -10.469 -38.75 8.07 1 65.56 444 ASP B CA 1
ATOM 7722 C C . ASP B 1 444 ? -10.164 -38.75 9.57 1 65.56 444 ASP B C 1
ATOM 7724 O O . ASP B 1 444 ? -10.734 -39.531 10.32 1 65.56 444 ASP B O 1
ATOM 7728 N N . LEU B 1 445 ? -9.297 -38 9.898 1 60.31 445 LEU B N 1
ATOM 7729 C CA . LEU B 1 445 ? -8.82 -38.031 11.281 1 60.31 445 LEU B CA 1
ATOM 7730 C C . LEU B 1 445 ? -9.539 -36.969 12.133 1 60.31 445 LEU B C 1
ATOM 7732 O O . LEU B 1 445 ? -9.766 -37.188 13.32 1 60.31 445 LEU B O 1
ATOM 7736 N N . LEU B 1 446 ? -9.875 -35.75 11.641 1 59.56 446 LEU B N 1
ATOM 7737 C CA . LEU B 1 446 ? -10.508 -34.656 12.383 1 59.56 446 LEU B CA 1
ATOM 7738 C C . LEU B 1 446 ? -11.742 -34.156 11.641 1 59.56 446 LEU B C 1
ATOM 7740 O O . LEU B 1 446 ? -11.742 -34.062 10.414 1 59.56 446 LEU B O 1
ATOM 7744 N N . PRO B 1 447 ? -12.891 -34 12.445 1 53.5 447 PRO B N 1
ATOM 7745 C CA . PRO B 1 447 ? -14.016 -33.312 11.805 1 53.5 447 PRO B CA 1
ATOM 7746 C C . PRO B 1 447 ? -13.633 -31.969 11.211 1 53.5 447 PRO B C 1
ATOM 7748 O O . PRO B 1 447 ? -12.938 -31.188 11.859 1 53.5 447 PRO B O 1
ATOM 7751 N N . GLN B 1 448 ? -13.617 -31.969 9.953 1 57.09 448 GLN B N 1
ATOM 7752 C CA . GLN B 1 448 ? -13.375 -30.688 9.305 1 57.09 448 GLN B CA 1
ATOM 7753 C C . GLN B 1 448 ? -14.672 -29.891 9.164 1 57.09 448 GLN B C 1
ATOM 7755 O O . GLN B 1 448 ? -15.758 -30.484 9.086 1 57.09 448 GLN B O 1
ATOM 7760 N N . LYS B 1 449 ? -14.648 -28.688 9.719 1 53.94 449 LYS B N 1
ATOM 7761 C CA . LYS B 1 449 ? -15.82 -27.844 9.453 1 53.94 449 LYS B CA 1
ATOM 7762 C C . LYS B 1 449 ? -16.297 -28 8.016 1 53.94 449 LYS B C 1
ATOM 7764 O O . LYS B 1 449 ? -15.484 -27.984 7.082 1 53.94 449 LYS B O 1
ATOM 7769 N N . GLU B 1 450 ? -17.203 -28.984 7.828 1 49.59 450 GLU B N 1
ATOM 7770 C CA . GLU B 1 450 ? -17.75 -29.156 6.484 1 49.59 450 GLU B CA 1
ATOM 7771 C C . GLU B 1 450 ? -18.297 -27.828 5.945 1 49.59 450 GLU B C 1
ATOM 7773 O O . GLU B 1 450 ? -19.469 -27.5 6.172 1 49.59 450 GLU B O 1
ATOM 7778 N N . PHE B 1 451 ? -17.5 -26.844 6.094 1 49.47 451 PHE B N 1
ATOM 7779 C CA . PHE B 1 451 ? -18.094 -25.672 5.449 1 49.47 451 PHE B CA 1
ATOM 7780 C C . PHE B 1 451 ? -18.594 -26.031 4.051 1 49.47 451 PHE B C 1
ATOM 7782 O O . PHE B 1 451 ? -19.047 -25.156 3.312 1 49.47 451 PHE B O 1
ATOM 7789 N N . GLY B 1 452 ? -19.219 -27.156 3.885 1 48.66 452 GLY B N 1
ATOM 7790 C CA . GLY B 1 452 ? -19.578 -27.531 2.531 1 48.66 452 GLY B CA 1
ATOM 7791 C C . GLY B 1 452 ? -18.609 -27.016 1.484 1 48.66 452 GLY B C 1
ATOM 7792 O O . GLY B 1 452 ? -17.625 -26.359 1.815 1 48.66 452 GLY B O 1
ATOM 7793 N N . LYS B 1 453 ? -18.828 -27.391 0.142 1 48.06 453 LYS B N 1
ATOM 7794 C CA . LYS B 1 453 ? -18.047 -27.047 -1.05 1 48.06 453 LYS B CA 1
ATOM 7795 C C . LYS B 1 453 ? -17.797 -25.547 -1.125 1 48.06 453 LYS B C 1
ATOM 7797 O O . LYS B 1 453 ? -18.672 -24.781 -1.504 1 48.06 453 LYS B O 1
ATOM 7802 N N . PHE B 1 454 ? -16.969 -25.047 -0.239 1 51.44 454 PHE B N 1
ATOM 7803 C CA . PHE B 1 454 ? -16.562 -23.672 -0.406 1 51.44 454 PHE B CA 1
ATOM 7804 C C . PHE B 1 454 ? -16.734 -23.219 -1.854 1 51.44 454 PHE B C 1
ATOM 7806 O O . PHE B 1 454 ? -16.953 -22.031 -2.123 1 51.44 454 PHE B O 1
ATOM 7813 N N . HIS B 1 455 ? -16.625 -24.25 -2.688 1 49.66 455 HIS B N 1
ATOM 7814 C CA . HIS B 1 455 ? -16.734 -23.984 -4.117 1 49.66 455 HIS B CA 1
ATOM 7815 C C . HIS B 1 455 ? -18.141 -23.562 -4.496 1 49.66 455 HIS B C 1
ATOM 7817 O O . HIS B 1 455 ? -18.375 -23.062 -5.602 1 49.66 455 HIS B O 1
ATOM 7823 N N . THR B 1 456 ? -19.062 -23.797 -3.531 1 51.97 456 THR B N 1
ATOM 7824 C CA . THR B 1 456 ? -20.438 -23.469 -3.867 1 51.97 456 THR B CA 1
ATOM 7825 C C . THR B 1 456 ? -20.812 -22.078 -3.344 1 51.97 456 THR B C 1
ATOM 7827 O O . THR B 1 456 ? -21.938 -21.609 -3.551 1 51.97 456 THR B O 1
ATOM 7830 N N . MET B 1 457 ? -19.891 -21.438 -2.721 1 56.16 457 MET B N 1
ATOM 7831 C CA . MET B 1 457 ? -20.188 -20.234 -1.939 1 56.16 457 MET B CA 1
ATOM 7832 C C . MET B 1 457 ? -20.234 -19 -2.832 1 56.16 457 MET B C 1
ATOM 7834 O O . MET B 1 457 ? -20.531 -17.906 -2.363 1 56.16 457 MET B O 1
ATOM 7838 N N . ALA B 1 458 ? -20.062 -19.188 -4.02 1 64.31 458 ALA B N 1
ATOM 7839 C CA . ALA B 1 458 ? -19.891 -17.906 -4.695 1 64.31 458 ALA B CA 1
ATOM 7840 C C . ALA B 1 458 ? -21.047 -17.641 -5.66 1 64.31 458 ALA B C 1
ATOM 7842 O O . ALA B 1 458 ? -20.859 -17.656 -6.879 1 64.31 458 ALA B O 1
ATOM 7843 N N . PHE B 1 459 ? -22.312 -17.672 -5.066 1 84.19 459 PHE B N 1
ATOM 7844 C CA . PHE B 1 459 ? -23.453 -17.172 -5.82 1 84.19 459 PHE B CA 1
ATOM 7845 C C . PHE B 1 459 ? -24.094 -15.984 -5.117 1 84.19 459 PHE B C 1
ATOM 7847 O O . PHE B 1 459 ? -24.594 -16.109 -4.004 1 84.19 459 PHE B O 1
ATOM 7854 N N . PHE B 1 460 ? -23.906 -14.805 -5.727 1 91.44 460 PHE B N 1
ATOM 7855 C CA . PHE B 1 460 ? -24.469 -13.578 -5.18 1 91.44 460 PHE B CA 1
ATOM 7856 C C . PHE B 1 460 ? -25.297 -12.844 -6.23 1 91.44 460 PHE B C 1
ATOM 7858 O O . PHE B 1 460 ? -25 -12.93 -7.426 1 91.44 460 PHE B O 1
ATOM 7865 N N . VAL B 1 461 ? -26.328 -12.273 -5.758 1 95 461 VAL B N 1
ATOM 7866 C CA . VAL B 1 461 ? -27.094 -11.328 -6.562 1 95 461 VAL B CA 1
ATOM 7867 C C . VAL B 1 461 ? -27.062 -9.953 -5.914 1 95 461 VAL B C 1
ATOM 7869 O O . VAL B 1 461 ? -27.5 -9.781 -4.773 1 95 461 VAL B O 1
ATOM 7872 N N . PHE B 1 462 ? -26.516 -9.023 -6.625 1 96.62 462 PHE B N 1
ATOM 7873 C CA . PHE B 1 462 ?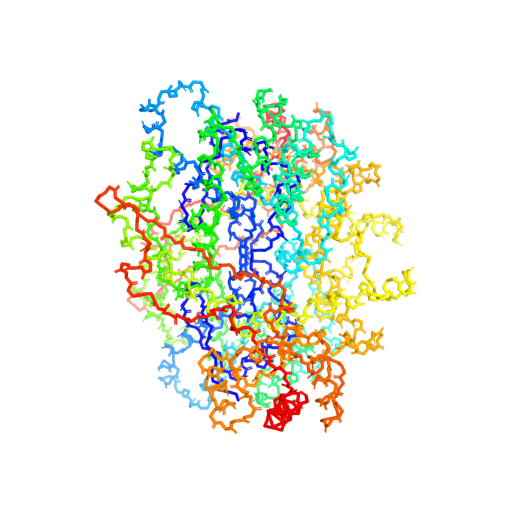 -26.406 -7.664 -6.109 1 96.62 462 PHE B CA 1
ATOM 7874 C C . PHE B 1 462 ? -27.391 -6.742 -6.805 1 96.62 462 PHE B C 1
ATOM 7876 O O . PHE B 1 462 ? -27.516 -6.762 -8.031 1 96.62 462 PHE B O 1
ATOM 7883 N N . ILE B 1 463 ? -28.141 -5.961 -6.031 1 97.19 463 ILE B N 1
ATOM 7884 C CA . ILE B 1 463 ? -29.203 -5.09 -6.527 1 97.19 463 ILE B CA 1
ATOM 7885 C C . ILE B 1 463 ? -29.312 -3.848 -5.641 1 97.19 463 ILE B C 1
ATOM 7887 O O . ILE B 1 463 ? -28.781 -3.83 -4.523 1 97.19 463 ILE B O 1
ATOM 7891 N N . PRO B 1 464 ? -29.812 -2.758 -6.223 1 96.88 464 PRO B N 1
ATOM 7892 C CA . PRO B 1 464 ? -30.062 -1.626 -5.328 1 96.88 464 PRO B CA 1
ATOM 7893 C C . PRO B 1 464 ? -30.938 -2.006 -4.133 1 96.88 464 PRO B C 1
ATOM 7895 O 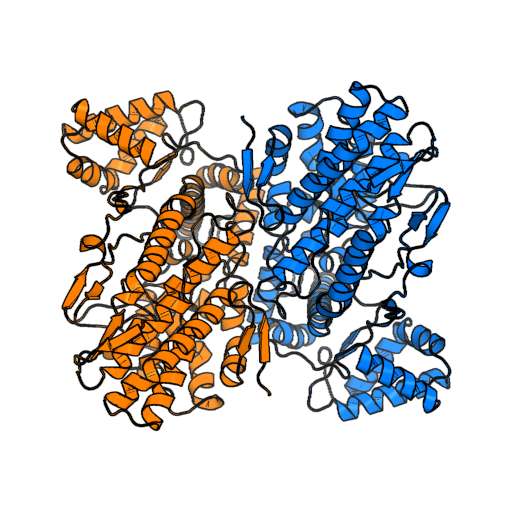O . PRO B 1 464 ? -31.875 -2.789 -4.27 1 96.88 464 PRO B O 1
ATOM 7898 N N . ARG B 1 465 ? -30.656 -1.427 -3.021 1 94.38 465 ARG B N 1
ATOM 7899 C CA . ARG B 1 465 ? -31.25 -1.779 -1.737 1 94.38 465 ARG B CA 1
ATOM 7900 C C . ARG B 1 465 ? -32.781 -1.747 -1.814 1 94.38 465 ARG B C 1
ATOM 7902 O O . ARG B 1 465 ? -33.438 -2.627 -1.275 1 94.38 465 ARG B O 1
ATOM 7909 N N . LYS B 1 466 ? -33.344 -0.799 -2.512 1 95.56 466 LYS B N 1
ATOM 7910 C CA . LYS B 1 466 ? -34.781 -0.585 -2.545 1 95.56 466 LYS B CA 1
ATOM 7911 C C . LYS B 1 466 ? -35.5 -1.734 -3.256 1 95.56 466 LYS B C 1
ATOM 7913 O O . LYS B 1 466 ? -36.688 -1.959 -3.045 1 95.56 466 LYS B O 1
ATOM 7918 N N . TYR B 1 467 ? -34.781 -2.531 -4.02 1 96.81 467 TYR B N 1
ATOM 7919 C CA . TYR B 1 467 ? -35.406 -3.553 -4.84 1 96.81 467 TYR B CA 1
ATOM 7920 C C . TYR B 1 467 ? -35.094 -4.949 -4.312 1 96.81 467 TYR B C 1
ATOM 7922 O O . TYR B 1 467 ? -35.375 -5.945 -4.977 1 96.81 467 TYR B O 1
ATOM 7930 N N . LYS B 1 468 ? -34.531 -5.105 -3.178 1 95.25 468 LYS B N 1
ATOM 7931 C CA . LYS B 1 468 ? -34.031 -6.379 -2.678 1 95.25 468 LYS B CA 1
ATOM 7932 C C . LYS B 1 468 ? -35.125 -7.422 -2.592 1 95.25 468 LYS B C 1
ATOM 7934 O O . LYS B 1 468 ? -34.969 -8.555 -3.057 1 95.25 468 LYS B O 1
ATOM 7939 N N . LYS B 1 469 ? -36.25 -7.055 -2.021 1 94.62 469 LYS B N 1
ATOM 7940 C CA . LYS B 1 469 ? -37.375 -7.992 -1.839 1 94.62 469 LYS B CA 1
ATOM 7941 C C . LYS B 1 469 ? -37.906 -8.453 -3.182 1 94.62 469 LYS B C 1
ATOM 7943 O O . LYS B 1 469 ? -38.094 -9.648 -3.416 1 94.62 469 LYS B O 1
ATOM 7948 N N . GLU B 1 470 ? -38.156 -7.496 -4.012 1 97.19 470 GLU B N 1
ATOM 7949 C CA . GLU B 1 470 ? -38.719 -7.805 -5.332 1 97.19 470 GLU B CA 1
ATOM 7950 C C . GLU B 1 470 ? -37.719 -8.648 -6.148 1 97.19 470 GLU B C 1
ATOM 7952 O O . GLU B 1 470 ? -38.125 -9.586 -6.84 1 97.19 470 GLU B O 1
ATOM 7957 N N . ALA B 1 471 ? -36.5 -8.297 -6.066 1 97.44 471 ALA B N 1
ATOM 7958 C CA . ALA B 1 471 ? -35.469 -9.016 -6.82 1 97.44 471 ALA B CA 1
ATOM 7959 C C . ALA B 1 471 ? -35.375 -10.469 -6.379 1 97.44 471 ALA B C 1
ATOM 7961 O O . ALA B 1 471 ? -35.188 -11.367 -7.207 1 97.44 471 ALA B O 1
ATOM 7962 N N . LYS B 1 472 ? -35.5 -10.711 -5.094 1 95 472 LYS B N 1
ATOM 7963 C CA . LYS B 1 472 ? -35.438 -12.078 -4.57 1 95 472 LYS B CA 1
ATOM 7964 C C . LYS B 1 472 ? -36.562 -12.922 -5.137 1 95 472 LYS B C 1
ATOM 7966 O O . LYS B 1 472 ? -36.375 -14.07 -5.523 1 95 472 LYS B O 1
ATOM 7971 N N . GLU B 1 473 ? -37.719 -12.328 -5.207 1 96.19 473 GLU B N 1
ATOM 7972 C CA . GLU B 1 473 ? -38.875 -13.023 -5.762 1 96.19 473 GLU B CA 1
ATOM 7973 C C . GLU B 1 473 ? -38.688 -13.336 -7.242 1 96.19 473 GLU B C 1
ATOM 7975 O O . GLU B 1 473 ? -39 -14.438 -7.699 1 96.19 473 GLU B O 1
ATOM 7980 N N . ILE B 1 474 ? -38.156 -12.391 -7.926 1 97.44 474 ILE B N 1
ATOM 7981 C CA . ILE B 1 474 ? -37.938 -12.562 -9.359 1 97.44 474 ILE B CA 1
ATOM 7982 C C . ILE B 1 474 ? -36.906 -13.68 -9.594 1 97.44 474 ILE B C 1
ATOM 7984 O O . ILE B 1 474 ? -37.094 -14.508 -10.484 1 97.44 474 ILE B O 1
ATOM 7988 N N . VAL B 1 475 ? -35.844 -13.68 -8.812 1 95.81 475 VAL B N 1
ATOM 7989 C CA . VAL B 1 475 ? -34.812 -14.703 -8.953 1 95.81 475 VAL B CA 1
ATOM 7990 C C . VAL B 1 475 ? -35.406 -16.078 -8.719 1 95.81 475 VAL B C 1
ATOM 7992 O O . VAL B 1 475 ? -35.125 -17.031 -9.469 1 95.81 475 VAL B O 1
ATOM 7995 N N . ILE B 1 476 ? -36.25 -16.188 -7.711 1 95 476 ILE B N 1
ATOM 7996 C CA . ILE B 1 476 ? -36.875 -17.469 -7.375 1 95 476 ILE B CA 1
ATOM 7997 C C . ILE B 1 476 ? -37.781 -17.906 -8.516 1 95 476 ILE B C 1
ATOM 7999 O O . ILE B 1 476 ? -37.781 -19.078 -8.914 1 95 476 ILE B O 1
ATOM 8003 N N . GLU B 1 477 ? -38.5 -16.984 -9.039 1 96.44 477 GLU B N 1
ATOM 8004 C CA . GLU B 1 477 ? -39.406 -17.266 -10.156 1 96.44 477 GLU B CA 1
ATOM 8005 C C . GLU B 1 477 ? -38.625 -17.75 -11.375 1 96.44 477 GLU B C 1
ATOM 8007 O O . GLU B 1 477 ? -39.031 -18.688 -12.062 1 96.44 477 GLU B O 1
ATOM 8012 N N . GLU B 1 478 ? -37.594 -17.078 -11.664 1 96.31 478 GLU B N 1
ATOM 8013 C CA . GLU B 1 478 ? -36.781 -17.438 -12.828 1 96.31 478 GLU B CA 1
ATOM 8014 C C . GLU B 1 478 ? -36.125 -18.812 -12.648 1 96.31 478 GLU B C 1
ATOM 8016 O O . GLU B 1 478 ? -36.031 -19.578 -13.602 1 96.31 478 GLU B O 1
ATOM 8021 N N . LEU B 1 479 ? -35.656 -19.094 -11.461 1 94.69 479 LEU B N 1
ATOM 8022 C CA . LEU B 1 479 ? -35.094 -20.406 -11.18 1 94.69 479 LEU B CA 1
ATOM 8023 C C . LEU B 1 479 ? -36.125 -21.516 -11.352 1 94.69 479 LEU B C 1
ATOM 8025 O O . LEU B 1 479 ? -35.812 -22.578 -11.883 1 94.69 479 LEU B O 1
ATOM 8029 N N . GLN B 1 480 ? -37.281 -21.219 -10.938 1 95.25 480 GLN B N 1
ATOM 8030 C CA . GLN B 1 480 ? -38.344 -22.172 -11.078 1 95.25 480 GLN B CA 1
ATOM 8031 C C . GLN B 1 480 ? -38.656 -22.438 -12.547 1 95.25 480 GLN B C 1
ATOM 8033 O O . GLN B 1 480 ? -38.875 -23.594 -12.945 1 95.25 480 GLN B O 1
ATOM 8038 N N . LYS B 1 481 ? -38.688 -21.406 -13.312 1 95.44 481 LYS B N 1
ATOM 8039 C CA . LYS B 1 481 ? -38.969 -21.516 -14.742 1 95.44 481 LYS B CA 1
ATOM 8040 C C . LYS B 1 481 ? -37.906 -22.375 -15.438 1 95.44 481 LYS B C 1
ATOM 8042 O O . LYS B 1 481 ? -38.219 -23.188 -16.297 1 95.44 481 LYS B O 1
ATOM 8047 N N . ILE B 1 482 ? -36.656 -22.125 -15.086 1 94.5 482 ILE B N 1
ATOM 8048 C CA . ILE B 1 482 ? -35.562 -22.844 -15.703 1 94.5 482 ILE B CA 1
ATOM 8049 C C . ILE B 1 482 ? -35.625 -24.312 -15.305 1 94.5 482 ILE B C 1
ATOM 8051 O O . ILE B 1 482 ? -35.344 -25.203 -16.125 1 94.5 482 ILE B O 1
ATOM 8055 N N . SER B 1 483 ? -35.906 -24.562 -14.055 1 92.44 483 SER B N 1
ATOM 8056 C CA . SER B 1 483 ? -36 -25.922 -13.547 1 92.44 483 SER B CA 1
ATOM 8057 C C . SER B 1 483 ? -37.125 -26.703 -14.211 1 92.44 483 SER B C 1
ATOM 8059 O O . SER B 1 483 ? -37.031 -27.922 -14.406 1 92.44 483 SER B O 1
ATOM 8061 N N . GLN B 1 484 ? -38.188 -26.047 -14.562 1 89.44 484 GLN B N 1
ATOM 8062 C CA . GLN B 1 484 ? -39.344 -26.688 -15.125 1 89.44 484 GLN B CA 1
ATOM 8063 C C . GLN B 1 484 ? -39.25 -26.797 -16.641 1 89.44 484 GLN B C 1
ATOM 8065 O O . GLN B 1 484 ? -40.031 -27.5 -17.281 1 89.44 484 GLN B O 1
ATOM 8070 N N . ALA B 1 485 ? -38.25 -26.219 -17.203 1 81.81 485 ALA B N 1
ATOM 8071 C CA . ALA B 1 485 ? -38.062 -26.297 -18.656 1 81.81 485 ALA B CA 1
ATOM 8072 C C . ALA B 1 485 ? -37.25 -27.547 -19.031 1 81.81 485 ALA B C 1
ATOM 8074 O O . ALA B 1 485 ? -36.438 -28.047 -18.234 1 81.81 485 ALA B O 1
#

Radius of gyration: 30.0 Å; Cα contacts (8 Å, |Δi|>4): 1520; chains: 2; bounding box: 82×84×74 Å

Solvent-accessible surface area (backbone atoms only — not comparable to full-atom values): 51205 Å² total; per-residue (Å²): 121,74,75,41,75,39,56,34,82,85,71,45,70,43,79,40,44,56,66,52,47,63,51,54,40,28,47,62,44,47,43,25,67,46,22,44,66,51,86,42,41,88,74,27,69,58,37,47,54,25,42,37,59,46,20,54,46,14,16,51,44,38,44,52,54,48,60,60,37,46,63,45,44,43,73,74,66,52,50,69,69,60,49,52,51,50,54,53,43,42,32,51,23,28,44,44,37,60,57,26,50,42,30,57,32,59,59,32,42,72,61,45,51,57,66,59,45,53,49,48,41,51,72,74,37,49,89,80,34,60,54,64,75,42,42,31,58,96,86,38,78,53,47,54,52,39,31,48,31,10,41,45,35,38,65,72,73,40,40,63,51,46,36,73,68,63,37,71,80,62,56,64,51,60,30,40,15,24,44,32,44,49,68,66,87,54,75,89,41,40,71,59,34,46,49,17,35,44,48,31,50,73,52,77,20,29,51,56,54,40,53,51,53,51,51,30,55,38,51,48,47,81,33,64,77,60,42,58,70,54,39,48,72,25,46,42,59,47,95,84,61,40,79,40,34,39,53,88,20,48,70,29,53,48,30,44,52,52,22,51,52,42,39,43,55,66,48,63,55,22,53,63,36,47,46,53,52,50,50,53,49,51,47,52,50,50,19,30,51,40,18,74,74,47,69,74,70,47,90,61,39,35,62,52,62,69,57,42,30,70,57,14,44,64,70,60,57,46,32,32,32,47,55,49,41,51,53,47,50,44,43,50,36,29,77,70,70,72,51,56,66,47,51,40,50,41,42,42,26,68,48,29,58,56,64,60,36,56,74,50,74,44,64,66,50,43,52,51,51,53,49,49,33,41,77,67,61,39,34,92,42,72,66,53,51,51,53,48,61,62,33,62,65,54,51,51,50,51,50,49,49,50,27,62,77,66,72,47,55,74,60,52,59,47,78,40,27,52,75,73,42,68,75,70,84,68,70,86,48,80,49,62,31,30,49,93,88,37,82,38,50,48,73,77,74,40,91,54,83,72,67,60,63,64,58,66,59,36,66,41,45,29,28,47,70,93,44,41,70,62,49,53,52,50,53,53,50,49,47,30,53,57,58,74,97,122,74,74,42,76,39,56,34,84,84,70,47,69,45,80,39,44,57,65,54,47,63,50,54,40,27,46,62,43,46,44,25,66,45,22,42,65,51,87,42,39,87,74,26,69,59,35,46,55,25,42,39,58,47,21,52,45,15,16,52,43,36,44,53,52,47,59,61,35,45,63,46,44,45,72,73,67,52,50,70,69,57,49,52,51,49,53,54,42,42,32,50,24,29,44,43,38,60,56,28,50,41,31,57,32,58,60,33,43,71,61,45,52,57,66,60,46,53,50,48,40,51,72,73,37,49,90,80,34,60,54,65,74,43,43,31,58,96,87,38,78,54,45,54,51,39,30,47,31,10,41,45,34,38,64,71,72,38,40,63,51,45,36,73,69,65,37,72,80,61,56,64,51,57,30,41,15,21,44,32,45,48,68,65,88,56,74,89,40,40,72,56,34,46,50,17,35,44,48,28,51,73,55,77,19,30,51,58,54,38,51,51,52,49,50,30,55,40,50,50,48,80,32,62,78,60,43,60,70,54,41,49,72,26,47,42,59,46,95,85,61,39,81,41,34,38,50,88,20,49,69,29,52,47,29,45,53,51,22,49,52,43,40,43,54,67,47,62,57,21,55,65,35,47,48,51,53,48,52,52,49,50,46,52,50,51,18,30,51,41,18,74,74,46,70,74,71,46,90,63,40,36,61,53,62,68,56,42,30,71,57,16,44,63,68,60,57,46,31,31,30,47,54,47,39,51,52,48,50,42,44,50,36,31,76,69,70,72,52,56,68,46,52,41,51,40,43,42,27,68,48,29,58,56,63,60,37,55,74,51,73,46,65,65,48,44,51,51,49,53,48,48,34,43,76,69,61,40,35,93,41,72,66,54,53,52,52,48,62,61,32,62,66,54,52,50,49,51,51,50,48,52,27,61,77,66,71,48,56,74,59,51,57,49,77,42,29,53,75,72,42,64,72,71,83,66,71,87,46,79,49,63,32,30,47,92,89,37,82,39,50,46,73,75,74,42,90,57,83,72,72,58,66,66,56,66,62,36,68,41,44,29,27,47,71,92,44,41,69,62,48,53,53,51,51,52,52,48,48,30,53,57,60,74,98

Secondary structure (DSSP, 8-state):
-PPEEEEETTTEEEEE-HHHHHHHTSHHHHGGGGSBS--GGGT-TT---BHHHHHHHHHHHHHHHHHHHHHHHHHTT--HHHHHHHHHHHHHHHHHTTTTPPTTHHHHHTT--HHHHHHHHHHHHTTTS-HHHHHEETTEE-S-HHHHHHHHHIIIIIHHIIIIII-TT--HHHHHHHHHT---SSGGGHHHHHHHHHHS-SS--HHHHHHHHHHHHHTTS-SPPP-HHHHHHTEEE-TTS-EEEBGGGHHHHHHHHHHHHHHIIIIIT-HHHHHHHHHHHHHHHHHHHHHHHHTT-STT---HHHHSSHHHHHTS---HHHHHHHHHHHHHHHHTT-S-HHHHHHHHHHHS----EES--SHHHHHHHHHHHHHTTSSS-HHHHHHHHH-HHHHHHHHHHHHHHTT--TTS-EEE-TTT-S---------EEEETTEEEEHHHHS-------GGG---EEEE-GGGHHHHHHHHHHHHHHHHH-/-PPEEEEETTTEEEEE-HHHHHHHTSHHHHGGGGSBS--GGGT-TT---BHHHHHHHHHHHHHHHHHHHHHHHHHTT--HHHHHHHHHHHHHHHHHTTTTPPTTHHHHHTT--HHHHHHHHHHHHTTTS-HHHHHEETTEE-S-HHHHHHHHHIIIIIHHIIIIII-TT--HHHHHHHHHT---SSGGGHHHHHHHHHHS-SS--HHHHHHHHHHHHHTTS-SPPP-HHHHHHTEEE-TTS-EEEBGGGHHHHHHHHHHHHHHIIIIIT-HHHHHHHHHHHHHHHHHHHHHHHHTT-STT---HHHHSSHHHHHTS---HHHHHHHHHHHHHHHHTT-S-HHHHHHHHHHHS----EES--SHHHHHHHHHHHHHTTSSS-HHHHHHHHH-HHHHHHHHHHHHHHTTPPTTS-EEE-TTTSS---------EEEETTEEEEHHHHS-------GGG---EEEE-GGGHHHHHHHHHHHHHHHHH-

Organism: Fusobacterium vincentii (NCBI:txid155615)

Foldseek 3Di:
DQWDWDQAPQPGIAIAGPLNVLVCPDLLLVLQLQAFPAPQCVPQVQSRGTVSSLLSQQLRLLLLLLVLAVVVCVVVPDDPVVSVLLNVLLSVLSNLLQSQAAAPGLLLLVLADQVQLLVCCVVPPCVPDVSCQQQHDPRHGFAGRRRSLSLVLCRPPVVCSVCPVPHVPRDSSLSSCLSRLPADPDPVCLVSNQSSCQRDNLQDHSSLLRVLSSVCVSSPNQADHAPSVLQSNQWYQDPSSDIFGAPSCLVRSVSSLRSVVRCLFPPCQFVVSQQLSLLLSVLLVVQCVVCVVPVPPALLHDPSCCRRHSCNCNPVVHYNVNSVVSLVSLQVCLVVVRDDPLSNLSSCCNPVVVFFDWLDGHLVRVVVVVVVCCVVPLAPDPVRVVVCLLDPVSLVVLQVQLCVVVVHDNNQKDWKFCNPGSDNPQDDRWHWHQYPNDIDTSVVVDVDPCPPRSSGRITIMTHHPVCSVVSSVSSSVSSSVVRVD/DQWDWDQAPQPGIAIQGPLNVLVCPDLLLVLQLQAFPAPQCVPQVQRRGTVSSLLSQQLRLLLLLLVLAVVVCVVVPDDPVVSVLLNVLLSVLSNLLQSQAAAPGLLLLVLADQVQLLVCCVVPPCVPDVSCQQQDDPRHGFAGRRRSLSLVLCRPPVVCSVCPVPHVPRDSSLSSCLSRLPADPDPVCLVSNQSSCQRDDLQDHSSLLRVLSSVCVSSPNQADHAPSVLQSNQWYQDPSSDIFGAPSCLVRSVSSLRSVVRCLFCPCQFPVSQQLSLLLSVLLVVQCVVCVVPVPPALLHDPSCCRRHSCNCNPVSHYNVNSVVSLVSLQVCLVVVRDDPLSNQSSCCNPVVVFFDWLDGHLVRVVVVVVVCCVVPLAPDPVRVVVCLLDPVSQVVLQVQLCVVVVHDNNQKDWKFCNPGSDNPQDDRWHWHQYPNDIDTSVVVDVDPCPPRSSGRITIMGHHPVCSVVSSVSSSVSSSVVNVD

Nearest PDB structures (foldseek):
  7a5y-assembly1_C  TM=6.706E-01  e=4.623E-15  Homo sapiens
  8gb1-assembly2_C  TM=6.965E-01  e=2.508E-14  Homo sapiens
  8qxm-assembly1_A  TM=7.002E-01  e=1.422E-13  Homo sapiens
  6pwy-assembly1_A  TM=5.949E-01  e=2.772E-13  Caenorhabditis elegans
  6pwy-assembly1_D  TM=5.899E-01  e=7.379E-13  Caenorhabditis elegans

Sequence (970 aa):
MGVKVVKDLVYSYIEIDEAVQKLIDTASFQRLKRIKQLSSSYIFPSTNHTRYEHSIGVMHLACNFFEVLEKDFKKYGLIEERISFLRLHIKLAGLLHDVGHPPFSHLGEKFLDKNEIIACIKSEYSDLVDVDKTFYNNGKLMGKEHELLSCYCILRKFYKILKEEIDKNIDVAFICRCIIGNTYQEEENWDKNICIRIISSDSIDVDKLDYLTRDNHMTGEIAPKMDIKRLLACLTITKNKELKYIAKAIPAVQTVVDSRDLLYLWVYQHHISIYTDYVIGRILKRCMTLYDEHRGQALEEMNRKEYFSPKAITDYLITDDDVYSHLRKIYILSLQGKMDEFNTITIKQIFERDFLKPLWKTIYEYKDFEKNLIDKKIIKSYDELEDILRNEKNIEDITNTLLKKLNLKEGEVFIITKYNKFYNSNKEAPITLLLNGKERKLSDLLPQKEFGKFHTMAFFVFIPRKYKKEAKEIVIEELQKISQAMGVKVVKDLVYSYIEIDEAVQKLIDTASFQRLKRIKQLSSSYIFPSTNHTRYEHSIGVMHLACNFFEVLEKDFKKYGLIEERISFLRLHIKLAGLLHDVGHPPFSHLGEKFLDKNEIIACIKSEYSDLVDVDKTFYNNGKLMGKEHELLSCYCILRKFYKILKEEIDKNIDVAFICRCIIGNTYQEEENWDKNICIRIISSDSIDVDKLDYLTRDNHMTGEIAPKMDIKRLLACLTITKNKELKYIAKAIPAVQTVVDSRDLLYLWVYQHHISIYTDYVIGRILKRCMTLYDEHRGQALEEMNRKEYFSPKAITDYLITDDDVYSHLRKIYILSLQGKMDEFNTITIKQIFERDFLKPLWKTIYEYKDFEKNLIDKKIIKSYDELEDILRNEKNIEDITNTLLKKLNLKEGEVFIITKYNKFYNSNKEAPITLLLNGKERKLSDLLPQKEFGKFHTMAFFVFIPRKYKKEAKEIVIEELQKISQA

InterPro domains:
  IPR003607 HD/PDEase domain [SM00471] (47-221)
  IPR003607 HD/PDEase domain [cd00077] (49-232)
  IPR006674 HD domain [PF01966] (51-120)
  IPR050135 Deoxyguanosinetriphosphate triphosphohydrolase-like [PTHR11373] (4-473)